Protein AF-A0A816EKP6-F1 (afdb_monomer_lite)

Organism: Adineta ricciae (NCBI:txid249248)

pLDDT: mean 79.02, std 17.46, range [23.94, 97.5]

Radius of gyration: 35.5 Å; chains: 1; bounding box: 102×68×141 Å

Foldseek 3Di:
DDDDDDDDDDDDPPVVVVVVVVVLLVLLLVLLLVQLQLLLLLLLLLLLQLLQFDQALVLQDDPPDFFLCSQVLNVLSLVLSLLSLVVSVLSVLSSVVSLVLCLQLVHFRHNDHADADPPDLWHWDQFEQFAFAPDGPVQSRGDTRHNDYNDLVNLVVLLRQLAAPVCRNPGCPDPVVLVLLVLLLLQVLLLLLLLLCVLPPPPVLSVLSSVLSSCLSQPQFGDPDFDDADDDDDDDDHYDDDDRHDHYPLRSLPVRNLVSSQVCVVVVSGDLLLVLLVVQCPPPVFRQLNPRPSALPPPDPCLPCVPPPDPPDPPPDDDDPDPDPPPPRQVPHSVNSVSSSCSSSCQRNVDNPLVVLSVLLSVVCVVQPHSNSLSVLVVVCVVDPDNVPRPPNNVSNVSSCNHSSSSSSSSSSSSVSVQVSQSRVVHGDDRGGDADDCPPPPVQVVCQACLQQLLLLLVLLLSLLVSVSSNRDPCVVVRLLNSLSVQCNPPPSVQLPNSLSSSLNSRHDHPSSLHPDLDLVSHPPVLVLSSVLSVLSPDPDDDPVSVVSNNVSSLVSLLVSLVVLVVVLVVLVPDDDPVLSSQSSNVSSVSSNLSNQSVLLSVQSSQVQDLADHGDPVVCVVCVCLLVLFFFQPPPDDDDDDHLADLFWKKKWWKWFKKFQAQQQFLADSSAHNSGNRSLLDGSVLPPQDRFRFIWQDDDPPHSDRFDPPNVLDGDRFMFTFKIFTKTAAPPKDWHWDFDDDDQDRDSFGLPHGFTFTDIDRIDTQDMDGQCLLVVDPVKTWGKTWDDDPNHGFGQQSSDPSAHNGGRFTPWTKIWIWIQDPVRDTFTAKIFTADDPPPQILSRRRSSSNHRSLRTFRHKDFPVPPDPSNCPSDPDDSVQQQLDLVPLSVLSVSLSVVLVVLSVDDSVRDRSVSSSSNSRSSSLSSCSSDPDPRSNVQSGMKTKGKGKTQHDMDGGPDHSSQVSCCVAFVFRKDFDPDNPSRDHQRIKIKIKMWGNDDSNRSMTMMITMIITTIDGDDRPDKTKTKDKDKDFPVCQQVCLVQPAQPQHHNPDPQWDDPDRFKIWHWDDDPPDTWIKIKGWPDGDSFKTKIAIDTQPQKAPKIKMWGKDDDDVRMIMIMIMIIIGGPDVVSVSSD

Secondary structure (DSSP, 8-state):
---------SSSSSHHHHHHHHHHHHHHHHHHHHHHHHHHHHHHHHHHHHHTB--SGGGG--TTS--TTHHHHHHHHHHHHHHHHHHHHHHHHHHHHHHHHHHHTTPPP--PPPPBPTTS-SEEETTB--EETTEETTTTS-EEE----S-HHHHHHHHHHT--HHHHHH-TTSHHHHHHHHHHHHHHHHHHHHHHTTT---HHHHHHHHHHHHHHHHH--S-S------------------SS-BSSHHHIIIIIIHHHHHHHHHTT---SHHHHHHHHHH-TTT-STT-S--S---S---HHHHHHTTT--S--S---S--------TTSSHHHHHHHHHHHHHHHT--TTHHHHHHHHHHHHHHHTSHHHHHHHHHHHHT-S-GGGS-HHHHHHHHHHHSHHHHHHHHHHHHHHHHHHHHHTT-----BPPPPP-TT-HHHHHHHHHHHHHHHHHHHHHHHHHHHHH--S-GGGSHHHHHHHHHHHTTHHIIIIIHHHHHHHHTS---GGGTT--SGGGS-TT-HHHHHHHHHHHSS---HHHHHHHHHHHHHHHHHHHHHHHHHHHHHHH--S-HHHHHHHHHHHHHHHGGGGHHHHHHHHHTT-BTTBPPPHHHHHHTGGGGTT---SS---SS----SSSS-EEEEEEEEEEEEE-S--SPPPTTSBTTBTHHHH--GGGTT--S--BEESS--TT-----PSSGGGSPPBEEEEEEEEEEEEEEEEEEEEEEPP-----SS----S--EEEEEEEEEEEEEE-HHHHHS-TT--EEEEEE-BTTB--EE-TT--SS-SSS--EES-EEEEEEE-TTSPEEEEEEEEPP-TT---GGGS-HHHHHHH--SEEEEEEGGG--TTGGGG-SS-HHHHTSSTHHHHHHHHHHHHHHHHHHTS-GGG--HHHHHHHHHHHHHHHHHHS--HHHHHHHTEEEEEEEEE-S-EEE-SS-HHHHHHHHHH--EEEE---S-TTSTT-SEEEEEEEEEEETTTTEEEEEEEEEEEEEEEE--SPEEEEEEEEEEGGGHHHHHHHHS-TTS-SS-TT-EE-SSSEEEEEEEETTEEEEEEEEEEEEETTEEEEEEE-STTEEEEEEEEEEEEEETTEEEEEEEEEEEESSHHHHH--

Sequence (1134 aa):
MDDKSNNDAATENDQSGEKFSEYEKRDLVERLHLASKLEHCLLNAYIYTACTIKSTPEEFVDADQENKRYAIQFERAREWKKSIFMVAHEEMLHLHYVQCLLRALGEKPYFQLPDKKPGTNVWFIPNWDIKNGKLSMNNGDGTIIPIESCTFENAQRFVLYESSDSLQDMGAISEKAKELYGKLFDFEIRLRIEQMLIHIKDKDVHDDLAKKLYNVYTQLPVSDKPQTPFIPMTVIAPLKPESFQFQSIGDFYHHEIQPLYDMAFDKQWTRQTNFDLVAEQKDPNVAAEGFLPLTPNYRYKNFPDMSKGGMKSHCNKKKSAHCEYDIPGWFKNKEDVHKIINEIVDEGEGFDQFYERAEQLLNYVAKIGGAGAYLQQIIQDQDKTNPSKTPEELKDGQLVRESHLYRFAIIMTAFQQEKDFAARAGISYEVKRTPVNIDGNTQLDNLCQELPGYFNACFVPMIMWLSRMYEIKDWSADKPRRQAIEMLAAWPIMSLGIRPFLELASFFKIDQSKLFSLADVDLPSSLTDALELLKLYNNDDRSEEIYTQMDDLALNTLEAVGAWAENSREFVKTLQIPEHTKTMILTRLTGLIVLKEFKLQFEFRMHGGYSNKSPDANYELRYCDSHTYEEDPNLGDDSGQTKIYNDALLLRLRFSGWGQVQLATDPDPPTDESGCSGTHMLHATDGKSVFNRALVWQKHNGSNEIIREPAKDLPTVGVNCIDVSLMASGTNMTVGYVPLSEMQSLGAVQASGTQFDLDISGVHELLRCTPKDILQQPDKQIRIDLLDKDGKKPLLLGENHLVWKDGEPIDPFILSVGCDTADQTTAVEFEREVFNDTNVSMLRMTPLERLFSQRGPVGFDSTANIPTWAKCNFLKDPEKSMVANDYLEDRAKHLCDAMKVKLDKTLDQLTVKDATEIISYAERMNLVSFPRPTTKAWLNATLHYGHTISGTLKLGGNSLILKTIQEKTGLSCSLVDDPNRKTSNSRWLAKYTLGAMDTDALSNFIFGELYMPLKVTKSDKEIQFVKTWVYTNSLFQTIAEFACRFDKPFWNSDYQIVDNQTRTLIVEDGNDKINLTETCTNANGAGYEYTQDGFKGVQNCRQYSRVEDYLKDKMKLSWGITFKIENIDALMQM

Structure (mmCIF, N/CA/C/O backbone):
data_AF-A0A816EKP6-F1
#
_entry.id   AF-A0A816EKP6-F1
#
loop_
_atom_site.group_PDB
_atom_site.id
_atom_site.type_symbol
_atom_site.label_atom_id
_atom_site.label_alt_id
_atom_site.label_comp_id
_atom_site.label_asym_id
_atom_site.label_entity_id
_atom_site.label_seq_id
_atom_site.pdbx_PDB_ins_code
_atom_site.Cartn_x
_atom_site.Cartn_y
_atom_site.Cartn_z
_atom_site.occupancy
_atom_site.B_iso_or_equiv
_atom_site.auth_seq_id
_atom_site.auth_comp_id
_atom_site.auth_asym_id
_atom_site.auth_atom_id
_atom_site.pdbx_PDB_model_num
ATOM 1 N N . MET A 1 1 ? -0.593 -25.565 -94.486 1.00 35.03 1 MET A N 1
ATOM 2 C CA . MET A 1 1 ? 0.797 -26.044 -94.426 1.00 35.03 1 MET A CA 1
ATOM 3 C C . MET A 1 1 ? 1.565 -24.968 -93.704 1.00 35.03 1 MET A C 1
ATOM 5 O O . MET A 1 1 ? 1.624 -23.865 -94.220 1.00 35.03 1 MET A O 1
ATOM 9 N N . ASP A 1 2 ? 1.923 -25.308 -92.471 1.00 42.38 2 ASP A N 1
ATOM 10 C CA . ASP A 1 2 ? 2.876 -24.708 -91.538 1.00 42.38 2 ASP A CA 1
ATOM 11 C C . ASP A 1 2 ? 3.151 -23.205 -91.631 1.00 42.38 2 ASP A C 1
ATOM 13 O O . ASP A 1 2 ? 3.825 -22.749 -92.545 1.00 42.38 2 ASP A O 1
ATOM 17 N N . ASP A 1 3 ? 2.752 -22.473 -90.585 1.00 30.91 3 ASP A N 1
ATOM 18 C CA . ASP A 1 3 ? 3.783 -21.837 -89.765 1.00 30.91 3 ASP A CA 1
ATOM 19 C C . ASP A 1 3 ? 3.316 -21.604 -88.319 1.00 30.91 3 ASP A C 1
ATOM 21 O O . ASP A 1 3 ? 2.211 -21.123 -88.060 1.00 30.91 3 ASP A O 1
ATOM 25 N N . LYS A 1 4 ? 4.172 -22.003 -87.376 1.00 41.75 4 LYS A N 1
ATOM 26 C CA . LYS A 1 4 ? 4.053 -21.777 -85.932 1.00 41.75 4 LYS A CA 1
ATOM 27 C C . LYS A 1 4 ? 4.803 -20.488 -85.601 1.00 41.75 4 LYS A C 1
ATOM 29 O O . LYS A 1 4 ? 6.006 -20.440 -85.821 1.00 41.75 4 LYS A O 1
ATOM 34 N N . SER A 1 5 ? 4.163 -19.509 -84.967 1.00 38.00 5 SER A N 1
ATOM 35 C CA . SER A 1 5 ? 4.824 -18.662 -83.959 1.00 38.00 5 SER A CA 1
ATOM 36 C C . SER A 1 5 ? 3.822 -17.792 -83.196 1.00 38.00 5 SER A C 1
ATOM 38 O O . SER A 1 5 ? 2.852 -17.297 -83.762 1.00 38.00 5 SER A O 1
ATOM 40 N N . ASN A 1 6 ? 4.140 -17.601 -81.914 1.00 35.25 6 ASN A N 1
ATOM 41 C CA . ASN A 1 6 ? 3.606 -16.635 -80.949 1.00 35.25 6 ASN A CA 1
ATOM 42 C C . ASN A 1 6 ? 2.292 -16.972 -80.234 1.00 35.25 6 ASN A C 1
ATOM 44 O O . ASN A 1 6 ? 1.225 -16.482 -80.581 1.00 35.25 6 ASN A O 1
ATOM 48 N N . ASN A 1 7 ? 2.434 -17.717 -79.136 1.00 34.62 7 ASN A N 1
ATOM 49 C CA . ASN A 1 7 ? 1.660 -17.522 -77.911 1.00 34.62 7 ASN A CA 1
ATOM 50 C C . ASN A 1 7 ? 2.505 -18.037 -76.738 1.00 34.62 7 ASN A C 1
ATOM 52 O O . ASN A 1 7 ? 2.411 -19.209 -76.416 1.00 34.62 7 ASN A O 1
ATOM 56 N N . ASP A 1 8 ? 3.362 -17.178 -76.181 1.00 38.91 8 ASP A N 1
ATOM 57 C CA . ASP A 1 8 ? 3.989 -17.332 -74.856 1.00 38.91 8 ASP A CA 1
ATOM 58 C C . ASP A 1 8 ? 4.557 -15.963 -74.439 1.00 38.91 8 ASP A C 1
ATOM 60 O O . ASP A 1 8 ? 5.732 -15.675 -74.647 1.00 38.91 8 ASP A O 1
ATOM 64 N N . ALA A 1 9 ? 3.692 -15.070 -73.946 1.00 38.88 9 ALA A N 1
ATOM 65 C CA . ALA A 1 9 ? 4.081 -13.848 -73.225 1.00 38.88 9 ALA A CA 1
ATOM 66 C C . ALA A 1 9 ? 2.851 -13.181 -72.577 1.00 38.88 9 ALA A C 1
ATOM 68 O O . ALA A 1 9 ? 2.483 -12.072 -72.957 1.00 38.88 9 ALA A O 1
ATOM 69 N N . ALA A 1 10 ? 2.164 -13.854 -71.644 1.00 37.47 10 ALA A N 1
ATOM 70 C CA . ALA A 1 10 ? 1.109 -13.208 -70.848 1.00 37.47 10 ALA A CA 1
ATOM 71 C C . ALA A 1 10 ? 0.738 -13.964 -69.551 1.00 37.47 10 ALA A C 1
ATOM 73 O O . ALA A 1 10 ? -0.444 -14.137 -69.287 1.00 37.47 10 ALA A O 1
ATOM 74 N N . THR A 1 11 ? 1.698 -14.417 -68.733 1.00 40.50 11 THR A N 1
ATOM 75 C CA . THR A 1 11 ? 1.400 -14.974 -67.385 1.00 40.50 11 THR A CA 1
ATOM 76 C C . THR A 1 11 ? 2.516 -14.763 -66.344 1.00 40.50 11 THR A C 1
ATOM 78 O O . THR A 1 11 ? 2.651 -15.566 -65.430 1.00 40.50 11 THR A O 1
ATOM 81 N N . GLU A 1 12 ? 3.319 -13.694 -66.429 1.00 38.72 12 GLU A N 1
ATOM 82 C CA . GLU A 1 12 ? 4.398 -13.440 -65.441 1.00 38.72 12 GLU A CA 1
ATOM 83 C C . GLU A 1 12 ? 4.263 -12.148 -64.612 1.00 38.72 12 GLU A C 1
ATOM 85 O O . GLU A 1 12 ? 5.106 -11.889 -63.762 1.00 38.72 12 GLU A O 1
ATOM 90 N N . ASN A 1 13 ? 3.187 -11.366 -64.764 1.00 39.91 13 ASN A N 1
ATOM 91 C CA . ASN A 1 13 ? 3.060 -10.066 -64.078 1.00 39.91 13 ASN A CA 1
ATOM 92 C C . ASN A 1 13 ? 2.087 -10.008 -62.884 1.00 39.91 13 ASN A C 1
ATOM 94 O O . ASN A 1 13 ? 1.875 -8.918 -62.366 1.00 39.91 13 ASN A O 1
ATOM 98 N N . ASP A 1 14 ? 1.538 -11.137 -62.419 1.00 43.03 14 ASP A N 1
ATOM 99 C CA . ASP A 1 14 ? 0.612 -11.159 -61.263 1.00 43.03 14 ASP A CA 1
ATOM 100 C C . ASP A 1 14 ? 1.206 -11.834 -60.006 1.00 43.03 14 ASP A C 1
ATOM 102 O O . ASP A 1 14 ? 0.784 -11.573 -58.887 1.00 43.03 14 ASP A O 1
ATOM 106 N N . GLN A 1 15 ? 2.276 -12.632 -60.148 1.00 37.97 15 GLN A N 1
ATOM 107 C CA . GLN A 1 15 ? 2.973 -13.244 -59.001 1.00 37.97 15 GLN A CA 1
ATOM 108 C C . GLN A 1 15 ? 3.969 -12.302 -58.306 1.00 37.97 15 GLN A C 1
ATOM 110 O O . GLN A 1 15 ? 4.407 -12.585 -57.192 1.00 37.97 15 GLN A O 1
ATOM 115 N N . SER A 1 16 ? 4.371 -11.205 -58.955 1.00 40.47 16 SER A N 1
ATOM 116 C CA . SER A 1 16 ? 5.253 -10.205 -58.346 1.00 40.47 16 SER A CA 1
ATOM 117 C C . SER A 1 16 ? 4.483 -9.340 -57.344 1.00 40.47 16 SER A C 1
ATOM 119 O O . SER A 1 16 ? 4.975 -9.139 -56.240 1.00 40.47 16 SER A O 1
ATOM 121 N N . GLY A 1 17 ? 3.255 -8.916 -57.668 1.00 41.44 17 GLY A N 1
ATOM 122 C CA . GLY A 1 17 ? 2.408 -8.094 -56.792 1.00 41.44 17 GLY A CA 1
ATOM 123 C C . GLY A 1 17 ? 2.027 -8.765 -55.465 1.00 41.44 17 GLY A C 1
ATOM 124 O O . GLY A 1 17 ? 2.113 -8.120 -54.421 1.00 41.44 17 GLY A O 1
ATOM 125 N N . GLU A 1 18 ? 1.683 -10.060 -55.477 1.00 47.78 18 GLU A N 1
ATOM 126 C CA . GLU A 1 18 ? 1.415 -10.834 -54.249 1.00 47.78 18 GLU A CA 1
ATOM 127 C C . GLU A 1 18 ? 2.687 -11.066 -53.413 1.00 47.78 18 GLU A C 1
ATOM 129 O O . GLU A 1 18 ? 2.661 -10.891 -52.196 1.00 47.78 18 GLU A O 1
ATOM 134 N N . LYS A 1 19 ? 3.830 -11.367 -54.050 1.00 46.56 19 LYS A N 1
ATOM 135 C CA . LYS A 1 19 ? 5.117 -11.555 -53.349 1.00 46.56 19 LYS A CA 1
ATOM 136 C C . LYS A 1 19 ? 5.665 -10.269 -52.722 1.00 46.56 19 LYS A C 1
ATOM 138 O O . LYS A 1 19 ? 6.270 -10.334 -51.655 1.00 46.56 19 LYS A O 1
ATOM 143 N N . PHE A 1 20 ? 5.470 -9.115 -53.366 1.00 48.19 20 PHE A N 1
ATOM 144 C CA . PHE A 1 20 ? 5.847 -7.816 -52.794 1.00 48.19 20 PHE A CA 1
ATOM 145 C C . PHE A 1 20 ? 4.967 -7.466 -51.578 1.00 48.19 20 PHE A C 1
ATOM 147 O O . PHE A 1 20 ? 5.502 -7.036 -50.560 1.00 48.19 20 PHE A O 1
ATOM 154 N N . SER A 1 21 ? 3.660 -7.759 -51.631 1.00 67.06 21 SER A N 1
ATOM 155 C CA . SER A 1 21 ? 2.728 -7.536 -50.512 1.00 67.06 21 SER A CA 1
ATOM 156 C C . SER A 1 21 ? 3.018 -8.409 -49.280 1.00 67.06 21 SER A C 1
ATOM 158 O O . SER A 1 21 ? 2.777 -7.972 -48.157 1.00 67.06 21 SER A O 1
ATOM 160 N N . GLU A 1 22 ? 3.497 -9.644 -49.457 1.00 73.50 22 GLU A N 1
ATOM 161 C CA . GLU A 1 22 ? 3.841 -10.540 -48.340 1.00 73.50 22 GLU A CA 1
ATOM 162 C C . GLU A 1 22 ? 5.150 -10.121 -47.650 1.00 73.50 22 GLU A C 1
ATOM 164 O O . GLU A 1 22 ? 5.264 -10.193 -46.426 1.00 73.50 22 GLU A O 1
ATOM 169 N N . TYR A 1 23 ? 6.118 -9.616 -48.425 1.00 81.88 23 TYR A N 1
ATOM 170 C CA . TYR A 1 23 ? 7.374 -9.076 -47.901 1.00 81.88 23 TYR A CA 1
ATOM 171 C C . TYR A 1 23 ? 7.141 -7.852 -47.008 1.00 81.88 23 TYR A C 1
ATOM 173 O O . TYR A 1 23 ? 7.683 -7.789 -45.910 1.00 81.88 23 TYR A O 1
ATOM 181 N N . GLU A 1 24 ? 6.312 -6.909 -47.455 1.00 82.62 24 GLU A N 1
ATOM 182 C CA . GLU A 1 24 ? 5.985 -5.685 -46.715 1.00 82.62 24 GLU A CA 1
ATOM 183 C C . GLU A 1 24 ? 5.237 -5.972 -45.406 1.00 82.62 24 GLU A C 1
ATOM 185 O O . GLU A 1 24 ? 5.547 -5.381 -44.371 1.00 82.62 24 GLU A O 1
ATOM 190 N N . LYS A 1 25 ? 4.287 -6.922 -45.423 1.00 84.25 25 LYS A N 1
ATOM 191 C CA . LYS A 1 25 ? 3.627 -7.377 -44.193 1.00 84.25 25 LYS A CA 1
ATOM 192 C C . LYS A 1 25 ? 4.645 -7.997 -43.236 1.00 84.25 25 LYS A C 1
ATOM 194 O O . LYS A 1 25 ? 4.633 -7.677 -42.053 1.00 84.25 25 LYS A O 1
ATOM 199 N N . ARG A 1 26 ? 5.528 -8.870 -43.732 1.00 87.00 26 ARG A N 1
ATOM 200 C CA . ARG A 1 26 ? 6.562 -9.505 -42.906 1.00 87.00 26 ARG A CA 1
ATOM 201 C C . ARG A 1 26 ? 7.520 -8.477 -42.302 1.00 87.00 26 ARG A C 1
ATOM 203 O O . ARG A 1 26 ? 7.825 -8.589 -41.123 1.00 87.00 26 ARG A O 1
ATOM 210 N N . ASP A 1 27 ? 7.934 -7.472 -43.071 1.00 86.56 27 ASP A N 1
ATOM 211 C CA . ASP A 1 27 ? 8.789 -6.377 -42.594 1.00 86.56 27 ASP A CA 1
ATOM 212 C C . ASP A 1 27 ? 8.114 -5.588 -41.458 1.00 86.56 27 ASP A C 1
ATOM 214 O O . ASP A 1 27 ? 8.712 -5.370 -40.406 1.00 86.56 27 ASP A O 1
ATOM 218 N N . LEU A 1 28 ? 6.825 -5.251 -41.607 1.00 89.12 28 LEU A N 1
ATOM 219 C CA . LEU A 1 28 ? 6.045 -4.624 -40.534 1.00 89.12 28 LEU A CA 1
ATOM 220 C C . LEU A 1 28 ? 6.001 -5.492 -39.266 1.00 89.12 28 LEU A C 1
ATOM 222 O O . LEU A 1 28 ? 6.169 -4.983 -38.159 1.00 89.12 28 LEU A O 1
ATOM 226 N N . VAL A 1 29 ? 5.788 -6.800 -39.415 1.00 91.69 29 VAL A N 1
ATOM 227 C CA . VAL A 1 29 ? 5.746 -7.741 -38.285 1.00 91.69 29 VAL A CA 1
ATOM 228 C C . VAL A 1 29 ? 7.111 -7.859 -37.606 1.00 91.69 29 VAL A C 1
ATOM 230 O O . VAL A 1 29 ? 7.183 -7.819 -36.381 1.00 91.69 29 VAL A O 1
ATOM 233 N N . GLU A 1 30 ? 8.203 -7.933 -38.368 1.00 91.00 30 GLU A N 1
ATOM 234 C CA . GLU A 1 30 ? 9.570 -7.952 -37.831 1.00 91.00 30 GLU A CA 1
ATOM 235 C C . GLU A 1 30 ? 9.895 -6.668 -37.048 1.00 91.00 30 GLU A C 1
ATOM 237 O O . GLU A 1 30 ? 10.522 -6.728 -35.986 1.00 91.00 30 GLU A O 1
ATOM 242 N N . ARG A 1 31 ? 9.403 -5.511 -37.504 1.00 91.44 31 ARG A N 1
ATOM 243 C CA . ARG A 1 31 ? 9.541 -4.232 -36.790 1.00 91.44 31 ARG A CA 1
ATOM 244 C C . ARG A 1 31 ? 8.689 -4.177 -35.527 1.00 91.44 31 ARG A C 1
ATOM 246 O O . ARG A 1 31 ? 9.181 -3.741 -34.495 1.00 91.44 31 ARG A O 1
ATOM 253 N N . LEU A 1 32 ? 7.461 -4.689 -35.552 1.00 93.12 32 LEU A N 1
ATOM 254 C CA . LEU A 1 32 ? 6.635 -4.806 -34.345 1.00 93.12 32 LEU A CA 1
ATOM 255 C C . LEU A 1 32 ? 7.217 -5.810 -33.333 1.00 93.12 32 LEU A C 1
ATOM 257 O O . LEU A 1 32 ? 7.131 -5.587 -32.129 1.00 93.12 32 LEU A O 1
ATOM 261 N N . HIS A 1 33 ? 7.877 -6.879 -33.787 1.00 94.56 33 HIS A N 1
ATOM 262 C CA . HIS A 1 33 ? 8.647 -7.766 -32.908 1.00 94.56 33 HIS A CA 1
ATOM 263 C C . HIS A 1 33 ? 9.824 -7.039 -32.249 1.00 94.56 33 HIS A C 1
ATOM 265 O O . HIS A 1 33 ? 10.097 -7.253 -31.066 1.00 94.56 33 HIS A O 1
ATOM 271 N N . LEU A 1 34 ? 10.520 -6.177 -32.995 1.00 92.06 34 LEU A N 1
ATOM 272 C CA . LEU A 1 34 ? 11.590 -5.346 -32.450 1.00 92.06 34 LEU A CA 1
ATOM 273 C C . LEU A 1 34 ? 11.054 -4.302 -31.458 1.00 92.06 34 LEU A C 1
ATOM 275 O O . LEU A 1 34 ? 11.630 -4.172 -30.382 1.00 92.06 34 LEU A O 1
ATOM 279 N N . ALA A 1 35 ? 9.933 -3.644 -31.767 1.00 93.06 35 ALA A N 1
ATOM 280 C CA . ALA A 1 35 ? 9.230 -2.747 -30.847 1.00 93.06 35 ALA A CA 1
ATOM 281 C C . ALA A 1 35 ? 8.873 -3.470 -29.549 1.00 93.06 35 ALA A C 1
ATOM 283 O O . ALA A 1 35 ? 9.220 -3.028 -28.462 1.00 93.06 35 ALA A O 1
ATOM 284 N N . SER A 1 36 ? 8.294 -4.666 -29.653 1.00 94.19 36 SER A N 1
ATOM 285 C CA . SER A 1 36 ? 7.937 -5.436 -28.470 1.00 94.19 36 SER A CA 1
ATOM 286 C C . SER A 1 36 ? 9.151 -5.840 -27.632 1.00 94.19 36 SER A C 1
ATOM 288 O O . SER A 1 36 ? 9.057 -5.863 -26.407 1.00 94.19 36 SER A O 1
ATOM 290 N N . LYS A 1 37 ? 10.278 -6.181 -28.269 1.00 94.56 37 LYS A N 1
ATOM 291 C CA . LYS A 1 37 ? 11.543 -6.465 -27.577 1.00 94.56 37 LYS A CA 1
ATOM 292 C C . LYS A 1 37 ? 12.069 -5.230 -26.851 1.00 94.56 37 LYS A C 1
ATOM 294 O O . LYS A 1 37 ? 12.547 -5.371 -25.728 1.00 94.56 37 LYS A O 1
ATOM 299 N N . LEU A 1 38 ? 11.991 -4.065 -27.495 1.00 93.19 38 LEU A N 1
ATOM 300 C CA . LEU A 1 38 ? 12.409 -2.775 -26.954 1.00 93.19 38 LEU A CA 1
ATOM 301 C C . LEU A 1 38 ? 11.596 -2.425 -25.699 1.00 93.19 38 LEU A C 1
ATOM 303 O O . LEU A 1 38 ? 12.189 -2.379 -24.622 1.00 93.19 38 LEU A O 1
ATOM 307 N N . GLU A 1 39 ? 10.265 -2.329 -25.798 1.00 93.19 39 GLU A N 1
ATOM 308 C CA . GLU A 1 39 ? 9.421 -1.953 -24.647 1.00 93.19 39 GLU A CA 1
ATOM 309 C C . GLU A 1 39 ? 9.561 -2.947 -23.495 1.00 93.19 39 GLU A C 1
ATOM 311 O O . GLU A 1 39 ? 9.731 -2.577 -22.334 1.00 93.19 39 GLU A O 1
ATOM 316 N N . HIS A 1 40 ? 9.582 -4.247 -23.805 1.00 94.00 40 HIS A N 1
ATOM 317 C CA . HIS A 1 40 ? 9.700 -5.280 -22.782 1.00 94.00 40 HIS A CA 1
ATOM 318 C C . HIS A 1 40 ? 11.059 -5.244 -22.059 1.00 94.00 40 HIS A C 1
ATOM 320 O O . HIS A 1 40 ? 11.130 -5.459 -20.846 1.00 94.00 40 HIS A O 1
ATOM 326 N N . CYS A 1 41 ? 12.160 -4.980 -22.765 1.00 93.62 41 CYS A N 1
ATOM 327 C CA . CYS A 1 41 ? 13.472 -4.934 -22.123 1.00 93.62 41 CYS A CA 1
ATOM 328 C C . CYS A 1 41 ? 13.707 -3.640 -21.328 1.00 93.62 41 CYS A C 1
ATOM 330 O O . CYS A 1 41 ? 14.324 -3.714 -20.261 1.00 93.62 41 CYS A O 1
ATOM 332 N N . LEU A 1 42 ? 13.172 -2.497 -21.780 1.00 93.88 42 LEU A N 1
ATOM 333 C CA . LEU A 1 42 ? 13.191 -1.237 -21.029 1.00 93.88 42 LEU A CA 1
ATOM 334 C C . LEU A 1 42 ? 12.357 -1.358 -19.750 1.00 93.88 42 LEU A C 1
ATOM 336 O O . LEU A 1 42 ? 12.887 -1.123 -18.663 1.00 93.88 42 LEU A O 1
ATOM 340 N N . LEU A 1 43 ? 11.128 -1.880 -19.854 1.00 92.75 43 LEU A N 1
ATOM 341 C CA . LEU A 1 43 ? 10.276 -2.248 -18.719 1.00 92.75 43 LEU A CA 1
ATOM 342 C C . LEU A 1 43 ? 11.053 -3.032 -17.649 1.00 92.75 43 LEU A C 1
ATOM 344 O O . LEU A 1 43 ? 11.109 -2.636 -16.482 1.00 92.75 43 LEU A O 1
ATOM 348 N N . ASN A 1 44 ? 11.696 -4.134 -18.044 1.00 94.00 44 ASN A N 1
ATOM 349 C CA . ASN A 1 44 ? 12.419 -5.001 -17.112 1.00 94.00 44 ASN A CA 1
ATOM 350 C C . ASN A 1 44 ? 13.646 -4.309 -16.489 1.00 94.00 44 ASN A C 1
ATOM 352 O O . ASN A 1 44 ? 13.914 -4.484 -15.294 1.00 94.00 44 ASN A O 1
ATOM 356 N N . ALA A 1 45 ? 14.375 -3.493 -17.259 1.00 94.25 45 ALA A N 1
ATOM 357 C CA . ALA A 1 45 ? 15.507 -2.715 -16.756 1.00 94.25 45 ALA A CA 1
ATOM 358 C C . ALA A 1 45 ? 15.066 -1.645 -15.741 1.00 94.25 45 ALA A C 1
ATOM 360 O O . ALA A 1 45 ? 15.711 -1.473 -14.697 1.00 94.25 45 ALA A O 1
ATOM 361 N N . TYR A 1 46 ? 13.948 -0.965 -16.004 1.00 94.81 46 TYR A N 1
ATOM 362 C CA . TYR A 1 46 ? 13.384 0.070 -15.138 1.00 94.81 46 TYR A CA 1
ATOM 363 C C . TYR A 1 46 ? 12.859 -0.519 -13.829 1.00 94.81 46 TYR A C 1
ATOM 365 O O . TYR A 1 46 ? 13.230 -0.038 -12.753 1.00 94.81 46 TYR A O 1
ATOM 373 N N . ILE A 1 47 ? 12.094 -1.616 -13.889 1.00 91.31 47 ILE A N 1
ATOM 374 C CA . ILE A 1 47 ? 11.594 -2.306 -12.691 1.00 91.31 47 ILE A CA 1
ATOM 375 C C . ILE A 1 47 ? 12.757 -2.788 -11.822 1.00 91.31 47 ILE A C 1
ATOM 377 O O . ILE A 1 47 ? 12.768 -2.514 -10.620 1.00 91.31 47 ILE A O 1
ATOM 381 N N . TYR A 1 48 ? 13.761 -3.461 -12.400 1.00 93.69 48 TYR A N 1
ATOM 382 C CA . TYR A 1 48 ? 14.907 -3.925 -11.614 1.00 93.69 48 TYR A CA 1
ATOM 383 C C . TYR A 1 48 ? 15.642 -2.758 -10.945 1.00 93.69 48 TYR A C 1
ATOM 385 O O . TYR A 1 48 ? 15.925 -2.804 -9.745 1.00 93.69 48 TYR A O 1
ATOM 393 N N . THR A 1 49 ? 15.880 -1.678 -11.693 1.00 93.62 49 THR A N 1
ATOM 394 C CA . THR A 1 49 ? 16.523 -0.466 -11.175 1.00 93.62 49 THR A CA 1
ATOM 395 C C . THR A 1 49 ? 15.762 0.100 -9.978 1.00 93.62 49 THR A C 1
ATOM 397 O O . THR A 1 49 ? 16.371 0.316 -8.925 1.00 93.62 49 THR A O 1
ATOM 400 N N . ALA A 1 50 ? 14.439 0.261 -10.089 1.00 91.62 50 ALA A N 1
ATOM 401 C CA . ALA A 1 50 ? 13.580 0.741 -9.007 1.00 91.62 50 ALA A CA 1
ATOM 402 C C . ALA A 1 50 ? 13.615 -0.180 -7.775 1.00 91.62 50 ALA A C 1
ATOM 404 O O . ALA A 1 50 ? 13.715 0.293 -6.640 1.00 91.62 50 ALA A O 1
ATOM 405 N N . CYS A 1 51 ? 13.599 -1.500 -7.983 1.00 90.38 51 CYS A N 1
ATOM 406 C CA . CYS A 1 51 ? 13.685 -2.493 -6.913 1.00 90.38 51 CYS A CA 1
ATOM 407 C C . CYS A 1 51 ? 15.009 -2.437 -6.140 1.00 90.38 51 CYS A C 1
ATOM 409 O O . CYS A 1 51 ? 15.032 -2.834 -4.976 1.00 90.38 51 CYS A O 1
ATOM 411 N N . THR A 1 52 ? 16.093 -1.919 -6.730 1.00 92.56 52 THR A N 1
ATOM 412 C CA . THR A 1 52 ? 17.403 -1.807 -6.058 1.00 92.56 52 THR A CA 1
ATOM 413 C C . THR A 1 52 ? 17.559 -0.586 -5.149 1.00 92.56 52 THR A C 1
ATOM 415 O O . THR A 1 52 ? 18.516 -0.529 -4.371 1.00 92.56 52 THR A O 1
ATOM 418 N N . ILE A 1 53 ? 16.646 0.384 -5.240 1.00 91.19 53 ILE A N 1
ATOM 419 C CA . ILE A 1 53 ? 16.674 1.623 -4.456 1.00 91.19 53 ILE A CA 1
ATOM 420 C C . ILE A 1 53 ? 16.336 1.318 -2.992 1.00 91.19 53 ILE A C 1
ATOM 422 O O . ILE A 1 53 ? 15.365 0.612 -2.706 1.00 91.19 53 ILE A O 1
ATOM 426 N N . LYS A 1 54 ? 17.129 1.876 -2.069 1.00 89.00 54 LYS A N 1
ATOM 427 C CA . LYS A 1 54 ? 16.867 1.865 -0.622 1.00 89.00 54 LYS A CA 1
ATOM 428 C C . LYS A 1 54 ? 15.470 2.427 -0.311 1.00 89.00 54 LYS A C 1
ATOM 430 O O . LYS A 1 54 ? 15.068 3.457 -0.842 1.00 89.00 54 LYS A O 1
ATOM 435 N N . SER A 1 55 ? 14.744 1.755 0.566 1.00 81.06 55 SER A N 1
ATOM 436 C CA . SER A 1 55 ? 13.313 1.935 0.853 1.00 81.06 55 SER A CA 1
ATOM 437 C C . SER A 1 55 ? 13.003 2.376 2.285 1.00 81.06 55 SER A C 1
ATOM 439 O O . SER A 1 55 ? 11.848 2.677 2.573 1.00 81.06 55 SER A O 1
ATOM 441 N N . THR A 1 56 ? 13.985 2.404 3.193 1.00 81.81 56 THR A N 1
ATOM 442 C CA . THR A 1 56 ? 13.783 2.819 4.594 1.00 81.81 56 THR A CA 1
ATOM 443 C C . THR A 1 56 ? 14.777 3.903 5.026 1.00 81.81 56 THR A C 1
ATOM 445 O O . THR A 1 56 ? 15.882 3.966 4.477 1.00 81.81 56 THR A O 1
ATOM 448 N N . PRO A 1 57 ? 14.439 4.742 6.027 1.00 82.94 57 PRO A N 1
ATOM 449 C CA . PRO A 1 57 ? 15.357 5.741 6.569 1.00 82.94 57 PRO A CA 1
ATOM 450 C C . PRO A 1 57 ? 16.667 5.132 7.092 1.00 82.94 57 PRO A C 1
ATOM 452 O O . PRO A 1 57 ? 17.735 5.705 6.880 1.00 82.94 57 PRO A O 1
ATOM 455 N N . GLU A 1 58 ? 16.608 3.952 7.720 1.00 82.50 58 GLU A N 1
ATOM 456 C CA . GLU A 1 58 ? 17.761 3.234 8.290 1.00 82.50 58 GLU A CA 1
ATOM 457 C C . GLU A 1 58 ? 18.814 2.902 7.235 1.00 82.50 58 GLU A C 1
ATOM 459 O O . GLU A 1 58 ? 20.001 2.877 7.547 1.00 82.50 58 GLU A O 1
ATOM 464 N N . GLU A 1 59 ? 18.404 2.667 5.986 1.00 84.38 59 GLU A N 1
ATOM 465 C CA . GLU A 1 59 ? 19.325 2.354 4.890 1.00 84.38 59 GLU A CA 1
ATOM 466 C C . GLU A 1 59 ? 20.205 3.560 4.485 1.00 84.38 59 GLU A C 1
ATOM 468 O O . GLU A 1 59 ? 21.193 3.392 3.760 1.00 84.38 59 GLU A O 1
ATOM 473 N N . PHE A 1 60 ? 19.874 4.773 4.949 1.00 85.81 60 PHE A N 1
ATOM 474 C CA . PHE A 1 60 ? 20.632 6.012 4.719 1.00 85.81 60 PHE A CA 1
ATOM 475 C C . PHE A 1 60 ? 21.416 6.498 5.949 1.00 85.81 60 PHE A C 1
ATOM 477 O O . PHE A 1 60 ? 22.148 7.488 5.858 1.00 85.81 60 PHE A O 1
ATOM 484 N N . VAL A 1 61 ? 21.279 5.817 7.092 1.00 80.31 61 VAL A N 1
ATOM 485 C CA . VAL A 1 61 ? 22.031 6.126 8.312 1.00 80.31 61 VAL A CA 1
ATOM 486 C C . VAL A 1 61 ? 23.318 5.301 8.325 1.00 80.31 61 VAL A C 1
ATOM 488 O O . VAL A 1 61 ? 23.296 4.103 8.600 1.00 80.31 61 VAL A O 1
ATOM 491 N N . ASP A 1 62 ? 24.456 5.942 8.059 1.00 66.56 62 ASP A N 1
ATOM 492 C CA . ASP A 1 62 ? 25.762 5.296 8.208 1.00 66.56 62 ASP A CA 1
ATOM 493 C C . ASP A 1 62 ? 26.119 5.162 9.696 1.00 66.56 62 ASP A C 1
ATOM 495 O O . ASP A 1 62 ? 26.155 6.146 10.434 1.00 66.56 62 ASP A O 1
ATOM 499 N N . ALA A 1 63 ? 26.416 3.941 10.153 1.00 57.19 63 ALA A N 1
ATOM 500 C CA . ALA A 1 63 ? 26.695 3.658 11.567 1.00 57.19 63 ALA A CA 1
ATOM 501 C C . ALA A 1 63 ? 27.933 4.398 12.119 1.00 57.19 63 ALA A C 1
ATOM 503 O O . ALA A 1 63 ? 28.027 4.622 13.327 1.00 57.19 63 ALA A O 1
ATOM 504 N N . ASP A 1 64 ? 28.857 4.795 11.239 1.00 56.97 64 ASP A N 1
ATOM 505 C CA . ASP A 1 64 ? 30.170 5.331 11.606 1.00 56.97 64 ASP A CA 1
ATOM 506 C C . ASP A 1 64 ? 30.323 6.845 11.358 1.00 56.97 64 ASP A C 1
ATOM 508 O O . ASP A 1 64 ? 31.346 7.423 11.741 1.00 56.97 64 ASP A O 1
ATOM 512 N N . GLN A 1 65 ? 29.346 7.512 10.719 1.00 68.19 65 GLN A N 1
ATOM 513 C CA . GLN A 1 65 ? 29.444 8.932 10.350 1.00 68.19 65 GLN A CA 1
ATOM 514 C C . GLN A 1 65 ? 28.121 9.698 10.478 1.00 68.19 65 GLN A C 1
ATOM 516 O O . GLN A 1 65 ? 27.042 9.194 10.189 1.00 68.19 65 GLN A O 1
ATOM 521 N N . GLU A 1 66 ? 28.213 10.965 10.887 1.00 77.44 66 GLU A N 1
ATOM 522 C CA . GLU A 1 66 ? 27.062 11.867 10.950 1.00 77.44 66 GLU A CA 1
ATOM 523 C C . GLU A 1 66 ? 26.654 12.308 9.533 1.00 77.44 66 GLU A C 1
ATOM 525 O O . GLU A 1 66 ? 27.442 12.948 8.838 1.00 77.44 66 GLU A O 1
ATOM 530 N N . ASN A 1 67 ? 25.423 11.987 9.118 1.00 86.31 67 ASN A N 1
ATOM 531 C CA . ASN A 1 67 ? 24.831 12.424 7.850 1.00 86.31 67 ASN A CA 1
ATOM 532 C C . ASN A 1 67 ? 23.584 13.283 8.120 1.00 86.31 67 ASN A C 1
ATOM 534 O O . ASN A 1 67 ? 22.494 12.756 8.336 1.00 86.31 67 ASN A O 1
ATOM 538 N N . LYS A 1 68 ? 23.713 14.615 8.079 1.00 89.75 68 LYS A N 1
ATOM 539 C CA . LYS A 1 68 ? 22.575 15.543 8.265 1.00 89.75 68 LYS A CA 1
ATOM 540 C C . LYS A 1 68 ? 21.572 15.500 7.104 1.00 89.75 68 LYS A C 1
ATOM 542 O O . LYS A 1 68 ? 20.433 15.929 7.276 1.00 89.75 68 LYS A O 1
ATOM 547 N N . ARG A 1 69 ? 21.963 14.970 5.937 1.00 91.62 69 ARG A N 1
ATOM 548 C CA . ARG A 1 69 ? 21.139 14.919 4.718 1.00 91.62 69 ARG A CA 1
ATOM 549 C C . ARG A 1 69 ? 20.342 13.624 4.548 1.00 91.62 69 ARG A C 1
ATOM 551 O O . ARG A 1 69 ? 19.560 13.554 3.603 1.00 91.62 69 ARG A O 1
ATOM 558 N N . TYR A 1 70 ? 20.485 12.622 5.421 1.00 90.31 70 TYR A N 1
ATOM 559 C CA . TYR A 1 70 ? 19.869 11.303 5.195 1.00 90.31 70 TYR A CA 1
ATOM 560 C C . TYR A 1 70 ? 18.341 11.372 5.003 1.00 90.31 70 TYR A C 1
ATOM 562 O O . TYR A 1 70 ? 17.806 10.664 4.159 1.00 90.31 70 TYR A O 1
ATOM 570 N N . ALA A 1 71 ? 17.646 12.278 5.704 1.00 91.25 71 ALA A N 1
ATOM 571 C CA . ALA A 1 71 ? 16.209 12.489 5.527 1.00 91.25 71 ALA A CA 1
ATOM 572 C C . ALA A 1 71 ? 15.860 13.006 4.117 1.00 91.25 71 ALA A C 1
ATOM 574 O O . ALA A 1 71 ? 14.928 12.508 3.497 1.00 91.25 71 ALA A O 1
ATOM 575 N N . ILE A 1 72 ? 16.647 13.946 3.570 1.00 92.94 72 ILE A N 1
ATOM 576 C CA . ILE A 1 72 ? 16.494 14.430 2.183 1.00 92.94 72 ILE A CA 1
ATOM 577 C C . ILE A 1 72 ? 16.740 13.279 1.202 1.00 92.94 72 ILE A C 1
ATOM 579 O O . ILE A 1 72 ? 16.018 13.127 0.221 1.00 92.94 72 ILE A O 1
ATOM 583 N N . GLN A 1 73 ? 17.770 12.472 1.462 1.00 92.25 73 GLN A N 1
ATOM 584 C CA . GLN A 1 73 ? 18.158 11.353 0.605 1.00 92.25 73 GLN A CA 1
ATOM 585 C C . GLN A 1 73 ? 17.098 10.250 0.589 1.00 92.25 73 GLN A C 1
ATOM 587 O O . GLN A 1 73 ? 16.786 9.745 -0.486 1.00 92.25 73 GLN A O 1
ATOM 592 N N . PHE A 1 74 ? 16.515 9.928 1.745 1.00 90.50 74 PHE A N 1
ATOM 593 C CA . PHE A 1 74 ? 15.404 8.990 1.875 1.00 90.50 74 PHE A CA 1
ATOM 594 C C . PHE A 1 74 ? 14.176 9.458 1.082 1.00 90.50 74 PHE A C 1
ATOM 596 O O . PHE A 1 74 ? 13.669 8.724 0.235 1.00 90.50 74 PHE A O 1
ATOM 603 N N . GLU A 1 75 ? 13.745 10.703 1.290 1.00 88.25 75 GLU A N 1
ATOM 604 C CA . GLU A 1 75 ? 12.560 11.264 0.631 1.00 88.25 75 GLU A CA 1
ATOM 605 C C . GLU A 1 75 ? 12.753 11.382 -0.892 1.00 88.25 75 GLU A C 1
ATOM 607 O O . GLU A 1 75 ? 11.860 11.041 -1.667 1.00 88.25 75 GLU A O 1
ATOM 612 N N . ARG A 1 76 ? 13.961 11.748 -1.349 1.00 89.81 76 ARG A N 1
ATOM 613 C CA . ARG A 1 76 ? 14.325 11.735 -2.777 1.00 89.81 76 ARG A CA 1
ATOM 614 C C . ARG A 1 76 ? 14.320 10.327 -3.362 1.00 89.81 76 ARG A C 1
ATOM 616 O O . ARG A 1 76 ? 13.721 10.119 -4.411 1.00 89.81 76 ARG A O 1
ATOM 623 N N . ALA A 1 77 ? 14.956 9.364 -2.697 1.00 89.50 77 ALA A N 1
ATOM 624 C CA . ALA A 1 77 ? 15.010 7.982 -3.166 1.00 89.50 77 ALA A CA 1
ATOM 625 C C . ALA A 1 77 ? 13.608 7.376 -3.312 1.00 89.50 77 ALA A C 1
ATOM 627 O O . ALA A 1 77 ? 13.322 6.704 -4.302 1.00 89.50 77 ALA A O 1
ATOM 628 N N . ARG A 1 78 ? 12.712 7.681 -2.369 1.00 85.38 78 ARG A N 1
ATOM 629 C CA . ARG A 1 78 ? 11.303 7.285 -2.410 1.00 85.38 78 ARG A CA 1
ATOM 630 C C . ARG A 1 78 ? 10.573 7.844 -3.635 1.00 85.38 78 ARG A C 1
ATOM 632 O O . ARG A 1 78 ? 9.858 7.108 -4.314 1.00 85.38 78 ARG A O 1
ATOM 639 N N . GLU A 1 79 ? 10.782 9.118 -3.950 1.00 84.56 79 GLU A N 1
ATOM 640 C CA . GLU A 1 79 ? 10.202 9.757 -5.139 1.00 84.56 79 GLU A CA 1
ATOM 641 C C . GLU A 1 79 ? 10.801 9.246 -6.448 1.00 84.56 79 GLU A C 1
ATOM 643 O O . GLU A 1 79 ? 10.078 9.060 -7.428 1.00 84.56 79 GLU A O 1
ATOM 648 N N . TRP A 1 80 ? 12.104 8.962 -6.477 1.00 90.44 80 TRP A N 1
ATOM 649 C CA . TRP A 1 80 ? 12.750 8.356 -7.641 1.00 90.44 80 TRP A CA 1
ATOM 650 C C . TRP A 1 80 ? 12.199 6.959 -7.891 1.00 90.44 80 TRP A C 1
ATOM 652 O O . TRP A 1 80 ? 11.791 6.661 -9.007 1.00 90.44 80 TRP A O 1
ATOM 662 N N . LYS A 1 81 ? 12.107 6.127 -6.846 1.00 87.50 81 LYS A N 1
ATOM 663 C CA . LYS A 1 81 ? 11.527 4.783 -6.929 1.00 87.50 81 LYS A CA 1
ATOM 664 C C . LYS A 1 81 ? 10.101 4.831 -7.482 1.00 87.50 81 LYS A C 1
ATOM 666 O O . LYS A 1 81 ? 9.801 4.117 -8.435 1.00 87.50 81 LYS A O 1
ATOM 671 N N . LYS A 1 82 ? 9.256 5.727 -6.959 1.00 82.25 82 LYS A N 1
ATOM 672 C CA . LYS A 1 82 ? 7.899 5.969 -7.477 1.00 82.25 82 LYS A CA 1
ATOM 673 C C . LYS A 1 82 ? 7.908 6.372 -8.952 1.00 82.25 82 LYS A C 1
ATOM 675 O O . LYS A 1 82 ? 7.161 5.804 -9.739 1.00 82.25 82 LYS A O 1
ATOM 680 N N . SER A 1 83 ? 8.752 7.334 -9.319 1.00 86.94 83 SER A N 1
ATOM 681 C CA . SER A 1 83 ? 8.835 7.858 -10.687 1.00 86.94 83 SER A CA 1
ATOM 682 C C . SER A 1 83 ? 9.264 6.782 -11.683 1.00 86.94 83 SER A C 1
ATOM 684 O O . SER A 1 83 ? 8.658 6.673 -12.742 1.00 86.94 83 SER A O 1
ATOM 686 N N . ILE A 1 84 ? 10.250 5.953 -11.328 1.00 89.75 84 ILE A N 1
ATOM 687 C CA . ILE A 1 84 ? 10.735 4.859 -12.181 1.00 89.75 84 ILE A CA 1
ATOM 688 C C . ILE A 1 84 ? 9.674 3.760 -12.307 1.00 89.75 84 ILE A C 1
ATOM 690 O O . ILE A 1 84 ? 9.477 3.244 -13.400 1.00 89.75 84 ILE A O 1
ATOM 694 N N . PHE A 1 85 ? 8.940 3.423 -11.238 1.00 84.00 85 PHE A N 1
ATOM 695 C CA . PHE A 1 85 ? 7.822 2.482 -11.372 1.00 84.00 85 PHE A CA 1
ATOM 696 C C . PHE A 1 85 ? 6.669 3.030 -12.205 1.00 84.00 85 PHE A C 1
ATOM 698 O O . PHE A 1 85 ? 6.020 2.255 -12.897 1.00 84.00 85 PHE A O 1
ATOM 705 N N . MET A 1 86 ? 6.394 4.336 -12.143 1.00 79.81 86 MET A N 1
ATOM 706 C CA . MET A 1 86 ? 5.401 4.940 -13.030 1.00 79.81 86 MET A CA 1
ATOM 707 C C . MET A 1 86 ? 5.819 4.794 -14.492 1.00 79.81 86 MET A C 1
ATOM 709 O O . MET A 1 86 ? 4.990 4.382 -15.290 1.00 79.81 86 MET A O 1
ATOM 713 N N . VAL A 1 87 ? 7.093 5.057 -14.807 1.00 86.75 87 VAL A N 1
ATOM 714 C CA . VAL A 1 87 ? 7.638 4.846 -16.157 1.00 86.75 87 VAL A CA 1
ATOM 715 C C . VAL A 1 87 ? 7.538 3.374 -16.555 1.00 86.75 87 VAL A C 1
ATOM 717 O O . VAL A 1 87 ? 7.004 3.059 -17.603 1.00 86.75 87 VAL A O 1
ATOM 720 N N . ALA A 1 88 ? 7.946 2.441 -15.691 1.00 86.69 88 ALA A N 1
ATOM 721 C CA . ALA A 1 88 ? 7.774 1.013 -15.958 1.00 86.69 88 ALA A CA 1
ATOM 722 C C . ALA A 1 88 ? 6.303 0.628 -16.209 1.00 86.69 88 ALA A C 1
ATOM 724 O O . ALA A 1 88 ? 6.005 -0.189 -17.069 1.00 86.69 88 ALA A O 1
ATOM 725 N N . HIS A 1 89 ? 5.359 1.208 -15.473 1.00 80.38 89 HIS A N 1
ATOM 726 C CA . HIS A 1 89 ? 3.941 0.974 -15.723 1.00 80.38 89 HIS A CA 1
ATOM 727 C C . HIS A 1 89 ? 3.496 1.525 -17.090 1.00 80.38 89 HIS A C 1
ATOM 729 O O . HIS A 1 89 ? 2.725 0.861 -17.776 1.00 80.38 89 HIS A O 1
ATOM 735 N N . GLU A 1 90 ? 4.004 2.691 -17.497 1.00 80.88 90 GLU A N 1
ATOM 736 C CA . GLU A 1 90 ? 3.805 3.278 -18.833 1.00 80.88 90 GLU A CA 1
ATOM 737 C C . GLU A 1 90 ? 4.412 2.354 -19.926 1.00 80.88 90 GLU A C 1
ATOM 739 O O . GLU A 1 90 ? 3.703 1.974 -20.856 1.00 80.88 90 GLU A O 1
ATOM 744 N N . GLU A 1 91 ? 5.614 1.790 -19.736 1.00 86.69 91 GLU A N 1
ATOM 745 C CA . GLU A 1 91 ? 6.203 0.806 -20.675 1.00 86.69 91 GLU A CA 1
ATOM 746 C C . GLU A 1 91 ? 5.405 -0.500 -20.802 1.00 86.69 91 GLU A C 1
ATOM 748 O O . GLU A 1 91 ? 5.359 -1.134 -21.859 1.00 86.69 91 GLU A O 1
ATOM 753 N N . MET A 1 92 ? 4.734 -0.930 -19.731 1.00 82.69 92 MET A N 1
ATOM 754 C CA . MET A 1 92 ? 3.822 -2.074 -19.796 1.00 82.69 92 MET A CA 1
ATOM 755 C C . MET A 1 92 ? 2.606 -1.770 -20.689 1.00 82.69 92 MET A C 1
ATOM 757 O O . MET A 1 92 ? 2.126 -2.665 -21.393 1.00 82.69 92 MET A O 1
ATOM 761 N N . LEU A 1 93 ? 2.126 -0.520 -20.694 1.00 79.38 93 LEU A N 1
ATOM 762 C CA . LEU A 1 93 ? 1.073 -0.063 -21.606 1.00 79.38 93 LEU A CA 1
ATOM 763 C C . LEU A 1 93 ? 1.580 0.027 -23.047 1.00 79.38 93 LEU A C 1
ATOM 765 O O . LEU A 1 93 ? 0.886 -0.429 -23.956 1.00 79.38 93 LEU A O 1
ATOM 769 N N . HIS A 1 94 ? 2.804 0.513 -23.262 1.00 85.81 94 HIS A N 1
ATOM 770 C CA . HIS A 1 94 ? 3.433 0.514 -24.586 1.00 85.81 94 HIS A CA 1
ATOM 771 C C . HIS A 1 94 ? 3.537 -0.909 -25.147 1.00 85.81 94 HIS A C 1
ATOM 773 O O . HIS A 1 94 ? 3.088 -1.187 -26.262 1.00 85.81 94 HIS A O 1
ATOM 779 N N . LEU A 1 95 ? 4.014 -1.856 -24.334 1.00 88.62 95 LEU A N 1
ATOM 780 C CA . LEU A 1 95 ? 4.072 -3.268 -24.700 1.00 88.62 95 LEU A CA 1
ATOM 781 C C . LEU A 1 95 ? 2.682 -3.830 -25.041 1.00 88.62 95 LEU A C 1
ATOM 783 O O . LEU A 1 95 ? 2.539 -4.530 -26.046 1.00 88.62 95 LEU A O 1
ATOM 787 N N . HIS A 1 96 ? 1.652 -3.505 -24.252 1.00 84.38 96 HIS A N 1
ATOM 788 C CA . HIS A 1 96 ? 0.260 -3.866 -24.547 1.00 84.38 96 HIS A CA 1
ATOM 789 C C . HIS A 1 96 ? -0.189 -3.341 -25.920 1.00 84.38 96 HIS A C 1
ATOM 791 O O . HIS A 1 96 ? -0.756 -4.097 -26.716 1.00 84.38 96 HIS A O 1
ATOM 797 N N . TYR A 1 97 ? 0.099 -2.076 -26.235 1.00 85.00 97 TYR A N 1
ATOM 798 C CA . TYR A 1 97 ? -0.238 -1.484 -27.526 1.00 85.00 97 TYR A CA 1
ATOM 799 C C . TYR A 1 97 ? 0.448 -2.198 -28.693 1.00 85.00 97 TYR A C 1
ATOM 801 O O . TYR A 1 97 ? -0.209 -2.486 -29.698 1.00 85.00 97 TYR A O 1
ATOM 809 N N . VAL A 1 98 ? 1.720 -2.579 -28.550 1.00 90.00 98 VAL A N 1
ATOM 810 C CA . VAL A 1 98 ? 2.427 -3.370 -29.569 1.00 90.00 98 VAL A CA 1
ATOM 811 C C . VAL A 1 98 ? 1.771 -4.741 -29.776 1.00 90.00 98 VAL A C 1
ATOM 813 O O . VAL A 1 98 ? 1.572 -5.154 -30.923 1.00 90.00 98 VAL A O 1
ATOM 816 N N . GLN A 1 99 ? 1.345 -5.429 -28.708 1.00 88.94 99 GLN A N 1
ATOM 817 C CA . GLN A 1 99 ? 0.612 -6.698 -28.848 1.00 88.94 99 GLN A CA 1
ATOM 818 C C . GLN A 1 99 ? -0.734 -6.513 -29.560 1.00 88.94 99 GLN A C 1
ATOM 820 O O . GLN A 1 99 ? -1.109 -7.331 -30.402 1.00 88.94 99 GLN A O 1
ATOM 825 N N . CYS A 1 100 ? -1.450 -5.419 -29.285 1.00 83.06 100 CYS A N 1
ATOM 826 C CA . CYS A 1 100 ? -2.683 -5.073 -29.991 1.00 83.06 100 CYS A CA 1
ATOM 827 C C . CYS A 1 100 ? -2.439 -4.803 -31.487 1.00 83.06 100 CYS A C 1
ATOM 829 O O . CYS A 1 100 ? -3.244 -5.227 -32.323 1.00 83.06 100 CYS A O 1
ATOM 831 N N . LEU A 1 101 ? -1.329 -4.146 -31.842 1.00 86.31 101 LEU A N 1
ATOM 832 C CA . LEU A 1 101 ? -0.932 -3.905 -33.234 1.00 86.31 101 LEU A CA 1
ATOM 833 C C . LEU A 1 101 ? -0.611 -5.215 -33.972 1.00 86.31 101 LEU A C 1
ATOM 835 O O . LEU A 1 101 ? -1.079 -5.391 -35.100 1.00 86.31 101 LEU A O 1
ATOM 839 N N . LEU A 1 102 ? 0.114 -6.145 -33.336 1.00 89.19 102 LEU A N 1
ATOM 840 C CA . LEU A 1 102 ? 0.391 -7.493 -33.862 1.00 89.19 102 LEU A CA 1
ATOM 841 C C . LEU A 1 102 ? -0.897 -8.307 -34.043 1.00 89.19 102 LEU A C 1
ATOM 843 O O . LEU A 1 102 ? -1.151 -8.870 -35.113 1.00 89.19 102 LEU A O 1
ATOM 847 N N . ARG A 1 103 ? -1.767 -8.305 -33.028 1.00 84.31 103 ARG A N 1
ATOM 848 C CA . ARG A 1 103 ? -3.055 -9.010 -33.051 1.00 84.31 103 ARG A CA 1
ATOM 849 C C . ARG A 1 103 ? -3.958 -8.523 -34.181 1.00 84.31 103 ARG A C 1
ATOM 851 O O . ARG A 1 103 ? -4.596 -9.344 -34.848 1.00 84.31 103 ARG A O 1
ATOM 858 N N . ALA A 1 104 ? -3.999 -7.214 -34.432 1.00 82.25 104 ALA A N 1
ATOM 859 C CA . ALA A 1 104 ? -4.752 -6.636 -35.544 1.00 82.25 104 ALA A CA 1
ATOM 860 C C . ALA A 1 104 ? -4.230 -7.100 -36.914 1.00 82.25 104 ALA A C 1
ATOM 862 O O . ALA A 1 104 ? -5.016 -7.207 -37.850 1.00 82.25 104 ALA A O 1
ATOM 863 N N . LEU A 1 105 ? -2.951 -7.463 -37.046 1.00 85.88 105 LEU A N 1
ATOM 864 C CA . LEU A 1 105 ? -2.391 -8.054 -38.272 1.00 85.88 105 LEU A CA 1
ATOM 865 C C . LEU A 1 105 ? -2.641 -9.570 -38.394 1.00 85.88 105 LEU A C 1
ATOM 867 O O . LEU A 1 105 ? -2.278 -10.190 -39.402 1.00 85.88 105 LEU A O 1
ATOM 871 N N . GLY A 1 106 ? -3.292 -10.172 -37.395 1.00 81.88 106 GLY A N 1
ATOM 872 C CA . GLY A 1 106 ? -3.506 -11.613 -37.319 1.00 81.88 106 GLY A CA 1
ATOM 873 C C . GLY A 1 106 ? -2.280 -12.393 -36.840 1.00 81.88 106 GLY A C 1
ATOM 874 O O . GLY A 1 106 ? -2.250 -13.607 -37.038 1.00 81.88 106 GLY A O 1
ATOM 875 N N . GLU A 1 107 ? -1.288 -11.719 -36.258 1.00 87.69 107 GLU A N 1
ATOM 876 C CA . GLU A 1 107 ? -0.046 -12.334 -35.788 1.00 87.69 107 GLU A CA 1
ATOM 877 C C . GLU A 1 107 ? -0.149 -12.814 -34.337 1.00 87.69 107 GLU A C 1
ATOM 879 O O . GLU A 1 107 ? -0.992 -12.355 -33.561 1.00 87.69 107 GLU A O 1
ATOM 884 N N . LYS A 1 108 ? 0.717 -13.765 -33.970 1.00 86.12 108 LYS A N 1
ATOM 885 C CA . LYS A 1 108 ? 0.829 -14.241 -32.587 1.00 86.12 108 LYS A CA 1
ATOM 886 C C . LYS A 1 108 ? 1.425 -13.141 -31.692 1.00 86.12 108 LYS A C 1
ATOM 888 O O . LYS A 1 108 ? 2.244 -12.355 -32.170 1.00 86.12 108 LYS A O 1
ATOM 893 N N . PRO A 1 109 ? 1.073 -13.110 -30.397 1.00 88.81 109 PRO A N 1
ATOM 894 C CA . PRO A 1 109 ? 1.767 -12.258 -29.443 1.00 88.81 109 PRO A CA 1
ATOM 895 C C . PRO A 1 109 ? 3.252 -12.601 -29.359 1.00 88.81 109 PRO A C 1
ATOM 897 O O . PRO A 1 109 ? 3.654 -13.757 -29.513 1.00 88.81 109 PRO A O 1
ATOM 900 N N . TYR A 1 110 ? 4.064 -11.589 -29.080 1.00 91.81 110 TYR A N 1
ATOM 901 C CA . TYR A 1 110 ? 5.513 -11.696 -29.107 1.00 91.81 110 TYR A CA 1
ATOM 902 C C . TYR A 1 110 ? 6.118 -11.082 -27.848 1.00 91.81 110 TYR A C 1
ATOM 904 O O . TYR A 1 110 ? 6.317 -9.883 -27.782 1.00 91.81 110 TYR A O 1
ATOM 912 N N . PHE A 1 111 ? 6.436 -11.901 -26.844 1.00 91.00 111 PHE A N 1
ATOM 913 C CA . PHE A 1 111 ? 7.011 -11.454 -25.561 1.00 91.00 111 PHE A CA 1
ATOM 914 C C . PHE A 1 111 ? 8.503 -11.796 -25.406 1.00 91.00 111 PHE A C 1
ATOM 916 O O . PHE A 1 111 ? 9.023 -11.878 -24.293 1.00 91.00 111 PHE A O 1
ATOM 923 N N . GLN A 1 112 ? 9.212 -12.036 -26.512 1.00 90.69 112 GLN A N 1
ATOM 924 C CA . GLN A 1 112 ? 10.646 -12.330 -26.455 1.00 90.69 112 GLN A CA 1
ATOM 925 C C . GLN A 1 112 ? 11.455 -11.089 -26.053 1.00 90.69 112 GLN A C 1
ATOM 927 O O . GLN A 1 112 ? 11.044 -9.955 -26.288 1.00 90.69 112 GLN A O 1
ATOM 932 N N . LEU A 1 113 ? 12.630 -11.320 -25.468 1.00 91.19 113 LEU A N 1
ATOM 933 C CA . LEU A 1 113 ? 13.607 -10.282 -25.140 1.00 91.19 113 LEU A CA 1
ATOM 934 C C . LEU A 1 113 ? 14.694 -10.191 -26.225 1.00 91.19 113 LEU A C 1
ATOM 936 O O . LEU A 1 113 ? 14.835 -11.124 -27.022 1.00 91.19 113 LEU A O 1
ATOM 940 N N . PRO A 1 114 ? 15.457 -9.084 -26.296 1.00 90.25 114 PRO A N 1
ATOM 941 C CA . PRO A 1 114 ? 16.583 -8.978 -27.216 1.00 90.25 114 PRO A CA 1
ATOM 942 C C . PRO A 1 114 ? 17.651 -10.044 -26.954 1.00 90.25 114 PRO A C 1
ATOM 944 O O . PRO A 1 114 ? 17.857 -10.479 -25.816 1.00 90.25 114 PRO A O 1
ATOM 947 N N . ASP A 1 115 ? 18.387 -10.405 -28.003 1.00 88.31 115 ASP A N 1
ATOM 948 C CA . ASP A 1 115 ? 19.545 -11.284 -27.870 1.00 88.31 115 ASP A CA 1
ATOM 949 C C . ASP A 1 115 ? 20.630 -10.623 -27.006 1.00 88.31 115 ASP A C 1
ATOM 951 O O . ASP A 1 115 ? 20.746 -9.396 -26.913 1.00 88.31 115 ASP A O 1
ATOM 955 N N . LYS A 1 116 ? 21.451 -11.445 -26.349 1.00 84.56 116 LYS A N 1
ATOM 956 C CA . LYS A 1 116 ? 22.609 -10.959 -25.589 1.00 84.56 116 LYS A CA 1
ATOM 957 C C . LYS A 1 116 ? 23.772 -10.666 -26.543 1.00 84.56 116 LYS A C 1
ATOM 959 O O . LYS A 1 116 ? 24.023 -11.437 -27.472 1.00 84.56 116 LYS A O 1
ATOM 964 N N . LYS A 1 117 ? 24.526 -9.584 -26.310 1.00 82.69 117 LYS A N 1
ATOM 965 C CA . LYS A 1 117 ? 25.722 -9.278 -27.121 1.00 82.69 117 LYS A CA 1
ATOM 966 C C . LYS A 1 117 ? 26.770 -10.393 -26.953 1.00 82.69 117 LYS A C 1
ATOM 968 O O . LYS A 1 117 ? 27.094 -10.737 -25.820 1.00 82.69 117 LYS A O 1
ATOM 973 N N . PRO A 1 118 ? 27.357 -10.938 -28.037 1.00 74.69 118 PRO A N 1
ATOM 974 C CA . PRO A 1 118 ? 28.343 -12.013 -27.938 1.00 74.69 118 PRO A CA 1
ATOM 975 C C . PRO A 1 118 ? 29.514 -11.677 -27.006 1.00 74.69 118 PRO A C 1
ATOM 977 O O . PRO A 1 118 ? 30.114 -10.606 -27.103 1.00 74.69 118 PRO A O 1
ATOM 980 N N . GLY A 1 119 ? 29.852 -12.604 -26.106 1.00 69.31 119 GLY A N 1
ATOM 981 C CA . GLY A 1 119 ? 30.916 -12.415 -25.111 1.00 69.31 119 GLY A CA 1
ATOM 982 C C . GLY A 1 119 ? 30.548 -11.475 -23.959 1.00 69.31 119 GLY A C 1
ATOM 983 O O . GLY A 1 119 ? 31.358 -11.278 -23.054 1.00 69.31 119 GLY A O 1
ATOM 984 N N . THR A 1 120 ? 29.336 -10.920 -23.969 1.00 74.19 120 THR A N 1
ATOM 985 C CA . THR A 1 120 ? 28.730 -10.244 -22.828 1.00 74.19 120 THR A CA 1
ATOM 986 C C . THR A 1 120 ? 27.413 -10.929 -22.478 1.00 74.19 120 THR A C 1
ATOM 988 O O . THR A 1 120 ? 26.953 -11.857 -23.135 1.00 74.19 120 THR A O 1
ATOM 991 N N . ASN A 1 121 ? 26.826 -10.468 -21.388 1.00 71.69 121 ASN A N 1
ATOM 992 C CA . ASN A 1 121 ? 25.642 -11.044 -20.778 1.00 71.69 121 ASN A CA 1
ATOM 993 C C . ASN A 1 121 ? 24.518 -9.981 -20.692 1.00 71.69 121 ASN A C 1
ATOM 995 O O . ASN A 1 121 ? 23.598 -10.038 -19.876 1.00 71.69 121 ASN A O 1
ATOM 999 N N . VAL A 1 122 ? 24.601 -8.985 -21.581 1.00 85.12 122 VAL A N 1
ATOM 1000 C CA . VAL A 1 122 ? 23.765 -7.779 -21.633 1.00 85.12 122 VAL A CA 1
ATOM 1001 C C . VAL A 1 122 ? 22.905 -7.805 -22.895 1.00 85.12 122 VAL A C 1
ATOM 1003 O O . VAL A 1 122 ? 23.396 -8.214 -23.949 1.00 85.12 122 VAL A O 1
ATOM 1006 N N . TRP A 1 123 ? 21.637 -7.391 -22.794 1.00 90.94 123 TRP A N 1
ATOM 1007 C CA . TRP A 1 123 ? 20.746 -7.313 -23.955 1.00 90.94 123 TRP A CA 1
ATOM 1008 C C . TRP A 1 123 ? 21.254 -6.308 -24.974 1.00 90.94 123 TRP A C 1
ATOM 1010 O O . TRP A 1 123 ? 21.879 -5.307 -24.618 1.00 90.94 123 TRP A O 1
ATOM 1020 N N . PHE A 1 124 ? 20.994 -6.598 -26.241 1.00 89.94 124 PHE A N 1
ATOM 1021 C CA . PHE A 1 124 ? 21.591 -5.876 -27.341 1.00 89.94 124 PHE A CA 1
ATOM 1022 C C . PHE A 1 124 ? 20.617 -5.690 -28.496 1.00 89.94 124 PHE A C 1
ATOM 1024 O O . PHE A 1 124 ? 20.014 -6.644 -28.985 1.00 89.94 124 PHE A O 1
ATOM 1031 N N . ILE A 1 125 ? 20.499 -4.439 -28.934 1.00 89.12 125 ILE A N 1
ATOM 1032 C CA . ILE A 1 125 ? 19.678 -4.028 -30.064 1.00 89.12 125 ILE A CA 1
ATOM 1033 C C . ILE A 1 125 ? 20.621 -3.514 -31.162 1.00 89.12 125 ILE A C 1
ATOM 1035 O O . ILE A 1 125 ? 21.077 -2.371 -31.082 1.00 89.12 125 ILE A O 1
ATOM 1039 N N . PRO A 1 126 ? 20.947 -4.338 -32.178 1.00 80.75 126 PRO A N 1
ATOM 1040 C CA . PRO A 1 126 ? 21.975 -4.012 -33.174 1.00 80.75 126 PRO A CA 1
ATOM 1041 C C . PRO A 1 126 ? 21.654 -2.773 -34.016 1.00 80.75 126 PRO A C 1
ATOM 1043 O O . PRO A 1 126 ? 22.565 -2.074 -34.442 1.00 80.75 126 PRO A O 1
ATOM 1046 N N . ASN A 1 127 ? 20.370 -2.488 -34.230 1.00 81.62 127 ASN A N 1
ATOM 1047 C CA . ASN A 1 127 ? 19.918 -1.434 -35.138 1.00 81.62 127 ASN A CA 1
ATOM 1048 C C . ASN A 1 127 ? 19.601 -0.116 -34.414 1.00 81.62 127 ASN A C 1
ATOM 1050 O O . ASN A 1 127 ? 19.081 0.796 -35.039 1.00 81.62 127 ASN A O 1
ATOM 1054 N N . TRP A 1 128 ? 19.874 -0.008 -33.111 1.00 89.12 128 TRP A N 1
ATOM 1055 C CA . TRP A 1 128 ? 19.638 1.222 -32.356 1.00 89.12 128 TRP A CA 1
ATOM 1056 C C . TRP A 1 128 ? 20.956 1.958 -32.109 1.00 89.12 128 TRP A C 1
ATOM 1058 O O . TRP A 1 128 ? 21.760 1.512 -31.286 1.00 89.12 128 TRP A O 1
ATOM 1068 N N . ASP A 1 129 ? 21.190 3.068 -32.810 1.00 86.94 129 ASP A N 1
ATOM 1069 C CA . ASP A 1 129 ? 22.404 3.884 -32.701 1.00 86.94 129 ASP A CA 1
ATOM 1070 C C . ASP A 1 129 ? 22.165 5.173 -31.902 1.00 86.94 129 ASP A C 1
ATOM 1072 O O . ASP A 1 129 ? 21.973 6.253 -32.459 1.00 86.94 129 ASP A O 1
ATOM 1076 N N . ILE A 1 130 ? 22.217 5.060 -30.573 1.00 84.12 130 ILE A N 1
ATOM 1077 C CA . ILE A 1 130 ? 22.107 6.219 -29.682 1.00 84.12 130 ILE A CA 1
ATOM 1078 C C . ILE A 1 130 ? 23.313 7.141 -29.844 1.00 84.12 130 ILE A C 1
ATOM 1080 O O . ILE A 1 130 ? 24.478 6.730 -29.717 1.00 84.12 130 ILE A O 1
ATOM 1084 N N . LYS A 1 131 ? 23.024 8.432 -29.996 1.00 84.62 131 LYS A N 1
ATOM 1085 C CA . LYS A 1 131 ? 24.008 9.503 -30.109 1.00 84.62 131 LYS A CA 1
ATOM 1086 C C . LYS A 1 131 ? 24.012 10.417 -28.891 1.00 84.62 131 LYS A C 1
ATOM 1088 O O . LYS A 1 131 ? 23.027 10.634 -28.194 1.00 84.62 131 LYS A O 1
ATOM 1093 N N . ASN A 1 132 ? 25.177 11.001 -28.655 1.00 83.25 132 ASN A N 1
ATOM 1094 C CA . ASN A 1 132 ? 25.362 12.116 -27.746 1.00 83.25 132 ASN A CA 1
ATOM 1095 C C . ASN A 1 132 ? 26.251 13.159 -28.432 1.00 83.25 132 ASN A C 1
ATOM 1097 O O . ASN A 1 132 ? 27.486 13.115 -28.395 1.00 83.25 132 ASN A O 1
ATOM 1101 N N . GLY A 1 133 ? 25.601 14.090 -29.117 1.00 85.25 133 GLY A N 1
ATOM 1102 C CA . GLY A 1 133 ? 26.217 15.027 -30.032 1.00 85.25 133 GLY A CA 1
ATOM 1103 C C . GLY A 1 133 ? 26.664 14.300 -31.294 1.00 85.25 133 GLY A C 1
ATOM 1104 O O . GLY A 1 133 ? 25.949 13.500 -31.882 1.00 85.25 133 GLY A O 1
ATOM 1105 N N . LYS A 1 134 ? 27.917 14.525 -31.688 1.00 81.00 134 LYS A N 1
ATOM 1106 C CA . LYS A 1 134 ? 28.526 13.847 -32.845 1.00 81.00 134 LYS A CA 1
ATOM 1107 C C . LYS A 1 134 ? 29.033 12.432 -32.538 1.00 81.00 134 LYS A C 1
ATOM 1109 O O . LYS A 1 134 ? 29.646 11.819 -33.408 1.00 81.00 134 LYS A O 1
ATOM 1114 N N . LEU A 1 135 ? 28.890 11.964 -31.298 1.00 78.69 135 LEU A N 1
ATOM 1115 C CA . LEU A 1 135 ? 29.430 10.686 -30.845 1.00 78.69 135 LEU A CA 1
ATOM 1116 C C . LEU A 1 135 ? 28.311 9.651 -30.793 1.00 78.69 135 LEU A C 1
ATOM 1118 O O . LEU A 1 135 ? 27.361 9.831 -30.037 1.00 78.69 135 LEU A O 1
ATOM 1122 N N . SER A 1 136 ? 28.462 8.557 -31.536 1.00 77.75 136 SER A N 1
ATOM 1123 C CA . SER A 1 136 ? 27.694 7.342 -31.262 1.00 77.75 136 SER A CA 1
ATOM 1124 C C . SER A 1 136 ? 28.223 6.703 -29.977 1.00 77.75 136 SER A C 1
ATOM 1126 O O . SER A 1 136 ? 29.436 6.521 -29.818 1.00 77.75 136 SER A O 1
ATOM 1128 N N . MET A 1 137 ? 27.321 6.366 -29.057 1.00 72.88 137 MET A N 1
ATOM 1129 C CA . MET A 1 137 ? 27.674 5.831 -27.738 1.00 72.88 137 MET A CA 1
ATOM 1130 C C . MET A 1 137 ? 28.329 4.449 -27.821 1.00 72.88 137 MET A C 1
ATOM 1132 O O . MET A 1 137 ? 29.217 4.139 -27.029 1.00 72.88 137 MET A O 1
ATOM 1136 N N . ASN A 1 138 ? 27.932 3.655 -28.817 1.00 70.31 138 ASN A N 1
ATOM 1137 C CA . ASN A 1 138 ? 28.484 2.335 -29.105 1.00 70.31 138 ASN A CA 1
ATOM 1138 C C . ASN A 1 138 ? 29.039 2.260 -30.518 1.00 70.31 138 ASN A C 1
ATOM 1140 O O . ASN A 1 138 ? 29.056 1.189 -31.118 1.00 70.31 138 ASN A O 1
ATOM 1144 N N . ASN A 1 139 ? 29.564 3.376 -31.031 1.00 66.12 139 ASN A N 1
ATOM 1145 C CA . ASN A 1 139 ? 30.341 3.358 -32.258 1.00 66.12 139 ASN A CA 1
ATOM 1146 C C . ASN A 1 139 ? 29.556 2.880 -33.513 1.00 66.12 139 ASN A C 1
ATOM 1148 O O . ASN A 1 139 ? 30.164 2.482 -34.504 1.00 66.12 139 ASN A O 1
ATOM 1152 N N . GLY A 1 140 ? 28.224 2.931 -33.474 1.00 69.12 140 GLY A N 1
ATOM 1153 C CA . GLY A 1 140 ? 27.321 2.405 -34.499 1.00 69.12 140 GLY A CA 1
ATOM 1154 C C . GLY A 1 140 ? 27.057 0.901 -34.385 1.00 69.12 140 GLY A C 1
ATOM 1155 O O . GLY A 1 140 ? 26.292 0.359 -35.173 1.00 69.12 140 GLY A O 1
ATOM 1156 N N . ASP A 1 141 ? 27.650 0.209 -33.408 1.00 73.75 141 ASP A N 1
ATOM 1157 C CA . ASP A 1 141 ? 27.496 -1.239 -33.245 1.00 73.75 141 ASP A CA 1
ATOM 1158 C C . ASP A 1 141 ? 26.126 -1.632 -32.671 1.00 73.75 141 ASP A C 1
ATOM 1160 O O . ASP A 1 141 ? 25.902 -2.816 -32.474 1.00 73.75 141 ASP A O 1
ATOM 1164 N N . GLY A 1 142 ? 25.239 -0.689 -32.344 1.00 82.94 142 GLY A N 1
ATOM 1165 C CA . GLY A 1 142 ? 23.957 -0.944 -31.678 1.00 82.94 142 GLY A CA 1
ATOM 1166 C C . GLY A 1 142 ? 23.976 -0.687 -30.167 1.00 82.94 142 GLY A C 1
ATOM 1167 O O . GLY A 1 142 ? 25.026 -0.506 -29.545 1.00 82.94 142 GLY A O 1
ATOM 1168 N N . THR A 1 143 ? 22.804 -0.682 -29.539 1.00 88.25 143 THR A N 1
ATOM 1169 C CA . THR A 1 143 ? 22.622 -0.270 -28.139 1.00 88.25 143 THR A CA 1
ATOM 1170 C C . THR A 1 143 ? 22.592 -1.458 -27.185 1.00 88.25 143 THR A C 1
ATOM 1172 O O . THR A 1 143 ? 22.014 -2.502 -27.479 1.00 88.25 143 THR A O 1
ATOM 1175 N N . ILE A 1 144 ? 23.229 -1.298 -26.021 1.00 89.19 144 ILE A N 1
ATOM 1176 C CA . ILE A 1 144 ? 23.177 -2.272 -24.926 1.00 89.19 144 ILE A CA 1
ATOM 1177 C C . ILE A 1 144 ? 22.192 -1.811 -23.856 1.00 89.19 144 ILE A C 1
ATOM 1179 O O . ILE A 1 144 ? 22.153 -0.623 -23.535 1.00 89.19 144 ILE A O 1
ATOM 1183 N N . ILE A 1 145 ? 21.452 -2.755 -23.277 1.00 90.31 145 ILE A N 1
ATOM 1184 C CA . ILE A 1 145 ? 20.475 -2.504 -22.211 1.00 90.31 145 ILE A CA 1
ATOM 1185 C C . ILE A 1 145 ? 20.769 -3.473 -21.058 1.00 90.31 145 ILE A C 1
ATOM 1187 O O . ILE A 1 145 ? 20.443 -4.663 -21.141 1.00 90.31 145 ILE A O 1
ATOM 1191 N N . PRO A 1 146 ? 21.480 -3.022 -20.011 1.00 89.69 146 PRO A N 1
ATOM 1192 C CA . PRO A 1 146 ? 21.832 -3.874 -18.887 1.00 89.69 146 PRO A CA 1
ATOM 1193 C C . PRO A 1 146 ? 20.736 -3.920 -17.819 1.00 89.69 146 PRO A C 1
ATOM 1195 O O . PRO A 1 146 ? 20.067 -2.930 -17.538 1.00 89.69 146 PRO A O 1
ATOM 1198 N N . ILE A 1 147 ? 20.618 -5.077 -17.165 1.00 91.38 147 ILE A N 1
ATOM 1199 C CA . ILE A 1 147 ? 19.904 -5.217 -15.893 1.00 91.38 147 ILE A CA 1
ATOM 1200 C C . ILE A 1 147 ? 20.877 -4.817 -14.787 1.00 91.38 147 ILE A C 1
ATOM 1202 O O . ILE A 1 147 ? 21.718 -5.611 -14.377 1.00 91.38 147 ILE A O 1
ATOM 1206 N N . GLU A 1 148 ? 20.802 -3.560 -14.354 1.00 90.12 148 GLU A N 1
ATOM 1207 C CA . GLU A 1 148 ? 21.734 -2.960 -13.397 1.00 90.12 148 GLU A CA 1
ATOM 1208 C C . GLU A 1 148 ? 21.002 -2.197 -12.286 1.00 90.12 148 GLU A C 1
ATOM 1210 O O . GLU A 1 148 ? 19.840 -1.816 -12.406 1.00 90.12 148 GLU A O 1
ATOM 1215 N N . SER A 1 149 ? 21.691 -1.990 -11.164 1.00 91.81 149 SER A N 1
ATOM 1216 C CA . SER A 1 149 ? 21.158 -1.219 -10.038 1.00 91.81 149 SER A CA 1
ATOM 1217 C C . SER A 1 149 ? 21.053 0.278 -10.353 1.00 91.81 149 SER A C 1
ATOM 1219 O O . SER A 1 149 ? 21.670 0.783 -11.290 1.00 91.81 149 SER A O 1
ATOM 1221 N N . CYS A 1 150 ? 20.333 1.019 -9.508 1.00 91.94 150 CYS A N 1
ATOM 1222 C CA . CYS A 1 150 ? 20.208 2.472 -9.608 1.00 91.94 150 CYS A CA 1
ATOM 1223 C C . CYS A 1 150 ? 21.539 3.176 -9.291 1.00 91.94 150 CYS A C 1
ATOM 1225 O O . CYS A 1 150 ? 21.806 3.547 -8.147 1.00 91.94 150 CYS A O 1
ATOM 1227 N N . THR A 1 151 ? 22.381 3.354 -10.309 1.00 90.50 151 THR A N 1
ATOM 1228 C CA . THR A 1 151 ? 23.601 4.170 -10.258 1.00 90.50 151 THR A CA 1
ATOM 1229 C C . THR A 1 151 ? 23.454 5.422 -11.115 1.00 90.50 151 THR A C 1
ATOM 1231 O O . THR A 1 151 ? 22.548 5.530 -11.944 1.00 90.50 151 THR A O 1
ATOM 1234 N N . PHE A 1 152 ? 24.371 6.372 -10.938 1.00 88.56 152 PHE A N 1
ATOM 1235 C CA . PHE A 1 152 ? 24.413 7.576 -11.764 1.00 88.56 152 PHE A CA 1
ATOM 1236 C C . PHE A 1 152 ? 24.592 7.242 -13.252 1.00 88.56 152 PHE A C 1
ATOM 1238 O O . PHE A 1 152 ? 23.909 7.804 -14.101 1.00 88.56 152 PHE A O 1
ATOM 1245 N N . GLU A 1 153 ? 25.470 6.291 -13.563 1.00 88.81 153 GLU A N 1
ATOM 1246 C CA . GLU A 1 153 ? 25.752 5.851 -14.928 1.00 88.81 153 GLU A CA 1
ATOM 1247 C C . GLU A 1 153 ? 24.515 5.206 -15.562 1.00 88.81 153 GLU A C 1
ATOM 1249 O O . GLU A 1 153 ? 24.224 5.456 -16.729 1.00 88.81 153 GLU A O 1
ATOM 1254 N N . ASN A 1 154 ? 23.745 4.426 -14.794 1.00 90.31 154 ASN A N 1
ATOM 1255 C CA . ASN A 1 154 ? 22.515 3.831 -15.308 1.00 90.31 154 ASN A CA 1
ATOM 1256 C C . ASN A 1 154 ? 21.413 4.883 -15.526 1.00 90.31 154 ASN A C 1
ATOM 1258 O O . ASN A 1 154 ? 20.737 4.854 -16.548 1.00 90.31 154 ASN A O 1
ATOM 1262 N N . ALA A 1 155 ? 21.299 5.882 -14.642 1.00 90.19 155 ALA A N 1
ATOM 1263 C CA . ALA A 1 155 ? 20.400 7.019 -14.856 1.00 90.19 155 ALA A CA 1
ATOM 1264 C C . ALA A 1 155 ? 20.768 7.827 -16.118 1.00 90.19 155 ALA A C 1
ATOM 1266 O O . ALA A 1 155 ? 19.880 8.264 -16.845 1.00 90.19 155 ALA A O 1
ATOM 1267 N N . GLN A 1 156 ? 22.064 7.980 -16.429 1.00 89.94 156 GLN A N 1
ATOM 1268 C CA . GLN A 1 156 ? 22.506 8.592 -17.690 1.00 89.94 156 GLN A CA 1
ATOM 1269 C C . GLN A 1 156 ? 22.071 7.781 -18.912 1.00 89.94 156 GLN A C 1
ATOM 1271 O O . GLN A 1 156 ? 21.700 8.370 -19.925 1.00 89.94 156 GLN A O 1
ATOM 1276 N N . ARG A 1 157 ? 22.108 6.444 -18.830 1.00 90.44 157 ARG A N 1
ATOM 1277 C CA . ARG A 1 157 ? 21.605 5.585 -19.909 1.00 90.44 157 ARG A CA 1
ATOM 1278 C C . ARG A 1 157 ? 20.112 5.788 -20.122 1.00 90.44 157 ARG A C 1
ATOM 1280 O O . ARG A 1 157 ? 19.714 5.934 -21.263 1.00 90.44 157 ARG A O 1
ATOM 1287 N N . PHE A 1 158 ? 19.320 5.882 -19.057 1.00 93.62 158 PHE A N 1
ATOM 1288 C CA . PHE A 1 158 ? 17.874 6.104 -19.174 1.00 93.62 158 PHE A CA 1
ATOM 1289 C C . PHE A 1 158 ? 17.546 7.453 -19.816 1.00 93.62 158 PHE A C 1
ATOM 1291 O O . PHE A 1 158 ? 16.706 7.516 -20.702 1.00 93.62 158 PHE A O 1
ATOM 1298 N N . VAL A 1 159 ? 18.280 8.517 -19.465 1.00 91.94 159 VAL A N 1
ATOM 1299 C CA . VAL A 1 159 ? 18.164 9.805 -20.173 1.00 91.94 159 VAL A CA 1
ATOM 1300 C C . VAL A 1 159 ? 18.453 9.637 -21.663 1.00 91.94 159 VAL A C 1
ATOM 1302 O O . VAL A 1 159 ? 17.742 10.205 -22.480 1.00 91.94 159 VAL A O 1
ATOM 1305 N N . LEU A 1 160 ? 19.479 8.866 -22.029 1.00 88.06 160 LEU A N 1
ATOM 1306 C CA . LEU A 1 160 ? 19.825 8.623 -23.430 1.00 88.06 160 LEU A CA 1
ATOM 1307 C C . LEU A 1 160 ? 18.789 7.756 -24.163 1.00 88.06 160 LEU A C 1
ATOM 1309 O O . LEU A 1 160 ? 18.504 8.050 -25.317 1.00 88.06 160 LEU A O 1
ATOM 1313 N N . TYR A 1 161 ? 18.238 6.727 -23.510 1.00 91.62 161 TYR A N 1
ATOM 1314 C CA . TYR A 1 161 ? 17.199 5.854 -24.070 1.00 91.62 161 TYR A CA 1
ATOM 1315 C C . TYR A 1 161 ? 15.939 6.641 -24.431 1.00 91.62 161 TYR A C 1
ATOM 1317 O O . TYR A 1 161 ? 15.418 6.473 -25.525 1.00 91.62 161 TYR A O 1
ATOM 1325 N N . GLU A 1 162 ? 15.525 7.555 -23.554 1.00 92.44 162 GLU A N 1
ATOM 1326 C CA . GLU A 1 162 ? 14.321 8.378 -23.723 1.00 92.44 162 GLU A CA 1
ATOM 1327 C C . GLU A 1 162 ? 14.594 9.718 -24.431 1.00 92.44 162 GLU A C 1
ATOM 1329 O O . GLU A 1 162 ? 13.755 10.611 -24.431 1.00 92.44 162 GLU A O 1
ATOM 1334 N N . SER A 1 163 ? 15.792 9.948 -24.977 1.00 88.56 163 SER A N 1
ATOM 1335 C CA . SER A 1 163 ? 16.092 11.215 -25.659 1.00 88.56 163 SER A CA 1
ATOM 1336 C C . SER A 1 163 ? 15.645 11.179 -27.114 1.00 88.56 163 SER A C 1
ATOM 1338 O O . SER A 1 163 ? 16.073 10.299 -27.859 1.00 88.56 163 SER A O 1
ATOM 1340 N N . SER A 1 164 ? 14.919 12.208 -27.550 1.00 88.56 164 SER A N 1
ATOM 1341 C CA . SER A 1 164 ? 14.615 12.410 -28.970 1.00 88.56 164 SER A CA 1
ATOM 1342 C C . SER A 1 164 ? 15.863 12.677 -29.808 1.00 88.56 164 SER A C 1
ATOM 1344 O O . SER A 1 164 ? 16.889 13.149 -29.300 1.00 88.56 164 SER A O 1
ATOM 1346 N N . ASP A 1 165 ? 15.767 12.431 -31.116 1.00 86.12 165 ASP A N 1
ATOM 1347 C CA . ASP A 1 165 ? 16.856 12.653 -32.073 1.00 86.12 165 ASP A CA 1
ATOM 1348 C C . ASP A 1 165 ? 17.477 14.044 -31.953 1.00 86.12 165 ASP A C 1
ATOM 1350 O O . ASP A 1 165 ? 18.698 14.188 -31.884 1.00 86.12 165 ASP A O 1
ATOM 1354 N N . SER A 1 166 ? 16.637 15.078 -31.861 1.00 87.31 166 SER A N 1
ATOM 1355 C CA . SER A 1 166 ? 17.077 16.473 -31.788 1.00 87.31 166 SER A CA 1
ATOM 1356 C C . SER A 1 166 ? 17.913 16.756 -30.534 1.00 87.31 166 SER A C 1
ATOM 1358 O O . SER A 1 166 ? 18.901 17.500 -30.581 1.00 87.31 166 SER A O 1
ATOM 1360 N N . LEU A 1 167 ? 17.559 16.132 -29.408 1.00 87.25 167 LEU A N 1
ATOM 1361 C CA . LEU A 1 167 ? 18.287 16.258 -28.153 1.00 87.25 167 LEU A CA 1
ATOM 1362 C C . LEU A 1 167 ? 19.566 15.416 -28.160 1.00 87.25 167 LEU A C 1
ATOM 1364 O O . LEU A 1 167 ? 20.615 15.887 -27.705 1.00 87.25 167 LEU A O 1
ATOM 1368 N N . GLN A 1 168 ? 19.511 14.206 -28.717 1.00 88.12 168 GLN A N 1
ATOM 1369 C CA . GLN A 1 168 ? 20.685 13.366 -28.931 1.00 88.12 168 GLN A CA 1
ATOM 1370 C C . GLN A 1 168 ? 21.714 14.070 -29.827 1.00 88.12 168 GLN A C 1
ATOM 1372 O O . GLN A 1 168 ? 22.880 14.148 -29.444 1.00 88.12 168 GLN A O 1
ATOM 1377 N N . ASP A 1 169 ? 21.295 14.692 -30.932 1.00 87.44 169 ASP A N 1
ATOM 1378 C CA . ASP A 1 169 ? 22.142 15.464 -31.855 1.00 87.44 169 ASP A CA 1
ATOM 1379 C C . ASP A 1 169 ? 22.785 16.692 -31.197 1.00 87.44 169 ASP A C 1
ATOM 1381 O O . ASP A 1 169 ? 23.926 17.063 -31.503 1.00 87.44 169 ASP A O 1
ATOM 1385 N N . MET A 1 170 ? 22.075 17.330 -30.261 1.00 86.25 170 MET A N 1
ATOM 1386 C CA . MET A 1 170 ? 22.619 18.411 -29.434 1.00 86.25 170 MET A CA 1
ATOM 1387 C C . MET A 1 170 ? 23.633 17.897 -28.399 1.00 86.25 170 MET A C 1
ATOM 1389 O O . MET A 1 170 ? 24.538 18.628 -27.985 1.00 86.25 170 MET A O 1
ATOM 1393 N N . GLY A 1 171 ? 23.488 16.639 -27.990 1.00 85.56 171 GLY A N 1
ATOM 1394 C CA . GLY A 1 171 ? 24.172 16.019 -26.869 1.00 85.56 171 GLY A CA 1
ATOM 1395 C C . GLY A 1 171 ? 23.303 16.038 -25.620 1.00 85.56 171 GLY A C 1
ATOM 1396 O O . GLY A 1 171 ? 23.395 16.969 -24.814 1.00 85.56 171 GLY A O 1
ATOM 1397 N N . ALA A 1 172 ? 22.513 14.979 -25.436 1.00 86.31 172 ALA A N 1
ATOM 1398 C CA . ALA A 1 172 ? 21.558 14.810 -24.341 1.00 86.31 172 ALA A CA 1
ATOM 1399 C C . ALA A 1 172 ? 22.188 14.841 -22.938 1.00 86.31 172 ALA A C 1
ATOM 1401 O O . ALA A 1 172 ? 21.508 15.142 -21.961 1.00 86.31 172 ALA A O 1
ATOM 1402 N N . ILE A 1 173 ? 23.497 14.585 -22.828 1.00 88.19 173 ILE A N 1
ATOM 1403 C CA . ILE A 1 173 ? 24.272 14.710 -21.579 1.00 88.19 173 ILE A CA 1
ATOM 1404 C C . ILE A 1 173 ? 25.433 15.713 -21.707 1.00 88.19 173 ILE A C 1
ATOM 1406 O O . ILE A 1 173 ? 26.413 15.652 -20.959 1.00 88.19 173 ILE A O 1
ATOM 1410 N N . SER A 1 174 ? 25.350 16.637 -22.667 1.00 87.50 174 SER A N 1
ATOM 1411 C CA . SER A 1 174 ? 26.279 17.765 -22.794 1.00 87.50 174 SER A CA 1
ATOM 1412 C C . SER A 1 174 ? 26.134 18.749 -21.627 1.00 87.50 174 SER A C 1
ATOM 1414 O O . SER A 1 174 ? 25.122 18.761 -20.929 1.00 87.50 174 SER A O 1
ATOM 1416 N N . GLU A 1 175 ? 27.116 19.632 -21.431 1.00 88.19 175 GLU A N 1
ATOM 1417 C CA . GLU A 1 175 ? 27.015 20.692 -20.413 1.00 88.19 175 GLU A CA 1
ATOM 1418 C C . GLU A 1 175 ? 25.811 21.614 -20.648 1.00 88.19 175 GLU A C 1
ATOM 1420 O O . GLU A 1 175 ? 25.168 22.035 -19.692 1.00 88.19 175 GLU A O 1
ATOM 1425 N N . LYS A 1 176 ? 25.444 21.857 -21.914 1.00 90.06 176 LYS A N 1
ATOM 1426 C CA . LYS A 1 176 ? 24.252 22.638 -22.267 1.00 90.06 176 LYS A CA 1
ATOM 1427 C C . LYS A 1 176 ? 22.963 21.936 -21.817 1.00 90.06 176 LYS A C 1
ATOM 1429 O O . LYS A 1 176 ? 22.107 22.571 -21.208 1.00 90.06 176 LYS A O 1
ATOM 1434 N N . ALA A 1 177 ? 22.835 20.633 -22.076 1.00 89.12 177 ALA A N 1
ATOM 1435 C CA . ALA A 1 177 ? 21.683 19.849 -21.627 1.00 89.12 177 ALA A CA 1
ATOM 1436 C C . ALA A 1 177 ? 21.626 19.752 -20.093 1.00 89.12 177 ALA A C 1
ATOM 1438 O O . ALA A 1 177 ? 20.583 19.993 -19.491 1.00 89.12 177 ALA A O 1
ATOM 1439 N N . LYS A 1 178 ? 22.769 19.513 -19.436 1.00 91.25 178 LYS A N 1
ATOM 1440 C CA . LYS A 1 178 ? 22.870 19.507 -17.968 1.00 91.25 178 LYS A CA 1
ATOM 1441 C C . LYS A 1 178 ? 22.496 20.850 -17.342 1.00 91.25 178 LYS A C 1
ATOM 1443 O O . LYS A 1 178 ? 21.904 20.857 -16.266 1.00 91.25 178 LYS A O 1
ATOM 1448 N N . GLU A 1 179 ? 22.808 21.976 -17.988 1.00 94.31 179 GLU A N 1
ATOM 1449 C CA . GLU A 1 179 ? 22.374 23.300 -17.528 1.00 94.31 179 GLU A CA 1
ATOM 1450 C C . GLU A 1 179 ? 20.843 23.427 -17.557 1.00 94.31 179 GLU A C 1
ATOM 1452 O O . GLU A 1 179 ? 20.250 23.909 -16.589 1.00 94.31 179 GLU A O 1
ATOM 1457 N N . LEU A 1 180 ? 20.194 22.959 -18.631 1.00 95.25 180 LEU A N 1
ATOM 1458 C CA . LEU A 1 180 ? 18.733 22.907 -18.715 1.00 95.25 180 LEU A CA 1
ATOM 1459 C C . LEU A 1 180 ? 18.152 22.014 -17.612 1.00 95.25 180 LEU A C 1
ATOM 1461 O O . LEU A 1 180 ? 17.289 22.470 -16.864 1.00 95.25 180 LEU A O 1
ATOM 1465 N N . TYR A 1 181 ? 18.655 20.788 -17.449 1.00 96.50 181 TYR A N 1
ATOM 1466 C CA . TYR A 1 181 ? 18.186 19.877 -16.399 1.00 96.50 181 TYR A CA 1
ATOM 1467 C C . TYR A 1 181 ? 18.397 20.456 -14.997 1.00 96.50 181 TYR A C 1
ATOM 1469 O O . TYR A 1 181 ? 17.531 20.318 -14.141 1.00 96.50 181 TYR A O 1
ATOM 1477 N N . GLY A 1 182 ? 19.492 21.189 -14.775 1.00 96.31 182 GLY A N 1
ATOM 1478 C CA . GLY A 1 182 ? 19.730 21.941 -13.543 1.00 96.31 182 GLY A CA 1
ATOM 1479 C C . GLY A 1 182 ? 18.650 22.988 -13.258 1.00 96.31 182 GLY A C 1
ATOM 1480 O O . GLY A 1 182 ? 18.193 23.097 -12.121 1.00 96.31 182 GLY A O 1
ATOM 1481 N N . LYS A 1 183 ? 18.196 23.724 -14.282 1.00 97.50 183 LYS A N 1
ATOM 1482 C CA . LYS A 1 183 ? 17.091 24.694 -14.159 1.00 97.50 183 LYS A CA 1
ATOM 1483 C C . LYS A 1 183 ? 15.749 24.005 -13.907 1.00 97.50 183 LYS A C 1
ATOM 1485 O O . LYS A 1 183 ? 14.977 24.478 -13.078 1.00 97.50 183 LYS A O 1
ATOM 1490 N N . LEU A 1 184 ? 15.480 22.889 -14.588 1.00 97.00 184 LEU A N 1
ATOM 1491 C CA . LEU A 1 184 ? 14.271 22.086 -14.369 1.00 97.00 184 LEU A CA 1
ATOM 1492 C C . LEU A 1 184 ? 14.247 21.480 -12.959 1.00 97.00 184 LEU A C 1
ATOM 1494 O O . LEU A 1 184 ? 13.218 21.505 -12.294 1.00 97.00 184 LEU A O 1
ATOM 1498 N N . PHE A 1 185 ? 15.392 21.010 -12.467 1.00 96.62 185 PHE A N 1
ATOM 1499 C CA . PHE A 1 185 ? 15.532 20.483 -11.114 1.00 96.62 185 PHE A CA 1
ATOM 1500 C C . PHE A 1 185 ? 15.357 21.558 -10.035 1.00 96.62 185 PHE A C 1
ATOM 1502 O O . PHE A 1 185 ? 14.658 21.316 -9.052 1.00 96.62 185 PHE A O 1
ATOM 1509 N N . ASP A 1 186 ? 15.924 22.757 -10.216 1.00 96.75 186 ASP A N 1
ATOM 1510 C CA . ASP A 1 186 ? 15.641 23.906 -9.340 1.00 96.75 186 ASP A CA 1
ATOM 1511 C C . ASP A 1 186 ? 14.143 24.244 -9.335 1.00 96.75 186 ASP A C 1
ATOM 1513 O O . ASP A 1 186 ? 13.560 24.455 -8.268 1.00 96.75 186 ASP A O 1
ATOM 1517 N N . PHE A 1 187 ? 13.503 24.228 -10.508 1.00 97.31 187 PHE A N 1
ATOM 1518 C CA . PHE A 1 187 ? 12.061 24.411 -10.628 1.00 97.31 187 PHE A CA 1
ATOM 1519 C C . PHE A 1 187 ? 11.271 23.349 -9.846 1.00 97.31 187 PHE A C 1
ATOM 1521 O O . PHE A 1 187 ? 10.395 23.738 -9.079 1.00 97.31 187 PHE A O 1
ATOM 1528 N N . GLU A 1 188 ? 11.590 22.056 -9.958 1.00 96.12 188 GLU A N 1
ATOM 1529 C CA . GLU A 1 188 ? 10.886 20.993 -9.218 1.00 96.12 188 GLU A CA 1
ATOM 1530 C C . GLU A 1 188 ? 11.096 21.092 -7.701 1.00 96.12 188 GLU A C 1
ATOM 1532 O O . GLU A 1 188 ? 10.146 20.914 -6.939 1.00 96.12 188 GLU A O 1
ATOM 1537 N N . ILE A 1 189 ? 12.298 21.458 -7.232 1.00 96.00 189 ILE A N 1
ATOM 1538 C CA . ILE A 1 189 ? 12.525 21.724 -5.799 1.00 96.00 189 ILE A CA 1
ATOM 1539 C C . ILE A 1 189 ? 11.627 22.868 -5.325 1.00 96.00 189 ILE A C 1
ATOM 1541 O O . ILE A 1 189 ? 10.979 22.756 -4.284 1.00 96.00 189 ILE A O 1
ATOM 1545 N N . ARG A 1 190 ? 11.581 23.976 -6.074 1.00 97.31 190 ARG A N 1
ATOM 1546 C CA . ARG A 1 190 ? 10.734 25.124 -5.728 1.00 97.31 190 ARG A CA 1
ATOM 1547 C C . ARG A 1 190 ? 9.265 24.745 -5.758 1.00 97.31 190 ARG A C 1
ATOM 1549 O O . ARG A 1 190 ? 8.565 25.035 -4.803 1.00 97.31 190 ARG A O 1
ATOM 1556 N N . LEU A 1 191 ? 8.813 24.071 -6.810 1.00 95.94 191 LEU A N 1
ATOM 1557 C CA . LEU A 1 191 ? 7.430 23.640 -6.951 1.00 95.94 191 LEU A CA 1
ATOM 1558 C C . LEU A 1 191 ? 7.009 22.737 -5.788 1.00 95.94 191 LEU A C 1
ATOM 1560 O O . LEU A 1 191 ? 5.945 22.954 -5.217 1.00 95.94 191 LEU A O 1
ATOM 1564 N N . ARG A 1 192 ? 7.866 21.794 -5.381 1.00 94.19 192 ARG A N 1
ATOM 1565 C CA . ARG A 1 192 ? 7.623 20.929 -4.221 1.00 94.19 192 ARG A CA 1
ATOM 1566 C C . ARG A 1 192 ? 7.534 21.725 -2.915 1.00 94.19 192 ARG A C 1
ATOM 1568 O O . ARG A 1 192 ? 6.655 21.464 -2.106 1.00 94.19 192 ARG A O 1
ATOM 1575 N N . ILE A 1 193 ? 8.390 22.727 -2.713 1.00 96.38 193 ILE A N 1
ATOM 1576 C CA . ILE A 1 193 ? 8.318 23.611 -1.534 1.00 96.38 193 ILE A CA 1
ATOM 1577 C C . ILE A 1 193 ? 7.023 24.437 -1.531 1.00 96.38 193 ILE A C 1
ATOM 1579 O O . ILE A 1 193 ? 6.384 24.570 -0.492 1.00 96.38 193 ILE A O 1
ATOM 1583 N N . GLU A 1 194 ? 6.603 24.954 -2.684 1.00 96.06 194 GLU A N 1
ATOM 1584 C CA . GLU A 1 194 ? 5.330 25.673 -2.825 1.00 96.06 194 GLU A CA 1
ATOM 1585 C C . GLU A 1 194 ? 4.134 24.748 -2.546 1.00 96.06 194 GLU A C 1
ATOM 1587 O O . GLU A 1 194 ? 3.162 25.166 -1.922 1.00 96.06 194 GLU A O 1
ATOM 1592 N N . GLN A 1 195 ? 4.221 23.468 -2.930 1.00 92.94 195 GLN A N 1
ATOM 1593 C CA . GLN A 1 195 ? 3.228 22.458 -2.556 1.00 92.94 195 GLN A CA 1
ATOM 1594 C C . GLN A 1 195 ? 3.189 22.242 -1.037 1.00 92.94 195 GLN A C 1
ATOM 1596 O O . GLN A 1 195 ? 2.114 22.255 -0.444 1.00 92.94 195 GLN A O 1
ATOM 1601 N N . MET A 1 196 ? 4.348 22.117 -0.384 1.00 93.62 196 MET A N 1
ATOM 1602 C CA . MET A 1 196 ? 4.425 21.981 1.077 1.00 93.62 196 MET A CA 1
ATOM 1603 C C . MET A 1 196 ? 3.769 23.169 1.794 1.00 93.62 196 MET A C 1
ATOM 1605 O O . MET A 1 196 ? 3.109 22.987 2.812 1.00 93.62 196 MET A O 1
ATOM 1609 N N . LEU A 1 197 ? 3.937 24.387 1.271 1.00 93.50 197 LEU A N 1
ATOM 1610 C CA . LEU A 1 197 ? 3.514 25.632 1.919 1.00 93.50 197 LEU A CA 1
ATOM 1611 C C . LEU A 1 197 ? 2.162 26.180 1.428 1.00 93.50 197 LEU A C 1
ATOM 1613 O O . LEU A 1 197 ? 1.757 27.257 1.867 1.00 93.50 197 LEU A O 1
ATOM 1617 N N . ILE A 1 198 ? 1.427 25.447 0.585 1.00 90.56 198 ILE A N 1
ATOM 1618 C CA . ILE A 1 198 ? 0.218 25.933 -0.108 1.00 90.56 198 ILE A CA 1
ATOM 1619 C C . ILE A 1 198 ? -0.867 26.502 0.827 1.00 90.56 198 ILE A C 1
ATOM 1621 O O . ILE A 1 198 ? -1.599 27.421 0.455 1.00 90.56 198 ILE A O 1
ATOM 1625 N N . HIS A 1 199 ? -0.961 25.998 2.061 1.00 87.75 199 HIS A N 1
ATOM 1626 C CA . HIS A 1 199 ? -1.951 26.437 3.053 1.00 87.75 199 HIS A CA 1
ATOM 1627 C C . HIS A 1 199 ? -1.480 27.610 3.941 1.00 87.75 199 HIS A C 1
ATOM 1629 O O . HIS A 1 199 ? -2.234 28.080 4.803 1.00 87.75 199 HIS A O 1
ATOM 1635 N N . ILE A 1 200 ? -0.260 28.124 3.738 1.00 89.75 200 ILE A N 1
ATOM 1636 C CA . ILE A 1 200 ? 0.303 29.260 4.482 1.00 89.75 200 ILE A CA 1
ATOM 1637 C C . ILE A 1 200 ? -0.104 30.573 3.805 1.00 89.75 200 ILE A C 1
ATOM 1639 O O . ILE A 1 200 ? 0.483 31.012 2.823 1.00 89.75 200 ILE A O 1
ATOM 1643 N N . LYS A 1 201 ? -1.146 31.215 4.351 1.00 87.12 201 LYS A N 1
ATOM 1644 C CA . LYS A 1 201 ? -1.778 32.408 3.750 1.00 87.12 201 LYS A CA 1
ATOM 1645 C C . LYS A 1 201 ? -0.998 33.710 3.954 1.00 87.12 201 LYS A C 1
ATOM 1647 O O . LYS A 1 201 ? -1.179 34.650 3.183 1.00 87.12 201 LYS A O 1
ATOM 1652 N N . ASP A 1 202 ? -0.200 33.800 5.016 1.00 91.44 202 ASP A N 1
ATOM 1653 C CA . ASP A 1 202 ? 0.635 34.974 5.271 1.00 91.44 202 ASP A CA 1
ATOM 1654 C C . ASP A 1 202 ? 1.834 34.944 4.322 1.00 91.44 202 ASP A C 1
ATOM 1656 O O . ASP A 1 202 ? 2.685 34.061 4.420 1.00 91.44 202 ASP A O 1
ATOM 1660 N N . LYS A 1 203 ? 1.878 35.906 3.398 1.00 91.62 203 LYS A N 1
ATOM 1661 C CA . LYS A 1 203 ? 2.889 35.961 2.344 1.00 91.62 203 LYS A CA 1
ATOM 1662 C C . LYS A 1 203 ? 4.306 36.144 2.886 1.00 91.62 203 LYS A C 1
ATOM 1664 O O . LYS A 1 203 ? 5.222 35.510 2.377 1.00 91.62 203 LYS A O 1
ATOM 1669 N N . ASP A 1 204 ? 4.497 36.975 3.907 1.00 93.94 204 ASP A N 1
ATOM 1670 C CA . ASP A 1 204 ? 5.837 37.238 4.438 1.00 93.94 204 ASP A CA 1
ATOM 1671 C C . ASP A 1 204 ? 6.373 35.997 5.164 1.00 93.94 204 ASP A C 1
ATOM 1673 O O . ASP A 1 204 ? 7.548 35.647 5.037 1.00 93.94 204 ASP A O 1
ATOM 1677 N N . VAL A 1 205 ? 5.495 35.290 5.886 1.00 91.62 205 VAL A N 1
ATOM 1678 C CA . VAL A 1 205 ? 5.829 34.006 6.517 1.00 91.62 205 VAL A CA 1
ATOM 1679 C C . VAL A 1 205 ? 6.093 32.931 5.464 1.00 91.62 205 VAL A C 1
ATOM 1681 O O . VAL A 1 205 ? 7.071 32.196 5.585 1.00 91.62 205 VAL A O 1
ATOM 1684 N N . HIS A 1 206 ? 5.249 32.846 4.436 1.00 94.00 206 HIS A N 1
ATOM 1685 C CA . HIS A 1 206 ? 5.410 31.912 3.326 1.00 94.00 206 HIS A CA 1
ATOM 1686 C C . HIS A 1 206 ? 6.762 32.107 2.626 1.00 94.00 206 HIS A C 1
ATOM 1688 O O . HIS A 1 206 ? 7.540 31.161 2.529 1.00 94.00 206 HIS A O 1
ATOM 1694 N N . ASP A 1 207 ? 7.079 33.333 2.205 1.00 94.81 207 ASP A N 1
ATOM 1695 C CA . ASP A 1 207 ? 8.296 33.646 1.450 1.00 94.81 207 ASP A CA 1
ATOM 1696 C C . ASP A 1 207 ? 9.571 33.402 2.289 1.00 94.81 207 ASP A C 1
ATOM 1698 O O . ASP A 1 207 ? 10.578 32.906 1.768 1.00 94.81 207 ASP A O 1
ATOM 1702 N N . ASP A 1 208 ? 9.538 33.687 3.599 1.00 95.19 208 ASP A N 1
ATOM 1703 C CA . ASP A 1 208 ? 10.636 33.364 4.525 1.00 95.19 208 ASP A CA 1
ATOM 1704 C C . ASP A 1 208 ? 10.847 31.847 4.655 1.00 95.19 208 ASP A C 1
ATOM 1706 O O . ASP A 1 208 ? 11.973 31.358 4.514 1.00 95.19 208 ASP A O 1
ATOM 1710 N N . LEU A 1 209 ? 9.769 31.089 4.878 1.00 95.06 209 LEU A N 1
ATOM 1711 C CA . LEU A 1 209 ? 9.826 29.632 5.002 1.00 95.06 209 LEU A CA 1
ATOM 1712 C C . LEU A 1 209 ? 10.271 28.971 3.698 1.00 95.06 209 LEU A C 1
ATOM 1714 O O . LEU A 1 209 ? 11.151 28.112 3.736 1.00 95.06 209 LEU A O 1
ATOM 1718 N N . ALA A 1 210 ? 9.736 29.403 2.554 1.00 96.06 210 ALA A N 1
ATOM 1719 C CA . ALA A 1 210 ? 10.102 28.891 1.239 1.00 96.06 210 ALA A CA 1
ATOM 1720 C C . ALA A 1 210 ? 11.603 29.071 0.984 1.00 96.06 210 ALA A C 1
ATOM 1722 O O . ALA A 1 210 ? 12.299 28.134 0.587 1.00 96.06 210 ALA A O 1
ATOM 1723 N N . LYS A 1 211 ? 12.141 30.255 1.304 1.00 96.19 211 LYS A N 1
ATOM 1724 C CA . LYS A 1 211 ? 13.575 30.543 1.199 1.00 96.19 211 LYS A CA 1
ATOM 1725 C C . LYS A 1 211 ? 14.415 29.672 2.136 1.00 96.19 211 LYS A C 1
ATOM 1727 O O . LYS A 1 211 ? 15.453 29.153 1.721 1.00 96.19 211 LYS A O 1
ATOM 1732 N N . LYS A 1 212 ? 14.003 29.520 3.398 1.00 96.25 212 LYS A N 1
ATOM 1733 C CA . LYS A 1 212 ? 14.723 28.707 4.391 1.00 96.25 212 LYS A CA 1
ATOM 1734 C C . LYS A 1 212 ? 14.719 27.226 4.012 1.00 96.25 212 LYS A C 1
ATOM 1736 O O . LYS A 1 212 ? 15.784 26.614 4.004 1.00 96.25 212 LYS A O 1
ATOM 1741 N N . LEU A 1 213 ? 13.570 26.674 3.622 1.00 96.38 213 LEU A N 1
ATOM 1742 C CA . LEU A 1 213 ? 13.451 25.299 3.131 1.00 96.38 213 LEU A CA 1
ATOM 1743 C C . LEU A 1 213 ? 14.295 25.076 1.883 1.00 96.38 213 LEU A C 1
ATOM 1745 O O . LEU A 1 213 ? 15.060 24.116 1.831 1.00 96.38 213 LEU A O 1
ATOM 1749 N N . TYR A 1 214 ? 14.236 25.992 0.917 1.00 96.94 214 TYR A N 1
ATOM 1750 C CA . TYR A 1 214 ? 15.052 25.905 -0.288 1.00 96.94 214 TYR A CA 1
ATOM 1751 C C . TYR A 1 214 ? 16.544 25.799 0.055 1.00 96.94 214 TYR A C 1
ATOM 1753 O O . TYR A 1 214 ? 17.244 24.939 -0.482 1.00 96.94 214 TYR A O 1
ATOM 1761 N N . ASN A 1 215 ? 17.026 26.599 1.011 1.00 95.31 215 ASN A N 1
ATOM 1762 C CA . ASN A 1 215 ? 18.404 26.505 1.493 1.00 95.31 215 ASN A CA 1
ATOM 1763 C C . ASN A 1 215 ? 18.693 25.164 2.191 1.00 95.31 215 ASN A C 1
ATOM 1765 O O . ASN A 1 215 ? 19.761 24.599 1.979 1.00 95.31 215 ASN A O 1
ATOM 1769 N N . VAL A 1 216 ? 17.764 24.608 2.977 1.00 95.06 216 VAL A N 1
ATOM 1770 C CA . VAL A 1 216 ? 17.940 23.273 3.581 1.00 95.06 216 VAL A CA 1
ATOM 1771 C C . VAL A 1 216 ? 18.093 22.204 2.489 1.00 95.06 216 VAL A C 1
ATOM 1773 O O . VAL A 1 216 ? 19.091 21.484 2.467 1.00 95.06 216 VAL A O 1
ATOM 1776 N N . TYR A 1 217 ? 17.176 22.142 1.521 1.00 93.81 217 TYR A N 1
ATOM 1777 C CA . TYR A 1 217 ? 17.221 21.135 0.452 1.00 93.81 217 TYR A CA 1
ATOM 1778 C C . TYR A 1 217 ? 18.471 21.257 -0.434 1.00 93.81 217 TYR A C 1
ATOM 1780 O O . TYR A 1 217 ? 19.060 20.242 -0.822 1.00 93.81 217 TYR A O 1
ATOM 1788 N N . THR A 1 218 ? 18.907 22.486 -0.726 1.00 92.81 218 THR A N 1
ATOM 1789 C CA . THR A 1 218 ? 19.969 22.759 -1.711 1.00 92.81 218 THR A CA 1
ATOM 1790 C C . THR A 1 218 ? 21.340 23.075 -1.123 1.00 92.81 218 THR A C 1
ATOM 1792 O O . THR A 1 218 ? 22.293 23.178 -1.888 1.00 92.81 218 THR A O 1
ATOM 1795 N N . GLN A 1 219 ? 21.476 23.269 0.193 1.00 92.00 219 GLN A N 1
ATOM 1796 C CA . GLN A 1 219 ? 22.741 23.723 0.794 1.00 92.00 219 GLN A CA 1
ATOM 1797 C C . GLN A 1 219 ? 23.092 23.061 2.131 1.00 92.00 219 GLN A C 1
ATOM 1799 O O . GLN A 1 219 ? 24.215 23.257 2.590 1.00 92.00 219 GLN A O 1
ATOM 1804 N N . LEU A 1 220 ? 22.199 22.280 2.760 1.00 90.31 220 LEU A N 1
ATOM 1805 C CA . LEU A 1 220 ? 22.513 21.596 4.024 1.00 90.31 220 LEU A CA 1
ATOM 1806 C C . LEU A 1 220 ? 23.775 20.719 3.861 1.00 90.31 220 LEU A C 1
ATOM 1808 O O . LEU A 1 220 ? 23.757 19.816 3.018 1.00 90.31 220 LEU A O 1
ATOM 1812 N N . PRO A 1 221 ? 24.857 20.953 4.628 1.00 84.88 221 PRO A N 1
ATOM 1813 C CA . PRO A 1 221 ? 26.064 20.138 4.539 1.00 84.88 221 PRO A CA 1
ATOM 1814 C C . PRO A 1 221 ? 25.801 18.714 5.041 1.00 84.88 221 PRO A C 1
ATOM 1816 O O . PRO A 1 221 ? 24.946 18.491 5.893 1.00 84.88 221 PRO A O 1
ATOM 1819 N N . VAL A 1 222 ? 26.552 17.740 4.524 1.00 82.81 222 VAL A N 1
ATOM 1820 C CA . VAL A 1 222 ? 26.468 16.338 4.974 1.00 82.81 222 VAL A CA 1
ATOM 1821 C C . VAL A 1 222 ? 26.997 16.188 6.403 1.00 82.81 222 VAL A C 1
ATOM 1823 O O . VAL A 1 222 ? 26.322 15.584 7.233 1.00 82.81 222 VAL A O 1
ATOM 1826 N N . SER A 1 223 ? 28.178 16.751 6.690 1.00 79.69 223 SER A N 1
ATOM 1827 C CA . SER A 1 223 ? 28.837 16.718 8.003 1.00 79.69 223 SER A CA 1
ATOM 1828 C C . SER A 1 223 ? 29.684 17.979 8.243 1.00 79.69 223 SER A C 1
ATOM 1830 O O . SER A 1 223 ? 29.991 18.715 7.304 1.00 79.69 223 SER A O 1
ATOM 1832 N N . ASP A 1 224 ? 30.092 18.211 9.497 1.00 69.75 224 ASP A N 1
ATOM 1833 C CA . ASP A 1 224 ? 30.846 19.406 9.920 1.00 69.75 224 ASP A CA 1
ATOM 1834 C C . ASP A 1 224 ? 32.377 19.292 9.712 1.00 69.75 224 ASP A C 1
ATOM 1836 O O . ASP A 1 224 ? 33.139 20.172 10.121 1.00 69.75 224 ASP A O 1
ATOM 1840 N N . LYS A 1 225 ? 32.872 18.204 9.100 1.00 56.25 225 LYS A N 1
ATOM 1841 C CA . LYS A 1 225 ? 34.313 17.973 8.893 1.00 56.25 225 LYS A CA 1
ATOM 1842 C C . LYS A 1 225 ? 34.755 18.432 7.494 1.00 56.25 225 LYS A C 1
ATOM 1844 O O . LYS A 1 225 ? 34.212 17.942 6.508 1.00 56.25 225 LYS A O 1
ATOM 1849 N N . PRO A 1 226 ? 35.775 19.303 7.368 1.00 44.41 226 PRO A N 1
ATOM 1850 C CA . PRO A 1 226 ? 36.298 19.691 6.061 1.00 44.41 226 PRO A CA 1
ATOM 1851 C C . PRO A 1 226 ? 37.185 18.586 5.463 1.00 44.41 226 PRO A C 1
ATOM 1853 O O . PRO A 1 226 ? 38.001 17.997 6.177 1.00 44.41 226 PRO A O 1
ATOM 1856 N N . GLN A 1 227 ? 37.073 18.342 4.151 1.00 44.09 227 GLN A N 1
ATOM 1857 C CA . GLN A 1 227 ? 37.952 17.427 3.411 1.00 44.09 227 GLN A CA 1
ATOM 1858 C C . GLN A 1 227 ? 38.390 17.916 2.016 1.00 44.09 227 GLN A C 1
ATOM 1860 O O . GLN A 1 227 ? 37.825 18.830 1.418 1.00 44.09 227 GLN A O 1
ATOM 1865 N N . THR A 1 228 ? 39.477 17.276 1.572 1.00 40.75 228 THR A N 1
ATOM 1866 C CA . THR A 1 228 ? 40.365 17.484 0.414 1.00 40.75 228 THR A CA 1
ATOM 1867 C C . THR A 1 228 ? 39.769 16.959 -0.913 1.00 40.75 228 THR A C 1
ATOM 1869 O O . THR A 1 228 ? 39.013 15.992 -0.875 1.00 40.75 228 THR A O 1
ATOM 1872 N N . PRO A 1 229 ? 40.121 17.513 -2.097 1.00 34.41 229 PRO A N 1
ATOM 1873 C CA . PRO A 1 229 ? 39.422 17.239 -3.360 1.00 34.41 229 PRO A CA 1
ATOM 1874 C C . PRO A 1 229 ? 40.001 16.068 -4.183 1.00 34.41 229 PRO A C 1
ATOM 1876 O O . PRO A 1 229 ? 41.209 15.828 -4.171 1.00 34.41 229 PRO A O 1
ATOM 1879 N N . PHE A 1 230 ? 39.141 15.408 -4.974 1.00 32.28 230 PHE A N 1
ATOM 1880 C CA . PHE A 1 230 ? 39.458 14.330 -5.931 1.00 32.28 230 PHE A CA 1
ATOM 1881 C C . PHE A 1 230 ? 39.057 14.718 -7.375 1.00 32.28 230 PHE A C 1
ATOM 1883 O O . PHE A 1 230 ? 38.124 15.498 -7.558 1.00 32.28 230 PHE A O 1
ATOM 1890 N N . ILE A 1 231 ? 39.754 14.192 -8.397 1.00 33.28 231 ILE A N 1
ATOM 1891 C CA . ILE A 1 231 ? 39.595 14.547 -9.829 1.00 33.28 231 ILE A CA 1
ATOM 1892 C C . ILE A 1 231 ? 39.245 13.293 -10.667 1.00 33.28 231 ILE A C 1
ATOM 1894 O O . ILE A 1 231 ? 39.946 12.289 -10.527 1.00 33.28 231 ILE A O 1
ATOM 1898 N N . PRO A 1 232 ? 38.242 13.335 -11.573 1.00 31.42 232 PRO A N 1
ATOM 1899 C CA . PRO A 1 232 ? 37.891 12.223 -12.467 1.00 31.42 232 PRO A CA 1
ATOM 1900 C C . PRO A 1 232 ? 38.518 12.338 -13.878 1.00 31.42 232 PRO A C 1
ATOM 1902 O O . PRO A 1 232 ? 38.868 13.428 -14.328 1.00 31.42 232 PRO A O 1
ATOM 1905 N N . MET A 1 233 ? 38.625 11.211 -14.601 1.00 29.23 233 MET A N 1
ATOM 1906 C CA . MET A 1 233 ? 39.182 11.102 -15.966 1.00 29.23 233 MET A CA 1
ATOM 1907 C C . MET A 1 233 ? 38.248 10.315 -16.909 1.00 29.23 233 MET A C 1
ATOM 1909 O O . MET A 1 233 ? 37.619 9.349 -16.488 1.00 29.23 233 MET A O 1
ATOM 1913 N N . THR A 1 234 ? 38.205 10.696 -18.192 1.00 35.47 234 THR A N 1
ATOM 1914 C CA . THR A 1 234 ? 37.394 10.087 -19.275 1.00 35.47 234 THR A CA 1
ATOM 1915 C C . THR A 1 234 ? 38.193 10.041 -20.583 1.00 35.47 234 THR A C 1
ATOM 1917 O O . THR A 1 234 ? 38.901 11.006 -20.862 1.00 35.47 234 THR A O 1
ATOM 1920 N N . VAL A 1 235 ? 38.048 8.990 -21.414 1.00 30.28 235 VAL A N 1
ATOM 1921 C CA . VAL A 1 235 ? 38.455 8.961 -22.848 1.00 30.28 235 VAL A CA 1
ATOM 1922 C C . VAL A 1 235 ? 37.633 7.918 -23.646 1.00 30.28 235 VAL A C 1
ATOM 1924 O O . VAL A 1 235 ? 37.439 6.817 -23.140 1.00 30.28 235 VAL A O 1
ATOM 1927 N N . ILE A 1 236 ? 37.229 8.220 -24.900 1.00 33.59 236 ILE A N 1
ATOM 1928 C CA . ILE A 1 236 ? 36.719 7.274 -25.937 1.00 33.59 236 ILE A CA 1
ATOM 1929 C C . ILE A 1 236 ? 37.245 7.680 -27.344 1.00 33.59 236 ILE A C 1
ATOM 1931 O O . ILE A 1 236 ? 37.558 8.853 -27.558 1.00 33.59 236 ILE A O 1
ATOM 1935 N N . ALA A 1 237 ? 37.341 6.728 -28.294 1.00 31.19 237 ALA A N 1
ATOM 1936 C CA . ALA A 1 237 ? 37.653 6.912 -29.729 1.00 31.19 237 ALA A CA 1
ATOM 1937 C C . ALA A 1 237 ? 36.935 5.839 -30.630 1.00 31.19 237 ALA A C 1
ATOM 1939 O O . ALA A 1 237 ? 36.435 4.862 -30.071 1.00 31.19 237 ALA A O 1
ATOM 1940 N N . PRO A 1 238 ? 36.882 5.978 -31.984 1.00 42.69 238 PRO A N 1
ATOM 1941 C CA . PRO A 1 238 ? 35.668 5.742 -32.800 1.00 42.69 238 PRO A CA 1
ATOM 1942 C C . PRO A 1 238 ? 35.694 4.546 -33.801 1.00 42.69 238 PRO A C 1
ATOM 1944 O O . PRO A 1 238 ? 36.713 3.866 -33.930 1.00 42.69 238 PRO A O 1
ATOM 1947 N N . LEU A 1 239 ? 34.600 4.353 -34.570 1.00 32.75 239 LEU A N 1
ATOM 1948 C CA . LEU A 1 239 ? 34.347 3.274 -35.568 1.00 32.75 239 LEU A CA 1
ATOM 1949 C C . LEU A 1 239 ? 33.820 3.773 -36.947 1.00 32.75 239 LEU A C 1
ATOM 1951 O O . LEU A 1 239 ? 33.805 4.972 -37.222 1.00 32.75 239 LEU A O 1
ATOM 1955 N N . LYS A 1 240 ? 33.487 2.822 -37.842 1.00 31.20 240 LYS A N 1
ATOM 1956 C CA . LYS A 1 240 ? 33.213 2.910 -39.303 1.00 31.20 240 LYS A CA 1
ATOM 1957 C C . LYS A 1 240 ? 32.064 1.924 -39.710 1.00 31.20 240 LYS A C 1
ATOM 1959 O O . LYS A 1 240 ? 31.765 1.067 -38.893 1.00 31.20 240 LYS A O 1
ATOM 1964 N N . PRO A 1 241 ? 31.490 1.978 -40.945 1.00 41.47 241 PRO A N 1
ATOM 1965 C CA . PRO A 1 241 ? 30.039 2.123 -41.222 1.00 41.47 241 PRO A CA 1
ATOM 1966 C C . PRO A 1 241 ? 29.254 0.843 -41.638 1.00 41.47 241 PRO A C 1
ATOM 1968 O O . PRO A 1 241 ? 29.795 -0.259 -41.611 1.00 41.47 241 PRO A O 1
ATOM 1971 N N . GLU A 1 242 ? 28.037 1.053 -42.174 1.00 36.97 242 GLU A N 1
ATOM 1972 C CA . GLU A 1 242 ? 26.692 0.731 -41.641 1.00 36.97 242 GLU A CA 1
ATOM 1973 C C . GLU A 1 242 ? 25.949 -0.500 -42.217 1.00 36.97 242 GLU A C 1
ATOM 1975 O O . GLU A 1 242 ? 26.170 -0.935 -43.351 1.00 36.97 242 GLU A O 1
ATOM 1980 N N . SER A 1 243 ? 24.948 -0.931 -41.437 1.00 42.50 243 SER A N 1
ATOM 1981 C CA . SER A 1 243 ? 23.676 -1.577 -41.817 1.00 42.50 243 SER A CA 1
ATOM 1982 C C . SER A 1 243 ? 22.506 -0.785 -41.181 1.00 42.50 243 SER A C 1
ATOM 1984 O O . SER A 1 243 ? 22.773 0.156 -40.447 1.00 42.50 243 SER A O 1
ATOM 1986 N N . PHE A 1 244 ? 21.238 -1.128 -41.462 1.00 53.97 244 PHE A N 1
ATOM 1987 C CA . PHE A 1 244 ? 20.012 -0.451 -40.970 1.00 53.97 244 PHE A CA 1
ATOM 1988 C C . PHE A 1 244 ? 20.076 0.003 -39.491 1.00 53.97 244 PHE A C 1
ATOM 1990 O O . PHE A 1 244 ? 20.367 -0.814 -38.618 1.00 53.97 244 PHE A O 1
ATOM 1997 N N . GLN A 1 245 ? 19.802 1.291 -39.233 1.00 70.06 245 GLN A N 1
ATOM 1998 C CA . GLN A 1 245 ? 19.949 1.956 -37.930 1.00 70.06 245 GLN A CA 1
ATOM 1999 C C . GLN A 1 245 ? 18.854 3.020 -37.713 1.00 70.06 245 GLN A C 1
ATOM 2001 O O . GLN A 1 245 ? 18.586 3.788 -38.633 1.00 70.06 245 GLN A O 1
ATOM 2006 N N . PHE A 1 246 ? 18.282 3.088 -36.506 1.00 83.81 246 PHE A N 1
ATOM 2007 C CA . PHE A 1 246 ? 17.447 4.192 -36.003 1.00 83.81 246 PHE A CA 1
ATOM 2008 C C . PHE A 1 246 ? 18.119 4.854 -34.791 1.00 83.81 246 PHE A C 1
ATOM 2010 O O . PHE A 1 246 ? 18.917 4.208 -34.100 1.00 83.81 246 PHE A O 1
ATOM 2017 N N . GLN A 1 247 ? 17.824 6.130 -34.536 1.00 85.06 247 GLN A N 1
ATOM 2018 C CA . GLN A 1 247 ? 18.507 6.922 -33.500 1.00 85.06 247 GLN A CA 1
ATOM 2019 C C . GLN A 1 247 ? 17.697 7.043 -32.196 1.00 85.06 247 GLN A C 1
ATOM 2021 O O . GLN A 1 247 ? 18.236 6.771 -31.114 1.00 85.06 247 GLN A O 1
ATOM 2026 N N . SER A 1 248 ? 16.407 7.371 -32.275 1.00 88.44 248 SER A N 1
ATOM 2027 C CA . SER A 1 248 ? 15.494 7.429 -31.125 1.00 88.44 248 SER A CA 1
ATOM 2028 C C . SER A 1 248 ? 14.294 6.481 -31.264 1.00 88.44 248 SER A C 1
ATOM 2030 O O . SER A 1 248 ? 14.060 5.880 -32.314 1.00 88.44 248 SER A O 1
ATOM 2032 N N . ILE A 1 249 ? 13.545 6.290 -30.177 1.00 87.81 249 ILE A N 1
ATOM 2033 C CA . ILE A 1 249 ? 12.350 5.434 -30.156 1.00 87.81 249 ILE A CA 1
ATOM 2034 C C . ILE A 1 249 ? 11.252 6.060 -31.034 1.00 87.81 249 ILE A C 1
ATOM 2036 O O . ILE A 1 249 ? 10.610 5.367 -31.822 1.00 87.81 249 ILE A O 1
ATOM 2040 N N . GLY A 1 250 ? 11.104 7.382 -30.972 1.00 85.56 250 GLY A N 1
ATOM 2041 C CA . GLY A 1 250 ? 10.247 8.192 -31.832 1.00 85.56 250 GLY A CA 1
ATOM 2042 C C . GLY A 1 250 ? 10.568 8.033 -33.311 1.00 85.56 250 GLY A C 1
ATOM 2043 O O . GLY A 1 250 ? 9.658 7.774 -34.101 1.00 85.56 250 GLY A O 1
ATOM 2044 N N . ASP A 1 251 ? 11.852 8.093 -33.680 1.00 86.88 251 ASP A N 1
ATOM 2045 C CA . ASP A 1 251 ? 12.319 7.828 -35.047 1.00 86.88 251 ASP A CA 1
ATOM 2046 C C . ASP A 1 251 ? 11.859 6.447 -35.534 1.00 86.88 251 ASP A C 1
ATOM 2048 O O . ASP A 1 251 ? 11.239 6.310 -36.593 1.00 86.88 251 ASP A O 1
ATOM 2052 N N . PHE A 1 252 ? 12.058 5.423 -34.701 1.00 89.06 252 PHE A N 1
ATOM 2053 C CA . PHE A 1 252 ? 11.640 4.063 -35.009 1.00 89.06 252 PHE A CA 1
ATOM 2054 C C . PHE A 1 252 ? 10.119 3.937 -35.206 1.00 89.06 252 PHE A C 1
ATOM 2056 O O . PHE A 1 252 ? 9.660 3.371 -36.200 1.00 89.06 252 PHE A O 1
ATOM 2063 N N . TYR A 1 253 ? 9.296 4.490 -34.318 1.00 89.88 253 TYR A N 1
ATOM 2064 C CA . TYR A 1 253 ? 7.846 4.376 -34.479 1.00 89.88 253 TYR A CA 1
ATOM 2065 C C . TYR A 1 253 ? 7.302 5.201 -35.657 1.00 89.88 253 TYR A C 1
ATOM 2067 O O . TYR A 1 253 ? 6.506 4.679 -36.447 1.00 89.88 253 TYR A O 1
ATOM 2075 N N . HIS A 1 254 ? 7.727 6.457 -35.814 1.00 88.12 254 HIS A N 1
ATOM 2076 C CA . HIS A 1 254 ? 7.188 7.357 -36.837 1.00 88.12 254 HIS A CA 1
ATOM 2077 C C . HIS A 1 254 ? 7.694 7.063 -38.247 1.00 88.12 254 HIS A C 1
ATOM 2079 O O . HIS A 1 254 ? 6.911 7.152 -39.197 1.00 88.12 254 HIS A O 1
ATOM 2085 N N . HIS A 1 255 ? 8.970 6.715 -38.411 1.00 85.75 255 HIS A N 1
ATOM 2086 C CA . HIS A 1 255 ? 9.556 6.529 -39.739 1.00 85.75 255 HIS A CA 1
ATOM 2087 C C . HIS A 1 255 ? 9.564 5.069 -40.184 1.00 85.75 255 HIS A C 1
ATOM 2089 O O . HIS A 1 255 ? 9.441 4.804 -41.381 1.00 85.75 255 HIS A O 1
ATOM 2095 N N . GLU A 1 256 ? 9.631 4.120 -39.248 1.00 86.62 256 GLU A N 1
ATOM 2096 C CA . GLU A 1 256 ? 9.778 2.706 -39.593 1.00 86.62 256 GLU A CA 1
ATOM 2097 C C . GLU A 1 256 ? 8.488 1.887 -39.419 1.00 86.62 256 GLU A C 1
ATOM 2099 O O . GLU A 1 256 ? 8.237 0.984 -40.217 1.00 86.62 256 GLU A O 1
ATOM 2104 N N . ILE A 1 257 ? 7.640 2.185 -38.426 1.00 89.19 257 ILE A N 1
ATOM 2105 C CA . ILE A 1 257 ? 6.403 1.416 -38.168 1.00 89.19 257 ILE A CA 1
ATOM 2106 C C . ILE A 1 257 ? 5.176 2.079 -38.799 1.00 89.19 257 ILE A C 1
ATOM 2108 O O . ILE A 1 257 ? 4.440 1.429 -39.549 1.00 89.19 257 ILE A O 1
ATOM 2112 N N . GLN A 1 258 ? 4.940 3.362 -38.514 1.00 90.31 258 GLN A N 1
ATOM 2113 C CA . GLN A 1 258 ? 3.721 4.070 -38.917 1.00 90.31 258 GLN A CA 1
ATOM 2114 C C . GLN A 1 258 ? 3.429 3.995 -40.431 1.00 90.31 258 GLN A C 1
ATOM 2116 O O . GLN A 1 258 ? 2.295 3.658 -40.784 1.00 90.31 258 GLN A O 1
ATOM 2121 N N . PRO A 1 259 ? 4.397 4.212 -41.349 1.00 89.44 259 PRO A N 1
ATOM 2122 C CA . PRO A 1 259 ? 4.121 4.187 -42.788 1.00 89.44 259 PRO A CA 1
ATOM 2123 C C . PRO A 1 259 ? 3.732 2.791 -43.292 1.00 89.44 259 PRO A C 1
ATOM 2125 O O . PRO A 1 259 ? 2.843 2.647 -44.136 1.00 89.44 259 PRO A O 1
ATOM 2128 N N . LEU A 1 260 ? 4.367 1.747 -42.751 1.00 86.00 260 LEU A N 1
ATOM 2129 C CA . LEU A 1 260 ? 4.050 0.359 -43.085 1.00 86.00 260 LEU A CA 1
ATOM 2130 C C . LEU A 1 260 ? 2.683 -0.054 -42.527 1.00 86.00 260 LEU A C 1
ATOM 2132 O O . LEU A 1 260 ? 1.947 -0.795 -43.180 1.00 86.00 260 LEU A O 1
ATOM 2136 N N . TYR A 1 261 ? 2.301 0.459 -41.357 1.00 87.94 261 TYR A N 1
ATOM 2137 C CA . TYR A 1 261 ? 0.980 0.208 -40.785 1.00 87.94 261 TYR A CA 1
ATOM 2138 C C . TYR A 1 261 ? -0.134 0.949 -41.545 1.00 87.94 261 TYR A C 1
ATOM 2140 O O . TYR A 1 261 ? -1.203 0.388 -41.794 1.00 87.94 261 TYR A O 1
ATOM 2148 N N . ASP A 1 262 ? 0.118 2.178 -42.001 1.00 87.19 262 ASP A N 1
ATOM 2149 C CA . ASP A 1 262 ? -0.794 2.901 -42.894 1.00 87.19 262 ASP A CA 1
ATOM 2150 C C . ASP A 1 262 ? -1.034 2.123 -44.192 1.00 87.19 262 ASP A C 1
ATOM 2152 O O . ASP A 1 262 ? -2.171 2.031 -44.667 1.00 87.19 262 ASP A O 1
ATOM 2156 N N . MET A 1 263 ? 0.018 1.510 -44.736 1.00 85.88 263 MET A N 1
ATOM 2157 C CA . MET A 1 263 ? -0.096 0.608 -45.876 1.00 85.88 263 MET A CA 1
ATOM 2158 C C . MET A 1 263 ? -0.890 -0.659 -45.532 1.00 85.88 263 MET A C 1
ATOM 2160 O O . MET A 1 263 ? -1.698 -1.099 -46.348 1.00 85.88 263 MET A O 1
ATOM 2164 N N . ALA A 1 264 ? -0.736 -1.218 -44.328 1.00 85.06 264 ALA A N 1
ATOM 2165 C CA . ALA A 1 264 ? -1.511 -2.376 -43.884 1.00 85.06 264 ALA A CA 1
ATOM 2166 C C . ALA A 1 264 ? -3.028 -2.118 -43.907 1.00 85.06 264 ALA A C 1
ATOM 2168 O O . ALA A 1 264 ? -3.793 -3.007 -44.290 1.00 85.06 264 ALA A O 1
ATOM 2169 N N . PHE A 1 265 ? -3.472 -0.898 -43.578 1.00 83.19 265 PHE A N 1
ATOM 2170 C CA . PHE A 1 265 ? -4.871 -0.489 -43.753 1.00 83.19 265 PHE A CA 1
ATOM 2171 C C . PHE A 1 265 ? -5.274 -0.385 -45.225 1.00 83.19 265 PHE A C 1
ATOM 2173 O O . PHE A 1 265 ? -6.324 -0.903 -45.607 1.00 83.19 265 PHE A O 1
ATOM 2180 N N . ASP A 1 266 ? -4.443 0.244 -46.060 1.00 84.25 266 ASP A N 1
ATOM 2181 C CA . ASP A 1 266 ? -4.730 0.397 -47.494 1.00 84.25 266 ASP A CA 1
ATOM 2182 C C . ASP A 1 266 ? -4.826 -0.957 -48.210 1.00 84.25 266 ASP A C 1
ATOM 2184 O O . ASP A 1 266 ? -5.595 -1.120 -49.160 1.00 84.25 266 ASP A O 1
ATOM 2188 N N . LYS A 1 267 ? -4.061 -1.942 -47.731 1.00 83.50 267 LYS A N 1
ATOM 2189 C CA . LYS A 1 267 ? -3.998 -3.311 -48.250 1.00 83.50 267 LYS A CA 1
ATOM 2190 C C . LYS A 1 267 ? -4.943 -4.287 -47.542 1.00 83.50 267 LYS A C 1
ATOM 2192 O O . LYS A 1 267 ? -4.967 -5.459 -47.908 1.00 83.50 267 LYS A O 1
ATOM 2197 N N . GLN A 1 268 ? -5.722 -3.823 -46.561 1.00 82.44 268 GLN A N 1
ATOM 2198 C CA . GLN A 1 268 ? -6.661 -4.636 -45.774 1.00 82.44 268 GLN A CA 1
ATOM 2199 C C . GLN A 1 268 ? -6.009 -5.844 -45.074 1.00 82.44 268 GLN A C 1
ATOM 2201 O O . GLN A 1 268 ? -6.618 -6.905 -44.940 1.00 82.44 268 GLN A O 1
ATOM 2206 N N . TRP A 1 269 ? -4.763 -5.702 -44.615 1.00 83.81 269 TRP A N 1
ATOM 2207 C CA . TRP A 1 269 ? -4.105 -6.723 -43.790 1.00 83.81 269 TRP A CA 1
ATOM 2208 C C . TRP A 1 269 ? -4.640 -6.737 -42.356 1.00 83.81 269 TRP A C 1
ATOM 2210 O O . TRP A 1 269 ? -4.530 -7.755 -41.670 1.00 83.81 269 TRP A O 1
ATOM 2220 N N . THR A 1 270 ? -5.212 -5.618 -41.907 1.00 80.00 270 THR A N 1
ATOM 2221 C CA . THR A 1 270 ? -5.776 -5.475 -40.568 1.00 80.00 270 THR A CA 1
ATOM 2222 C C . THR A 1 270 ? -7.118 -6.199 -40.436 1.00 80.00 270 THR A C 1
ATOM 2224 O O . THR A 1 270 ? -7.961 -6.207 -41.334 1.00 80.00 270 THR A O 1
ATOM 2227 N N . ARG A 1 271 ? -7.325 -6.825 -39.279 1.00 74.12 271 ARG A N 1
ATOM 2228 C CA . ARG A 1 271 ? -8.534 -7.546 -38.874 1.00 74.12 271 ARG A CA 1
ATOM 2229 C C . ARG A 1 271 ? -9.136 -6.866 -37.649 1.00 74.12 271 ARG A C 1
ATOM 2231 O O . ARG A 1 271 ? -8.426 -6.260 -36.855 1.00 74.12 271 ARG A O 1
ATOM 2238 N N . GLN A 1 272 ? -10.440 -7.032 -37.433 1.00 68.56 272 GLN A N 1
ATOM 2239 C CA . GLN A 1 272 ? -11.112 -6.517 -36.228 1.00 68.56 272 GLN A CA 1
ATOM 2240 C C . GLN A 1 272 ? -10.994 -7.473 -35.029 1.00 68.56 272 GLN A C 1
ATOM 2242 O O . GLN A 1 272 ? -11.894 -7.562 -34.211 1.00 68.56 272 GLN A O 1
ATOM 2247 N N . THR A 1 273 ? -9.875 -8.182 -34.893 1.00 67.06 273 THR A N 1
ATOM 2248 C CA . THR A 1 273 ? -9.616 -9.146 -33.802 1.00 67.06 273 THR A CA 1
ATOM 2249 C C . THR A 1 273 ? -9.473 -8.481 -32.428 1.00 67.06 273 THR A C 1
ATOM 2251 O O . THR A 1 273 ? -9.609 -9.143 -31.395 1.00 67.06 273 THR A O 1
ATOM 2254 N N . ASN A 1 274 ? -9.207 -7.171 -32.400 1.00 66.81 274 ASN A N 1
ATOM 2255 C CA . ASN A 1 274 ? -9.220 -6.357 -31.182 1.00 66.81 274 ASN A CA 1
ATOM 2256 C C . ASN A 1 274 ? -10.643 -5.969 -30.756 1.00 66.81 274 ASN A C 1
ATOM 2258 O O . ASN A 1 274 ? -10.855 -5.685 -29.583 1.00 66.81 274 ASN A O 1
ATOM 2262 N N . PHE A 1 275 ? -11.626 -5.980 -31.668 1.00 60.19 275 PHE A N 1
ATOM 2263 C CA . PHE A 1 275 ? -13.025 -5.729 -31.310 1.00 60.19 275 PHE A CA 1
ATOM 2264 C C . PHE A 1 275 ? -13.535 -6.799 -30.347 1.00 60.19 275 PHE A C 1
ATOM 2266 O O . PHE A 1 275 ? -14.146 -6.448 -29.345 1.00 60.19 275 PHE A O 1
ATOM 2273 N N . ASP A 1 276 ? -13.214 -8.067 -30.610 1.00 59.78 276 ASP A N 1
ATOM 2274 C CA . ASP A 1 276 ? -13.599 -9.190 -29.751 1.00 59.78 276 ASP A CA 1
ATOM 2275 C C . ASP A 1 276 ? -12.940 -9.074 -28.368 1.00 59.78 276 ASP A C 1
ATOM 2277 O O . ASP A 1 276 ? -13.635 -9.121 -27.359 1.00 59.78 276 ASP A O 1
ATOM 2281 N N . LEU A 1 277 ? -11.635 -8.768 -28.317 1.00 61.38 277 LEU A N 1
ATOM 2282 C CA . LEU A 1 277 ? -10.900 -8.525 -27.065 1.00 61.38 277 LEU A CA 1
ATOM 2283 C C . LEU A 1 277 ? -11.537 -7.389 -26.240 1.00 61.38 277 LEU A C 1
ATOM 2285 O O . LEU A 1 277 ? -11.743 -7.520 -25.035 1.00 61.38 277 LEU A O 1
ATOM 2289 N N . VAL A 1 278 ? -11.890 -6.283 -26.901 1.00 57.47 278 VAL A N 1
ATOM 2290 C CA . VAL A 1 278 ? -12.529 -5.113 -26.280 1.00 57.47 278 VAL A CA 1
ATOM 2291 C C . VAL A 1 278 ? -13.972 -5.404 -25.859 1.00 57.47 278 VAL A C 1
ATOM 2293 O O . VAL A 1 278 ? -14.413 -4.897 -24.831 1.00 57.47 278 VAL A O 1
ATOM 2296 N N . ALA A 1 279 ? -14.728 -6.174 -26.641 1.00 56.72 279 ALA A N 1
ATOM 2297 C CA . ALA A 1 279 ? -16.105 -6.547 -26.330 1.00 56.72 279 ALA A CA 1
ATOM 2298 C C . ALA A 1 279 ? -16.162 -7.500 -25.128 1.00 56.72 279 ALA A C 1
ATOM 2300 O O . ALA A 1 279 ? -16.956 -7.286 -24.214 1.00 56.72 279 ALA A O 1
ATOM 2301 N N . GLU A 1 280 ? -15.272 -8.492 -25.088 1.00 55.94 280 GLU A N 1
ATOM 2302 C CA . GLU A 1 280 ? -15.140 -9.446 -23.984 1.00 55.94 280 GLU A CA 1
ATOM 2303 C C . GLU A 1 280 ? -14.736 -8.758 -22.679 1.00 55.94 280 GLU A C 1
ATOM 2305 O O . GLU A 1 280 ? -15.315 -9.058 -21.640 1.00 55.94 280 GLU A O 1
ATOM 2310 N N . GLN A 1 281 ? -13.805 -7.798 -22.730 1.00 53.66 281 GLN A N 1
ATOM 2311 C CA . GLN A 1 281 ? -13.369 -7.034 -21.556 1.00 53.66 281 GLN A CA 1
ATOM 2312 C C . GLN A 1 281 ? -14.364 -5.940 -21.109 1.00 53.66 281 GLN A C 1
ATOM 2314 O O . GLN A 1 281 ? -14.247 -5.421 -19.999 1.00 53.66 281 GLN A O 1
ATOM 2319 N N . LYS A 1 282 ? -15.355 -5.583 -21.940 1.00 52.19 282 LYS A N 1
ATOM 2320 C CA . LYS A 1 282 ? -16.399 -4.592 -21.608 1.00 52.19 282 LYS A CA 1
ATOM 2321 C C . LYS A 1 282 ? -17.712 -5.196 -21.131 1.00 52.19 282 LYS A C 1
ATOM 2323 O O . LYS A 1 282 ? -18.504 -4.470 -20.532 1.00 52.19 282 LYS A O 1
ATOM 2328 N N . ASP A 1 283 ? -17.980 -6.469 -21.407 1.00 51.16 283 ASP A N 1
ATOM 2329 C CA . ASP A 1 283 ? -19.178 -7.129 -20.895 1.00 51.16 283 ASP A CA 1
ATOM 2330 C C . ASP A 1 283 ? -18.959 -7.500 -19.414 1.00 51.16 283 ASP A C 1
ATOM 2332 O O . ASP A 1 283 ? -18.147 -8.376 -19.124 1.00 51.16 283 ASP A O 1
ATOM 2336 N N . PRO A 1 284 ? -19.680 -6.895 -18.452 1.00 48.75 284 PRO A N 1
ATOM 2337 C CA . PRO A 1 284 ? -19.534 -7.197 -17.021 1.00 48.75 284 PRO A CA 1
ATOM 2338 C C . PRO A 1 284 ? -19.944 -8.637 -16.648 1.00 48.75 284 PRO A C 1
ATOM 2340 O O . PRO A 1 284 ? -19.700 -9.097 -15.529 1.00 48.75 284 PRO A O 1
ATOM 2343 N N . ASN A 1 285 ? -20.571 -9.372 -17.572 1.00 47.09 285 ASN A N 1
ATOM 2344 C CA . ASN A 1 285 ? -20.846 -10.799 -17.436 1.00 47.09 285 ASN A CA 1
ATOM 2345 C C . ASN A 1 285 ? -19.710 -11.675 -17.991 1.00 47.09 285 ASN A C 1
ATOM 2347 O O . ASN A 1 285 ? -19.751 -12.894 -17.795 1.00 47.09 285 ASN A O 1
ATOM 2351 N N . VAL A 1 286 ? -18.736 -11.104 -18.715 1.00 47.31 286 VAL A N 1
ATOM 2352 C CA . VAL A 1 286 ? -17.658 -11.823 -19.420 1.00 47.31 286 VAL A CA 1
ATOM 2353 C C . VAL A 1 286 ? -16.253 -11.400 -19.006 1.00 47.31 286 VAL A C 1
ATOM 2355 O O . VAL A 1 286 ? -15.395 -12.267 -18.884 1.00 47.31 286 VAL A O 1
ATOM 2358 N N . ALA A 1 287 ? -16.017 -10.127 -18.734 1.00 46.09 287 ALA A N 1
ATOM 2359 C CA . ALA A 1 287 ? -14.728 -9.620 -18.298 1.00 46.09 287 ALA A CA 1
ATOM 2360 C C . ALA A 1 287 ? -14.472 -9.957 -16.831 1.00 46.09 287 ALA A C 1
ATOM 2362 O O . ALA A 1 287 ? -15.357 -9.792 -15.986 1.00 46.09 287 ALA A O 1
ATOM 2363 N N . ALA A 1 288 ? -13.248 -10.365 -16.515 1.00 45.19 288 ALA A N 1
ATOM 2364 C CA . ALA A 1 288 ? -12.742 -10.223 -15.165 1.00 45.19 288 ALA A CA 1
ATOM 2365 C C . ALA A 1 288 ? -12.180 -8.801 -15.008 1.00 45.19 288 ALA A C 1
ATOM 2367 O O . ALA A 1 288 ? -11.185 -8.477 -15.643 1.00 45.19 288 ALA A O 1
ATOM 2368 N N . GLU A 1 289 ? -12.874 -7.951 -14.237 1.00 48.78 289 GLU A N 1
ATOM 2369 C CA . GLU A 1 289 ? -12.431 -6.617 -13.773 1.00 48.78 289 GLU A CA 1
ATOM 2370 C C . GLU A 1 289 ? -11.474 -5.877 -14.743 1.00 48.78 289 GLU A C 1
ATOM 2372 O O . GLU A 1 289 ? -10.344 -5.606 -14.378 1.00 48.78 289 GLU A O 1
ATOM 2377 N N . GLY A 1 290 ? -11.902 -5.578 -15.983 1.00 42.88 290 GLY A N 1
ATOM 2378 C CA . GLY A 1 290 ? -11.105 -4.985 -17.083 1.00 42.88 290 GLY A CA 1
ATOM 2379 C C . GLY A 1 290 ? -9.781 -4.290 -16.705 1.00 42.88 290 GLY A C 1
ATOM 2380 O O . GLY A 1 290 ? -9.734 -3.067 -16.574 1.00 42.88 290 GLY A O 1
ATOM 2381 N N . PHE A 1 291 ? -8.713 -5.085 -16.553 1.00 47.59 291 PHE A N 1
ATOM 2382 C CA . PHE A 1 291 ? -7.434 -4.663 -15.958 1.00 47.59 291 PHE A CA 1
ATOM 2383 C C . PHE A 1 291 ? -6.513 -3.901 -16.915 1.00 47.59 291 PHE A C 1
ATOM 2385 O O . PHE A 1 291 ? -5.610 -3.195 -16.471 1.00 47.59 291 PHE A O 1
ATOM 2392 N N . LEU A 1 292 ? -6.719 -4.047 -18.224 1.00 47.03 292 LEU A N 1
ATOM 2393 C CA . LEU A 1 292 ? -5.937 -3.361 -19.247 1.00 47.03 292 LEU A CA 1
ATOM 2394 C C . LEU A 1 292 ? -6.743 -2.164 -19.770 1.00 47.03 292 LEU A C 1
ATOM 2396 O O . LEU A 1 292 ? -7.899 -2.346 -20.162 1.00 47.03 292 LEU A O 1
ATOM 2400 N N . PRO A 1 293 ? -6.193 -0.936 -19.784 1.00 44.50 293 PRO A N 1
ATOM 2401 C CA . PRO A 1 293 ? -6.876 0.191 -20.400 1.00 44.50 293 PRO A CA 1
ATOM 2402 C C . PRO A 1 293 ? -7.009 -0.062 -21.908 1.00 44.50 293 PRO A C 1
ATOM 2404 O O . PRO A 1 293 ? -6.034 -0.271 -22.617 1.00 44.50 293 PRO A O 1
ATOM 2407 N N . LEU A 1 294 ? -8.251 -0.062 -22.390 1.00 45.50 294 LEU A N 1
ATOM 2408 C CA . LEU A 1 294 ? -8.608 -0.457 -23.760 1.00 45.50 294 LEU A CA 1
ATOM 2409 C C . LEU A 1 294 ? -8.641 0.700 -24.766 1.00 45.50 294 LEU A C 1
ATOM 2411 O O . LEU A 1 294 ? -9.072 0.515 -25.907 1.00 45.50 294 LEU A O 1
ATOM 2415 N N . THR A 1 295 ? -8.278 1.907 -24.343 1.00 38.91 295 THR A N 1
ATOM 2416 C CA . THR A 1 295 ? -8.302 3.113 -25.175 1.00 38.91 295 THR A CA 1
ATOM 2417 C C . THR A 1 295 ? -6.984 3.860 -25.035 1.00 38.91 295 THR A C 1
ATOM 2419 O O . THR A 1 295 ? -6.515 3.947 -23.901 1.00 38.91 295 THR A O 1
ATOM 2422 N N . PRO A 1 296 ? -6.455 4.459 -26.124 1.00 35.44 296 PRO A N 1
ATOM 2423 C CA . PRO A 1 296 ? -5.368 5.426 -26.028 1.00 35.44 296 PRO A CA 1
ATOM 2424 C C . PRO A 1 296 ? -5.753 6.490 -24.998 1.00 35.44 296 PRO A C 1
ATOM 2426 O O . PRO A 1 296 ? -6.775 7.177 -25.154 1.00 35.44 296 PRO A O 1
ATOM 2429 N N . ASN A 1 297 ? -5.002 6.574 -23.908 1.00 41.12 297 ASN A N 1
ATOM 2430 C CA . ASN A 1 297 ? -5.200 7.591 -22.899 1.00 41.12 297 ASN A CA 1
ATOM 2431 C C . ASN A 1 297 ? -4.457 8.820 -23.392 1.00 41.12 297 ASN A C 1
ATOM 2433 O O . ASN A 1 297 ? -3.318 9.044 -23.008 1.00 41.12 297 ASN A O 1
ATOM 2437 N N . TYR A 1 298 ? -5.090 9.658 -24.217 1.00 34.59 298 TYR A N 1
ATOM 2438 C CA . TYR A 1 298 ? -4.466 10.925 -24.600 1.00 34.59 298 TYR A CA 1
ATOM 2439 C C . TYR A 1 298 ? -4.345 11.836 -23.365 1.00 34.59 298 TYR A C 1
ATOM 2441 O O . TYR A 1 298 ? -5.239 12.633 -23.092 1.00 34.59 298 TYR A O 1
ATOM 2449 N N . ARG A 1 299 ? -3.283 11.639 -22.572 1.00 41.72 299 ARG A N 1
ATOM 2450 C CA . ARG A 1 299 ? -2.903 12.321 -21.326 1.00 41.72 299 ARG A CA 1
ATOM 2451 C C . ARG A 1 299 ? -4.081 12.720 -20.414 1.00 41.72 299 ARG A C 1
ATOM 2453 O O . ARG A 1 299 ? -4.081 13.780 -19.792 1.00 41.72 299 ARG A O 1
ATOM 2460 N N . TYR A 1 300 ? -5.085 11.843 -20.302 1.00 35.78 300 TYR A N 1
ATOM 2461 C CA . TYR A 1 300 ? -6.169 11.933 -19.318 1.00 35.78 300 TYR A CA 1
ATOM 2462 C C . TYR A 1 300 ? -6.055 10.784 -18.328 1.00 35.78 300 TYR A C 1
ATOM 2464 O O . TYR A 1 300 ? -6.685 9.742 -18.477 1.00 35.78 300 TYR A O 1
ATOM 2472 N N . LYS A 1 301 ? -5.288 10.995 -17.256 1.00 37.31 301 LYS A N 1
ATOM 2473 C CA . LYS A 1 301 ? -5.167 10.056 -16.127 1.00 37.31 301 LYS A CA 1
ATOM 2474 C C . LYS A 1 301 ? -6.403 10.084 -15.204 1.00 37.31 301 LYS A C 1
ATOM 2476 O O . LYS A 1 301 ? -6.278 10.035 -13.985 1.00 37.31 301 LYS A O 1
ATOM 2481 N N . ASN A 1 302 ? -7.609 10.141 -15.780 1.00 32.25 302 ASN A N 1
ATOM 2482 C CA . ASN A 1 302 ? -8.887 10.045 -15.069 1.00 32.25 302 ASN A CA 1
ATOM 2483 C C . ASN A 1 302 ? -9.515 8.653 -15.273 1.00 32.25 302 ASN A C 1
ATOM 2485 O O . ASN A 1 302 ? -10.533 8.493 -15.946 1.00 32.25 302 ASN A O 1
ATOM 2489 N N . PHE A 1 303 ? -8.961 7.641 -14.600 1.00 31.16 303 PHE A N 1
ATOM 2490 C CA . PHE A 1 303 ? -9.621 6.338 -14.413 1.00 31.16 303 PHE A CA 1
ATOM 2491 C C . PHE A 1 303 ? -11.104 6.432 -13.943 1.00 31.16 303 PHE A C 1
ATOM 2493 O O . PHE A 1 303 ? -11.908 5.578 -14.328 1.00 31.16 303 PHE A O 1
ATOM 2500 N N . PRO A 1 304 ? -11.537 7.463 -13.179 1.00 33.75 304 PRO A N 1
ATOM 2501 C CA . PRO A 1 304 ? -12.946 7.631 -12.803 1.00 33.75 304 PRO A CA 1
ATOM 2502 C C . PRO A 1 304 ? -13.897 8.052 -13.944 1.00 33.75 304 PRO A C 1
ATOM 2504 O O . PRO A 1 304 ? -15.072 7.678 -13.920 1.00 33.75 304 PRO A O 1
ATOM 2507 N N . ASP A 1 305 ? -13.436 8.789 -14.965 1.00 31.05 305 ASP A N 1
ATOM 2508 C CA . ASP A 1 305 ? -14.305 9.212 -16.086 1.00 31.05 305 ASP A CA 1
ATOM 2509 C C . ASP A 1 305 ? -14.730 8.024 -16.963 1.00 31.05 305 ASP A C 1
ATOM 2511 O O . ASP A 1 305 ? -15.844 8.002 -17.506 1.00 31.05 305 ASP A O 1
ATOM 2515 N N . MET A 1 306 ? -13.886 6.987 -17.023 1.00 34.97 306 MET A N 1
ATOM 2516 C CA . MET A 1 306 ? -14.207 5.719 -17.683 1.00 34.97 306 MET A CA 1
ATOM 2517 C C . MET A 1 306 ? -15.299 4.928 -16.957 1.00 34.97 306 MET A C 1
ATOM 2519 O O . MET A 1 306 ? -16.013 4.156 -17.592 1.00 34.97 306 MET A O 1
ATOM 2523 N N . SER A 1 307 ? -15.467 5.139 -15.649 1.00 34.84 307 SER A N 1
ATOM 2524 C CA . SER A 1 307 ? -16.366 4.336 -14.820 1.00 34.84 307 SER A CA 1
ATOM 2525 C C . SER A 1 307 ? -17.660 5.053 -14.393 1.00 34.84 307 SER A C 1
ATOM 2527 O O . SER A 1 307 ? -18.636 4.359 -14.111 1.00 34.84 307 SER A O 1
ATOM 2529 N N . LYS A 1 308 ? -17.755 6.403 -14.417 1.00 32.78 308 LYS A N 1
ATOM 2530 C CA . LYS A 1 308 ? -19.024 7.135 -14.125 1.00 32.78 308 LYS A CA 1
ATOM 2531 C C . LYS A 1 308 ? -19.702 7.913 -15.260 1.00 32.78 308 LYS A C 1
ATOM 2533 O O . LYS A 1 308 ? -20.844 8.320 -15.036 1.00 32.78 308 LYS A O 1
ATOM 2538 N N . GLY A 1 309 ? -19.146 8.137 -16.462 1.00 29.72 309 GLY A N 1
ATOM 2539 C CA . GLY A 1 309 ? -19.913 9.009 -17.379 1.00 29.72 309 GLY A CA 1
ATOM 2540 C C . GLY A 1 309 ? -19.424 9.395 -18.773 1.00 29.72 309 GLY A C 1
ATOM 2541 O O . GLY A 1 309 ? -20.089 10.231 -19.383 1.00 29.72 309 GLY A O 1
ATOM 2542 N N . GLY A 1 310 ? -18.358 8.818 -19.327 1.00 27.16 310 GLY A N 1
ATOM 2543 C CA . GLY A 1 310 ? -17.797 9.262 -20.615 1.00 27.16 310 GLY A CA 1
ATOM 2544 C C . GLY A 1 310 ? -18.453 8.769 -21.919 1.00 27.16 310 GLY A C 1
ATOM 2545 O O . GLY A 1 310 ? -17.937 9.071 -22.988 1.00 27.16 310 GLY A O 1
ATOM 2546 N N . MET A 1 311 ? -19.566 8.024 -21.892 1.00 32.28 311 MET A N 1
ATOM 2547 C CA . MET A 1 311 ? -20.227 7.490 -23.107 1.00 32.28 311 MET A CA 1
ATOM 2548 C C . MET A 1 311 ? -21.651 8.022 -23.339 1.00 32.28 311 MET A C 1
ATOM 2550 O O . MET A 1 311 ? -22.491 7.371 -23.962 1.00 32.28 311 MET A O 1
ATOM 2554 N N . LYS A 1 312 ? -21.960 9.241 -22.878 1.00 27.39 312 LYS A N 1
ATOM 2555 C CA . LYS A 1 312 ? -23.189 9.933 -23.300 1.00 27.39 312 LYS A CA 1
ATOM 2556 C C . LYS A 1 312 ? -22.930 10.847 -24.501 1.00 27.39 312 LYS A C 1
ATOM 2558 O O . LYS A 1 312 ? -22.510 11.988 -24.375 1.00 27.39 312 LYS A O 1
ATOM 2563 N N . SER A 1 313 ? -23.363 10.346 -25.656 1.00 27.69 313 SER A N 1
ATOM 2564 C CA . SER A 1 313 ? -23.826 11.093 -26.831 1.00 27.69 313 SER A CA 1
ATOM 2565 C C . SER A 1 313 ? -22.784 11.776 -27.731 1.00 27.69 313 SER A C 1
ATOM 2567 O O . SER A 1 313 ? -22.359 12.903 -27.511 1.00 27.69 313 SER A O 1
ATOM 2569 N N . HIS A 1 314 ? -22.542 11.157 -28.887 1.00 23.94 314 HIS A N 1
ATOM 2570 C CA . HIS A 1 314 ? -22.689 11.869 -30.166 1.00 23.94 314 HIS A CA 1
ATOM 2571 C C . HIS A 1 314 ? -23.925 11.413 -30.970 1.00 23.94 314 HIS A C 1
ATOM 2573 O O . HIS A 1 314 ? -24.246 12.005 -31.999 1.00 23.94 314 HIS A O 1
ATOM 2579 N N . CYS A 1 315 ? -24.722 10.458 -30.470 1.00 27.08 315 CYS A N 1
ATOM 2580 C CA . CYS A 1 315 ? -26.034 10.152 -31.047 1.00 27.08 315 CYS A CA 1
ATOM 2581 C C . CYS A 1 315 ? -27.105 11.126 -30.528 1.00 27.08 315 CYS A C 1
ATOM 2583 O O . CYS A 1 315 ? -27.977 10.794 -29.728 1.00 27.08 315 CYS A O 1
ATOM 2585 N N . ASN A 1 316 ? -27.056 12.365 -31.010 1.00 28.53 316 ASN A N 1
ATOM 2586 C CA . ASN A 1 316 ? -28.216 13.247 -30.996 1.00 28.53 316 ASN A CA 1
ATOM 2587 C C . ASN A 1 316 ? -29.043 12.961 -32.261 1.00 28.53 316 ASN A C 1
ATOM 2589 O O . ASN A 1 316 ? -29.006 13.744 -33.205 1.00 28.53 316 ASN A O 1
ATOM 2593 N N . LYS A 1 317 ? -29.753 11.820 -32.321 1.00 28.14 317 LYS A N 1
ATOM 2594 C CA . LYS A 1 317 ? -30.873 11.593 -33.264 1.00 28.14 317 LYS A CA 1
ATOM 2595 C C . LYS A 1 317 ? -31.701 10.344 -32.905 1.00 28.14 317 LYS A C 1
ATOM 2597 O O . LYS A 1 317 ? -31.344 9.225 -33.220 1.00 28.14 317 LYS A O 1
ATOM 2602 N N . LYS A 1 318 ? -32.863 10.613 -32.296 1.00 29.64 318 LYS A N 1
ATOM 2603 C CA . LYS A 1 318 ? -34.141 9.865 -32.330 1.00 29.64 318 LYS A CA 1
ATOM 2604 C C . LYS A 1 318 ? -34.112 8.326 -32.192 1.00 29.64 318 LYS A C 1
ATOM 2606 O O . LYS A 1 318 ? -33.927 7.611 -33.162 1.00 29.64 318 LYS A O 1
ATOM 2611 N N . LYS A 1 319 ? -34.548 7.881 -31.004 1.00 32.75 319 LYS A N 1
ATOM 2612 C CA . LYS A 1 319 ? -35.379 6.692 -30.704 1.00 32.75 319 LYS A CA 1
ATOM 2613 C C . LYS A 1 319 ? -35.584 5.686 -31.858 1.00 32.75 319 LYS A C 1
ATOM 2615 O O . LYS A 1 319 ? -36.552 5.803 -32.608 1.00 32.75 319 LYS A O 1
ATOM 2620 N N . SER A 1 320 ? -34.799 4.615 -31.853 1.00 26.28 320 SER A N 1
ATOM 2621 C CA . SER A 1 320 ? -35.230 3.284 -32.297 1.00 26.28 320 SER A CA 1
ATOM 2622 C C . SER A 1 320 ? -34.743 2.244 -31.291 1.00 26.28 320 SER A C 1
ATOM 2624 O O . SER A 1 320 ? -33.611 2.315 -30.827 1.00 26.28 320 SER A O 1
ATOM 2626 N N . ALA A 1 321 ? -35.602 1.286 -30.942 1.00 30.25 321 ALA A N 1
ATOM 2627 C CA . ALA A 1 321 ? -35.374 0.245 -29.932 1.00 30.25 321 ALA A CA 1
ATOM 2628 C C . ALA A 1 321 ? -34.382 -0.864 -30.370 1.00 30.25 321 ALA A C 1
ATOM 2630 O O . ALA A 1 321 ? -34.473 -1.995 -29.906 1.00 30.25 321 ALA A O 1
ATOM 2631 N N . HIS A 1 322 ? -33.438 -0.534 -31.254 1.00 27.03 322 HIS A N 1
ATOM 2632 C CA . HIS A 1 322 ? -32.405 -1.418 -31.806 1.00 27.03 322 HIS A CA 1
ATOM 2633 C C . HIS A 1 322 ? -31.058 -0.685 -31.914 1.00 27.03 322 HIS A C 1
ATOM 2635 O O . HIS A 1 322 ? -30.397 -0.741 -32.944 1.00 27.03 322 HIS A O 1
ATOM 2641 N N . CYS A 1 323 ? -30.665 0.062 -30.879 1.00 27.00 323 CYS A N 1
ATOM 2642 C CA . CYS A 1 323 ? -29.273 0.494 -30.773 1.00 27.00 323 CYS A CA 1
ATOM 2643 C C . CYS A 1 323 ? -28.482 -0.689 -30.209 1.00 27.00 323 CYS A C 1
ATOM 2645 O O . CYS A 1 323 ? -28.440 -0.881 -28.995 1.00 27.00 323 CYS A O 1
ATOM 2647 N N . GLU A 1 324 ? -27.911 -1.503 -31.100 1.00 28.08 324 GLU A N 1
ATOM 2648 C CA . GLU A 1 324 ? -26.688 -2.239 -30.784 1.00 28.08 324 GLU A CA 1
ATOM 2649 C C . GLU A 1 324 ? -25.702 -1.255 -30.145 1.00 28.08 324 GLU A C 1
ATOM 2651 O O . GLU A 1 324 ? -25.632 -0.087 -30.538 1.00 28.08 324 GLU A O 1
ATOM 2656 N N . TYR A 1 325 ? -25.006 -1.699 -29.103 1.00 33.50 325 TYR A N 1
ATOM 2657 C CA . TYR A 1 325 ? -23.959 -0.921 -28.464 1.00 33.50 325 TYR A CA 1
ATOM 2658 C C . TYR A 1 325 ? -22.958 -0.489 -29.545 1.00 33.50 325 TYR A C 1
ATOM 2660 O O . TYR A 1 325 ? -22.219 -1.321 -30.064 1.00 33.50 325 TYR A O 1
ATOM 2668 N N . ASP A 1 326 ? -22.938 0.801 -29.893 1.00 34.09 326 ASP A N 1
ATOM 2669 C CA . ASP A 1 326 ? -21.867 1.407 -30.687 1.00 34.09 326 ASP A CA 1
ATOM 2670 C C . ASP A 1 326 ? -20.596 1.376 -29.827 1.00 34.09 326 ASP A C 1
ATOM 2672 O O . ASP A 1 326 ? -20.217 2.348 -29.172 1.00 34.09 326 ASP A O 1
ATOM 2676 N N . ILE A 1 327 ? -19.954 0.210 -29.771 1.00 41.03 327 ILE A N 1
ATOM 2677 C CA . ILE A 1 327 ? -18.585 0.066 -29.299 1.00 41.03 327 ILE A CA 1
ATOM 2678 C C . ILE A 1 327 ? -17.752 0.876 -30.307 1.00 41.03 327 ILE A C 1
ATOM 2680 O O . ILE A 1 327 ? -17.762 0.534 -31.498 1.00 41.03 327 ILE A O 1
ATOM 2684 N N . PRO A 1 328 ? -17.064 1.965 -29.899 1.00 43.91 328 PRO A N 1
ATOM 2685 C CA . PRO A 1 328 ? -16.185 2.688 -30.801 1.00 43.91 328 PRO A CA 1
ATOM 2686 C C . PRO A 1 328 ? -15.196 1.659 -31.319 1.00 43.91 328 PRO A C 1
ATOM 2688 O O . PRO A 1 328 ? -14.587 0.927 -30.539 1.00 43.91 328 PRO A O 1
ATOM 2691 N N . GLY A 1 329 ? -15.141 1.498 -32.634 1.00 44.91 329 GLY A N 1
ATOM 2692 C CA . GLY A 1 329 ? -14.230 0.519 -33.182 1.00 44.91 329 GLY A CA 1
ATOM 2693 C C . GLY A 1 329 ? -12.859 1.133 -33.250 1.00 44.91 329 GLY A C 1
ATOM 2694 O O . GLY A 1 329 ? -12.596 1.939 -34.133 1.00 44.91 329 GLY A O 1
ATOM 2695 N N . TRP A 1 330 ? -12.045 0.758 -32.284 1.00 55.56 330 TRP A N 1
ATOM 2696 C CA . TRP A 1 330 ? -10.643 1.111 -32.197 1.00 55.56 330 TRP A CA 1
ATOM 2697 C C . TRP A 1 330 ? -9.843 0.227 -33.152 1.00 55.56 330 TRP A C 1
ATOM 2699 O O . TRP A 1 330 ? -10.207 -0.932 -33.368 1.00 55.56 330 TRP A O 1
ATOM 2709 N N . PHE A 1 331 ? -8.794 0.789 -33.756 1.00 57.50 331 PHE A N 1
ATOM 2710 C CA . PHE A 1 331 ? -8.078 0.199 -34.894 1.00 57.50 331 PHE A CA 1
ATOM 2711 C C . PHE A 1 331 ? -8.965 0.005 -36.139 1.00 57.50 331 PHE A C 1
ATOM 2713 O O . PHE A 1 331 ? -8.637 -0.792 -37.019 1.00 57.50 331 PHE A O 1
ATOM 2720 N N . LYS A 1 332 ? -10.091 0.735 -36.253 1.00 58.94 332 LYS A N 1
ATOM 2721 C CA . LYS A 1 332 ? -10.909 0.725 -37.484 1.00 58.94 332 LYS A CA 1
ATOM 2722 C C . LYS A 1 332 ? -10.264 1.527 -38.606 1.00 58.94 332 LYS A C 1
ATOM 2724 O O . LYS A 1 332 ? -10.603 1.316 -39.769 1.00 58.94 332 LYS A O 1
ATOM 2729 N N . ASN A 1 333 ? -9.410 2.485 -38.262 1.00 66.62 333 ASN A N 1
ATOM 2730 C CA . ASN A 1 333 ? -8.824 3.430 -39.200 1.00 66.62 333 ASN A CA 1
ATOM 2731 C C . ASN A 1 333 ? -7.394 3.821 -38.784 1.00 66.62 333 ASN A C 1
ATOM 2733 O O . ASN A 1 333 ? -6.959 3.549 -37.666 1.00 66.62 333 ASN A O 1
ATOM 2737 N N . LYS A 1 334 ? -6.687 4.488 -39.703 1.00 78.00 334 LYS A N 1
ATOM 2738 C CA . LYS A 1 334 ? -5.300 4.946 -39.524 1.00 78.00 334 LYS A CA 1
ATOM 2739 C C . LYS A 1 334 ? -5.120 5.923 -38.354 1.00 78.00 334 LYS A C 1
ATOM 2741 O O . LYS A 1 334 ? -4.100 5.884 -37.680 1.00 78.00 334 LYS A O 1
ATOM 2746 N N . GLU A 1 335 ? -6.122 6.762 -38.080 1.00 74.94 335 GLU A N 1
ATOM 2747 C CA . GLU A 1 335 ? -6.059 7.793 -37.033 1.00 74.94 335 GLU A CA 1
ATOM 2748 C C . GLU A 1 335 ? -5.930 7.182 -35.629 1.00 74.94 335 GLU A C 1
ATOM 2750 O O . GLU A 1 335 ? -5.257 7.747 -34.770 1.00 74.94 335 GLU A O 1
ATOM 2755 N N . ASP A 1 336 ? -6.534 6.014 -35.396 1.00 69.44 336 ASP A N 1
ATOM 2756 C CA . ASP A 1 336 ? -6.415 5.300 -34.120 1.00 69.44 336 ASP A CA 1
ATOM 2757 C C . ASP A 1 336 ? -4.981 4.798 -33.880 1.00 69.44 336 ASP A C 1
ATOM 2759 O O . ASP A 1 336 ? -4.473 4.894 -32.765 1.00 69.44 336 ASP A O 1
ATOM 2763 N N . VAL A 1 337 ? -4.304 4.313 -34.927 1.00 74.88 337 VAL A N 1
ATOM 2764 C CA . VAL A 1 337 ? -2.902 3.865 -34.842 1.00 74.88 337 VAL A CA 1
ATOM 2765 C C . VAL A 1 337 ? -1.959 5.045 -34.661 1.00 74.88 337 VAL A C 1
ATOM 2767 O O . VAL A 1 337 ? -1.042 4.965 -33.849 1.00 74.88 337 VAL A O 1
ATOM 2770 N N . HIS A 1 338 ? -2.211 6.164 -35.346 1.00 80.00 338 HIS A N 1
ATOM 2771 C CA . HIS A 1 338 ? -1.434 7.390 -35.143 1.00 80.00 338 HIS A CA 1
ATOM 2772 C C . HIS A 1 338 ? -1.542 7.886 -33.699 1.00 80.00 338 HIS A C 1
ATOM 2774 O O . HIS A 1 338 ? -0.542 8.303 -33.135 1.00 80.00 338 HIS A O 1
ATOM 2780 N N . LYS A 1 339 ? -2.722 7.798 -33.069 1.00 76.44 339 LYS A N 1
ATOM 2781 C CA . LYS A 1 339 ? -2.893 8.166 -31.652 1.00 76.44 339 LYS A CA 1
ATOM 2782 C C . LYS A 1 339 ? -2.063 7.293 -30.714 1.00 76.44 339 LYS A C 1
ATOM 2784 O O . LYS A 1 339 ? -1.447 7.842 -29.816 1.00 76.44 339 LYS A O 1
ATOM 2789 N N . ILE A 1 340 ? -2.028 5.980 -30.943 1.00 77.38 340 ILE A N 1
ATOM 2790 C CA . ILE A 1 340 ? -1.231 5.037 -30.140 1.00 77.38 340 ILE A CA 1
ATOM 2791 C C . ILE A 1 340 ? 0.261 5.303 -30.302 1.00 77.38 340 ILE A C 1
ATOM 2793 O O . ILE A 1 340 ? 0.979 5.373 -29.314 1.00 77.38 340 ILE A O 1
ATOM 2797 N N . ILE A 1 341 ? 0.718 5.468 -31.544 1.00 83.12 341 ILE A N 1
ATOM 2798 C CA . ILE A 1 341 ? 2.122 5.768 -31.825 1.00 83.12 341 ILE A CA 1
ATOM 2799 C C . ILE A 1 341 ? 2.516 7.098 -31.178 1.00 83.12 341 ILE A C 1
ATOM 2801 O O . ILE A 1 341 ? 3.519 7.152 -30.478 1.00 83.12 341 ILE A O 1
ATOM 2805 N N . ASN A 1 342 ? 1.694 8.139 -31.332 1.00 82.19 342 ASN A N 1
ATOM 2806 C CA . ASN A 1 342 ? 1.935 9.417 -30.668 1.00 82.19 342 ASN A CA 1
ATOM 2807 C C . ASN A 1 342 ? 1.957 9.272 -29.140 1.00 82.19 342 ASN A C 1
ATOM 2809 O O . ASN A 1 342 ? 2.747 9.946 -28.506 1.00 82.19 342 ASN A O 1
ATOM 2813 N N . GLU A 1 343 ? 1.113 8.424 -28.544 1.00 79.69 343 GLU A N 1
ATOM 2814 C CA . GLU A 1 343 ? 1.104 8.184 -27.093 1.00 79.69 343 GLU A CA 1
ATOM 2815 C C . GLU A 1 343 ? 2.413 7.546 -26.621 1.00 79.69 343 GLU A C 1
ATOM 2817 O O . GLU A 1 343 ? 3.042 8.098 -25.727 1.00 79.69 343 GLU A O 1
ATOM 2822 N N . ILE A 1 344 ? 2.876 6.479 -27.284 1.00 82.25 344 ILE A N 1
ATOM 2823 C CA . ILE A 1 344 ? 4.157 5.820 -26.966 1.00 82.25 344 ILE A CA 1
ATOM 2824 C C . ILE A 1 344 ? 5.320 6.823 -27.043 1.00 82.25 344 ILE A C 1
ATOM 2826 O O . ILE A 1 344 ? 6.133 6.928 -26.125 1.00 82.25 344 ILE A O 1
ATOM 2830 N N . VAL A 1 345 ? 5.385 7.600 -28.129 1.00 84.19 345 VAL A N 1
ATOM 2831 C CA . VAL A 1 345 ? 6.487 8.543 -28.372 1.00 84.19 345 VAL A CA 1
ATOM 2832 C C . VAL A 1 345 ? 6.426 9.754 -27.435 1.00 84.19 345 VAL A C 1
ATOM 2834 O O . VAL A 1 345 ? 7.446 10.144 -26.863 1.00 84.19 345 VAL A O 1
ATOM 2837 N N . ASP A 1 346 ? 5.243 10.340 -27.234 1.00 80.56 346 ASP A N 1
ATOM 2838 C CA . ASP A 1 346 ? 5.056 11.510 -26.374 1.00 80.56 346 ASP A CA 1
ATOM 2839 C C . ASP A 1 346 ? 5.229 11.171 -24.877 1.00 80.56 346 ASP A C 1
ATOM 2841 O O . ASP A 1 346 ? 5.619 12.041 -24.091 1.00 80.56 346 ASP A O 1
ATOM 2845 N N . GLU A 1 347 ? 4.903 9.952 -24.433 1.00 79.75 347 GLU A N 1
ATOM 2846 C CA . GLU A 1 347 ? 5.143 9.514 -23.048 1.00 79.75 347 GLU A CA 1
ATOM 2847 C C . GLU A 1 347 ? 6.632 9.229 -22.798 1.00 79.75 347 GLU A C 1
ATOM 2849 O O . GLU A 1 347 ? 7.169 9.720 -21.800 1.00 79.75 347 GLU A O 1
ATOM 2854 N N . GLY A 1 348 ? 7.319 8.568 -23.737 1.00 78.88 348 GLY A N 1
ATOM 2855 C CA . GLY A 1 348 ? 8.765 8.323 -23.678 1.00 78.88 348 GLY A CA 1
ATOM 2856 C C . GLY A 1 348 ? 9.606 9.594 -23.814 1.00 78.88 348 GLY A C 1
ATOM 2857 O O . GLY A 1 348 ? 10.101 10.172 -22.835 1.00 78.88 348 GLY A O 1
ATOM 2858 N N . GLU A 1 349 ? 9.726 10.088 -25.048 1.00 78.25 349 GLU A N 1
ATOM 2859 C CA . GLU A 1 349 ? 10.641 11.180 -25.411 1.00 78.25 349 GLU A CA 1
ATOM 2860 C C . GLU A 1 349 ? 10.126 12.569 -25.026 1.00 78.25 349 GLU A C 1
ATOM 2862 O O . GLU A 1 349 ? 10.835 13.581 -25.107 1.00 78.25 349 GLU A O 1
ATOM 2867 N N . GLY A 1 350 ? 8.859 12.645 -24.622 1.00 68.12 350 GLY A N 1
ATOM 2868 C CA . GLY A 1 350 ? 8.155 13.892 -24.402 1.00 68.12 350 GLY A CA 1
ATOM 2869 C C . GLY A 1 350 ? 7.663 14.487 -25.711 1.00 68.12 350 GLY A C 1
ATOM 2870 O O . GLY A 1 350 ? 6.450 14.576 -25.889 1.00 68.12 350 GLY A O 1
ATOM 2871 N N . PHE A 1 351 ? 8.600 14.950 -26.557 1.00 69.88 351 PHE A N 1
ATOM 2872 C CA . PHE A 1 351 ? 8.360 15.606 -27.853 1.00 69.88 351 PHE A CA 1
ATOM 2873 C C . PHE A 1 351 ? 9.630 15.676 -28.731 1.00 69.88 351 PHE A C 1
ATOM 2875 O O . PHE A 1 351 ? 10.734 15.874 -28.214 1.00 69.88 351 PHE A O 1
ATOM 2882 N N . ASP A 1 352 ? 9.453 15.767 -30.057 1.00 67.06 352 ASP A N 1
ATOM 2883 C CA . ASP A 1 352 ? 10.517 16.038 -31.052 1.00 67.06 352 ASP A CA 1
ATOM 2884 C C . ASP A 1 352 ? 11.387 17.280 -30.750 1.00 67.06 352 ASP A C 1
ATOM 2886 O O . ASP A 1 352 ? 12.498 17.416 -31.261 1.00 67.06 352 ASP A O 1
ATOM 2890 N N . GLN A 1 353 ? 10.894 18.211 -29.924 1.00 80.19 353 GLN A N 1
ATOM 2891 C CA . GLN A 1 353 ? 11.556 19.465 -29.525 1.00 80.19 353 GLN A CA 1
ATOM 2892 C C . GLN A 1 353 ? 11.564 19.643 -28.001 1.00 80.19 353 GLN A C 1
ATOM 2894 O O . GLN A 1 353 ? 11.179 20.690 -27.469 1.00 80.19 353 GLN A O 1
ATOM 2899 N N . PHE A 1 354 ? 11.941 18.590 -27.270 1.00 88.06 354 PHE A N 1
ATOM 2900 C CA . PHE A 1 354 ? 11.954 18.606 -25.806 1.00 88.06 354 PHE A CA 1
ATOM 2901 C C . PHE A 1 354 ? 12.730 19.801 -25.233 1.00 88.06 354 PHE A C 1
ATOM 2903 O O . PHE A 1 354 ? 12.231 20.477 -24.333 1.00 88.06 354 PHE A O 1
ATOM 2910 N N . TYR A 1 355 ? 13.922 20.100 -25.766 1.00 89.94 355 TYR A N 1
ATOM 2911 C CA . TYR A 1 355 ? 14.769 21.189 -25.270 1.00 89.94 355 TYR A CA 1
ATOM 2912 C C . TYR A 1 355 ? 14.045 22.545 -25.345 1.00 89.94 355 TYR A C 1
ATOM 2914 O O . TYR A 1 355 ? 13.950 23.261 -24.347 1.00 89.94 355 TYR A O 1
ATOM 2922 N N . GLU A 1 356 ? 13.482 22.881 -26.506 1.00 91.00 356 GLU A N 1
ATOM 2923 C CA . GLU A 1 356 ? 12.758 24.131 -26.733 1.00 91.00 356 GLU A CA 1
ATOM 2924 C C . GLU A 1 356 ? 11.494 24.216 -25.873 1.00 91.00 356 GLU A C 1
ATOM 2926 O O . GLU A 1 356 ? 11.212 25.266 -25.294 1.00 91.00 356 GLU A O 1
ATOM 2931 N N . ARG A 1 357 ? 10.739 23.118 -25.748 1.00 89.69 357 ARG A N 1
ATOM 2932 C CA . ARG A 1 357 ? 9.520 23.073 -24.926 1.00 89.69 357 ARG A CA 1
ATOM 2933 C C . ARG A 1 357 ? 9.821 23.181 -23.432 1.00 89.69 357 ARG A C 1
ATOM 2935 O O . ARG A 1 357 ? 9.105 23.872 -22.710 1.00 89.69 357 ARG A O 1
ATOM 2942 N N . ALA A 1 358 ? 10.907 22.576 -22.963 1.00 92.75 358 ALA A N 1
ATOM 2943 C CA . ALA A 1 358 ? 11.376 22.729 -21.591 1.00 92.75 358 ALA A CA 1
ATOM 2944 C C . ALA A 1 358 ? 11.821 24.175 -21.297 1.00 92.75 358 ALA A C 1
ATOM 2946 O O . ALA A 1 358 ? 11.505 24.719 -20.236 1.00 92.75 358 ALA A O 1
ATOM 2947 N N . GLU A 1 359 ? 12.490 24.844 -22.244 1.00 94.38 359 GLU A N 1
ATOM 2948 C CA . GLU A 1 359 ? 12.788 26.278 -22.128 1.00 94.38 359 GLU A CA 1
ATOM 2949 C C . GLU A 1 359 ? 11.513 27.132 -22.139 1.00 94.38 359 GLU A C 1
ATOM 2951 O O . GLU A 1 359 ? 11.407 28.086 -21.367 1.00 94.38 359 GLU A O 1
ATOM 2956 N N . GLN A 1 360 ? 10.521 26.794 -22.966 1.00 93.69 360 GLN A N 1
ATOM 2957 C CA . GLN A 1 360 ? 9.220 27.468 -22.976 1.00 93.69 360 GLN A CA 1
ATOM 2958 C C . GLN A 1 360 ? 8.488 27.314 -21.642 1.00 93.69 360 GLN A C 1
ATOM 2960 O O . GLN A 1 360 ? 7.984 28.314 -21.132 1.00 93.69 360 GLN A O 1
ATOM 2965 N N . LEU A 1 361 ? 8.498 26.121 -21.036 1.00 94.12 361 LEU A N 1
ATOM 2966 C CA . LEU A 1 361 ? 7.977 25.892 -19.687 1.00 94.12 361 LEU A CA 1
ATOM 2967 C C . LEU A 1 361 ? 8.670 26.813 -18.674 1.00 94.12 361 LEU A C 1
ATOM 2969 O O . LEU A 1 361 ? 7.995 27.542 -17.951 1.00 94.12 361 LEU A O 1
ATOM 2973 N N . LEU A 1 362 ? 10.005 26.843 -18.641 1.00 96.69 362 LEU A N 1
ATOM 2974 C CA . LEU A 1 362 ? 10.752 27.698 -17.710 1.00 96.69 362 LEU A CA 1
ATOM 2975 C C . LEU A 1 362 ? 10.467 29.192 -17.933 1.00 96.69 362 LEU A C 1
ATOM 2977 O O . LEU A 1 362 ? 10.263 29.940 -16.975 1.00 96.69 362 LEU A O 1
ATOM 2981 N N . ASN A 1 363 ? 10.400 29.627 -19.193 1.00 96.31 363 ASN A N 1
ATOM 2982 C CA . ASN A 1 363 ? 10.057 31.001 -19.560 1.00 96.31 363 ASN A CA 1
ATOM 2983 C C . ASN A 1 363 ? 8.623 31.354 -19.156 1.00 96.31 363 ASN A C 1
ATOM 2985 O O . ASN A 1 363 ? 8.367 32.461 -18.680 1.00 96.31 363 ASN A O 1
ATOM 2989 N N . TYR A 1 364 ? 7.690 30.418 -19.318 1.00 94.81 364 TYR A N 1
ATOM 2990 C CA . TYR A 1 364 ? 6.305 30.567 -18.903 1.00 94.81 364 TYR A CA 1
ATOM 2991 C C . TYR A 1 364 ? 6.194 30.676 -17.381 1.00 94.81 364 TYR A C 1
ATOM 2993 O O . TYR A 1 364 ? 5.610 31.642 -16.892 1.00 94.81 364 TYR A O 1
ATOM 3001 N N . VAL A 1 365 ? 6.833 29.768 -16.636 1.00 95.44 365 VAL A N 1
ATOM 3002 C CA . VAL A 1 365 ? 6.913 29.803 -15.168 1.00 95.44 365 VAL A CA 1
ATOM 3003 C C . VAL A 1 365 ? 7.480 31.145 -14.699 1.00 95.44 365 VAL A C 1
ATOM 3005 O O . VAL A 1 365 ? 6.898 31.788 -13.827 1.00 95.44 365 VAL A O 1
ATOM 3008 N N . ALA A 1 366 ? 8.561 31.631 -15.311 1.00 95.00 366 ALA A N 1
ATOM 3009 C CA . ALA A 1 366 ? 9.127 32.940 -14.990 1.00 95.00 366 ALA A CA 1
ATOM 3010 C C . ALA A 1 366 ? 8.155 34.095 -15.302 1.00 95.00 366 ALA A C 1
ATOM 3012 O O . ALA A 1 366 ? 7.978 34.993 -14.477 1.00 95.00 366 ALA A O 1
ATOM 3013 N N . LYS A 1 367 ? 7.484 34.057 -16.462 1.00 95.62 367 LYS A N 1
ATOM 3014 C CA . LYS A 1 367 ? 6.511 35.069 -16.912 1.00 95.62 367 LYS A CA 1
ATOM 3015 C C . LYS A 1 367 ? 5.329 35.213 -15.953 1.00 95.62 367 LYS A C 1
ATOM 3017 O O . LYS A 1 367 ? 4.859 36.330 -15.750 1.00 95.62 367 LYS A O 1
ATOM 3022 N N . ILE A 1 368 ? 4.842 34.112 -15.382 1.00 94.00 368 ILE A N 1
ATOM 3023 C CA . ILE A 1 368 ? 3.671 34.120 -14.491 1.00 94.00 368 ILE A CA 1
ATOM 3024 C C . ILE A 1 368 ? 4.019 34.393 -13.021 1.00 94.00 368 ILE A C 1
ATOM 3026 O O . ILE A 1 368 ? 3.109 34.551 -12.214 1.00 94.00 368 ILE A O 1
ATOM 3030 N N . GLY A 1 369 ? 5.307 34.498 -12.674 1.00 92.81 369 GLY A N 1
ATOM 3031 C CA . GLY A 1 369 ? 5.759 34.855 -11.324 1.00 92.81 369 GLY A CA 1
ATOM 3032 C C . GLY A 1 369 ? 6.404 33.722 -10.519 1.00 92.81 369 GLY A C 1
ATOM 3033 O O . GLY A 1 369 ? 6.546 33.860 -9.308 1.00 92.81 369 GLY A O 1
ATOM 3034 N N . GLY A 1 370 ? 6.819 32.628 -11.162 1.00 94.69 370 GLY A N 1
ATOM 3035 C CA . GLY A 1 370 ? 7.566 31.528 -10.547 1.00 94.69 370 GLY A CA 1
ATOM 3036 C C . GLY A 1 370 ? 6.730 30.280 -10.251 1.00 94.69 370 GLY A C 1
ATOM 3037 O O . GLY A 1 370 ? 5.575 30.162 -10.663 1.00 94.69 370 GLY A O 1
ATOM 3038 N N . ALA A 1 371 ? 7.337 29.329 -9.533 1.00 95.50 371 ALA A N 1
ATOM 3039 C CA . ALA A 1 371 ? 6.752 28.013 -9.264 1.00 95.50 371 ALA A CA 1
ATOM 3040 C C . ALA A 1 371 ? 5.423 28.085 -8.487 1.00 95.50 371 ALA A C 1
ATOM 3042 O O . ALA A 1 371 ? 4.496 27.354 -8.821 1.00 95.50 371 ALA A O 1
ATOM 3043 N N . GLY A 1 372 ? 5.283 29.010 -7.530 1.00 93.50 372 GLY A N 1
ATOM 3044 C CA . GLY A 1 372 ? 4.032 29.196 -6.784 1.00 93.50 372 GLY A CA 1
ATOM 3045 C C . GLY A 1 372 ? 2.871 29.634 -7.681 1.00 93.50 372 GLY A C 1
ATOM 3046 O O . GLY A 1 372 ? 1.776 29.081 -7.610 1.00 93.50 372 GLY A O 1
ATOM 3047 N N . ALA A 1 373 ? 3.111 30.568 -8.609 1.00 93.62 373 ALA A N 1
ATOM 3048 C CA . ALA A 1 373 ? 2.101 30.982 -9.584 1.00 93.62 373 ALA A CA 1
ATOM 3049 C C . ALA A 1 373 ? 1.750 29.860 -10.574 1.00 93.62 373 ALA A C 1
ATOM 3051 O O . ALA A 1 373 ? 0.591 29.731 -10.965 1.00 93.62 373 ALA A O 1
ATOM 3052 N N . TYR A 1 374 ? 2.730 29.032 -10.949 1.00 94.38 374 TYR A N 1
ATOM 3053 C CA . TYR A 1 374 ? 2.497 27.838 -11.763 1.00 94.38 374 TYR A CA 1
ATOM 3054 C C . TYR A 1 374 ? 1.609 26.823 -11.034 1.00 94.38 374 TYR A C 1
ATOM 3056 O O . TYR A 1 374 ? 0.599 26.390 -11.584 1.00 94.38 374 TYR A O 1
ATOM 3064 N N . LEU A 1 375 ? 1.916 26.521 -9.768 1.00 92.31 375 LEU A N 1
ATOM 3065 C CA . LEU A 1 375 ? 1.117 25.633 -8.923 1.00 92.31 375 LEU A CA 1
ATOM 3066 C C . LEU A 1 375 ? -0.336 26.107 -8.794 1.00 92.31 375 LEU A C 1
ATOM 3068 O O . LEU A 1 375 ? -1.257 25.308 -8.938 1.00 92.31 375 LEU A O 1
ATOM 3072 N N . GLN A 1 376 ? -0.554 27.407 -8.581 1.00 89.81 376 GLN A N 1
ATOM 3073 C CA . GLN A 1 376 ? -1.904 27.977 -8.509 1.00 89.81 376 GLN A CA 1
ATOM 3074 C C . GLN A 1 376 ? -2.700 27.754 -9.799 1.00 89.81 376 GLN A C 1
ATOM 3076 O O . GLN A 1 376 ? -3.897 27.482 -9.735 1.00 89.81 376 GLN A O 1
ATOM 3081 N N . GLN A 1 377 ? -2.053 27.829 -10.964 1.00 90.06 377 GLN A N 1
ATOM 3082 C CA . GLN A 1 377 ? -2.718 27.531 -12.231 1.00 90.06 377 GLN A CA 1
ATOM 3083 C C . GLN A 1 377 ? -3.038 26.041 -12.390 1.00 90.06 377 GLN A C 1
ATOM 3085 O O . GLN A 1 377 ? -4.135 25.731 -12.845 1.00 90.06 377 GLN A O 1
ATOM 3090 N N . ILE A 1 378 ? -2.153 25.131 -11.955 1.00 86.81 378 ILE A N 1
ATOM 3091 C CA . ILE A 1 378 ? -2.437 23.680 -11.932 1.00 86.81 378 ILE A CA 1
ATOM 3092 C C . ILE A 1 378 ? -3.685 23.395 -11.088 1.00 86.81 378 ILE A C 1
ATOM 3094 O O . ILE A 1 378 ? -4.603 22.719 -11.546 1.00 86.81 378 ILE A O 1
ATOM 3098 N N . ILE A 1 379 ? -3.743 23.934 -9.867 1.00 82.56 379 ILE A N 1
ATOM 3099 C CA . ILE A 1 379 ? -4.862 23.706 -8.941 1.00 82.56 379 ILE A CA 1
ATOM 3100 C C . ILE A 1 379 ? -6.176 24.247 -9.529 1.00 82.56 379 ILE A C 1
ATOM 3102 O O . ILE A 1 379 ? -7.197 23.566 -9.496 1.00 82.56 379 ILE A O 1
ATOM 3106 N N . GLN A 1 380 ? -6.152 25.447 -10.121 1.00 81.75 380 GLN A N 1
ATOM 3107 C CA . GLN A 1 380 ? -7.330 26.054 -10.758 1.00 81.75 380 GLN A CA 1
ATOM 3108 C C . GLN A 1 380 ? -7.824 25.294 -11.998 1.00 81.75 380 GLN A C 1
ATOM 3110 O O . GLN A 1 380 ? -8.991 25.447 -12.381 1.00 81.75 380 GLN A O 1
ATOM 3115 N N . ASP A 1 381 ? -6.945 24.533 -12.650 1.00 74.94 381 ASP A N 1
ATOM 3116 C CA . ASP A 1 381 ? -7.287 23.697 -13.798 1.00 74.94 381 ASP A CA 1
ATOM 3117 C C . ASP A 1 381 ? -7.929 22.371 -13.367 1.00 74.94 381 ASP A C 1
ATOM 3119 O O . ASP A 1 381 ? -8.961 21.982 -13.913 1.00 74.94 381 ASP A O 1
ATOM 3123 N N . GLN A 1 382 ? -7.394 21.741 -12.313 1.00 62.00 382 GLN A N 1
ATOM 3124 C CA . GLN A 1 382 ? -7.917 20.493 -11.739 1.00 62.00 382 GLN A CA 1
ATOM 3125 C C . GLN A 1 382 ? -9.368 20.606 -11.232 1.00 62.00 382 GLN A C 1
ATOM 3127 O O . GLN A 1 382 ? -10.098 19.618 -11.239 1.00 62.00 382 GLN A O 1
ATOM 3132 N N . ASP A 1 383 ? -9.820 21.806 -10.857 1.00 52.62 383 ASP A N 1
ATOM 3133 C CA . ASP A 1 383 ? -11.197 22.077 -10.412 1.00 52.62 383 ASP A CA 1
ATOM 3134 C C . ASP A 1 383 ? -12.245 22.086 -11.554 1.00 52.62 383 ASP A C 1
ATOM 3136 O O . ASP A 1 383 ? -13.443 22.265 -11.307 1.00 52.62 383 ASP A O 1
ATOM 3140 N N . LYS A 1 384 ? -11.845 21.904 -12.824 1.00 47.94 384 LYS A N 1
ATOM 3141 C CA . LYS A 1 384 ? -12.762 21.924 -13.978 1.00 47.94 384 LYS A CA 1
ATOM 3142 C C . LYS A 1 384 ? -12.801 20.573 -14.681 1.00 47.94 384 LYS A C 1
ATOM 3144 O O . LYS A 1 384 ? -11.874 20.176 -15.369 1.00 47.94 384 LYS A O 1
ATOM 3149 N N . THR A 1 385 ? -13.973 19.945 -14.655 1.00 47.47 385 THR A N 1
ATOM 3150 C CA . THR A 1 385 ? -14.346 18.715 -15.385 1.00 47.47 385 THR A CA 1
ATOM 3151 C C . THR A 1 385 ? -14.293 18.820 -16.921 1.00 47.47 385 THR A C 1
ATOM 3153 O O . THR A 1 385 ? -14.872 17.990 -17.617 1.00 47.47 385 THR A O 1
ATOM 3156 N N . ASN A 1 386 ? -13.665 19.858 -17.487 1.00 51.81 386 ASN A N 1
ATOM 3157 C CA . ASN A 1 386 ? -13.570 20.040 -18.928 1.00 51.81 386 ASN A CA 1
ATOM 3158 C C . ASN A 1 386 ? -12.166 20.505 -19.349 1.00 51.81 386 ASN A C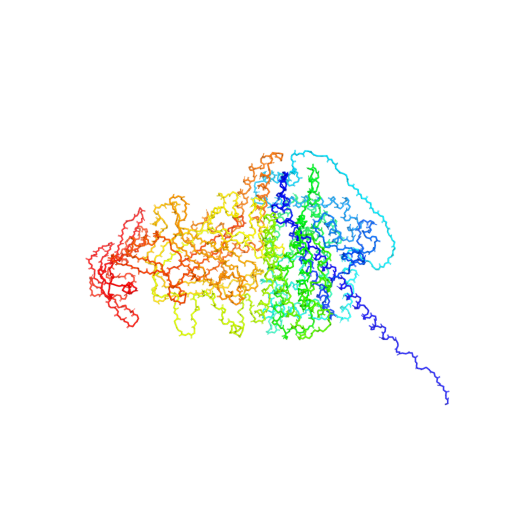 1
ATOM 3160 O O . ASN A 1 386 ? -11.873 21.704 -19.311 1.00 51.81 386 ASN A O 1
ATOM 3164 N N . PRO A 1 387 ? -11.338 19.578 -19.832 1.00 50.78 387 PRO A N 1
ATOM 3165 C CA . PRO A 1 387 ? -9.955 19.854 -20.173 1.00 50.78 387 PRO A CA 1
ATOM 3166 C C . PRO A 1 387 ? -9.769 20.528 -21.542 1.00 50.78 387 PRO A C 1
ATOM 3168 O O . PRO A 1 387 ? -8.661 20.905 -21.911 1.00 50.78 387 PRO A O 1
ATOM 3171 N N . SER A 1 388 ? -10.856 20.806 -22.274 1.00 56.03 388 SER A N 1
ATOM 3172 C CA . SER A 1 388 ? -10.830 21.709 -23.434 1.00 56.03 388 SER A CA 1
ATOM 3173 C C . SER A 1 388 ? -10.630 23.188 -23.045 1.00 56.03 388 SER A C 1
ATOM 3175 O O . SER A 1 388 ? -10.750 24.065 -23.901 1.00 56.03 388 SER A O 1
ATOM 3177 N N . LYS A 1 389 ? -10.452 23.488 -21.750 1.00 64.00 389 LYS A N 1
ATOM 3178 C CA . LYS A 1 389 ? -10.293 24.841 -21.194 1.00 64.00 389 LYS A CA 1
ATOM 3179 C C . LYS A 1 389 ? -8.940 25.076 -20.513 1.00 64.00 389 LYS A C 1
ATOM 3181 O O . LYS A 1 389 ? -8.712 26.207 -20.079 1.00 64.00 389 LYS A O 1
ATOM 3186 N N . THR A 1 390 ? -8.082 24.060 -20.426 1.00 70.69 390 THR A N 1
ATOM 3187 C CA . THR A 1 390 ? -6.720 24.200 -19.901 1.00 70.69 390 THR A CA 1
ATOM 3188 C C . THR A 1 390 ? -5.921 25.141 -20.809 1.00 70.69 390 THR A C 1
ATOM 3190 O O . THR A 1 390 ? -5.934 24.938 -22.027 1.00 70.69 390 THR A O 1
ATOM 3193 N N . PRO A 1 391 ? -5.252 26.182 -20.273 1.00 81.38 391 PRO A N 1
ATOM 3194 C CA . PRO A 1 391 ? -4.367 27.036 -21.063 1.00 81.38 391 PRO A CA 1
ATOM 3195 C C . PRO A 1 391 ? -3.306 26.206 -21.790 1.00 81.38 391 PRO A C 1
ATOM 3197 O O . PRO A 1 391 ? -2.720 25.307 -21.190 1.00 81.38 391 PRO A O 1
ATOM 3200 N N . GLU A 1 392 ? -3.050 26.512 -23.061 1.00 82.56 392 GLU A N 1
ATOM 3201 C CA . GLU A 1 392 ? -2.146 25.731 -23.917 1.00 82.56 392 GLU A CA 1
ATOM 3202 C C . GLU A 1 392 ? -0.738 25.635 -23.315 1.00 82.56 392 GLU A C 1
ATOM 3204 O O . GLU A 1 392 ? -0.197 24.541 -23.200 1.00 82.56 392 GLU A O 1
ATOM 3209 N N . GLU A 1 393 ? -0.201 26.737 -22.779 1.00 85.44 393 GLU A N 1
ATOM 3210 C CA . GLU A 1 393 ? 1.123 26.737 -22.146 1.00 85.44 393 GLU A CA 1
ATOM 3211 C C . GLU A 1 393 ? 1.174 25.921 -20.842 1.00 85.44 393 GLU A C 1
ATOM 3213 O O . GLU A 1 393 ? 2.206 25.333 -20.509 1.00 85.44 393 GLU A O 1
ATOM 3218 N N . LEU A 1 394 ? 0.068 25.876 -20.086 1.00 85.12 394 LEU A N 1
ATOM 3219 C CA . LEU A 1 394 ? -0.027 25.056 -18.875 1.00 85.12 394 LEU A CA 1
ATOM 3220 C C . LEU A 1 394 ? -0.102 23.577 -19.242 1.00 85.12 394 LEU A C 1
ATOM 3222 O O . LEU A 1 394 ? 0.608 22.774 -18.636 1.00 85.12 394 LEU A O 1
ATOM 3226 N N . LYS A 1 395 ? -0.934 23.249 -20.240 1.00 82.19 395 LYS A N 1
ATOM 3227 C CA . LYS A 1 395 ? -1.061 21.906 -20.798 1.00 82.19 395 LYS A CA 1
ATOM 3228 C C . LYS A 1 395 ? 0.316 21.422 -21.229 1.00 82.19 395 LYS A C 1
ATOM 3230 O O . LYS A 1 395 ? 0.816 20.496 -20.604 1.00 82.19 395 LYS A O 1
ATOM 3235 N N . ASP A 1 396 ? 0.955 22.105 -22.178 1.00 82.69 396 ASP A N 1
ATOM 3236 C CA . ASP A 1 396 ? 2.281 21.759 -22.707 1.00 82.69 396 ASP A CA 1
ATOM 3237 C C . ASP A 1 396 ? 3.329 21.603 -21.601 1.00 82.69 396 ASP A C 1
ATOM 3239 O O . ASP A 1 396 ? 4.118 20.658 -21.613 1.00 82.69 396 ASP A O 1
ATOM 3243 N N . GLY A 1 397 ? 3.297 22.481 -20.595 1.00 86.50 397 GLY A N 1
ATOM 3244 C CA . GLY A 1 397 ? 4.165 22.383 -19.429 1.00 86.50 397 GLY A CA 1
ATOM 3245 C C . GLY A 1 397 ? 3.973 21.104 -18.605 1.00 86.50 397 GLY A C 1
ATOM 3246 O O . GLY A 1 397 ? 4.962 20.513 -18.177 1.00 86.50 397 GLY A O 1
ATOM 3247 N N . GLN A 1 398 ? 2.732 20.656 -18.386 1.00 86.25 398 GLN A N 1
ATOM 3248 C CA . GLN A 1 398 ? 2.473 19.378 -17.710 1.00 86.25 398 GLN A CA 1
ATOM 3249 C C . GLN A 1 398 ? 2.914 18.194 -18.571 1.00 86.25 398 GLN A C 1
ATOM 3251 O O . GLN A 1 398 ? 3.551 17.287 -18.046 1.00 86.25 398 GLN A O 1
ATOM 3256 N N . LEU A 1 399 ? 2.679 18.246 -19.886 1.00 81.62 399 LEU A N 1
ATOM 3257 C CA . LEU A 1 399 ? 3.106 17.188 -20.804 1.00 81.62 399 LEU A CA 1
ATOM 3258 C C . LEU A 1 399 ? 4.627 16.973 -20.764 1.00 81.62 399 LEU A C 1
ATOM 3260 O O . LEU A 1 399 ? 5.095 15.840 -20.702 1.00 81.62 399 LEU A O 1
ATOM 3264 N N . VAL A 1 400 ? 5.405 18.063 -20.736 1.00 88.38 400 VAL A N 1
ATOM 3265 C CA . VAL A 1 400 ? 6.867 17.996 -20.575 1.00 88.38 400 VAL A CA 1
ATOM 3266 C C . VAL A 1 400 ? 7.236 17.308 -19.259 1.00 88.38 400 VAL A C 1
ATOM 3268 O O . VAL A 1 400 ? 8.070 16.406 -19.264 1.00 88.38 400 VAL A O 1
ATOM 3271 N N . ARG A 1 401 ? 6.609 17.699 -18.142 1.00 90.81 401 ARG A N 1
ATOM 3272 C CA . ARG A 1 401 ? 6.888 17.135 -16.807 1.00 90.81 401 ARG A CA 1
ATOM 3273 C C . ARG A 1 401 ? 6.512 15.656 -16.685 1.00 90.81 401 ARG A C 1
ATOM 3275 O O . ARG A 1 401 ? 7.108 14.940 -15.883 1.00 90.81 401 ARG A O 1
ATOM 3282 N N . GLU A 1 402 ? 5.516 15.209 -17.444 1.00 84.94 402 GLU A N 1
ATOM 3283 C CA . GLU A 1 402 ? 5.024 13.833 -17.410 1.00 84.94 402 GLU A CA 1
ATOM 3284 C C . GLU A 1 402 ? 5.890 12.849 -18.204 1.00 84.94 402 GLU A C 1
ATOM 3286 O O . GLU A 1 402 ? 5.834 11.665 -17.876 1.00 84.94 402 GLU A O 1
ATOM 3291 N N . SER A 1 403 ? 6.710 13.321 -19.151 1.00 89.88 403 SER A N 1
ATOM 3292 C CA . SER A 1 403 ? 7.573 12.473 -19.992 1.00 89.88 403 SER A CA 1
ATOM 3293 C C . SER A 1 403 ? 8.624 11.669 -19.215 1.00 89.88 403 SER A C 1
ATOM 3295 O O . SER A 1 403 ? 9.145 12.126 -18.186 1.00 89.88 403 SER A O 1
ATOM 3297 N N . HIS A 1 404 ? 8.988 10.489 -19.727 1.00 92.94 404 HIS A N 1
ATOM 3298 C CA . HIS A 1 404 ? 10.018 9.627 -19.138 1.00 92.94 404 HIS A CA 1
ATOM 3299 C C . HIS A 1 404 ? 11.364 10.357 -19.080 1.00 92.94 404 HIS A C 1
ATOM 3301 O O . HIS A 1 404 ? 11.999 10.417 -18.019 1.00 92.94 404 HIS A O 1
ATOM 3307 N N . LEU A 1 405 ? 11.743 11.015 -20.183 1.00 93.38 405 LEU A N 1
ATOM 3308 C CA . LEU A 1 405 ? 12.954 11.830 -20.289 1.00 93.38 405 LEU A CA 1
ATOM 3309 C C . LEU A 1 405 ? 13.068 12.873 -19.173 1.00 93.38 405 LEU A C 1
ATOM 3311 O O . LEU A 1 405 ? 14.112 12.976 -18.522 1.00 93.38 405 LEU A O 1
ATOM 3315 N N . TYR A 1 406 ? 11.998 13.636 -18.920 1.00 94.69 406 TYR A N 1
ATOM 3316 C CA . TYR A 1 406 ? 11.987 14.636 -17.854 1.00 94.69 406 TYR A CA 1
ATOM 3317 C C . TYR A 1 406 ? 12.264 13.991 -16.498 1.00 94.69 406 TYR A C 1
ATOM 3319 O O . TYR A 1 406 ? 13.161 14.429 -15.774 1.00 94.69 406 TYR A O 1
ATOM 3327 N N . ARG A 1 407 ? 11.546 12.912 -16.163 1.00 94.25 407 ARG A N 1
ATOM 3328 C CA . ARG A 1 407 ? 11.698 12.215 -14.878 1.00 94.25 407 ARG A CA 1
ATOM 3329 C C . ARG A 1 407 ? 13.122 11.693 -14.687 1.00 94.25 407 ARG A C 1
ATOM 3331 O O . ARG A 1 407 ? 13.720 11.941 -13.637 1.00 94.25 407 ARG A O 1
ATOM 3338 N N . PHE A 1 408 ? 13.699 11.032 -15.691 1.00 95.81 408 PHE A N 1
ATOM 3339 C CA . PHE A 1 408 ? 15.071 10.526 -15.605 1.00 95.81 408 PHE A CA 1
ATOM 3340 C C . PHE A 1 408 ? 16.114 11.646 -15.545 1.00 95.81 408 PHE A C 1
ATOM 3342 O O . PHE A 1 408 ? 17.077 11.528 -14.785 1.00 95.81 408 PHE A O 1
ATOM 3349 N N . ALA A 1 409 ? 15.910 12.760 -16.255 1.00 94.75 409 ALA A N 1
ATOM 3350 C CA . ALA A 1 409 ? 16.793 13.922 -16.178 1.00 94.75 409 ALA A CA 1
ATOM 3351 C C . ALA A 1 409 ? 16.803 14.538 -14.768 1.00 94.75 409 ALA A C 1
ATOM 3353 O O . ALA A 1 409 ? 17.876 14.799 -14.219 1.00 94.75 409 ALA A O 1
ATOM 3354 N N . ILE A 1 410 ? 15.629 14.691 -14.142 1.00 96.06 410 ILE A N 1
ATOM 3355 C CA . ILE A 1 410 ? 15.500 15.163 -12.756 1.00 96.06 410 ILE A CA 1
ATOM 3356 C C . ILE A 1 410 ? 16.203 14.213 -11.777 1.00 96.06 410 ILE A C 1
ATOM 3358 O O . ILE A 1 410 ? 16.971 14.672 -10.926 1.00 96.06 410 ILE A O 1
ATOM 3362 N N . ILE A 1 411 ? 15.996 12.897 -11.914 1.00 94.81 411 ILE A N 1
ATOM 3363 C CA . ILE A 1 411 ? 16.668 11.881 -11.087 1.00 94.81 411 ILE A CA 1
ATOM 3364 C C . ILE A 1 411 ? 18.189 11.982 -11.250 1.00 94.81 411 ILE A C 1
ATOM 3366 O O . ILE A 1 411 ? 18.907 12.080 -10.255 1.00 94.81 411 ILE A O 1
ATOM 3370 N N . MET A 1 412 ? 18.691 12.021 -12.487 1.00 94.50 412 MET A N 1
ATOM 3371 C CA . MET A 1 412 ? 20.120 12.114 -12.794 1.00 94.50 412 MET A CA 1
ATOM 3372 C C . MET A 1 412 ? 20.756 13.372 -12.181 1.00 94.50 412 MET A C 1
ATOM 3374 O O . MET A 1 412 ? 21.810 13.286 -11.544 1.00 94.50 412 MET A O 1
ATOM 3378 N N . THR A 1 413 ? 20.125 14.541 -12.337 1.00 94.88 413 THR A N 1
ATOM 3379 C CA . THR A 1 413 ? 20.622 15.805 -11.772 1.00 94.88 413 THR A CA 1
ATOM 3380 C C . THR A 1 413 ? 20.637 15.774 -10.245 1.00 94.88 413 THR A C 1
ATOM 3382 O O . THR A 1 413 ? 21.623 16.186 -9.627 1.00 94.88 413 THR A O 1
ATOM 3385 N N . ALA A 1 414 ? 19.585 15.240 -9.625 1.00 92.81 414 ALA A N 1
ATOM 3386 C CA . ALA A 1 414 ? 19.503 15.105 -8.177 1.00 92.81 414 ALA A CA 1
ATOM 3387 C C . ALA A 1 414 ? 20.563 14.130 -7.626 1.00 92.81 414 ALA A C 1
ATOM 3389 O O . ALA A 1 414 ? 21.187 14.406 -6.599 1.00 92.81 414 ALA A O 1
ATOM 3390 N N . PHE A 1 415 ? 20.826 13.031 -8.341 1.00 91.00 415 PHE A N 1
ATOM 3391 C CA . PHE A 1 415 ? 21.871 12.061 -8.011 1.00 91.00 415 PHE A CA 1
ATOM 3392 C C . PHE A 1 415 ? 23.261 12.707 -8.056 1.00 91.00 415 PHE A C 1
ATOM 3394 O O . PHE A 1 415 ? 24.032 12.573 -7.104 1.00 91.00 415 PHE A O 1
ATOM 3401 N N . GLN A 1 416 ? 23.577 13.458 -9.119 1.00 90.81 416 GLN A N 1
ATOM 3402 C CA . GLN A 1 416 ? 24.843 14.193 -9.216 1.00 90.81 416 GLN A CA 1
ATOM 3403 C C . GLN A 1 416 ? 25.007 15.173 -8.050 1.00 90.81 416 GLN A C 1
ATOM 3405 O O . GLN A 1 416 ? 26.072 15.222 -7.438 1.00 90.81 416 GLN A O 1
ATOM 3410 N N . GLN A 1 417 ? 23.946 15.906 -7.700 1.00 91.25 417 GLN A N 1
ATOM 3411 C CA . GLN A 1 417 ? 23.976 16.851 -6.588 1.00 91.25 417 GLN A CA 1
ATOM 3412 C C . GLN A 1 417 ? 24.306 16.160 -5.250 1.00 91.25 417 GLN A C 1
ATOM 3414 O O . GLN A 1 417 ? 25.144 16.656 -4.497 1.00 91.25 417 GLN A O 1
ATOM 3419 N N . GLU A 1 418 ? 23.690 15.012 -4.945 1.00 91.06 418 GLU A N 1
ATOM 3420 C CA . GLU A 1 418 ? 24.009 14.260 -3.722 1.00 91.06 418 GLU A CA 1
ATOM 3421 C C . GLU A 1 418 ? 25.424 13.667 -3.750 1.00 91.06 418 GLU A C 1
ATOM 3423 O O . GLU A 1 418 ? 26.114 13.713 -2.730 1.00 91.06 418 GLU A O 1
ATOM 3428 N N . LYS A 1 419 ? 25.906 13.191 -4.909 1.00 87.88 419 LYS A N 1
ATOM 3429 C CA . LYS A 1 419 ? 27.309 12.764 -5.068 1.00 87.88 419 LYS A CA 1
ATOM 3430 C C . LYS A 1 419 ? 28.277 13.914 -4.795 1.00 87.88 419 LYS A C 1
ATOM 3432 O O . LYS A 1 419 ? 29.277 13.704 -4.114 1.00 87.88 419 LYS A O 1
ATOM 3437 N N . ASP A 1 420 ? 27.972 15.124 -5.257 1.00 87.75 420 ASP A N 1
ATOM 3438 C CA . ASP A 1 420 ? 28.803 16.304 -5.012 1.00 87.75 420 ASP A CA 1
ATOM 3439 C C . ASP A 1 420 ? 28.814 16.697 -3.528 1.00 87.75 420 ASP A C 1
ATOM 3441 O O . ASP A 1 420 ? 29.871 17.030 -2.985 1.00 87.75 420 ASP A O 1
ATOM 3445 N N . PHE A 1 421 ? 27.664 16.641 -2.844 1.00 87.50 421 PHE A N 1
ATOM 3446 C CA . PHE A 1 421 ? 27.595 16.888 -1.399 1.00 87.50 421 PHE A CA 1
ATOM 3447 C C . PHE A 1 421 ? 28.378 15.851 -0.597 1.00 87.50 421 PHE A C 1
ATOM 3449 O O . PHE A 1 421 ? 29.147 16.217 0.294 1.00 87.50 421 PHE A O 1
ATOM 3456 N N . ALA A 1 422 ? 28.214 14.577 -0.940 1.00 84.00 422 ALA A N 1
ATOM 3457 C CA . ALA A 1 422 ? 28.931 13.465 -0.338 1.00 84.00 422 ALA A CA 1
ATOM 3458 C C . ALA A 1 422 ? 30.448 13.604 -0.534 1.00 84.00 422 ALA A C 1
ATOM 3460 O O . ALA A 1 422 ? 31.206 13.570 0.438 1.00 84.00 422 ALA A O 1
ATOM 3461 N N . ALA A 1 423 ? 30.885 13.890 -1.765 1.00 82.50 423 ALA A N 1
ATOM 3462 C CA . ALA A 1 423 ? 32.292 14.077 -2.103 1.00 82.50 423 ALA A CA 1
ATOM 3463 C C . ALA A 1 423 ? 32.935 15.235 -1.321 1.00 82.50 423 ALA A C 1
ATOM 3465 O O . ALA A 1 423 ? 34.054 15.091 -0.830 1.00 82.50 423 ALA A O 1
ATOM 3466 N N . ARG A 1 424 ? 32.228 16.361 -1.134 1.00 82.00 424 ARG A N 1
ATOM 3467 C CA . ARG A 1 424 ? 32.709 17.495 -0.312 1.00 82.00 424 ARG A CA 1
ATOM 3468 C C . ARG A 1 424 ? 32.902 17.132 1.162 1.00 82.00 424 ARG A C 1
ATOM 3470 O O . ARG A 1 424 ? 33.730 17.747 1.828 1.00 82.00 424 ARG A O 1
ATOM 3477 N N . ALA A 1 425 ? 32.151 16.153 1.659 1.00 76.31 425 ALA A N 1
ATOM 3478 C CA . ALA A 1 425 ? 32.250 15.650 3.025 1.00 76.31 425 ALA A CA 1
ATOM 3479 C C . ALA A 1 425 ? 33.179 14.433 3.168 1.00 76.31 425 ALA A C 1
ATOM 3481 O O . ALA A 1 425 ? 33.339 13.918 4.274 1.00 76.31 425 ALA A O 1
ATOM 3482 N N . GLY A 1 426 ? 33.808 13.978 2.077 1.00 73.62 426 GLY A N 1
ATOM 3483 C CA . GLY A 1 426 ? 34.702 12.822 2.104 1.00 73.62 426 GLY A CA 1
ATOM 3484 C C . GLY A 1 426 ? 33.995 11.473 2.212 1.00 73.62 426 GLY A C 1
ATOM 3485 O O . GLY A 1 426 ? 34.613 10.505 2.656 1.00 73.62 426 GLY A O 1
ATOM 3486 N N . ILE A 1 427 ? 32.716 11.403 1.835 1.00 77.56 427 ILE A N 1
ATOM 3487 C CA . ILE A 1 427 ? 31.927 10.168 1.832 1.00 77.56 427 ILE A CA 1
ATOM 3488 C C . ILE A 1 427 ? 31.468 9.812 0.417 1.00 77.56 427 ILE A C 1
ATOM 3490 O O . ILE A 1 427 ? 31.346 10.674 -0.453 1.00 77.56 427 ILE A O 1
ATOM 3494 N N . SER A 1 428 ? 31.200 8.531 0.174 1.00 78.44 428 SER A N 1
ATOM 3495 C CA . SER A 1 428 ? 30.543 8.068 -1.051 1.00 78.44 428 SER A CA 1
ATOM 3496 C C . SER A 1 428 ? 29.035 7.993 -0.838 1.00 78.44 428 SER A C 1
ATOM 3498 O O . SER A 1 428 ? 28.595 7.418 0.154 1.00 78.44 428 SER A O 1
ATOM 3500 N N . TYR A 1 429 ? 28.249 8.509 -1.781 1.00 83.75 429 TYR A N 1
ATOM 3501 C CA . TYR A 1 429 ? 26.796 8.350 -1.779 1.00 83.75 429 TYR A CA 1
ATOM 3502 C C . TYR A 1 429 ? 26.359 7.343 -2.838 1.00 83.75 429 TYR A C 1
ATOM 3504 O O . TYR A 1 429 ? 26.673 7.494 -4.019 1.00 83.75 429 TYR A O 1
ATOM 3512 N N . GLU A 1 430 ? 25.598 6.347 -2.396 1.00 85.31 430 GLU A N 1
ATOM 3513 C CA . GLU A 1 430 ? 24.953 5.345 -3.236 1.00 85.31 430 GLU A CA 1
ATOM 3514 C C . GLU A 1 430 ? 23.501 5.178 -2.768 1.00 85.31 430 GLU A C 1
ATOM 3516 O O . GLU A 1 430 ? 23.230 4.977 -1.577 1.00 85.31 430 GLU A O 1
ATOM 3521 N N . VAL A 1 431 ? 22.564 5.260 -3.715 1.00 90.38 431 VAL A N 1
ATOM 3522 C CA . VAL A 1 431 ? 21.127 5.077 -3.453 1.00 90.38 431 VAL A CA 1
ATOM 3523 C C . VAL A 1 431 ? 20.708 3.604 -3.514 1.00 90.38 431 VAL A C 1
ATOM 3525 O O . VAL A 1 431 ? 19.674 3.224 -2.966 1.00 90.38 431 VAL A O 1
ATOM 3528 N N . LYS A 1 432 ? 21.512 2.764 -4.175 1.00 91.19 432 LYS A N 1
ATOM 3529 C CA . LYS A 1 432 ? 21.301 1.316 -4.230 1.00 91.19 432 LYS A CA 1
ATOM 3530 C C . LYS A 1 432 ? 21.615 0.661 -2.886 1.00 91.19 432 LYS A C 1
ATOM 3532 O O . LYS A 1 432 ? 22.446 1.156 -2.121 1.00 91.19 432 LYS A O 1
ATOM 3537 N N . ARG A 1 433 ? 20.992 -0.485 -2.619 1.00 88.44 433 ARG A N 1
ATOM 3538 C CA . ARG A 1 433 ? 21.310 -1.300 -1.439 1.00 88.44 433 ARG A CA 1
ATOM 3539 C C . ARG A 1 433 ? 22.733 -1.852 -1.494 1.00 88.44 433 ARG A C 1
ATOM 3541 O O . ARG A 1 433 ? 23.257 -2.176 -2.560 1.00 88.44 433 ARG A O 1
ATOM 3548 N N . THR A 1 434 ? 23.338 -1.986 -0.318 1.00 86.88 434 THR A N 1
ATOM 3549 C CA . THR A 1 434 ? 24.605 -2.701 -0.148 1.00 86.88 434 THR A CA 1
ATOM 3550 C C . THR A 1 434 ? 24.303 -4.192 -0.004 1.00 86.88 434 THR A C 1
ATOM 3552 O O . THR A 1 434 ? 23.579 -4.555 0.927 1.00 86.88 434 THR A O 1
ATOM 3555 N N . PRO A 1 435 ? 24.841 -5.065 -0.876 1.00 89.75 435 PRO A N 1
ATOM 3556 C CA . PRO A 1 435 ? 24.632 -6.501 -0.750 1.00 89.75 435 PRO A CA 1
ATOM 3557 C C . PRO A 1 435 ? 25.157 -7.047 0.580 1.00 89.75 435 PRO A C 1
ATOM 3559 O O . PRO A 1 435 ? 26.199 -6.618 1.081 1.00 89.75 435 PRO A O 1
ATOM 3562 N N . VAL A 1 436 ? 24.454 -8.034 1.129 1.00 89.50 436 VAL A N 1
ATOM 3563 C CA . VAL A 1 436 ? 24.875 -8.790 2.309 1.00 89.50 436 VAL A CA 1
ATOM 3564 C C . VAL A 1 436 ? 26.197 -9.499 2.013 1.00 89.50 436 VAL A C 1
ATOM 3566 O O . VAL A 1 436 ? 26.376 -10.083 0.943 1.00 89.50 436 VAL A O 1
ATOM 3569 N N . ASN A 1 437 ? 27.125 -9.465 2.973 1.00 84.69 437 ASN A N 1
ATOM 3570 C CA . ASN A 1 437 ? 28.387 -10.183 2.842 1.00 84.69 437 ASN A CA 1
ATOM 3571 C C . ASN A 1 437 ? 28.144 -11.704 2.864 1.00 84.69 437 ASN A C 1
ATOM 3573 O O . ASN A 1 437 ? 27.565 -12.231 3.815 1.00 84.69 437 ASN A O 1
ATOM 3577 N N . ILE A 1 438 ? 28.608 -12.386 1.819 1.00 80.50 438 ILE A N 1
ATOM 3578 C CA . ILE A 1 438 ? 28.460 -13.832 1.617 1.00 80.50 438 ILE A CA 1
ATOM 3579 C C . ILE A 1 438 ? 29.690 -14.638 2.068 1.00 80.50 438 ILE A C 1
ATOM 3581 O O . ILE A 1 438 ? 29.636 -15.868 2.115 1.00 80.50 438 ILE A O 1
ATOM 3585 N N . ASP A 1 439 ? 30.797 -13.970 2.409 1.00 80.31 439 ASP A N 1
ATOM 3586 C CA . ASP A 1 439 ? 32.084 -14.614 2.671 1.00 80.31 439 ASP A CA 1
ATOM 3587 C C . ASP A 1 439 ? 31.998 -15.628 3.826 1.00 80.31 439 ASP A C 1
ATOM 3589 O O . ASP A 1 439 ? 31.659 -15.299 4.963 1.00 80.31 439 ASP A O 1
ATOM 3593 N N . GLY A 1 440 ? 32.340 -16.886 3.531 1.00 78.12 440 GLY A N 1
ATOM 3594 C CA . GLY A 1 440 ? 32.372 -17.974 4.513 1.00 78.12 440 GLY A CA 1
ATOM 3595 C C . GLY A 1 440 ? 31.024 -18.650 4.799 1.00 78.12 440 GLY A C 1
ATOM 3596 O O . GLY A 1 440 ? 30.985 -19.533 5.655 1.00 78.12 440 GLY A O 1
ATOM 3597 N N . ASN A 1 441 ? 29.941 -18.297 4.090 1.00 86.19 441 ASN A N 1
ATOM 3598 C CA . ASN A 1 441 ? 28.624 -18.923 4.251 1.00 86.19 441 ASN A CA 1
ATOM 3599 C C . ASN A 1 441 ? 28.156 -19.636 2.968 1.00 86.19 441 ASN A C 1
ATOM 3601 O O . ASN A 1 441 ? 27.508 -19.045 2.109 1.00 86.19 441 ASN A O 1
ATOM 3605 N N . THR A 1 442 ? 28.436 -20.939 2.867 1.00 87.38 442 THR A N 1
ATOM 3606 C CA . THR A 1 442 ? 28.070 -21.772 1.705 1.00 87.38 442 THR A CA 1
ATOM 3607 C C . THR A 1 442 ? 26.562 -21.836 1.449 1.00 87.38 442 THR A C 1
ATOM 3609 O O . THR A 1 442 ? 26.140 -21.903 0.302 1.00 87.38 442 THR A O 1
ATOM 3612 N N . GLN A 1 443 ? 25.726 -21.805 2.491 1.00 86.25 443 GLN A N 1
ATOM 3613 C CA . GLN A 1 443 ? 24.269 -21.839 2.309 1.00 86.25 443 GLN A CA 1
ATOM 3614 C C . GLN A 1 443 ? 23.744 -20.526 1.716 1.00 86.25 443 GLN A C 1
ATOM 3616 O O . GLN A 1 443 ? 22.846 -20.544 0.879 1.00 86.25 443 GLN A O 1
ATOM 3621 N N . LEU A 1 444 ? 24.331 -19.394 2.114 1.00 88.62 444 LEU A N 1
ATOM 3622 C CA . LEU A 1 444 ? 24.001 -18.089 1.549 1.00 88.62 444 LEU A CA 1
ATOM 3623 C C . LEU A 1 444 ? 24.522 -17.945 0.112 1.00 88.62 444 LEU A C 1
ATOM 3625 O O . LEU A 1 444 ? 23.821 -17.390 -0.728 1.00 88.62 444 LEU A O 1
ATOM 3629 N N . ASP A 1 445 ? 25.708 -18.481 -0.181 1.00 90.31 445 ASP A N 1
ATOM 3630 C CA . ASP A 1 445 ? 26.243 -18.555 -1.547 1.00 90.31 445 ASP A CA 1
ATOM 3631 C C . ASP A 1 445 ? 25.323 -19.379 -2.466 1.00 90.31 445 ASP A C 1
ATOM 3633 O O . ASP A 1 445 ? 24.940 -18.907 -3.535 1.00 90.31 445 ASP A O 1
ATOM 3637 N N . ASN A 1 446 ? 24.856 -20.547 -2.005 1.00 90.69 446 ASN A N 1
ATOM 3638 C CA . ASN A 1 446 ? 23.868 -21.349 -2.736 1.00 90.69 446 ASN A CA 1
ATOM 3639 C C . ASN A 1 446 ? 22.570 -20.567 -2.986 1.00 90.69 446 ASN A C 1
ATOM 3641 O O . ASN A 1 446 ? 22.087 -20.544 -4.115 1.00 90.69 446 ASN A O 1
ATOM 3645 N N . LEU A 1 447 ? 22.039 -19.870 -1.971 1.00 91.56 447 LEU A N 1
ATOM 3646 C CA . LEU A 1 447 ? 20.852 -19.024 -2.133 1.00 91.56 447 LEU A CA 1
ATOM 3647 C C . LEU A 1 447 ? 21.064 -17.960 -3.225 1.00 91.56 447 LEU A C 1
ATOM 3649 O O . LEU A 1 447 ? 20.187 -17.759 -4.061 1.00 91.56 447 LEU A O 1
ATOM 3653 N N . CYS A 1 448 ? 22.231 -17.307 -3.254 1.00 92.75 448 CYS A N 1
ATOM 3654 C CA . CYS A 1 448 ? 22.566 -16.296 -4.263 1.00 92.75 448 CYS A CA 1
ATOM 3655 C C . CYS A 1 448 ? 22.682 -16.887 -5.679 1.00 92.75 448 CYS A C 1
ATOM 3657 O O . CYS A 1 448 ? 22.318 -16.224 -6.650 1.00 92.75 448 CYS A O 1
ATOM 3659 N N . GLN A 1 449 ? 23.187 -18.117 -5.806 1.00 92.56 449 GLN A N 1
ATOM 3660 C CA . GLN A 1 449 ? 23.323 -18.813 -7.089 1.00 92.56 449 GLN A CA 1
ATOM 3661 C C . GLN A 1 449 ? 21.980 -19.326 -7.625 1.00 92.56 449 GLN A C 1
ATOM 3663 O O . GLN A 1 449 ? 21.754 -19.293 -8.834 1.00 92.56 449 GLN A O 1
ATOM 3668 N N . GLU A 1 450 ? 21.089 -19.779 -6.741 1.00 93.81 450 GLU A N 1
ATOM 3669 C CA . GLU A 1 450 ? 19.769 -20.308 -7.096 1.00 93.81 450 GLU A CA 1
ATOM 3670 C C . GLU A 1 450 ? 18.746 -19.211 -7.418 1.00 93.81 450 GLU A C 1
ATOM 3672 O O . GLU A 1 450 ? 17.896 -19.407 -8.288 1.00 93.81 450 GLU A O 1
ATOM 3677 N N . LEU A 1 451 ? 18.823 -18.058 -6.740 1.00 95.56 451 LEU A N 1
ATOM 3678 C CA . LEU A 1 451 ? 17.808 -17.000 -6.802 1.00 95.56 451 LEU A CA 1
ATOM 3679 C C . LEU A 1 451 ? 17.437 -16.580 -8.237 1.00 95.56 451 LEU A C 1
ATOM 3681 O O . LEU A 1 451 ? 16.238 -16.556 -8.520 1.00 95.56 451 LEU A O 1
ATOM 3685 N N . PRO A 1 452 ? 18.378 -16.297 -9.167 1.00 95.81 452 PRO A N 1
ATOM 3686 C CA . PRO A 1 452 ? 18.011 -15.938 -10.539 1.00 95.81 452 PRO A CA 1
ATOM 3687 C C . PRO A 1 452 ? 17.206 -17.027 -11.257 1.00 95.81 452 PRO A C 1
ATOM 3689 O O . PRO A 1 452 ? 16.280 -16.714 -12.000 1.00 95.81 452 PRO A O 1
ATOM 3692 N N . GLY A 1 453 ? 17.509 -18.302 -10.995 1.00 96.31 453 GLY A N 1
ATOM 3693 C CA . GLY A 1 453 ? 16.768 -19.417 -11.575 1.00 96.31 453 GLY A CA 1
ATOM 3694 C C . GLY A 1 453 ? 15.332 -19.478 -11.063 1.00 96.31 453 GLY A C 1
ATOM 3695 O O . GLY A 1 453 ? 14.398 -19.573 -11.856 1.00 96.31 453 GLY A O 1
ATOM 3696 N N . TYR A 1 454 ? 15.126 -19.363 -9.749 1.00 97.19 454 TYR A N 1
ATOM 3697 C CA . TYR A 1 454 ? 13.771 -19.342 -9.180 1.00 97.19 454 TYR A CA 1
ATOM 3698 C C . TYR A 1 454 ? 12.979 -18.095 -9.587 1.00 97.19 454 TYR A C 1
ATOM 3700 O O . TYR A 1 454 ? 11.770 -18.187 -9.795 1.00 97.19 454 TYR A O 1
ATOM 3708 N N . PHE A 1 455 ? 13.652 -16.958 -9.785 1.00 97.12 455 PHE A N 1
ATOM 3709 C CA . PHE A 1 455 ? 13.037 -15.789 -10.403 1.00 97.12 455 PHE A CA 1
ATOM 3710 C C . PHE A 1 455 ? 12.527 -16.104 -11.816 1.00 97.12 455 PHE A C 1
ATOM 3712 O O . PHE A 1 455 ? 11.356 -15.867 -12.108 1.00 97.12 455 PHE A O 1
ATOM 3719 N N . ASN A 1 456 ? 13.364 -16.692 -12.677 1.00 96.50 456 ASN A N 1
ATOM 3720 C CA . ASN A 1 456 ? 12.960 -17.068 -14.035 1.00 96.50 456 ASN A CA 1
ATOM 3721 C C . ASN A 1 456 ? 11.822 -18.100 -14.030 1.00 96.50 456 ASN A C 1
ATOM 3723 O O . ASN A 1 456 ? 10.896 -17.998 -14.829 1.00 96.50 456 ASN A O 1
ATOM 3727 N N . ALA A 1 457 ? 11.838 -19.048 -13.089 1.00 96.81 457 ALA A N 1
ATOM 3728 C CA . ALA A 1 457 ? 10.754 -20.011 -12.911 1.00 96.81 457 ALA A CA 1
ATOM 3729 C C . ALA A 1 457 ? 9.425 -19.340 -12.520 1.00 96.81 457 ALA A C 1
ATOM 3731 O O . ALA A 1 457 ? 8.373 -19.827 -12.913 1.00 96.81 457 ALA A O 1
ATOM 3732 N N . CYS A 1 458 ? 9.448 -18.209 -11.807 1.00 95.25 458 CYS A N 1
ATOM 3733 C CA . CYS A 1 458 ? 8.258 -17.382 -11.566 1.00 95.25 458 CYS A CA 1
ATOM 3734 C C . CYS A 1 458 ? 7.867 -16.537 -12.793 1.00 95.25 458 CYS A C 1
ATOM 3736 O O . CYS A 1 458 ? 6.684 -16.308 -13.046 1.00 95.25 458 CYS A O 1
ATOM 3738 N N . PHE A 1 459 ? 8.854 -16.069 -13.558 1.00 94.38 459 PHE A N 1
ATOM 3739 C CA . PHE A 1 459 ? 8.668 -15.210 -14.729 1.00 94.38 459 PHE A CA 1
ATOM 3740 C C . PHE A 1 459 ? 8.040 -15.950 -15.922 1.00 94.38 459 PHE A C 1
ATOM 3742 O O . PHE A 1 459 ? 7.191 -15.389 -16.612 1.00 94.38 459 PHE A O 1
ATOM 3749 N N . VAL A 1 460 ? 8.391 -17.223 -16.143 1.00 94.50 460 VAL A N 1
ATOM 3750 C CA . VAL A 1 460 ? 7.855 -18.043 -17.247 1.00 94.50 460 VAL A CA 1
ATOM 3751 C C . VAL A 1 460 ? 6.321 -18.190 -17.193 1.00 94.50 460 VAL A C 1
ATOM 3753 O O . VAL A 1 460 ? 5.685 -17.859 -18.197 1.00 94.50 460 VAL A O 1
ATOM 3756 N N . PRO A 1 461 ? 5.692 -18.613 -16.071 1.00 93.75 461 PRO A N 1
ATOM 3757 C CA . PRO A 1 461 ? 4.236 -18.625 -15.915 1.00 93.75 461 PRO A CA 1
ATOM 3758 C C . PRO A 1 461 ? 3.567 -17.301 -16.285 1.00 93.75 461 PRO A C 1
ATOM 3760 O O . PRO A 1 461 ? 2.573 -17.298 -17.004 1.00 93.75 461 PRO A O 1
ATOM 3763 N N . MET A 1 462 ? 4.142 -16.176 -15.847 1.00 90.69 462 MET A N 1
ATOM 3764 C CA . MET A 1 462 ? 3.605 -14.847 -16.129 1.00 90.69 462 MET A CA 1
ATOM 3765 C C . MET A 1 462 ? 3.619 -14.527 -17.623 1.00 90.69 462 MET A C 1
ATOM 3767 O O . MET A 1 462 ? 2.588 -14.163 -18.178 1.00 90.69 462 MET A O 1
ATOM 3771 N N . ILE A 1 463 ? 4.769 -14.687 -18.285 1.00 90.81 463 ILE A N 1
ATOM 3772 C CA . ILE A 1 463 ? 4.906 -14.415 -19.723 1.00 90.81 463 ILE A CA 1
ATOM 3773 C C . ILE A 1 463 ? 3.995 -15.328 -20.542 1.00 90.81 463 ILE A C 1
ATOM 3775 O O . ILE A 1 463 ? 3.356 -14.877 -21.491 1.00 90.81 463 ILE A O 1
ATOM 3779 N N . MET A 1 464 ? 3.898 -16.598 -20.156 1.00 91.12 464 MET A N 1
ATOM 3780 C CA . MET A 1 464 ? 3.017 -17.562 -20.802 1.00 91.12 464 MET A CA 1
ATOM 3781 C C . MET A 1 464 ? 1.547 -17.139 -20.693 1.00 91.12 464 MET A C 1
ATOM 3783 O O . MET A 1 464 ? 0.854 -17.064 -21.708 1.00 91.12 464 MET A O 1
ATOM 3787 N N . TRP A 1 465 ? 1.082 -16.797 -19.493 1.00 88.12 465 TRP A N 1
ATOM 3788 C CA . TRP A 1 465 ? -0.288 -16.345 -19.267 1.00 88.12 465 TRP A CA 1
ATOM 3789 C C . TRP A 1 465 ? -0.607 -15.005 -19.938 1.00 88.12 465 TRP A C 1
ATOM 3791 O O . TRP A 1 465 ? -1.667 -14.880 -20.551 1.00 88.12 465 TRP A O 1
ATOM 3801 N N . LEU A 1 466 ? 0.319 -14.040 -19.909 1.00 85.12 466 LEU A N 1
ATOM 3802 C CA . LEU A 1 466 ? 0.189 -12.783 -20.653 1.00 85.12 466 LEU A CA 1
ATOM 3803 C C . LEU A 1 466 ? 0.081 -13.042 -22.157 1.00 85.12 466 LEU A C 1
ATOM 3805 O O . LEU A 1 466 ? -0.789 -12.476 -22.808 1.00 85.12 466 LEU A O 1
ATOM 3809 N N . SER A 1 467 ? 0.908 -13.933 -22.708 1.00 86.50 467 SER A N 1
ATOM 3810 C CA . SER A 1 467 ? 0.847 -14.329 -24.118 1.00 86.50 467 SER A CA 1
ATOM 3811 C C . SER A 1 467 ? -0.526 -14.893 -24.482 1.00 86.50 467 SER A C 1
ATOM 3813 O O . SER A 1 467 ? -1.151 -14.419 -25.431 1.00 86.50 467 SER A O 1
ATOM 3815 N N . ARG A 1 468 ? -1.071 -15.804 -23.665 1.00 81.62 468 ARG A N 1
ATOM 3816 C CA . ARG A 1 468 ? -2.408 -16.378 -23.885 1.00 81.62 468 ARG A CA 1
ATOM 3817 C C . ARG A 1 468 ? -3.505 -15.313 -24.006 1.00 81.62 468 ARG A C 1
ATOM 3819 O O . ARG A 1 468 ? -4.368 -15.452 -24.870 1.00 81.62 468 ARG A O 1
ATOM 3826 N N . MET A 1 469 ? -3.446 -14.217 -23.244 1.00 77.75 469 MET A N 1
ATOM 3827 C CA . MET A 1 469 ? -4.448 -13.136 -23.319 1.00 77.75 469 MET A CA 1
ATOM 3828 C C . MET A 1 469 ? -4.586 -12.511 -24.721 1.00 77.75 469 MET A C 1
ATOM 3830 O O . MET A 1 469 ? -5.659 -12.024 -25.073 1.00 77.75 469 MET A O 1
ATOM 3834 N N . TYR A 1 470 ? -3.532 -12.542 -25.544 1.00 78.12 470 TYR A N 1
ATOM 3835 C CA . TYR A 1 470 ? -3.515 -11.920 -26.873 1.00 78.12 470 TYR A CA 1
ATOM 3836 C C . TYR A 1 470 ? -3.682 -12.918 -28.031 1.00 78.12 470 TYR A C 1
ATOM 3838 O O . TYR A 1 470 ? -3.770 -12.494 -29.187 1.00 78.12 470 TYR A O 1
ATOM 3846 N N . GLU A 1 471 ? -3.787 -14.224 -27.771 1.00 77.75 471 GLU A N 1
ATOM 3847 C CA . GLU A 1 471 ? -3.941 -15.245 -28.817 1.00 77.75 471 GLU A CA 1
ATOM 3848 C C . GLU A 1 471 ? -5.319 -15.180 -29.517 1.00 77.75 471 GLU A C 1
ATOM 3850 O O . GLU A 1 471 ? -6.352 -14.895 -28.906 1.00 77.75 471 GLU A O 1
ATOM 3855 N N . ILE A 1 472 ? -5.345 -15.426 -30.835 1.00 58.06 472 ILE A N 1
ATOM 3856 C CA . ILE A 1 472 ? -6.476 -15.124 -31.745 1.00 58.06 472 ILE A CA 1
ATOM 3857 C C . ILE A 1 472 ? -7.487 -16.291 -31.849 1.00 58.06 472 ILE A C 1
ATOM 3859 O O . ILE A 1 472 ? -7.969 -16.617 -32.930 1.00 58.06 472 ILE A O 1
ATOM 3863 N N . LYS A 1 473 ? -7.821 -16.966 -30.744 1.00 62.47 473 LYS A N 1
ATOM 3864 C CA . LYS A 1 473 ? -8.924 -17.950 -30.725 1.00 62.47 473 LYS A CA 1
ATOM 3865 C C . LYS A 1 473 ? -10.154 -17.379 -30.029 1.00 62.47 473 LYS A C 1
ATOM 3867 O O . LYS A 1 473 ? -10.036 -16.511 -29.173 1.00 62.47 473 LYS A O 1
ATOM 3872 N N . ASP A 1 474 ? -11.326 -17.863 -30.432 1.00 56.84 474 ASP A N 1
ATOM 3873 C CA . ASP A 1 474 ? -12.619 -17.505 -29.848 1.00 56.84 474 ASP A CA 1
ATOM 3874 C C . ASP A 1 474 ? -12.701 -18.085 -28.424 1.00 56.84 474 ASP A C 1
ATOM 3876 O O . ASP A 1 474 ? -13.093 -19.232 -28.201 1.00 56.84 474 ASP A O 1
ATOM 3880 N N . TRP A 1 475 ? -12.223 -17.302 -27.456 1.00 60.75 475 TRP A N 1
ATOM 3881 C CA . TRP A 1 475 ? -12.155 -17.645 -26.034 1.00 60.75 475 TRP A CA 1
ATOM 3882 C C . TRP A 1 475 ? -13.530 -17.835 -25.391 1.00 60.75 475 TRP A C 1
ATOM 3884 O O . TRP A 1 475 ? -13.602 -18.254 -24.236 1.00 60.75 475 TRP A O 1
ATOM 3894 N N . SER A 1 476 ? -14.623 -17.601 -26.122 1.00 59.34 476 SER A N 1
ATOM 3895 C CA . SER A 1 476 ? -15.972 -17.942 -25.670 1.00 59.34 476 SER A CA 1
ATOM 3896 C C . SER A 1 476 ? -16.096 -19.403 -25.209 1.00 59.34 476 SER A C 1
ATOM 3898 O O . SER A 1 476 ? -16.888 -19.684 -24.308 1.00 59.34 476 SER A O 1
ATOM 3900 N N . ALA A 1 477 ? -15.276 -20.313 -25.753 1.00 62.91 477 ALA A N 1
ATOM 3901 C CA . ALA A 1 477 ? -15.232 -21.724 -25.365 1.00 62.91 477 ALA A CA 1
ATOM 3902 C C . ALA A 1 477 ? -14.447 -22.025 -24.064 1.00 62.91 477 ALA A C 1
ATOM 3904 O O . ALA A 1 477 ? -14.730 -23.039 -23.434 1.00 62.91 477 ALA A O 1
ATOM 3905 N N . ASP A 1 478 ? -13.510 -21.164 -23.637 1.00 72.00 478 ASP A N 1
ATOM 3906 C CA . ASP A 1 478 ? -12.635 -21.364 -22.456 1.00 72.00 478 ASP A CA 1
ATOM 3907 C C . ASP A 1 478 ? -12.640 -20.145 -21.511 1.00 72.00 478 ASP A C 1
ATOM 3909 O O . ASP A 1 478 ? -11.642 -19.709 -20.928 1.00 72.00 478 ASP A O 1
ATOM 3913 N N . LYS A 1 479 ? -13.817 -19.537 -21.402 1.00 73.00 479 LYS A N 1
ATOM 3914 C CA . LYS A 1 479 ? -14.035 -18.283 -20.688 1.00 73.00 479 LYS A CA 1
ATOM 3915 C C . LYS A 1 479 ? -13.618 -18.319 -19.202 1.00 73.00 479 LYS A C 1
ATOM 3917 O O . LYS A 1 479 ? -12.961 -17.368 -18.776 1.00 73.00 479 LYS A O 1
ATOM 3922 N N . PRO A 1 480 ? -13.931 -19.361 -18.402 1.00 75.50 480 PRO A N 1
ATOM 3923 C CA . PRO A 1 480 ? -13.600 -19.345 -16.976 1.00 75.50 480 PRO A CA 1
ATOM 3924 C C . PRO A 1 480 ? -12.092 -19.380 -16.686 1.00 75.50 480 PRO A C 1
ATOM 3926 O O . PRO A 1 480 ? -11.629 -18.675 -15.789 1.00 75.50 480 PRO A O 1
ATOM 3929 N N . ARG A 1 481 ? -11.306 -20.142 -17.467 1.00 79.81 481 ARG A N 1
ATOM 3930 C CA . ARG A 1 481 ? -9.837 -20.171 -17.338 1.00 79.81 481 ARG A CA 1
ATOM 3931 C C . ARG A 1 481 ? -9.234 -18.823 -17.670 1.00 79.81 481 ARG A C 1
ATOM 3933 O O . ARG A 1 481 ? -8.410 -18.321 -16.915 1.00 79.81 481 ARG A O 1
ATOM 3940 N N . ARG A 1 482 ? -9.685 -18.196 -18.757 1.00 75.19 482 ARG A N 1
ATOM 3941 C CA . ARG A 1 482 ? -9.225 -16.856 -19.123 1.00 75.19 482 ARG A CA 1
ATOM 3942 C C . ARG A 1 482 ? -9.472 -15.840 -18.018 1.00 75.19 482 ARG A C 1
ATOM 3944 O O . ARG A 1 482 ? -8.548 -15.124 -17.663 1.00 75.19 482 ARG A O 1
ATOM 3951 N N . GLN A 1 483 ? -10.679 -15.797 -17.457 1.00 72.81 483 GLN A N 1
ATOM 3952 C CA . GLN A 1 483 ? -10.994 -14.883 -16.357 1.00 72.81 483 GLN A CA 1
ATOM 3953 C C . GLN A 1 483 ? -10.071 -15.115 -15.151 1.00 72.81 483 GLN A C 1
ATOM 3955 O O . GLN A 1 483 ? -9.584 -14.159 -14.552 1.00 72.81 483 GLN A O 1
ATOM 3960 N N . ALA A 1 484 ? -9.771 -16.376 -14.819 1.00 76.94 484 ALA A N 1
ATOM 3961 C CA . ALA A 1 484 ? -8.802 -16.698 -13.775 1.00 76.94 484 ALA A CA 1
ATOM 3962 C C . ALA A 1 484 ? -7.383 -16.202 -14.122 1.00 76.94 484 ALA A C 1
ATOM 3964 O O . ALA A 1 484 ? -6.734 -15.591 -13.273 1.00 76.94 484 ALA A O 1
ATOM 3965 N N . ILE A 1 485 ? -6.928 -16.409 -15.364 1.00 78.38 485 ILE A N 1
ATOM 3966 C CA . ILE A 1 485 ? -5.621 -15.956 -15.866 1.00 78.38 485 ILE A CA 1
ATOM 3967 C C . ILE A 1 485 ? -5.507 -14.434 -15.820 1.00 78.38 485 ILE A C 1
ATOM 3969 O O . ILE A 1 485 ? -4.547 -13.926 -15.255 1.00 78.38 485 ILE A O 1
ATOM 3973 N N . GLU A 1 486 ? -6.475 -13.703 -16.374 1.00 72.50 486 GLU A N 1
ATOM 3974 C CA . GLU A 1 486 ? -6.468 -12.234 -16.408 1.00 72.50 486 GLU A CA 1
ATOM 3975 C C . GLU A 1 486 ? -6.324 -11.658 -14.995 1.00 72.50 486 GLU A C 1
ATOM 3977 O O . GLU A 1 486 ? -5.523 -10.751 -14.766 1.00 72.50 486 GLU A O 1
ATOM 3982 N N . MET A 1 487 ? -7.027 -12.247 -14.024 1.00 70.06 487 MET A N 1
ATOM 3983 C CA . MET A 1 487 ? -6.976 -11.794 -12.639 1.00 70.06 487 MET A CA 1
ATOM 3984 C C . MET A 1 487 ? -5.697 -12.174 -11.910 1.00 70.06 487 MET A C 1
ATOM 3986 O O . MET A 1 487 ? -5.353 -11.467 -10.976 1.00 70.06 487 MET A O 1
ATOM 3990 N N . LEU A 1 488 ? -5.028 -13.274 -12.273 1.00 73.62 488 LEU A N 1
ATOM 3991 C CA . LEU A 1 488 ? -3.832 -13.774 -11.581 1.00 73.62 488 LEU A CA 1
ATOM 3992 C C . LEU A 1 488 ? -2.524 -13.299 -12.224 1.00 73.62 488 LEU A C 1
ATOM 3994 O O . LEU A 1 488 ? -1.566 -13.001 -11.511 1.00 73.62 488 LEU A O 1
ATOM 3998 N N . ALA A 1 489 ? -2.478 -13.211 -13.551 1.00 69.25 489 ALA A N 1
ATOM 3999 C CA . ALA A 1 489 ? -1.274 -12.923 -14.323 1.00 69.25 489 ALA A CA 1
ATOM 4000 C C . ALA A 1 489 ? -0.954 -11.429 -14.429 1.00 69.25 489 ALA A C 1
ATOM 4002 O O . ALA A 1 489 ? 0.223 -11.080 -14.465 1.00 69.25 489 ALA A O 1
ATOM 4003 N N . ALA A 1 490 ? -1.971 -10.560 -14.472 1.00 65.19 490 ALA A N 1
ATOM 4004 C CA . ALA A 1 490 ? -1.771 -9.126 -14.674 1.00 65.19 490 ALA A CA 1
ATOM 4005 C C . ALA A 1 490 ? -1.150 -8.459 -13.436 1.00 65.19 490 ALA A C 1
ATOM 4007 O O . ALA A 1 490 ? 0.030 -8.118 -13.421 1.00 65.19 490 ALA A O 1
ATOM 4008 N N . TRP A 1 491 ? -1.936 -8.293 -12.373 1.00 62.41 491 TRP A N 1
ATOM 4009 C CA . TRP A 1 491 ? -1.482 -7.611 -11.163 1.00 62.41 491 TRP A CA 1
ATOM 4010 C C . TRP A 1 491 ? -0.845 -8.520 -10.107 1.00 62.41 491 TRP A C 1
ATOM 4012 O O . TRP A 1 491 ? 0.213 -8.165 -9.571 1.00 62.41 491 TRP A O 1
ATOM 4022 N N . PRO A 1 492 ? -1.436 -9.680 -9.764 1.00 70.94 492 PRO A N 1
ATOM 4023 C CA . PRO A 1 492 ? -0.968 -10.422 -8.602 1.00 70.94 492 PRO A CA 1
ATOM 4024 C C . PRO A 1 492 ? 0.404 -11.052 -8.781 1.00 70.94 492 PRO A C 1
ATOM 4026 O O . PRO A 1 492 ? 1.194 -10.989 -7.852 1.00 70.94 492 PRO A O 1
ATOM 4029 N N . ILE A 1 493 ? 0.747 -11.626 -9.940 1.00 77.12 493 ILE A N 1
ATOM 4030 C CA . ILE A 1 493 ? 2.115 -12.150 -10.133 1.00 77.12 493 ILE A CA 1
ATOM 4031 C C . ILE A 1 493 ? 3.145 -11.018 -10.173 1.00 77.12 493 ILE A C 1
ATOM 4033 O O . ILE A 1 493 ? 4.228 -11.162 -9.603 1.00 77.12 493 ILE A O 1
ATOM 4037 N N . MET A 1 494 ? 2.821 -9.876 -10.785 1.00 74.25 494 MET A N 1
ATOM 4038 C CA . MET A 1 494 ? 3.724 -8.722 -10.817 1.00 74.25 494 MET A CA 1
ATOM 4039 C C . MET A 1 494 ? 4.010 -8.187 -9.410 1.00 74.25 494 MET A C 1
ATOM 4041 O O . MET A 1 494 ? 5.171 -7.971 -9.047 1.00 74.25 494 MET A O 1
ATOM 4045 N N . SER A 1 495 ? 2.960 -8.025 -8.602 1.00 70.88 495 SER A N 1
ATOM 4046 C CA . SER A 1 495 ? 3.059 -7.511 -7.236 1.00 70.88 495 SER A CA 1
ATOM 4047 C C . SER A 1 495 ? 3.552 -8.560 -6.237 1.00 70.88 495 SER A C 1
ATOM 4049 O O . SER A 1 495 ? 4.430 -8.249 -5.453 1.00 70.88 495 SER A O 1
ATOM 4051 N N . LEU A 1 496 ? 3.075 -9.803 -6.253 1.00 74.62 496 LEU A N 1
ATOM 4052 C CA . LEU A 1 496 ? 3.391 -10.822 -5.236 1.00 74.62 496 LEU A CA 1
ATOM 4053 C C . LEU A 1 496 ? 4.556 -11.749 -5.618 1.00 74.62 496 LEU A C 1
ATOM 4055 O O . LEU A 1 496 ? 5.105 -12.425 -4.751 1.00 74.62 496 LEU A O 1
ATOM 4059 N N . GLY A 1 497 ? 4.945 -11.785 -6.895 1.00 83.12 497 GLY A N 1
ATOM 4060 C CA . GLY A 1 497 ? 6.036 -12.612 -7.416 1.00 83.12 497 GLY A CA 1
ATOM 4061 C C . GLY A 1 497 ? 7.222 -11.779 -7.895 1.00 83.12 497 GLY A C 1
ATOM 4062 O O . GLY A 1 497 ? 8.254 -11.710 -7.226 1.00 83.12 497 GLY A O 1
ATOM 4063 N N . ILE A 1 498 ? 7.078 -11.128 -9.054 1.00 87.62 498 ILE A N 1
ATOM 4064 C CA . ILE A 1 498 ? 8.183 -10.469 -9.773 1.00 87.62 498 ILE A CA 1
ATOM 4065 C C . ILE A 1 498 ? 8.865 -9.406 -8.917 1.00 87.62 498 ILE A C 1
ATOM 4067 O O . ILE A 1 498 ? 10.077 -9.466 -8.704 1.00 87.62 498 ILE A O 1
ATOM 4071 N N . ARG A 1 499 ? 8.109 -8.445 -8.381 1.00 82.81 499 ARG A N 1
ATOM 4072 C CA . ARG A 1 499 ? 8.692 -7.352 -7.597 1.00 82.81 499 ARG A CA 1
ATOM 4073 C C . ARG A 1 499 ? 9.377 -7.830 -6.304 1.00 82.81 499 ARG A C 1
ATOM 4075 O O . ARG A 1 499 ? 10.536 -7.454 -6.115 1.00 82.81 499 ARG A O 1
ATOM 4082 N N . PRO A 1 500 ? 8.758 -8.658 -5.434 1.00 84.94 500 PRO A N 1
ATOM 4083 C CA . PRO A 1 500 ? 9.417 -9.202 -4.247 1.00 84.94 500 PRO A CA 1
ATOM 4084 C C . PRO A 1 500 ? 10.710 -9.943 -4.571 1.00 84.94 500 PRO A C 1
ATOM 4086 O O . PRO A 1 500 ? 11.687 -9.791 -3.840 1.00 84.94 500 PRO A O 1
ATOM 4089 N N . PHE A 1 501 ? 10.756 -10.684 -5.684 1.00 92.19 501 PHE A N 1
ATOM 4090 C CA . PHE A 1 501 ? 11.983 -11.324 -6.152 1.00 92.19 501 PHE A CA 1
ATOM 4091 C C . PHE A 1 501 ? 13.075 -10.320 -6.520 1.00 92.19 501 PHE A C 1
ATOM 4093 O O . PHE A 1 501 ? 14.220 -10.491 -6.104 1.00 92.19 501 PHE A O 1
ATOM 4100 N N . LEU A 1 502 ? 12.752 -9.282 -7.294 1.00 92.62 502 LEU A N 1
ATOM 4101 C CA . LEU A 1 502 ? 13.734 -8.280 -7.723 1.00 92.62 502 LEU A CA 1
ATOM 4102 C C . LEU A 1 502 ? 14.231 -7.435 -6.539 1.00 92.62 502 LEU A C 1
ATOM 4104 O O . LEU A 1 502 ? 15.410 -7.080 -6.476 1.00 92.62 502 LEU A O 1
ATOM 4108 N N . GLU A 1 503 ? 13.372 -7.158 -5.555 1.00 88.94 503 GLU A N 1
ATOM 4109 C CA . GLU A 1 503 ? 13.788 -6.531 -4.297 1.00 88.94 503 GLU A CA 1
ATOM 4110 C C . GLU A 1 503 ? 14.674 -7.465 -3.469 1.00 88.94 503 GLU A C 1
ATOM 4112 O O . GLU A 1 503 ? 15.730 -7.040 -2.998 1.00 88.94 503 GLU A O 1
ATOM 4117 N N . LEU A 1 504 ? 14.300 -8.741 -3.341 1.00 91.81 504 LEU A N 1
ATOM 4118 C CA . LEU A 1 504 ? 15.108 -9.761 -2.673 1.00 91.81 504 LEU A CA 1
ATOM 4119 C C . LEU A 1 504 ? 16.494 -9.883 -3.323 1.00 91.81 504 LEU A C 1
ATOM 4121 O O . LEU A 1 504 ? 17.505 -9.877 -2.625 1.00 91.81 504 LEU A O 1
ATOM 4125 N N . ALA A 1 505 ? 16.547 -9.913 -4.656 1.00 93.31 505 ALA A N 1
ATOM 4126 C CA . ALA A 1 505 ? 17.775 -9.948 -5.443 1.00 93.31 505 ALA A CA 1
ATOM 4127 C C . ALA A 1 505 ? 18.716 -8.781 -5.112 1.00 93.31 505 ALA A C 1
ATOM 4129 O O . ALA A 1 505 ? 19.933 -8.955 -5.113 1.00 93.31 505 ALA A O 1
ATOM 4130 N N . SER A 1 506 ? 18.172 -7.602 -4.793 1.00 92.44 506 SER A N 1
ATOM 4131 C CA . SER A 1 506 ? 18.975 -6.416 -4.472 1.00 92.44 506 SER A CA 1
ATOM 4132 C C . SER A 1 506 ? 19.752 -6.517 -3.151 1.00 92.44 506 SER A C 1
ATOM 4134 O O . SER A 1 506 ? 20.712 -5.772 -2.955 1.00 92.44 506 SER A O 1
ATOM 4136 N N . PHE A 1 507 ? 19.384 -7.443 -2.257 1.00 92.31 507 PHE A N 1
ATOM 4137 C CA . PHE A 1 507 ? 20.120 -7.700 -1.013 1.00 92.31 507 PHE A CA 1
ATOM 4138 C C . PHE A 1 507 ? 21.342 -8.596 -1.207 1.00 92.31 507 PHE A C 1
ATOM 4140 O O . PHE A 1 507 ? 22.139 -8.739 -0.281 1.00 92.31 507 PHE A O 1
ATOM 4147 N N . PHE A 1 508 ? 21.511 -9.207 -2.378 1.00 92.62 508 PHE A N 1
ATOM 4148 C CA . PHE A 1 508 ? 22.499 -10.256 -2.595 1.00 92.62 508 PHE A CA 1
ATOM 4149 C C . PHE A 1 508 ? 23.397 -9.964 -3.794 1.00 92.62 508 PHE A C 1
ATOM 4151 O O . PHE A 1 508 ? 23.041 -9.249 -4.729 1.00 92.62 508 PHE A O 1
ATOM 4158 N N . LYS A 1 509 ? 24.598 -10.547 -3.776 1.00 90.38 509 LYS A N 1
ATOM 4159 C CA . LYS A 1 509 ? 25.521 -10.494 -4.910 1.00 90.38 509 LYS A CA 1
ATOM 4160 C C . LYS A 1 509 ? 25.183 -11.624 -5.884 1.00 90.38 509 LYS A C 1
ATOM 4162 O O . LYS A 1 509 ? 25.772 -12.697 -5.816 1.00 90.38 509 LYS A O 1
ATOM 4167 N N . ILE A 1 510 ? 24.218 -11.373 -6.763 1.00 91.62 510 ILE A N 1
ATOM 4168 C CA . ILE A 1 510 ? 23.767 -12.330 -7.783 1.00 91.62 510 ILE A CA 1
ATOM 4169 C C . ILE A 1 510 ? 24.374 -12.037 -9.160 1.00 91.62 510 ILE A C 1
ATOM 4171 O O . ILE A 1 510 ? 24.823 -10.922 -9.434 1.00 91.62 510 ILE A O 1
ATOM 4175 N N . ASP A 1 511 ? 24.329 -13.025 -10.054 1.00 89.44 511 ASP A N 1
ATOM 4176 C CA . ASP A 1 511 ? 24.562 -12.804 -11.481 1.00 89.44 511 ASP A CA 1
ATOM 4177 C C . ASP A 1 511 ? 23.300 -12.212 -12.129 1.00 89.44 511 ASP A C 1
ATOM 4179 O O . ASP A 1 511 ? 22.395 -12.930 -12.554 1.00 89.44 511 ASP A O 1
ATOM 4183 N N . GLN A 1 512 ? 23.240 -10.879 -12.181 1.00 88.81 512 GLN A N 1
ATOM 4184 C CA . GLN A 1 512 ? 22.104 -10.115 -12.717 1.00 88.81 512 GLN A CA 1
ATOM 4185 C C . GLN A 1 512 ? 21.784 -10.463 -14.174 1.00 88.81 512 GLN A C 1
ATOM 4187 O O . GLN A 1 512 ? 20.648 -10.307 -14.613 1.00 88.81 512 GLN A O 1
ATOM 4192 N N . SER A 1 513 ? 22.762 -10.968 -14.927 1.00 83.81 513 SER A N 1
ATOM 4193 C CA . SER A 1 513 ? 22.563 -11.297 -16.334 1.00 83.81 513 SER A CA 1
ATOM 4194 C C . SER A 1 513 ? 21.670 -12.499 -16.597 1.00 83.81 513 SER A C 1
ATOM 4196 O O . SER A 1 513 ? 21.144 -12.628 -17.704 1.00 83.81 513 SER A O 1
ATOM 4198 N N . LYS A 1 514 ? 21.495 -13.340 -15.575 1.00 89.12 514 LYS A N 1
ATOM 4199 C CA . LYS A 1 514 ? 20.613 -14.503 -15.603 1.00 89.12 514 LYS A CA 1
ATOM 4200 C C . LYS A 1 514 ? 19.165 -14.157 -15.286 1.00 89.12 514 LYS A C 1
ATOM 4202 O O . LYS A 1 514 ? 18.315 -15.025 -15.427 1.00 89.12 514 LYS A O 1
ATOM 4207 N N . LEU A 1 515 ? 18.868 -12.935 -14.840 1.00 93.12 515 LEU A N 1
ATOM 4208 C CA . LEU A 1 515 ? 17.489 -12.507 -14.620 1.00 93.12 515 LEU A CA 1
ATOM 4209 C C . LEU A 1 515 ? 16.759 -12.331 -15.956 1.00 93.12 515 LEU A C 1
ATOM 4211 O O . LEU A 1 515 ? 17.348 -11.899 -16.949 1.00 93.12 515 LEU A O 1
ATOM 4215 N N . PHE A 1 516 ? 15.457 -12.616 -15.932 1.00 93.31 516 PHE A N 1
ATOM 4216 C CA . PHE A 1 516 ? 14.530 -12.499 -17.060 1.00 93.31 516 PHE A CA 1
ATOM 4217 C C . PHE A 1 516 ? 14.925 -13.404 -18.237 1.00 93.31 516 PHE A C 1
ATOM 4219 O O . PHE A 1 516 ? 14.704 -13.064 -19.398 1.00 93.31 516 PHE A O 1
ATOM 4226 N N . SER A 1 517 ? 15.551 -14.548 -17.956 1.00 88.81 517 SER A N 1
ATOM 4227 C CA . SER A 1 517 ? 15.924 -15.510 -18.992 1.00 88.81 517 SER A CA 1
ATOM 4228 C C . SER A 1 517 ? 14.767 -16.458 -19.298 1.00 88.81 517 SER A C 1
ATOM 4230 O O . SER A 1 517 ? 14.116 -16.981 -18.395 1.00 88.81 517 SER A O 1
ATOM 4232 N N . LEU A 1 518 ? 14.545 -16.700 -20.591 1.00 86.81 518 LEU A N 1
ATOM 4233 C CA . LEU A 1 518 ? 13.620 -17.709 -21.118 1.00 86.81 518 LEU A CA 1
ATOM 4234 C C . LEU A 1 518 ? 14.391 -18.884 -21.747 1.00 86.81 518 LEU A C 1
ATOM 4236 O O . LEU A 1 518 ? 13.935 -19.484 -22.718 1.00 86.81 518 LEU A O 1
ATOM 4240 N N . ALA A 1 519 ? 15.590 -19.176 -21.234 1.00 87.81 519 ALA A N 1
ATOM 4241 C CA . ALA A 1 519 ? 16.417 -20.294 -21.670 1.00 87.81 519 ALA A CA 1
ATOM 4242 C C . ALA A 1 519 ? 16.405 -21.430 -20.637 1.00 87.81 519 ALA A C 1
ATOM 4244 O O . ALA A 1 519 ? 16.576 -21.191 -19.443 1.00 87.81 519 ALA A O 1
ATOM 4245 N N . ASP A 1 520 ? 16.309 -22.677 -21.110 1.00 89.25 520 ASP A N 1
ATOM 4246 C CA . ASP A 1 520 ? 16.292 -23.884 -20.269 1.00 89.25 520 ASP A CA 1
ATOM 4247 C C . ASP A 1 520 ? 17.468 -23.947 -19.275 1.00 89.25 520 ASP A C 1
ATOM 4249 O O . ASP A 1 520 ? 17.320 -24.432 -18.157 1.00 89.25 520 ASP A O 1
ATOM 4253 N N . VAL A 1 521 ? 18.646 -23.448 -19.672 1.00 89.25 521 VAL A N 1
ATOM 4254 C CA . VAL A 1 521 ? 19.877 -23.477 -18.857 1.00 89.25 521 VAL A CA 1
ATOM 4255 C C . VAL A 1 521 ? 19.852 -22.525 -17.660 1.00 89.25 521 VAL A C 1
ATOM 4257 O O . VAL A 1 521 ? 20.634 -22.711 -16.727 1.00 89.25 521 VAL A O 1
ATOM 4260 N N . ASP A 1 522 ? 18.977 -21.521 -17.690 1.00 90.69 522 ASP A N 1
ATOM 4261 C CA . ASP A 1 522 ? 18.838 -20.511 -16.640 1.00 90.69 522 ASP A CA 1
ATOM 4262 C C . ASP A 1 522 ? 17.634 -20.782 -15.726 1.00 90.69 522 ASP A C 1
ATOM 4264 O O . ASP A 1 522 ? 17.359 -19.990 -14.822 1.00 90.69 522 ASP A O 1
ATOM 4268 N N . LEU A 1 523 ? 16.924 -21.896 -15.938 1.00 93.06 523 LEU A N 1
ATOM 4269 C CA . LEU A 1 523 ? 15.914 -22.415 -15.020 1.00 93.06 523 LEU A CA 1
ATOM 4270 C C . LEU A 1 523 ? 16.541 -23.425 -14.040 1.00 93.06 523 LEU A C 1
ATOM 4272 O O . LEU A 1 523 ? 17.497 -24.124 -14.391 1.00 93.06 523 LEU A O 1
ATOM 4276 N N . PRO A 1 524 ? 16.020 -23.558 -12.804 1.00 93.31 524 PRO A N 1
ATOM 4277 C CA . PRO A 1 524 ? 16.519 -24.546 -11.860 1.00 93.31 524 PRO A CA 1
ATOM 4278 C C . PRO A 1 524 ? 16.275 -25.954 -12.403 1.00 93.31 524 PRO A C 1
ATOM 4280 O O . PRO A 1 524 ? 15.139 -26.341 -12.669 1.00 93.31 524 PRO A O 1
ATOM 4283 N N . SER A 1 525 ? 17.333 -26.757 -12.511 1.00 88.81 525 SER A N 1
ATOM 4284 C CA . SER A 1 525 ? 17.240 -28.134 -13.018 1.00 88.81 525 SER A CA 1
ATOM 4285 C C . SER A 1 525 ? 16.377 -29.053 -12.144 1.00 88.81 525 SER A C 1
ATOM 4287 O O . SER A 1 525 ? 15.920 -30.095 -12.610 1.00 88.81 525 SER A O 1
ATOM 4289 N N . SER A 1 526 ? 16.137 -28.666 -10.888 1.00 89.69 526 SER A N 1
ATOM 4290 C CA . SER A 1 526 ? 15.216 -29.326 -9.961 1.00 89.69 526 SER A CA 1
ATOM 4291 C C . SER A 1 526 ? 13.737 -29.084 -10.282 1.00 89.69 526 SER A C 1
ATOM 4293 O O . SER A 1 526 ? 12.899 -29.846 -9.805 1.00 89.69 526 SER A O 1
ATOM 4295 N N . LEU A 1 527 ? 13.398 -28.057 -11.070 1.00 93.88 527 LEU A N 1
ATOM 4296 C CA . LEU A 1 527 ? 12.023 -27.702 -11.424 1.00 93.88 527 LEU A CA 1
ATOM 4297 C C . LEU A 1 527 ? 11.669 -28.241 -12.813 1.00 93.88 527 LEU A C 1
ATOM 4299 O O . LEU A 1 527 ? 11.658 -27.510 -13.804 1.00 93.88 527 LEU A O 1
ATOM 4303 N N . THR A 1 528 ? 11.362 -29.537 -12.888 1.00 95.06 528 THR A N 1
ATOM 4304 C CA . THR A 1 528 ? 10.988 -30.195 -14.150 1.00 95.06 528 THR A CA 1
ATOM 4305 C C . THR A 1 528 ? 9.764 -29.567 -14.802 1.00 95.06 528 THR A C 1
ATOM 4307 O O . THR A 1 528 ? 9.727 -29.461 -16.025 1.00 95.06 528 THR A O 1
ATOM 4310 N N . ASP A 1 529 ? 8.801 -29.109 -14.000 1.00 97.00 529 ASP A N 1
ATOM 4311 C CA . ASP A 1 529 ? 7.561 -28.522 -14.508 1.00 97.00 529 ASP A CA 1
ATOM 4312 C C . ASP A 1 529 ? 7.812 -27.172 -15.191 1.00 97.00 529 ASP A C 1
ATOM 4314 O O . ASP A 1 529 ? 7.234 -26.905 -16.240 1.00 97.00 529 ASP A O 1
ATOM 4318 N N . ALA A 1 530 ? 8.747 -26.365 -14.674 1.00 96.38 530 ALA A N 1
ATOM 4319 C CA . ALA A 1 530 ? 9.133 -25.097 -15.295 1.00 96.38 530 ALA A CA 1
ATOM 4320 C C . ALA A 1 530 ? 9.821 -25.321 -16.651 1.00 96.38 530 ALA A C 1
ATOM 4322 O O . ALA A 1 530 ? 9.553 -24.614 -17.622 1.00 96.38 530 ALA A O 1
ATOM 4323 N N . LEU A 1 531 ? 10.696 -26.331 -16.721 1.00 96.19 531 LEU A N 1
ATOM 4324 C CA . LEU A 1 531 ? 11.386 -26.720 -17.953 1.00 96.19 531 LEU A CA 1
ATOM 4325 C C . LEU A 1 531 ? 10.402 -27.242 -19.003 1.00 96.19 531 LEU A C 1
ATOM 4327 O O . LEU A 1 531 ? 10.515 -26.907 -20.179 1.00 96.19 531 LEU A O 1
ATOM 4331 N N . GLU A 1 532 ? 9.438 -28.066 -18.595 1.00 96.62 532 GLU A N 1
ATOM 4332 C CA . GLU A 1 532 ? 8.422 -28.585 -19.509 1.00 96.62 532 GLU A CA 1
ATOM 4333 C C . GLU A 1 532 ? 7.456 -27.489 -19.969 1.00 96.62 532 GLU A C 1
ATOM 4335 O O . GLU A 1 532 ? 7.140 -27.412 -21.156 1.00 96.62 532 GLU A O 1
ATOM 4340 N N . LEU A 1 533 ? 7.070 -26.579 -19.070 1.00 96.12 533 LEU A N 1
ATOM 4341 C CA . LEU A 1 533 ? 6.269 -25.409 -19.413 1.00 96.12 533 LEU A CA 1
ATOM 4342 C C . LEU A 1 533 ? 6.949 -24.557 -20.486 1.00 96.12 533 LEU A C 1
ATOM 4344 O O . LEU A 1 533 ? 6.310 -24.189 -21.470 1.00 96.12 533 LEU A O 1
ATOM 4348 N N . LEU A 1 534 ? 8.244 -24.267 -20.325 1.00 94.62 534 LEU A N 1
ATOM 4349 C CA . LEU A 1 534 ? 9.002 -23.475 -21.291 1.00 94.62 534 LEU A CA 1
ATOM 4350 C C . LEU A 1 534 ? 9.065 -24.161 -22.667 1.00 94.62 534 LEU A C 1
ATOM 4352 O O . LEU A 1 534 ? 8.884 -23.503 -23.693 1.00 94.62 534 LEU A O 1
ATOM 4356 N N . LYS A 1 535 ? 9.248 -25.487 -22.709 1.00 94.44 535 LYS A N 1
ATOM 4357 C CA . LYS A 1 535 ? 9.215 -26.251 -23.968 1.00 94.44 535 LYS A CA 1
ATOM 4358 C C . LYS A 1 535 ? 7.853 -26.192 -24.651 1.00 94.44 535 LYS A C 1
ATOM 4360 O O . LYS A 1 535 ? 7.805 -26.002 -25.865 1.00 94.44 535 LYS A O 1
ATOM 4365 N N . LEU A 1 536 ? 6.762 -26.352 -23.898 1.00 92.81 536 LEU A N 1
ATOM 4366 C CA . LEU A 1 536 ? 5.404 -26.256 -24.442 1.00 92.81 536 LEU A CA 1
ATOM 4367 C C . LEU A 1 536 ? 5.099 -24.841 -24.934 1.00 92.81 536 LEU A C 1
ATOM 4369 O O . LEU A 1 536 ? 4.569 -24.675 -26.030 1.00 92.81 536 LEU A O 1
ATOM 4373 N N . TYR A 1 537 ? 5.500 -23.824 -24.172 1.00 90.31 537 TYR A N 1
ATOM 4374 C CA . TYR A 1 537 ? 5.340 -22.425 -24.553 1.00 90.31 537 TYR A CA 1
ATOM 4375 C C . TYR A 1 537 ? 6.053 -22.099 -25.875 1.00 90.31 537 TYR A C 1
ATOM 4377 O O . TYR A 1 537 ? 5.474 -21.439 -26.741 1.00 90.31 537 TYR A O 1
ATOM 4385 N N . ASN A 1 538 ? 7.267 -22.625 -26.063 1.00 89.19 538 ASN A N 1
ATOM 4386 C CA . ASN A 1 538 ? 8.057 -22.458 -27.286 1.00 89.19 538 ASN A CA 1
ATOM 4387 C C . ASN A 1 538 ? 7.567 -23.309 -28.476 1.00 89.19 538 ASN A C 1
ATOM 4389 O O . ASN A 1 538 ? 8.028 -23.099 -29.598 1.00 89.19 538 ASN A O 1
ATOM 4393 N N . ASN A 1 539 ? 6.660 -24.266 -28.263 1.00 87.12 539 ASN A N 1
ATOM 4394 C CA . ASN A 1 539 ? 6.020 -25.026 -29.339 1.00 87.12 539 ASN A CA 1
ATOM 4395 C C . ASN A 1 539 ? 4.935 -24.172 -30.028 1.00 87.12 539 ASN A C 1
ATOM 4397 O O . ASN A 1 539 ? 4.435 -23.210 -29.454 1.00 87.12 539 ASN A O 1
ATOM 4401 N N . ASP A 1 540 ? 4.540 -24.530 -31.248 1.00 82.19 540 ASP A N 1
ATOM 4402 C CA . ASP A 1 540 ? 3.471 -23.872 -32.002 1.00 82.19 540 ASP A CA 1
ATOM 4403 C C . ASP A 1 540 ? 2.064 -24.416 -31.705 1.00 82.19 540 ASP A C 1
ATOM 4405 O O . ASP A 1 540 ? 1.087 -23.733 -32.032 1.00 82.19 540 ASP A O 1
ATOM 4409 N N . ASP A 1 541 ? 1.939 -25.613 -31.115 1.00 83.75 541 ASP A N 1
ATOM 4410 C CA . ASP A 1 541 ? 0.637 -26.207 -30.782 1.00 83.75 541 ASP A CA 1
ATOM 4411 C C . ASP A 1 541 ? -0.060 -25.444 -29.643 1.00 83.75 541 ASP A C 1
ATOM 4413 O O . ASP A 1 541 ? 0.545 -25.040 -28.651 1.00 83.75 541 ASP A O 1
ATOM 4417 N N . ARG A 1 542 ? -1.358 -25.221 -29.826 1.00 83.06 542 ARG A N 1
ATOM 4418 C CA . ARG A 1 542 ? -2.241 -24.396 -28.995 1.00 83.06 542 ARG A CA 1
ATOM 4419 C C . ARG A 1 542 ? -3.624 -25.041 -28.886 1.00 83.06 542 ARG A C 1
ATOM 4421 O O . ARG A 1 542 ? -4.656 -24.383 -29.055 1.00 83.06 542 ARG A O 1
ATOM 4428 N N . SER A 1 543 ? -3.666 -26.365 -28.768 1.00 83.69 543 SER A N 1
ATOM 4429 C CA . SER A 1 543 ? -4.891 -27.115 -28.479 1.00 83.69 543 SER A CA 1
ATOM 4430 C C . SER A 1 543 ? -5.342 -26.893 -27.028 1.00 83.69 543 SER A C 1
ATOM 4432 O O . SER A 1 543 ? -4.552 -26.486 -26.180 1.00 83.69 543 SER A O 1
ATOM 4434 N N . GLU A 1 544 ? -6.618 -27.150 -26.728 1.00 81.81 544 GLU A N 1
ATOM 4435 C CA . GLU A 1 544 ? -7.152 -27.025 -25.358 1.00 81.81 544 GLU A CA 1
ATOM 4436 C C . GLU A 1 544 ? -6.423 -27.944 -24.360 1.00 81.81 544 GLU A C 1
ATOM 4438 O O . GLU A 1 544 ? -6.198 -27.568 -23.210 1.00 81.81 544 GLU A O 1
ATOM 4443 N N . GLU A 1 545 ? -5.993 -29.123 -24.816 1.00 86.50 545 GLU A N 1
ATOM 4444 C CA . GLU A 1 545 ? -5.189 -30.062 -24.030 1.00 86.50 545 GLU A CA 1
ATOM 4445 C C . GLU A 1 545 ? -3.824 -29.462 -23.668 1.00 86.50 545 GLU A C 1
ATOM 4447 O O . GLU A 1 545 ? -3.451 -29.456 -22.497 1.00 86.50 545 GLU A O 1
ATOM 4452 N N . ILE A 1 546 ? -3.123 -28.876 -24.647 1.00 88.75 546 ILE A N 1
ATOM 4453 C CA . ILE A 1 546 ? -1.840 -28.197 -24.416 1.00 88.75 546 ILE A CA 1
ATOM 4454 C C . ILE A 1 546 ? -2.015 -27.003 -23.478 1.00 88.75 546 ILE A C 1
ATOM 4456 O O . ILE A 1 546 ? -1.216 -26.827 -22.564 1.00 88.75 546 ILE A O 1
ATOM 4460 N N . TYR A 1 547 ? -3.073 -26.210 -23.648 1.00 86.56 547 TYR A N 1
ATOM 4461 C CA . TYR A 1 547 ? -3.357 -25.097 -22.745 1.00 86.56 547 TYR A CA 1
ATOM 4462 C C . TYR A 1 547 ? -3.605 -25.545 -21.306 1.00 86.56 547 TYR A C 1
ATOM 4464 O O . TYR A 1 547 ? -3.037 -24.962 -20.387 1.00 86.56 547 TYR A O 1
ATOM 4472 N N . THR A 1 548 ? -4.406 -26.596 -21.117 1.00 88.50 548 THR A N 1
ATOM 4473 C CA . THR A 1 548 ? -4.665 -27.170 -19.789 1.00 88.50 548 THR A CA 1
ATOM 4474 C C . THR A 1 548 ? -3.361 -27.653 -19.157 1.00 88.50 548 THR A C 1
ATOM 4476 O O . THR A 1 548 ? -3.070 -27.335 -18.008 1.00 88.50 548 THR A O 1
ATOM 4479 N N . GLN A 1 549 ? -2.524 -28.346 -19.934 1.00 93.25 549 GLN A N 1
ATOM 4480 C CA . GLN A 1 549 ? -1.221 -28.810 -19.470 1.00 93.25 549 GLN A CA 1
ATOM 4481 C C . GLN A 1 549 ? -0.290 -27.645 -19.093 1.00 93.25 549 GLN A C 1
ATOM 4483 O O . GLN A 1 549 ? 0.399 -27.716 -18.078 1.00 93.25 549 GLN A O 1
ATOM 4488 N N . MET A 1 550 ? -0.260 -26.570 -19.885 1.00 92.50 550 MET A N 1
ATOM 4489 C CA . MET A 1 550 ? 0.540 -25.377 -19.588 1.00 92.50 550 MET A CA 1
ATOM 4490 C C . MET A 1 550 ? 0.081 -24.687 -18.299 1.00 92.50 550 MET A C 1
ATOM 4492 O O . MET A 1 550 ? 0.930 -24.275 -17.510 1.00 92.50 550 MET A O 1
ATOM 4496 N N . ASP A 1 551 ? -1.228 -24.594 -18.055 1.00 91.81 551 ASP A N 1
ATOM 4497 C CA . ASP A 1 551 ? -1.767 -24.032 -16.811 1.00 91.81 551 ASP A CA 1
ATOM 4498 C C . ASP A 1 551 ? -1.379 -24.875 -15.595 1.00 91.81 551 ASP A C 1
ATOM 4500 O O . ASP A 1 551 ? -0.864 -24.335 -14.616 1.00 91.81 551 ASP A O 1
ATOM 4504 N N . ASP A 1 552 ? -1.541 -26.197 -15.669 1.00 93.94 552 ASP A N 1
ATOM 4505 C CA . ASP A 1 552 ? -1.163 -27.101 -14.580 1.00 93.94 552 ASP A CA 1
ATOM 4506 C C . ASP A 1 552 ? 0.336 -26.998 -14.253 1.00 93.94 552 ASP A C 1
ATOM 4508 O O . ASP A 1 552 ? 0.724 -26.893 -13.084 1.00 93.94 552 ASP A O 1
ATOM 4512 N N . LEU A 1 553 ? 1.192 -26.971 -15.282 1.00 96.88 553 LEU A N 1
ATOM 4513 C CA . LEU A 1 553 ? 2.639 -26.812 -15.120 1.00 96.88 553 LEU A CA 1
ATOM 4514 C C . LEU A 1 553 ? 3.005 -25.438 -14.546 1.00 96.88 553 LEU A C 1
ATOM 4516 O O . LEU A 1 553 ? 3.905 -25.346 -13.708 1.00 96.88 553 LEU A O 1
ATOM 4520 N N . ALA A 1 554 ? 2.311 -24.375 -14.955 1.00 95.00 554 ALA A N 1
ATOM 4521 C CA . ALA A 1 554 ? 2.496 -23.034 -14.410 1.00 95.00 554 ALA A CA 1
ATOM 4522 C C . ALA A 1 554 ? 2.153 -22.978 -12.921 1.00 95.00 554 ALA A C 1
ATOM 4524 O O . ALA A 1 554 ? 2.960 -22.500 -12.125 1.00 95.00 554 ALA A O 1
ATOM 4525 N N . LEU A 1 555 ? 1.005 -23.530 -12.528 1.00 94.81 555 LEU A N 1
ATOM 4526 C CA . LEU A 1 555 ? 0.570 -23.570 -11.134 1.00 94.81 555 LEU A CA 1
ATOM 4527 C C . LEU A 1 555 ? 1.519 -24.397 -10.260 1.00 94.81 555 LEU A C 1
ATOM 4529 O O . LEU A 1 555 ? 1.917 -23.931 -9.192 1.00 94.81 555 LEU A O 1
ATOM 4533 N N . ASN A 1 556 ? 1.940 -25.579 -10.720 1.00 96.38 556 ASN A N 1
ATOM 4534 C CA . ASN A 1 556 ? 2.909 -26.404 -9.990 1.00 96.38 556 ASN A CA 1
ATOM 4535 C C . ASN A 1 556 ? 4.278 -25.711 -9.881 1.00 96.38 556 ASN A C 1
ATOM 4537 O O . ASN A 1 556 ? 4.944 -25.799 -8.847 1.00 96.38 556 ASN A O 1
ATOM 4541 N N . THR A 1 557 ? 4.687 -24.977 -10.920 1.00 97.12 557 THR A N 1
ATOM 4542 C CA . THR A 1 557 ? 5.917 -24.180 -10.891 1.00 97.12 557 THR A CA 1
ATOM 4543 C C . THR A 1 557 ? 5.836 -23.084 -9.827 1.00 97.12 557 THR A C 1
ATOM 4545 O O . THR A 1 557 ? 6.745 -22.978 -9.003 1.00 97.12 557 THR A O 1
ATOM 4548 N N . LEU A 1 558 ? 4.750 -22.303 -9.784 1.00 95.19 558 LEU A N 1
ATOM 4549 C CA . LEU A 1 558 ? 4.556 -21.262 -8.765 1.00 95.19 558 LEU A CA 1
ATOM 4550 C C . LEU A 1 558 ? 4.505 -21.853 -7.346 1.00 95.19 558 LEU A C 1
ATOM 4552 O O . LEU A 1 558 ? 5.116 -21.304 -6.426 1.00 95.19 558 LEU A O 1
ATOM 4556 N N . GLU A 1 559 ? 3.859 -23.010 -7.172 1.00 95.06 559 GLU A N 1
ATOM 4557 C CA . GLU A 1 559 ? 3.834 -23.741 -5.902 1.00 95.06 559 GLU A CA 1
ATOM 4558 C C . GLU A 1 559 ? 5.244 -24.144 -5.441 1.00 95.06 559 GLU A C 1
ATOM 4560 O O . GLU A 1 559 ? 5.621 -23.908 -4.287 1.00 95.06 559 GLU A O 1
ATOM 4565 N N . ALA A 1 560 ? 6.062 -24.683 -6.348 1.00 96.56 560 ALA A N 1
ATOM 4566 C CA . ALA A 1 560 ? 7.440 -25.066 -6.056 1.00 96.56 560 ALA A CA 1
ATOM 4567 C C . ALA A 1 560 ? 8.335 -23.854 -5.738 1.00 96.56 560 ALA A C 1
ATOM 4569 O O . ALA A 1 560 ? 9.164 -23.915 -4.825 1.00 96.56 560 ALA A O 1
ATOM 4570 N N . VAL A 1 561 ? 8.141 -22.733 -6.438 1.00 96.69 561 VAL A N 1
ATOM 4571 C CA . VAL A 1 561 ? 8.832 -21.467 -6.152 1.00 96.69 561 VAL A CA 1
ATOM 4572 C C . VAL A 1 561 ? 8.474 -20.952 -4.754 1.00 96.69 561 VAL A C 1
ATOM 4574 O O . VAL A 1 561 ? 9.362 -20.594 -3.976 1.00 96.69 561 VAL A O 1
ATOM 4577 N N . GLY A 1 562 ? 7.193 -20.974 -4.381 1.00 94.12 562 GLY A N 1
ATOM 4578 C CA . GLY A 1 562 ? 6.770 -20.583 -3.037 1.00 94.12 562 GLY A CA 1
ATOM 4579 C C . GLY A 1 562 ? 7.296 -21.525 -1.941 1.00 94.12 562 GLY A C 1
ATOM 4580 O O . GLY A 1 562 ? 7.642 -21.074 -0.847 1.00 94.12 562 GLY A O 1
ATOM 4581 N N . ALA A 1 563 ? 7.448 -22.823 -2.228 1.00 95.44 563 ALA A N 1
ATOM 4582 C CA . ALA A 1 563 ? 8.104 -23.771 -1.321 1.00 95.44 563 ALA A CA 1
ATOM 4583 C C . ALA A 1 563 ? 9.607 -23.475 -1.141 1.00 95.44 563 ALA A C 1
ATOM 4585 O O . ALA A 1 563 ? 10.126 -23.548 -0.023 1.00 95.44 563 ALA A O 1
ATOM 4586 N N . TRP A 1 564 ? 10.309 -23.087 -2.210 1.00 96.31 564 TRP A N 1
ATOM 4587 C CA . TRP A 1 564 ? 11.692 -22.609 -2.119 1.00 96.31 564 TRP A CA 1
ATOM 4588 C C . TRP A 1 564 ? 11.804 -21.348 -1.251 1.00 96.31 564 TRP A C 1
ATOM 4590 O O . TRP A 1 564 ? 12.698 -21.267 -0.401 1.00 96.31 564 TRP A O 1
ATOM 4600 N N . ALA A 1 565 ? 10.872 -20.400 -1.392 1.00 94.88 565 ALA A N 1
ATOM 4601 C CA . ALA A 1 565 ? 10.839 -19.190 -0.572 1.00 94.88 565 ALA A CA 1
ATOM 4602 C C . ALA A 1 565 ? 10.625 -19.510 0.919 1.00 94.88 565 ALA A C 1
ATOM 4604 O O . ALA A 1 565 ? 11.300 -18.937 1.777 1.00 94.88 565 ALA A O 1
ATOM 4605 N N . GLU A 1 566 ? 9.752 -20.471 1.240 1.00 93.75 566 GLU A N 1
ATOM 4606 C CA . GLU A 1 566 ? 9.522 -20.934 2.614 1.00 93.75 566 GLU A CA 1
ATOM 4607 C C . GLU A 1 566 ? 10.789 -21.529 3.243 1.00 93.75 566 GLU A C 1
ATOM 4609 O O . GLU A 1 566 ? 11.170 -21.142 4.351 1.00 93.75 566 GLU A O 1
ATOM 4614 N N . ASN A 1 567 ? 11.493 -22.395 2.511 1.00 95.00 567 ASN A N 1
ATOM 4615 C CA . ASN A 1 567 ? 12.760 -22.977 2.961 1.00 95.00 567 ASN A CA 1
ATOM 4616 C C . ASN A 1 567 ? 13.843 -21.904 3.154 1.00 95.00 567 ASN A C 1
ATOM 4618 O O . ASN A 1 567 ? 14.545 -21.886 4.170 1.00 95.00 567 ASN A O 1
ATOM 4622 N N . SER A 1 568 ? 13.936 -20.967 2.209 1.00 94.94 568 SER A N 1
ATOM 4623 C CA . SER A 1 568 ? 14.872 -19.842 2.257 1.00 94.94 568 SER A CA 1
ATOM 4624 C C . SER A 1 568 ? 14.596 -18.931 3.453 1.00 94.94 568 SER A C 1
ATOM 4626 O O . SER A 1 568 ? 15.531 -18.476 4.113 1.00 94.94 568 SER A O 1
ATOM 4628 N N . ARG A 1 569 ? 13.322 -18.709 3.800 1.00 93.44 569 ARG A N 1
ATOM 4629 C CA . ARG A 1 569 ? 12.921 -17.924 4.975 1.00 93.44 569 ARG A CA 1
ATOM 4630 C C . ARG A 1 569 ? 13.425 -18.554 6.268 1.00 93.44 569 ARG A C 1
ATOM 4632 O O . ARG A 1 569 ? 13.978 -17.847 7.109 1.00 93.44 569 ARG A O 1
ATOM 4639 N N . GLU A 1 570 ? 13.249 -19.864 6.439 1.00 94.25 570 GLU A N 1
ATOM 4640 C CA . GLU A 1 570 ? 13.724 -20.558 7.642 1.00 94.25 570 GLU A CA 1
ATOM 4641 C C . GLU A 1 570 ? 15.251 -20.524 7.756 1.00 94.25 570 GLU A C 1
ATOM 4643 O O . GLU A 1 570 ? 15.775 -20.317 8.851 1.00 94.25 570 GLU A O 1
ATOM 4648 N N . PHE A 1 571 ? 15.971 -20.614 6.634 1.00 93.19 571 PHE A N 1
ATOM 4649 C CA . PHE A 1 571 ? 17.416 -20.393 6.616 1.00 93.19 571 PHE A CA 1
ATOM 4650 C C . PHE A 1 571 ? 17.786 -18.959 7.033 1.00 93.19 571 PHE A C 1
ATOM 4652 O O . PHE A 1 571 ? 18.577 -18.779 7.963 1.00 93.19 571 PHE A O 1
ATOM 4659 N N . VAL A 1 572 ? 17.187 -17.931 6.418 1.00 92.31 572 VAL A N 1
ATOM 4660 C CA . VAL A 1 572 ? 17.488 -16.516 6.710 1.00 92.31 572 VAL A CA 1
ATOM 4661 C C . VAL A 1 572 ? 17.258 -16.165 8.183 1.00 92.31 572 VAL A C 1
ATOM 4663 O O . VAL A 1 572 ? 18.044 -15.406 8.750 1.00 92.31 572 VAL A O 1
ATOM 4666 N N . LYS A 1 573 ? 16.264 -16.760 8.860 1.00 92.00 573 LYS A N 1
ATOM 4667 C CA . LYS A 1 573 ? 16.051 -16.581 10.313 1.00 92.00 573 LYS A CA 1
ATOM 4668 C C . LYS A 1 573 ? 17.275 -16.958 11.153 1.00 92.00 573 LYS A C 1
ATOM 4670 O O . LYS A 1 573 ? 17.449 -16.414 12.244 1.00 92.00 573 LYS A O 1
ATOM 4675 N N . THR A 1 574 ? 18.141 -17.839 10.659 1.00 91.19 574 THR A N 1
ATOM 4676 C CA . THR A 1 574 ? 19.361 -18.272 11.361 1.00 91.19 574 THR A CA 1
ATOM 4677 C C . THR A 1 574 ? 20.567 -17.362 11.102 1.00 91.19 574 THR A C 1
ATOM 4679 O O . THR A 1 574 ? 21.522 -17.374 11.884 1.00 91.19 574 THR A O 1
ATOM 4682 N N . LEU A 1 575 ? 20.516 -16.528 10.054 1.00 88.50 575 LEU A N 1
ATOM 4683 C CA . LEU A 1 575 ? 21.619 -15.653 9.662 1.00 88.50 575 LEU A CA 1
ATOM 4684 C C . LEU A 1 575 ? 21.904 -14.568 10.706 1.00 88.50 575 LEU A C 1
ATOM 4686 O O . LEU A 1 575 ? 20.995 -13.989 11.310 1.00 88.50 575 LEU A O 1
ATOM 4690 N N . GLN A 1 576 ? 23.194 -14.275 10.866 1.00 88.31 576 GLN A N 1
ATOM 4691 C CA . GLN A 1 576 ? 23.721 -13.203 11.709 1.00 88.31 576 GLN A CA 1
ATOM 4692 C C . GLN A 1 576 ? 24.053 -11.991 10.828 1.00 88.31 576 GLN A C 1
ATOM 4694 O O . GLN A 1 576 ? 25.203 -11.765 10.463 1.00 88.31 576 GLN A O 1
ATOM 4699 N N . ILE A 1 577 ? 23.017 -11.251 10.439 1.00 88.31 577 ILE A N 1
ATOM 4700 C CA . ILE A 1 577 ? 23.091 -10.015 9.643 1.00 88.31 577 ILE A CA 1
ATOM 4701 C C . ILE A 1 577 ? 22.362 -8.893 10.400 1.00 88.31 577 ILE A C 1
ATOM 4703 O O . ILE A 1 577 ? 21.637 -9.204 11.349 1.00 88.31 577 ILE A O 1
ATOM 4707 N N . PRO A 1 578 ? 22.527 -7.605 10.034 1.00 86.69 578 PRO A N 1
ATOM 4708 C CA . PRO A 1 578 ? 21.803 -6.518 10.692 1.00 86.69 578 PRO A CA 1
ATOM 4709 C C . PRO A 1 578 ? 20.294 -6.800 10.749 1.00 86.69 578 PRO A C 1
ATOM 4711 O O . PRO A 1 578 ? 19.690 -7.133 9.731 1.00 86.69 578 PRO A O 1
ATOM 4714 N N . GLU A 1 579 ? 19.690 -6.668 11.935 1.00 84.06 579 GLU A N 1
ATOM 4715 C CA . GLU A 1 579 ? 18.298 -7.089 12.195 1.00 84.06 579 GLU A CA 1
ATOM 4716 C C . GLU A 1 579 ? 17.286 -6.411 11.259 1.00 84.06 579 GLU A C 1
ATOM 4718 O O . GLU A 1 579 ? 16.323 -7.029 10.807 1.00 84.06 579 GLU A O 1
ATOM 4723 N N . HIS A 1 580 ? 17.553 -5.154 10.900 1.00 80.56 580 HIS A N 1
ATOM 4724 C CA . HIS A 1 580 ? 16.769 -4.409 9.917 1.00 80.56 580 HIS A CA 1
ATOM 4725 C C . HIS A 1 580 ? 16.788 -5.077 8.536 1.00 80.56 580 HIS A C 1
ATOM 4727 O O . HIS A 1 580 ? 15.744 -5.433 7.994 1.00 80.56 580 HIS A O 1
ATOM 4733 N N . THR A 1 581 ? 17.984 -5.342 8.001 1.00 85.50 581 THR A N 1
ATOM 4734 C CA . THR A 1 581 ? 18.176 -6.047 6.724 1.00 85.50 581 THR A CA 1
ATOM 4735 C C . THR A 1 581 ? 17.540 -7.434 6.754 1.00 85.50 581 THR A C 1
ATOM 4737 O O . THR A 1 581 ? 16.871 -7.833 5.804 1.00 85.50 581 THR A O 1
ATOM 4740 N N . LYS A 1 582 ? 17.697 -8.158 7.869 1.00 87.81 582 LYS A N 1
ATOM 4741 C CA . LYS A 1 582 ? 17.074 -9.467 8.080 1.00 87.81 582 LYS A CA 1
ATOM 4742 C C . LYS A 1 582 ? 15.559 -9.396 7.977 1.00 87.81 582 LYS A C 1
ATOM 4744 O O . LYS A 1 582 ? 14.961 -10.199 7.268 1.00 87.81 582 LYS A O 1
ATOM 4749 N N . THR A 1 583 ? 14.956 -8.423 8.651 1.00 82.00 583 THR A N 1
ATOM 4750 C CA . THR A 1 583 ? 13.509 -8.212 8.640 1.00 82.00 583 THR A CA 1
ATOM 4751 C C . THR A 1 583 ? 13.007 -7.945 7.225 1.00 82.00 583 THR A C 1
ATOM 4753 O O . THR A 1 583 ? 12.075 -8.611 6.786 1.00 82.00 583 THR A O 1
ATOM 4756 N N . MET A 1 584 ? 13.671 -7.065 6.467 1.00 82.06 584 MET A N 1
ATOM 4757 C CA . MET A 1 584 ? 13.295 -6.780 5.076 1.00 82.06 584 MET A CA 1
ATOM 4758 C C . MET A 1 584 ? 13.349 -8.026 4.181 1.00 82.06 584 MET A C 1
ATOM 4760 O O . MET A 1 584 ? 12.397 -8.296 3.447 1.00 82.06 584 MET A O 1
ATOM 4764 N N . ILE A 1 585 ? 14.426 -8.817 4.277 1.00 87.88 585 ILE A N 1
ATOM 4765 C CA . ILE A 1 585 ? 14.575 -10.075 3.528 1.00 87.88 585 ILE A CA 1
ATOM 4766 C C . ILE A 1 585 ? 13.458 -11.060 3.906 1.00 87.88 585 ILE A C 1
ATOM 4768 O O . ILE A 1 585 ? 12.825 -11.649 3.028 1.00 87.88 585 ILE A O 1
ATOM 4772 N N . LEU A 1 586 ? 13.178 -11.223 5.205 1.00 86.19 586 LEU A N 1
ATOM 4773 C CA . LEU A 1 586 ? 12.125 -12.115 5.697 1.00 86.19 586 LEU A CA 1
ATOM 4774 C C . LEU A 1 586 ? 10.730 -11.687 5.229 1.00 86.19 586 LEU A C 1
ATOM 4776 O O . LEU A 1 586 ? 9.923 -12.557 4.899 1.00 86.19 586 LEU A O 1
ATOM 4780 N N . THR A 1 587 ? 10.450 -10.384 5.155 1.00 79.25 587 THR A N 1
ATOM 4781 C CA . THR A 1 587 ? 9.192 -9.865 4.602 1.00 79.25 587 THR A CA 1
ATOM 4782 C C . THR A 1 587 ? 9.039 -10.253 3.132 1.00 79.25 587 THR A C 1
ATOM 4784 O O . THR A 1 587 ? 7.989 -10.759 2.753 1.00 79.25 587 THR A O 1
ATOM 4787 N N . ARG A 1 588 ? 10.084 -10.106 2.299 1.00 85.19 588 ARG A N 1
ATOM 4788 C CA . ARG A 1 588 ? 9.978 -10.428 0.859 1.00 85.19 588 ARG A CA 1
ATOM 4789 C C . ARG A 1 588 ? 9.825 -11.921 0.612 1.00 85.19 588 ARG A C 1
ATOM 4791 O O . ARG A 1 588 ? 8.995 -12.329 -0.192 1.00 85.19 588 ARG A O 1
ATOM 4798 N N . LEU A 1 589 ? 10.560 -12.738 1.365 1.00 88.75 589 LEU A N 1
ATOM 4799 C CA . LEU A 1 589 ? 10.383 -14.189 1.340 1.00 88.75 589 LEU A CA 1
ATOM 4800 C C . LEU A 1 589 ? 8.985 -14.598 1.812 1.00 88.75 589 LEU A C 1
ATOM 4802 O O . LEU A 1 589 ? 8.425 -15.536 1.265 1.00 88.75 589 LEU A O 1
ATOM 4806 N N . THR A 1 590 ? 8.407 -13.898 2.792 1.00 81.25 590 THR A N 1
ATOM 4807 C CA . THR A 1 590 ? 7.032 -14.163 3.244 1.00 81.25 590 THR A CA 1
ATOM 4808 C C . THR A 1 590 ? 6.012 -13.850 2.152 1.00 81.25 590 THR A C 1
ATOM 4810 O O . THR A 1 590 ? 5.163 -14.698 1.896 1.00 81.25 590 THR A O 1
ATOM 4813 N N . GLY A 1 591 ? 6.160 -12.729 1.438 1.00 77.19 591 GLY A N 1
ATOM 4814 C CA . GLY A 1 591 ? 5.327 -12.420 0.271 1.00 77.19 591 GLY A CA 1
ATOM 4815 C C . GLY A 1 591 ? 5.421 -13.486 -0.829 1.00 77.19 591 GLY A C 1
ATOM 4816 O O . GLY A 1 591 ? 4.402 -13.946 -1.330 1.00 77.19 591 GLY A O 1
ATOM 4817 N N . LEU A 1 592 ? 6.627 -13.979 -1.132 1.00 86.12 592 LEU A N 1
ATOM 4818 C CA . LEU A 1 592 ? 6.829 -15.025 -2.147 1.00 86.12 592 LEU A CA 1
ATOM 4819 C C . LEU A 1 592 ? 6.206 -16.384 -1.781 1.00 86.12 592 LEU A C 1
ATOM 4821 O O . LEU A 1 592 ? 5.901 -17.178 -2.669 1.00 86.12 592 LEU A O 1
ATOM 4825 N N . ILE A 1 593 ? 5.981 -16.674 -0.496 1.00 86.75 593 ILE A N 1
ATOM 4826 C CA . ILE A 1 593 ? 5.309 -17.915 -0.068 1.00 86.75 593 ILE A CA 1
ATOM 4827 C C . ILE A 1 593 ? 3.850 -17.950 -0.546 1.00 86.75 593 ILE A C 1
ATOM 4829 O O . ILE A 1 593 ? 3.320 -19.040 -0.774 1.00 86.75 593 ILE A O 1
ATOM 4833 N N . VAL A 1 594 ? 3.223 -16.787 -0.773 1.00 79.25 594 VAL A N 1
ATOM 4834 C CA . VAL A 1 594 ? 1.848 -16.668 -1.296 1.00 79.25 594 VAL A CA 1
ATOM 4835 C C . VAL A 1 594 ? 1.709 -17.303 -2.686 1.00 79.25 594 VAL A C 1
ATOM 4837 O O . VAL A 1 594 ? 0.620 -17.743 -3.048 1.00 79.25 594 VAL A O 1
ATOM 4840 N N . LEU A 1 595 ? 2.803 -17.475 -3.443 1.00 86.50 595 LEU A N 1
ATOM 4841 C CA . LEU A 1 595 ? 2.782 -18.173 -4.737 1.00 86.50 595 LEU A CA 1
ATOM 4842 C C . LEU A 1 595 ? 2.236 -19.611 -4.643 1.00 86.50 595 LEU A C 1
ATOM 4844 O O . LEU A 1 595 ? 1.647 -20.102 -5.603 1.00 86.50 595 LEU A O 1
ATOM 4848 N N . LYS A 1 596 ? 2.323 -20.259 -3.470 1.00 87.06 596 LYS A N 1
ATOM 4849 C CA . LYS A 1 596 ? 1.712 -21.579 -3.211 1.00 87.06 596 LYS A CA 1
ATOM 4850 C C . LYS A 1 596 ? 0.188 -21.568 -3.306 1.00 87.06 596 LYS A C 1
ATOM 4852 O O . LYS A 1 596 ? -0.418 -22.605 -3.555 1.00 87.06 596 LYS A O 1
ATOM 4857 N N . GLU A 1 597 ? -0.442 -20.415 -3.104 1.00 81.19 597 GLU A N 1
ATOM 4858 C CA . GLU A 1 597 ? -1.897 -20.296 -3.134 1.00 81.19 597 GLU A CA 1
ATOM 4859 C C . GLU A 1 597 ? -2.454 -20.225 -4.556 1.00 81.19 597 GLU A C 1
ATOM 4861 O O . GLU A 1 597 ? -3.629 -20.532 -4.747 1.00 81.19 597 GLU A O 1
ATOM 4866 N N . PHE A 1 598 ? -1.644 -19.866 -5.560 1.00 85.44 598 PHE A N 1
ATOM 4867 C CA . PHE A 1 598 ? -2.122 -19.601 -6.923 1.00 85.44 598 PHE A CA 1
ATOM 4868 C C . PHE A 1 598 ? -2.914 -20.764 -7.518 1.00 85.44 598 PHE A C 1
ATOM 4870 O O . PHE A 1 598 ? -3.891 -20.532 -8.219 1.00 85.44 598 PHE A O 1
ATOM 4877 N N . LYS A 1 599 ? -2.559 -22.005 -7.178 1.00 88.44 599 LYS A N 1
ATOM 4878 C CA . LYS A 1 599 ? -3.293 -23.203 -7.596 1.00 88.44 599 LYS A CA 1
ATOM 4879 C C . LYS A 1 599 ? -4.728 -23.233 -7.075 1.00 88.44 599 LYS A C 1
ATOM 4881 O O . LYS A 1 599 ? -5.663 -23.395 -7.853 1.00 88.44 599 LYS A O 1
ATOM 4886 N N . LEU A 1 600 ? -4.901 -23.000 -5.775 1.00 84.69 600 LEU A N 1
ATOM 4887 C CA . LEU A 1 600 ? -6.220 -22.934 -5.141 1.00 84.69 600 LEU A CA 1
ATOM 4888 C C . LEU A 1 600 ? -7.020 -21.729 -5.651 1.00 84.69 600 LEU A C 1
ATOM 4890 O O . LEU A 1 600 ? -8.232 -21.816 -5.825 1.00 84.69 600 LEU A O 1
ATOM 4894 N N . GLN A 1 601 ? -6.341 -20.609 -5.911 1.00 81.81 601 GLN A N 1
ATOM 4895 C CA . GLN A 1 601 ? -6.957 -19.395 -6.450 1.00 81.81 601 GLN A CA 1
ATOM 4896 C C . GLN A 1 601 ? -7.450 -19.572 -7.879 1.00 81.81 601 GLN A C 1
ATOM 4898 O O . GLN A 1 601 ? -8.538 -19.116 -8.221 1.00 81.81 601 GLN A O 1
ATOM 4903 N N . PHE A 1 602 ? -6.643 -20.217 -8.716 1.00 85.81 602 PHE A N 1
ATOM 4904 C CA . PHE A 1 602 ? -6.975 -20.472 -10.105 1.00 85.81 602 PHE A CA 1
ATOM 4905 C C . PHE A 1 602 ? -8.218 -21.354 -10.195 1.00 85.81 602 PHE A C 1
ATOM 4907 O O . PHE A 1 602 ? -9.172 -20.992 -10.880 1.00 85.81 602 PHE A O 1
ATOM 4914 N N . GLU A 1 603 ? -8.256 -22.449 -9.428 1.00 87.00 603 GLU A N 1
ATOM 4915 C CA . GLU A 1 603 ? -9.423 -23.331 -9.368 1.00 87.00 603 GLU A CA 1
ATOM 4916 C C . GLU A 1 603 ? -10.670 -22.592 -8.859 1.00 87.00 603 GLU A C 1
ATOM 4918 O O . GLU A 1 603 ? -11.709 -22.609 -9.520 1.00 87.00 603 GLU A O 1
ATOM 4923 N N . PHE A 1 604 ? -10.554 -21.858 -7.748 1.00 83.12 604 PHE A N 1
ATOM 4924 C CA . PHE A 1 604 ? -11.645 -21.049 -7.197 1.00 83.12 604 PHE A CA 1
ATOM 4925 C C . PHE A 1 604 ? -12.230 -20.066 -8.230 1.00 83.12 604 PHE A C 1
ATOM 4927 O O . PHE A 1 604 ? -13.450 -19.984 -8.387 1.00 83.12 604 PHE A O 1
ATOM 4934 N N . ARG A 1 605 ? -11.373 -19.372 -8.990 1.00 81.00 605 ARG A N 1
ATOM 4935 C CA . ARG A 1 605 ? -11.773 -18.379 -10.005 1.00 81.00 605 ARG A CA 1
ATOM 4936 C C . ARG A 1 605 ? -12.380 -19.001 -11.257 1.00 81.00 605 ARG A C 1
ATOM 4938 O O . ARG A 1 605 ? -13.319 -18.433 -11.811 1.00 81.00 605 ARG A O 1
ATOM 4945 N N . MET A 1 606 ? -11.900 -20.169 -11.687 1.00 82.88 606 MET A N 1
ATOM 4946 C CA . MET A 1 606 ? -12.543 -20.928 -12.769 1.00 82.88 606 MET A CA 1
ATOM 4947 C C . MET A 1 606 ? -13.984 -21.308 -12.423 1.00 82.88 606 MET A C 1
ATOM 4949 O O . MET A 1 606 ? -14.831 -21.412 -13.305 1.00 82.88 606 MET A O 1
ATOM 4953 N N . HIS A 1 607 ? -14.267 -21.499 -11.138 1.00 84.25 607 HIS A N 1
ATOM 4954 C CA . HIS A 1 607 ? -15.595 -21.824 -10.638 1.00 84.25 607 HIS A CA 1
ATOM 4955 C C . HIS A 1 607 ? -16.426 -20.588 -10.281 1.00 84.25 607 HIS A C 1
ATOM 4957 O O . HIS A 1 607 ? -17.430 -20.700 -9.591 1.00 84.25 607 HIS A O 1
ATOM 4963 N N . GLY A 1 608 ? -16.049 -19.400 -10.760 1.00 71.81 608 GLY A N 1
ATOM 4964 C CA . GLY A 1 608 ? -16.813 -18.171 -10.544 1.00 71.81 608 GLY A CA 1
ATOM 4965 C C . GLY A 1 608 ? -16.584 -17.508 -9.185 1.00 71.81 608 GLY A C 1
ATOM 4966 O O . GLY A 1 608 ? -17.277 -16.544 -8.864 1.00 71.81 608 GLY A O 1
ATOM 4967 N N . GLY A 1 609 ? -15.623 -18.005 -8.399 1.00 71.00 609 GLY A N 1
ATOM 4968 C CA . GLY A 1 609 ? -15.180 -17.389 -7.157 1.00 71.00 609 GLY A CA 1
ATOM 4969 C C . GLY A 1 609 ? -14.425 -16.093 -7.439 1.00 71.00 609 GLY A C 1
ATOM 4970 O O . GLY A 1 609 ? -13.240 -16.105 -7.780 1.00 71.00 609 GLY A O 1
ATOM 4971 N N . TYR A 1 610 ? -15.119 -14.970 -7.295 1.00 67.25 610 TYR A N 1
ATOM 4972 C CA . TYR A 1 610 ? -14.567 -13.627 -7.460 1.00 67.25 610 TYR A CA 1
ATOM 4973 C C . TYR A 1 610 ? -14.822 -12.806 -6.200 1.00 67.25 610 TYR A C 1
ATOM 4975 O O . TYR A 1 610 ? -15.655 -13.179 -5.376 1.00 67.25 610 TYR A O 1
ATOM 4983 N N . SER A 1 611 ? -14.149 -11.658 -6.084 1.00 53.94 611 SER A N 1
ATOM 4984 C CA . SER A 1 611 ? -14.413 -10.662 -5.038 1.00 53.94 611 SER A CA 1
ATOM 4985 C C . SER A 1 611 ? -15.924 -10.467 -4.867 1.00 53.94 611 SER A C 1
ATOM 4987 O O . SER A 1 611 ? -16.467 -10.699 -3.803 1.00 53.94 611 SER A O 1
ATOM 4989 N N . ASN A 1 612 ? -16.670 -10.216 -5.935 1.00 51.16 612 ASN A N 1
ATOM 4990 C CA . ASN A 1 612 ? -18.099 -9.917 -5.870 1.00 51.16 612 ASN A CA 1
ATOM 4991 C C . ASN A 1 612 ? -19.070 -11.093 -6.114 1.00 51.16 612 ASN A C 1
ATOM 4993 O O . ASN A 1 612 ? -20.285 -10.884 -6.056 1.00 51.16 612 ASN A O 1
ATOM 4997 N N . LYS A 1 613 ? -18.598 -12.314 -6.400 1.00 60.69 613 LYS A N 1
ATOM 4998 C CA . LYS A 1 613 ? -19.463 -13.458 -6.759 1.00 60.69 613 LYS A CA 1
ATOM 4999 C C . LYS A 1 613 ? -19.047 -14.718 -6.008 1.00 60.69 613 LYS A C 1
ATOM 5001 O O . LYS A 1 613 ? -17.870 -15.064 -5.967 1.00 60.69 613 LYS A O 1
ATOM 5006 N N . SER A 1 614 ? -20.032 -15.412 -5.441 1.00 67.88 614 SER A N 1
ATOM 5007 C CA . SER A 1 614 ? -19.813 -16.756 -4.908 1.00 67.88 614 SER A CA 1
ATOM 5008 C C . SER A 1 614 ? -19.473 -17.724 -6.044 1.00 67.88 614 SER A C 1
ATOM 5010 O O . SER A 1 614 ? -20.003 -17.560 -7.151 1.00 67.88 614 SER A O 1
ATOM 5012 N N . PRO A 1 615 ? -18.621 -18.727 -5.781 1.00 75.12 615 PRO A N 1
ATOM 5013 C CA . PRO A 1 615 ? -18.374 -19.783 -6.746 1.00 75.12 615 PRO A CA 1
ATOM 5014 C C . PRO A 1 615 ? -19.637 -20.612 -7.006 1.00 75.12 615 PRO A C 1
ATOM 5016 O O . PRO A 1 615 ? -20.640 -20.520 -6.299 1.00 75.12 615 PRO A O 1
ATOM 5019 N N . ASP A 1 616 ? -19.610 -21.423 -8.060 1.00 82.50 616 ASP A N 1
ATOM 5020 C CA . ASP A 1 616 ? -20.724 -22.293 -8.395 1.00 82.50 616 ASP A CA 1
ATOM 5021 C C . ASP A 1 616 ? -20.982 -23.334 -7.291 1.00 82.50 616 ASP A C 1
ATOM 5023 O O . ASP A 1 616 ? -20.068 -23.829 -6.628 1.00 82.50 616 ASP A O 1
ATOM 5027 N N . ALA A 1 617 ? -22.254 -23.702 -7.119 1.00 84.00 617 ALA A N 1
ATOM 5028 C CA . ALA A 1 617 ? -22.680 -24.587 -6.038 1.00 84.00 617 ALA A CA 1
ATOM 5029 C C . ALA A 1 617 ? -22.009 -25.975 -6.080 1.00 84.00 617 ALA A C 1
ATOM 5031 O O . ALA A 1 617 ? -21.852 -26.613 -5.042 1.00 84.00 617 ALA A O 1
ATOM 5032 N N . ASN A 1 618 ? -21.590 -26.467 -7.255 1.00 85.50 618 ASN A N 1
ATOM 5033 C CA . ASN A 1 618 ? -20.902 -27.759 -7.343 1.00 85.50 618 ASN A CA 1
ATOM 5034 C C . ASN A 1 618 ? -19.462 -27.666 -6.830 1.00 85.50 618 ASN A C 1
ATOM 5036 O O . ASN A 1 618 ? -18.930 -28.656 -6.328 1.00 85.50 618 ASN A O 1
ATOM 5040 N N . TYR A 1 619 ? -18.807 -26.514 -6.986 1.00 85.12 619 TYR A N 1
ATOM 5041 C CA . TYR A 1 619 ? -17.524 -26.248 -6.350 1.00 85.12 619 TYR A CA 1
ATOM 5042 C C . TYR A 1 619 ? -17.686 -26.204 -4.829 1.00 85.12 619 TYR A C 1
ATOM 5044 O O . TYR A 1 619 ? -17.019 -26.975 -4.152 1.00 85.12 619 TYR A O 1
ATOM 5052 N N . GLU A 1 620 ? -18.636 -25.436 -4.290 1.00 83.94 620 GLU A N 1
ATOM 5053 C CA . GLU A 1 620 ? -18.887 -25.372 -2.836 1.00 83.94 620 GLU A CA 1
ATOM 5054 C C . GLU A 1 620 ? -19.168 -26.760 -2.226 1.00 83.94 620 GLU A C 1
ATOM 5056 O O . GLU A 1 620 ? -18.539 -27.152 -1.244 1.00 83.94 620 GLU A O 1
ATOM 5061 N N . LEU A 1 621 ? -20.019 -27.571 -2.870 1.00 84.88 621 LEU A N 1
ATOM 5062 C CA . LEU A 1 621 ? -20.343 -28.933 -2.421 1.00 84.88 621 LEU A CA 1
ATOM 5063 C C . LEU A 1 621 ? -19.136 -29.888 -2.385 1.00 84.88 621 LEU A C 1
ATOM 5065 O O . LEU A 1 621 ? -19.161 -30.866 -1.635 1.00 84.88 621 LEU A O 1
ATOM 5069 N N . ARG A 1 622 ? -18.087 -29.642 -3.185 1.00 86.31 622 ARG A N 1
ATOM 5070 C CA . ARG A 1 622 ? -16.852 -30.450 -3.170 1.00 86.31 622 ARG A CA 1
ATOM 5071 C C . ARG A 1 622 ? -15.970 -30.166 -1.954 1.00 86.31 622 ARG A C 1
ATOM 5073 O O . ARG A 1 622 ? -15.189 -31.039 -1.582 1.00 86.31 622 ARG A O 1
ATOM 5080 N N . TYR A 1 623 ? -16.109 -28.998 -1.328 1.00 82.62 623 TYR A N 1
ATOM 5081 C CA . TYR A 1 623 ? -15.305 -28.566 -0.183 1.00 82.62 623 TYR A CA 1
ATOM 5082 C C . TYR A 1 623 ? -16.186 -28.365 1.053 1.00 82.62 623 TYR A C 1
ATOM 5084 O O . TYR A 1 623 ? -16.184 -27.297 1.647 1.00 82.62 623 TYR A O 1
ATOM 5092 N N . CYS A 1 624 ? -16.924 -29.394 1.477 1.00 70.62 624 CYS A N 1
ATOM 5093 C CA . CYS A 1 624 ? -17.862 -29.299 2.607 1.00 70.62 624 CYS A CA 1
ATOM 5094 C C . CYS A 1 624 ? -17.240 -28.811 3.932 1.00 70.62 624 CYS A C 1
ATOM 5096 O O . CYS A 1 624 ? -17.941 -28.251 4.773 1.00 70.62 624 CYS A O 1
ATOM 5098 N N . ASP A 1 625 ? -15.929 -28.988 4.111 1.00 78.94 625 ASP A N 1
ATOM 5099 C CA . ASP A 1 625 ? -15.192 -28.518 5.288 1.00 78.94 625 ASP A CA 1
ATOM 5100 C C . ASP A 1 625 ? -14.897 -27.004 5.245 1.00 78.94 625 ASP A C 1
ATOM 5102 O O . ASP A 1 625 ? -14.366 -26.452 6.210 1.00 78.94 625 ASP A O 1
ATOM 5106 N N . SER A 1 626 ? -15.273 -26.292 4.174 1.00 78.56 626 SER A N 1
ATOM 5107 C CA . SER A 1 626 ? -15.009 -24.858 4.023 1.00 78.56 626 SER A CA 1
ATOM 5108 C C . SER A 1 626 ? -15.680 -23.986 5.086 1.00 78.56 626 SER A C 1
ATOM 5110 O O . SER A 1 626 ? -15.206 -22.891 5.367 1.00 78.56 626 SER A O 1
ATOM 5112 N N . HIS A 1 627 ? -16.733 -24.474 5.743 1.00 79.44 627 HIS A N 1
ATOM 5113 C CA . HIS A 1 627 ? -17.397 -23.772 6.848 1.00 79.44 627 HIS A CA 1
ATOM 5114 C C . HIS A 1 627 ? -16.745 -24.024 8.220 1.00 79.44 627 HIS A C 1
ATOM 5116 O O . HIS A 1 627 ? -17.294 -23.642 9.256 1.00 79.44 627 HIS A O 1
ATOM 5122 N N . THR A 1 628 ? -15.565 -24.654 8.277 1.00 80.31 628 THR A N 1
ATOM 5123 C CA . THR A 1 628 ? -14.858 -24.929 9.544 1.00 80.31 628 THR A CA 1
ATOM 5124 C C . THR A 1 628 ? -14.663 -23.659 10.377 1.00 80.31 628 THR A C 1
ATOM 5126 O O . THR A 1 628 ? -14.938 -23.661 11.581 1.00 80.31 628 THR A O 1
ATOM 5129 N N . TYR A 1 629 ? -14.266 -22.557 9.733 1.00 79.38 629 TYR A N 1
ATOM 5130 C CA . TYR A 1 629 ? -13.994 -21.263 10.374 1.00 79.38 629 TYR A CA 1
ATOM 5131 C C . TYR A 1 629 ? -15.154 -20.262 10.284 1.00 79.38 629 TYR A C 1
ATOM 5133 O O . TYR A 1 629 ? -14.967 -19.109 10.669 1.00 79.38 629 TYR A O 1
ATOM 5141 N N . GLU A 1 630 ? -16.325 -20.703 9.809 1.00 77.81 630 GLU A N 1
ATOM 5142 C CA . GLU A 1 630 ? -17.532 -19.889 9.615 1.00 77.81 630 GLU A CA 1
ATOM 5143 C C . GLU A 1 630 ? -17.926 -19.149 10.896 1.00 77.81 630 GLU A C 1
ATOM 5145 O O . GLU A 1 630 ? -17.986 -19.753 11.968 1.00 77.81 630 GLU A O 1
ATOM 5150 N N . GLU A 1 631 ? -18.188 -17.852 10.809 1.00 74.94 631 GLU A N 1
ATOM 5151 C CA . GLU A 1 631 ? -18.658 -17.030 11.933 1.00 74.94 631 GLU A CA 1
ATOM 5152 C C . GLU A 1 631 ? -19.893 -16.204 11.519 1.00 74.94 631 GLU A C 1
ATOM 5154 O O . GLU A 1 631 ? -20.227 -15.217 12.172 1.00 74.94 631 GLU A O 1
ATOM 5159 N N . ASP A 1 632 ? -20.613 -16.599 10.459 1.00 75.31 632 ASP A N 1
ATOM 5160 C CA . ASP A 1 632 ? -21.870 -15.948 10.095 1.00 75.31 632 ASP A CA 1
ATOM 5161 C C . ASP A 1 632 ? -22.899 -16.089 11.243 1.00 75.31 632 ASP A C 1
ATOM 5163 O O . ASP A 1 632 ? -23.180 -17.192 11.749 1.00 75.31 632 ASP A O 1
ATOM 5167 N N . PRO A 1 633 ? -23.481 -14.972 11.710 1.00 73.75 633 PRO A N 1
ATOM 5168 C CA . PRO A 1 633 ? -24.601 -14.993 12.642 1.00 73.75 633 PRO A CA 1
ATOM 5169 C C . PRO A 1 633 ? -25.891 -15.597 12.048 1.00 73.75 633 PRO A C 1
ATOM 5171 O O . PRO A 1 633 ? -26.767 -15.971 12.833 1.00 73.75 633 PRO A O 1
ATOM 5174 N N . ASN A 1 634 ? -26.003 -15.717 10.717 1.00 67.88 634 ASN A N 1
ATOM 5175 C CA . ASN A 1 634 ? -27.152 -16.251 9.976 1.00 67.88 634 ASN A CA 1
ATOM 5176 C C . ASN A 1 634 ? -27.061 -17.751 9.628 1.00 67.88 634 ASN A C 1
ATOM 5178 O O . ASN A 1 634 ? -28.114 -18.379 9.491 1.00 67.88 634 ASN A O 1
ATOM 5182 N N . LEU A 1 635 ? -25.861 -18.331 9.470 1.00 56.56 635 LEU A N 1
ATOM 5183 C CA . LEU A 1 635 ? -25.681 -19.737 9.064 1.00 56.56 635 LEU A CA 1
ATOM 5184 C C . LEU A 1 635 ? -25.977 -20.696 10.230 1.00 56.56 635 LEU A C 1
ATOM 5186 O O . LEU A 1 635 ? -25.111 -21.106 11.007 1.00 56.56 635 LEU A O 1
ATOM 5190 N N . GLY A 1 636 ? -27.257 -21.026 10.368 1.00 47.00 636 GLY A N 1
ATOM 5191 C CA . GLY A 1 636 ? -27.747 -22.236 11.017 1.00 47.00 636 GLY A CA 1
ATOM 5192 C C . GLY A 1 636 ? -28.533 -23.046 9.988 1.00 47.00 636 GLY A C 1
ATOM 5193 O O . GLY A 1 636 ? -29.701 -22.751 9.743 1.00 47.00 636 GLY A O 1
ATOM 5194 N N . ASP A 1 637 ? -27.883 -24.027 9.362 1.00 46.53 637 ASP A N 1
ATOM 5195 C CA . ASP A 1 637 ? -28.357 -24.627 8.108 1.00 46.53 637 ASP A CA 1
ATOM 5196 C C . ASP A 1 637 ? -29.484 -25.671 8.267 1.00 46.53 637 ASP A C 1
ATOM 5198 O O . ASP A 1 637 ? -29.503 -26.512 9.174 1.00 46.53 637 ASP A O 1
ATOM 5202 N N . ASP A 1 638 ? -30.411 -25.618 7.305 1.00 40.84 638 ASP A N 1
ATOM 5203 C CA . ASP A 1 638 ? -31.184 -26.693 6.658 1.00 40.84 638 ASP A CA 1
ATOM 5204 C C . ASP A 1 638 ? -32.023 -27.698 7.475 1.00 40.84 638 ASP A C 1
ATOM 5206 O O . ASP A 1 638 ? -32.741 -28.508 6.884 1.00 40.84 638 ASP A O 1
ATOM 5210 N N . SER A 1 639 ? -32.035 -27.650 8.811 1.00 35.75 639 SER A N 1
ATOM 5211 C CA . SER A 1 639 ? -32.728 -28.663 9.641 1.00 35.75 639 SER A CA 1
ATOM 5212 C C . SER A 1 639 ? -33.650 -28.129 10.748 1.00 35.75 639 SER A C 1
ATOM 5214 O O . SER A 1 639 ? -34.354 -28.911 11.390 1.00 35.75 639 SER A O 1
ATOM 5216 N N . GLY A 1 640 ? -33.732 -26.806 10.920 1.00 48.06 640 GLY A N 1
ATOM 5217 C CA . GLY A 1 640 ? -34.473 -26.162 12.008 1.00 48.06 640 GLY A CA 1
ATOM 5218 C C . GLY A 1 640 ? -33.670 -26.109 13.320 1.00 48.06 640 GLY A C 1
ATOM 5219 O O . GLY A 1 640 ? -33.156 -27.130 13.758 1.00 48.06 640 GLY A O 1
ATOM 5220 N N . GLN A 1 641 ? -33.659 -24.928 13.969 1.00 57.25 641 GLN A N 1
ATOM 5221 C CA . GLN A 1 641 ? -32.842 -24.477 15.137 1.00 57.25 641 GLN A CA 1
ATOM 5222 C C . GLN A 1 641 ? -31.520 -23.781 14.725 1.00 57.25 641 GLN A C 1
ATOM 5224 O O . GLN A 1 641 ? -30.990 -24.089 13.674 1.00 57.25 641 GLN A O 1
ATOM 5229 N N . THR A 1 642 ? -30.908 -22.810 15.423 1.00 57.50 642 THR A N 1
ATOM 5230 C CA . THR A 1 642 ? -31.091 -22.162 16.742 1.00 57.50 642 THR A CA 1
ATOM 5231 C C . THR A 1 642 ? -30.540 -20.726 16.610 1.00 57.50 642 THR A C 1
ATOM 5233 O O . THR A 1 642 ? -29.474 -20.546 16.026 1.00 57.50 642 THR A O 1
ATOM 5236 N N . LYS A 1 643 ? -31.220 -19.691 17.121 1.00 73.25 643 LYS A N 1
ATOM 5237 C CA . LYS A 1 643 ? -30.753 -18.288 17.022 1.00 73.25 643 LYS A CA 1
ATOM 5238 C C . LYS A 1 643 ? -29.392 -18.097 17.726 1.00 73.25 643 LYS A C 1
ATOM 5240 O O . LYS A 1 643 ? -29.182 -18.710 18.775 1.00 73.25 643 LYS A O 1
ATOM 5245 N N . ILE A 1 644 ? -28.499 -17.221 17.223 1.00 83.56 644 ILE A N 1
ATOM 5246 C CA . ILE A 1 644 ? -27.213 -16.894 17.896 1.00 83.56 644 ILE A CA 1
ATOM 5247 C C . ILE A 1 644 ? -27.427 -16.500 19.359 1.00 83.56 644 ILE A C 1
ATOM 5249 O O . ILE A 1 644 ? -26.685 -16.932 20.239 1.00 83.56 644 ILE A O 1
ATOM 5253 N N . TYR A 1 645 ? -28.500 -15.752 19.608 1.00 87.50 645 TYR A N 1
ATOM 5254 C CA . TYR A 1 645 ? -29.002 -15.454 20.932 1.00 87.50 645 TYR A CA 1
ATOM 5255 C C . TYR A 1 645 ? -30.428 -15.974 21.069 1.00 87.50 645 TYR A C 1
ATOM 5257 O O . TYR A 1 645 ? -31.260 -15.760 20.187 1.00 87.50 645 TYR A O 1
ATOM 5265 N N . ASN A 1 646 ? -30.717 -16.635 22.182 1.00 83.50 646 ASN A N 1
ATOM 5266 C CA . ASN A 1 646 ? -32.060 -17.079 22.527 1.00 83.50 646 ASN A CA 1
ATOM 5267 C C . ASN A 1 646 ? -32.274 -16.893 24.025 1.00 83.50 646 ASN A C 1
ATOM 5269 O O . ASN A 1 646 ? -31.462 -17.405 24.793 1.00 83.50 646 ASN A O 1
ATOM 5273 N N . ASP A 1 647 ? -33.323 -16.165 24.419 1.00 82.88 647 ASP A N 1
ATOM 5274 C CA . ASP A 1 647 ? -33.630 -15.849 25.822 1.00 82.88 647 ASP A CA 1
ATOM 5275 C C . ASP A 1 647 ? -32.359 -15.447 26.593 1.00 82.88 647 ASP A C 1
ATOM 5277 O O . ASP A 1 647 ? -31.919 -16.096 27.543 1.00 82.88 647 ASP A O 1
ATOM 5281 N N . ALA A 1 648 ? -31.700 -14.400 26.100 1.00 88.25 648 ALA A N 1
ATOM 5282 C CA . ALA A 1 648 ? -30.360 -14.008 26.498 1.00 88.25 648 ALA A CA 1
ATOM 5283 C C . ALA A 1 648 ? -30.361 -12.696 27.286 1.00 88.25 648 ALA A C 1
ATOM 5285 O O . ALA A 1 648 ? -30.947 -11.694 26.866 1.00 88.25 648 ALA A O 1
ATOM 5286 N N . LEU A 1 649 ? -29.598 -12.673 28.379 1.00 92.94 649 LEU A N 1
ATOM 5287 C CA . LEU A 1 649 ? -29.075 -11.430 28.936 1.00 92.94 649 LEU A CA 1
ATOM 5288 C C . LEU A 1 649 ? -27.758 -11.108 28.237 1.00 92.94 649 LEU A C 1
ATOM 5290 O O . LEU A 1 649 ? -26.858 -11.944 28.193 1.00 92.94 649 LEU A O 1
ATOM 5294 N N . LEU A 1 650 ? -27.635 -9.896 27.705 1.00 95.38 650 LEU A N 1
ATOM 5295 C CA . LEU A 1 650 ? -26.449 -9.452 26.980 1.00 95.38 650 LEU A CA 1
ATOM 5296 C C . LEU A 1 650 ?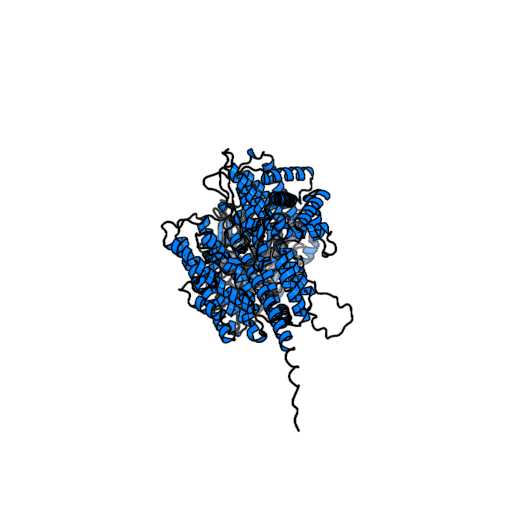 -25.808 -8.265 27.698 1.00 95.38 650 LEU A C 1
ATOM 5298 O O . LEU A 1 650 ? -26.477 -7.314 28.102 1.00 95.38 650 LEU A O 1
ATOM 5302 N N . LEU A 1 651 ? -24.488 -8.294 27.818 1.00 97.25 651 LEU A N 1
ATOM 5303 C CA . LEU A 1 651 ? -23.677 -7.130 28.130 1.00 97.25 651 LEU A CA 1
ATOM 5304 C C . LEU A 1 651 ? -23.318 -6.437 26.816 1.00 97.25 651 LEU A C 1
ATOM 5306 O O . LEU A 1 651 ? -22.588 -7.009 26.009 1.00 97.25 651 LEU A O 1
ATOM 5310 N N . ARG A 1 652 ? -23.817 -5.217 26.606 1.00 97.25 652 ARG A N 1
ATOM 5311 C CA . ARG A 1 652 ? -23.423 -4.363 25.479 1.00 97.25 652 ARG A CA 1
ATOM 5312 C C . ARG A 1 652 ? -22.378 -3.350 25.934 1.00 97.25 652 ARG A C 1
ATOM 5314 O O . ARG A 1 652 ? -22.642 -2.574 26.852 1.00 97.25 652 ARG A O 1
ATOM 5321 N N . LEU A 1 653 ? -21.247 -3.297 25.243 1.00 97.50 653 LEU A N 1
ATOM 5322 C CA . LEU A 1 653 ? -20.277 -2.208 25.339 1.00 97.50 653 LEU A CA 1
ATOM 5323 C C . LEU A 1 653 ? -20.336 -1.386 24.057 1.00 97.50 653 LEU A C 1
ATOM 5325 O O . LEU A 1 653 ? -20.073 -1.913 22.979 1.00 97.50 653 LEU A O 1
ATOM 5329 N N . ARG A 1 654 ? -20.670 -0.100 24.173 1.00 96.81 654 ARG A N 1
ATOM 5330 C CA . ARG A 1 654 ? -20.474 0.867 23.087 1.00 96.81 654 ARG A CA 1
ATOM 5331 C C . ARG A 1 654 ? -19.099 1.465 23.230 1.00 96.81 654 ARG A C 1
ATOM 5333 O O . ARG A 1 654 ? -18.768 1.915 24.324 1.00 96.81 654 ARG A O 1
ATOM 5340 N N . PHE A 1 655 ? -18.323 1.513 22.160 1.00 96.12 655 PHE A N 1
ATOM 5341 C CA . PHE A 1 655 ? -16.974 2.059 22.200 1.00 96.12 655 PHE A CA 1
ATOM 5342 C C . PHE A 1 655 ? -16.694 2.957 21.009 1.00 96.12 655 PHE A C 1
ATOM 5344 O O . PHE A 1 655 ? -17.252 2.775 19.928 1.00 96.12 655 PHE A O 1
ATOM 5351 N N . SER A 1 656 ? -15.828 3.941 21.222 1.00 94.88 656 SER A N 1
ATOM 5352 C CA . SER A 1 656 ? -15.244 4.713 20.139 1.00 94.88 656 SER A CA 1
ATOM 5353 C C . SER A 1 656 ? -13.867 5.247 20.512 1.00 94.88 656 SER A C 1
ATOM 5355 O O . SER A 1 656 ? -13.493 5.283 21.686 1.00 94.88 656 SER A O 1
ATOM 5357 N N . GLY A 1 657 ? -13.102 5.680 19.521 1.00 92.12 657 GLY A N 1
ATOM 5358 C CA . GLY A 1 657 ? -11.801 6.300 19.723 1.00 92.12 657 GLY A CA 1
ATOM 5359 C C . GLY A 1 657 ? -10.951 6.229 18.469 1.00 92.12 657 GLY A C 1
ATOM 5360 O O . GLY A 1 657 ? -11.468 6.001 17.381 1.00 92.12 657 GLY A O 1
ATOM 5361 N N . TRP A 1 658 ? -9.651 6.429 18.627 1.00 88.62 658 TRP A N 1
ATOM 5362 C CA . TRP A 1 658 ? -8.713 6.436 17.510 1.00 88.62 658 TRP A CA 1
ATOM 5363 C C . TRP A 1 658 ? -7.763 5.256 17.624 1.00 88.62 658 TRP A C 1
ATOM 5365 O O . TRP A 1 658 ? -7.079 5.115 18.634 1.00 88.62 658 TRP A O 1
ATOM 5375 N N . GLY A 1 659 ? -7.721 4.408 16.602 1.00 87.00 659 GLY A N 1
ATOM 5376 C CA . GLY A 1 659 ? -6.730 3.339 16.495 1.00 87.00 659 GLY A CA 1
ATOM 5377 C C . GLY A 1 659 ? -5.685 3.698 15.452 1.00 87.00 659 GLY A C 1
ATOM 5378 O O . GLY A 1 659 ? -6.010 4.346 14.458 1.00 87.00 659 GLY A O 1
ATOM 5379 N N . GLN A 1 660 ? -4.436 3.282 15.653 1.00 81.81 660 GLN A N 1
ATOM 5380 C CA . GLN A 1 660 ? -3.452 3.365 14.580 1.00 81.81 660 GLN A CA 1
ATOM 5381 C C . GLN A 1 660 ? -3.687 2.241 13.587 1.00 81.81 660 GLN A C 1
ATOM 5383 O O . GLN A 1 660 ? -3.895 1.082 13.952 1.00 81.81 660 GLN A O 1
ATOM 5388 N N . VAL A 1 661 ? -3.617 2.616 12.326 1.00 73.75 661 VAL A N 1
ATOM 5389 C CA . VAL A 1 661 ? -3.716 1.739 11.177 1.00 73.75 661 VAL A CA 1
ATOM 5390 C C . VAL A 1 661 ? -2.423 1.958 10.427 1.00 73.75 661 VAL A C 1
ATOM 5392 O O . VAL A 1 661 ? -2.376 2.815 9.556 1.00 73.75 661 VAL A O 1
ATOM 5395 N N . GLN A 1 662 ? -1.357 1.275 10.868 1.00 71.56 662 GLN A N 1
ATOM 5396 C CA . GLN A 1 662 ? 0.028 1.654 10.563 1.00 71.56 662 GLN A CA 1
ATOM 5397 C C . GLN A 1 662 ? 0.256 1.887 9.059 1.00 71.56 662 GLN A C 1
ATOM 5399 O O . GLN A 1 662 ? 0.094 2.983 8.539 1.00 71.56 662 GLN A O 1
ATOM 5404 N N . LEU A 1 663 ? 0.658 0.863 8.325 1.00 61.34 663 LEU A N 1
ATOM 5405 C CA . LEU A 1 663 ? 1.088 0.994 6.933 1.00 61.34 663 LEU A CA 1
ATOM 5406 C C . LEU A 1 663 ? 0.048 0.425 5.953 1.00 61.34 663 LEU A C 1
ATOM 5408 O O . LEU A 1 663 ? 0.381 0.002 4.846 1.00 61.34 663 LEU A O 1
ATOM 5412 N N . ALA A 1 664 ? -1.210 0.380 6.392 1.00 53.88 664 ALA A N 1
ATOM 5413 C CA . ALA A 1 664 ? -2.297 -0.419 5.824 1.00 53.88 664 ALA A CA 1
ATOM 5414 C C . ALA A 1 664 ? -3.405 0.428 5.174 1.00 53.88 664 ALA A C 1
ATOM 5416 O O . ALA A 1 664 ? -4.581 0.137 5.323 1.00 53.88 664 ALA A O 1
ATOM 5417 N N . THR A 1 665 ? -3.053 1.558 4.562 1.00 44.97 665 THR A N 1
ATOM 5418 C CA . THR A 1 665 ? -4.035 2.616 4.274 1.00 44.97 665 THR A CA 1
ATOM 5419 C C . THR A 1 665 ? -4.188 2.998 2.800 1.00 44.97 665 THR A C 1
ATOM 5421 O O . THR A 1 665 ? -4.853 3.985 2.494 1.00 44.97 665 THR A O 1
ATOM 5424 N N . ASP A 1 666 ? -3.640 2.214 1.869 1.00 42.50 666 ASP A N 1
ATOM 5425 C CA . ASP A 1 666 ? -3.879 2.380 0.428 1.00 42.50 666 ASP A CA 1
ATOM 5426 C C . ASP A 1 666 ? -4.031 0.978 -0.196 1.00 42.50 666 ASP A C 1
ATOM 5428 O O . ASP A 1 666 ? -3.176 0.126 0.061 1.00 42.50 666 ASP A O 1
ATOM 5432 N N . PRO A 1 667 ? -5.067 0.686 -1.007 1.00 43.25 667 PRO A N 1
ATOM 5433 C CA . PRO A 1 667 ? -4.978 -0.423 -1.948 1.00 43.25 667 PRO A CA 1
ATOM 5434 C C . PRO A 1 667 ? -3.768 -0.157 -2.845 1.00 43.25 667 PRO A C 1
ATOM 5436 O O . PRO A 1 667 ? -3.657 0.941 -3.386 1.00 43.25 667 PRO A O 1
ATOM 5439 N N . ASP A 1 668 ? -2.856 -1.125 -2.953 1.00 41.75 668 ASP A N 1
ATOM 5440 C CA . ASP A 1 668 ? -1.543 -0.935 -3.578 1.00 41.75 668 ASP A CA 1
ATOM 5441 C C . ASP A 1 668 ? -1.680 -0.277 -4.973 1.00 41.75 668 ASP A C 1
ATOM 5443 O O . ASP A 1 668 ? -2.279 -0.873 -5.873 1.00 41.75 668 ASP A O 1
ATOM 5447 N N . PRO A 1 669 ? -1.154 0.942 -5.210 1.00 42.62 669 PRO A N 1
ATOM 5448 C CA . PRO A 1 669 ? -0.970 1.423 -6.573 1.00 42.62 669 PRO A CA 1
ATOM 5449 C C . PRO A 1 669 ? 0.150 0.640 -7.287 1.00 42.62 669 PRO A C 1
ATOM 5451 O O . PRO A 1 669 ? 1.000 0.042 -6.629 1.00 42.62 669 PRO A O 1
ATOM 5454 N N . PRO A 1 670 ? 0.249 0.704 -8.633 1.00 39.94 670 PRO A N 1
ATOM 5455 C CA . PRO A 1 670 ? 1.235 -0.079 -9.413 1.00 39.94 670 PRO A CA 1
ATOM 5456 C C . PRO A 1 670 ? 2.670 0.254 -9.055 1.00 39.94 670 PRO A C 1
ATOM 5458 O O . PRO A 1 670 ? 3.609 -0.512 -9.253 1.00 39.94 670 PRO A O 1
ATOM 5461 N N . THR A 1 671 ? 2.816 1.445 -8.499 1.00 43.97 671 THR A N 1
ATOM 5462 C CA . THR A 1 671 ? 4.058 2.065 -8.101 1.00 43.97 671 THR A CA 1
ATOM 5463 C C . THR A 1 671 ? 4.478 1.689 -6.686 1.00 43.97 671 THR A C 1
ATOM 5465 O O . THR A 1 671 ? 5.560 2.075 -6.252 1.00 43.97 671 THR A O 1
ATOM 5468 N N . ASP A 1 672 ? 3.650 0.943 -5.956 1.00 46.50 672 ASP A N 1
ATOM 5469 C CA . ASP A 1 672 ? 3.790 0.718 -4.521 1.00 46.50 672 ASP A CA 1
ATOM 5470 C C . ASP A 1 672 ? 4.300 -0.674 -4.199 1.00 46.50 672 ASP A C 1
ATOM 5472 O O . ASP A 1 672 ? 4.048 -1.629 -4.932 1.00 46.50 672 ASP A O 1
ATOM 5476 N N . GLU A 1 673 ? 5.097 -0.776 -3.140 1.00 46.81 673 GLU A N 1
ATOM 5477 C CA . GLU A 1 673 ? 5.675 -2.059 -2.745 1.00 46.81 673 GLU A CA 1
ATOM 5478 C C . GLU A 1 673 ? 4.549 -3.075 -2.522 1.00 46.81 673 GLU A C 1
ATOM 5480 O O . GLU A 1 673 ? 3.468 -2.718 -2.073 1.00 46.81 673 GLU A O 1
ATOM 5485 N N . SER A 1 674 ? 4.781 -4.329 -2.900 1.00 39.09 674 SER A N 1
ATOM 5486 C CA . SER A 1 674 ? 3.826 -5.433 -2.792 1.00 39.09 674 SER A CA 1
ATOM 5487 C C . SER A 1 674 ? 3.230 -5.510 -1.384 1.00 39.09 674 SER A C 1
ATOM 5489 O O . SER A 1 674 ? 3.949 -5.853 -0.441 1.00 39.09 674 SER A O 1
ATOM 5491 N N . GLY A 1 675 ? 1.963 -5.138 -1.211 1.00 44.50 675 GLY A N 1
ATOM 5492 C CA . GLY A 1 675 ? 1.364 -5.011 0.111 1.00 44.50 675 GLY A CA 1
ATOM 5493 C C . GLY A 1 675 ? 2.037 -3.957 1.004 1.00 44.50 675 GLY A C 1
ATOM 5494 O O . GLY A 1 675 ? 2.180 -4.173 2.207 1.00 44.50 675 GLY A O 1
ATOM 5495 N N . CYS A 1 676 ? 2.494 -2.832 0.454 1.00 39.31 676 CYS A N 1
ATOM 5496 C CA . CYS A 1 676 ? 3.374 -1.878 1.133 1.00 39.31 676 CYS A CA 1
ATOM 5497 C C . CYS A 1 676 ? 3.149 -0.411 0.726 1.00 39.31 676 CYS A C 1
ATOM 5499 O O . CYS A 1 676 ? 4.101 0.374 0.695 1.00 39.31 676 CYS A O 1
ATOM 5501 N N . SER A 1 677 ? 1.884 0.009 0.665 1.00 42.69 677 SER A N 1
ATOM 5502 C CA . SER A 1 677 ? 1.465 1.410 0.885 1.00 42.69 677 SER A CA 1
ATOM 5503 C C . SER A 1 677 ? 2.127 2.107 2.093 1.00 42.69 677 SER A C 1
ATOM 5505 O O . SER A 1 677 ? 2.076 3.325 2.243 1.00 42.69 677 SER A O 1
ATOM 5507 N N . GLY A 1 678 ? 2.804 1.351 2.961 1.00 45.94 678 GLY A N 1
ATOM 5508 C CA . GLY A 1 678 ? 3.619 1.848 4.054 1.00 45.94 678 GLY A CA 1
ATOM 5509 C C . GLY A 1 678 ? 4.793 2.752 3.701 1.00 45.94 678 GLY A C 1
ATOM 5510 O O . GLY A 1 678 ? 5.019 3.724 4.412 1.00 45.94 678 GLY A O 1
ATOM 5511 N N . THR A 1 679 ? 5.570 2.480 2.650 1.00 47.66 679 THR A N 1
ATOM 5512 C CA . THR A 1 679 ? 6.817 3.254 2.428 1.00 47.66 679 THR A CA 1
ATOM 5513 C C . THR A 1 679 ? 6.551 4.726 2.115 1.00 47.66 679 THR A C 1
ATOM 5515 O O . THR A 1 679 ? 7.291 5.604 2.559 1.00 47.66 679 THR A O 1
ATOM 5518 N N . HIS A 1 680 ? 5.463 5.015 1.398 1.00 59.44 680 HIS A N 1
ATOM 5519 C CA . HIS A 1 680 ? 5.007 6.378 1.118 1.00 59.44 680 HIS A CA 1
ATOM 5520 C C . HIS A 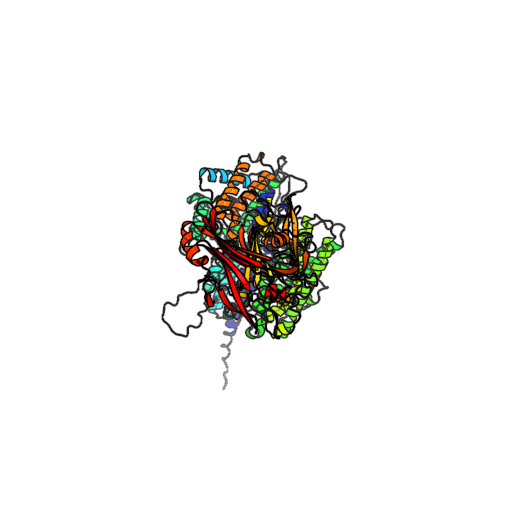1 680 ? 4.390 7.082 2.316 1.00 59.44 680 HIS A C 1
ATOM 5522 O O . HIS A 1 680 ? 4.386 8.311 2.372 1.00 59.44 680 HIS A O 1
ATOM 5528 N N . MET A 1 681 ? 3.897 6.312 3.275 1.00 69.88 681 MET A N 1
ATOM 5529 C CA . MET A 1 681 ? 3.437 6.863 4.530 1.00 69.88 681 MET A CA 1
ATOM 5530 C C . MET A 1 681 ? 4.609 7.066 5.487 1.00 69.88 681 MET A C 1
ATOM 5532 O O . MET A 1 681 ? 4.551 8.007 6.255 1.00 69.88 681 MET A O 1
ATOM 5536 N N . LEU A 1 682 ? 5.682 6.272 5.420 1.00 77.12 682 LEU A N 1
ATOM 5537 C CA . LEU A 1 682 ? 6.858 6.367 6.290 1.00 77.12 682 LEU A CA 1
ATOM 5538 C C . LEU A 1 682 ? 7.672 7.646 6.037 1.00 77.12 682 LEU A C 1
ATOM 5540 O O . LEU A 1 682 ? 8.001 7.965 4.895 1.00 77.12 682 LEU A O 1
ATOM 5544 N N . HIS A 1 683 ? 8.067 8.326 7.110 1.00 84.44 683 HIS A N 1
ATOM 5545 C CA . HIS A 1 683 ? 8.940 9.500 7.081 1.00 84.44 683 HIS A CA 1
ATOM 5546 C C . HIS A 1 683 ? 10.204 9.289 7.911 1.00 84.44 683 HIS A C 1
ATOM 5548 O O . HIS A 1 683 ? 10.256 8.430 8.789 1.00 84.44 683 HIS A O 1
ATOM 5554 N N . ALA A 1 684 ? 11.231 10.107 7.674 1.00 85.00 684 ALA A N 1
ATOM 5555 C CA . ALA A 1 684 ? 12.527 9.940 8.333 1.00 85.00 684 ALA A CA 1
ATOM 5556 C C . ALA A 1 684 ? 12.450 9.967 9.878 1.00 85.00 684 ALA A C 1
ATOM 5558 O O . ALA A 1 684 ? 13.218 9.273 10.540 1.00 85.00 684 ALA A O 1
ATOM 5559 N N . THR A 1 685 ? 11.503 10.710 10.470 1.00 85.81 685 THR A N 1
ATOM 5560 C CA . THR A 1 685 ? 11.264 10.709 11.929 1.00 85.81 685 THR A CA 1
ATOM 5561 C C . THR A 1 685 ? 10.659 9.420 12.488 1.00 85.81 685 THR A C 1
ATOM 5563 O O . THR A 1 685 ? 10.713 9.230 13.701 1.00 85.81 685 THR A O 1
ATOM 5566 N N . ASP A 1 686 ? 10.085 8.550 11.654 1.00 80.50 686 ASP A N 1
ATOM 5567 C CA . ASP A 1 686 ? 9.411 7.324 12.107 1.00 80.50 686 ASP A CA 1
ATOM 5568 C C . ASP A 1 686 ? 10.418 6.232 12.544 1.00 80.50 686 ASP A C 1
ATOM 5570 O O . ASP A 1 686 ? 10.059 5.301 13.273 1.00 80.50 686 ASP A O 1
ATOM 5574 N N . GLY A 1 687 ? 11.699 6.390 12.175 1.00 70.56 687 GLY A N 1
ATOM 5575 C CA . GLY A 1 687 ? 12.820 5.560 12.623 1.00 70.56 687 GLY A CA 1
ATOM 5576 C C . GLY A 1 687 ? 12.624 4.065 12.358 1.00 70.56 687 GLY A C 1
ATOM 5577 O O . GLY A 1 687 ? 11.952 3.684 11.404 1.00 70.56 687 GLY A O 1
ATOM 5578 N N . LYS A 1 688 ? 13.169 3.220 13.254 1.00 62.84 688 LYS A N 1
ATOM 5579 C CA . LYS A 1 688 ? 13.256 1.742 13.135 1.00 62.84 688 LYS A CA 1
ATOM 5580 C C . LYS A 1 688 ? 11.907 1.000 13.141 1.00 62.84 688 LYS A C 1
ATOM 5582 O O . LYS A 1 688 ? 11.867 -0.211 13.367 1.00 62.84 688 LYS A O 1
ATOM 5587 N N . SER A 1 689 ? 10.803 1.717 12.989 1.00 62.34 689 SER A N 1
ATOM 5588 C CA . SER A 1 689 ? 9.458 1.159 13.004 1.00 62.34 689 SER A CA 1
ATOM 5589 C C . SER A 1 689 ? 9.255 0.268 11.772 1.00 62.34 689 SER A C 1
ATOM 5591 O O . SER A 1 689 ? 9.599 0.633 10.652 1.00 62.34 689 SER A O 1
ATOM 5593 N N . VAL A 1 690 ? 8.759 -0.950 11.991 1.00 56.19 690 VAL A N 1
ATOM 5594 C CA . VAL A 1 690 ? 8.717 -2.026 10.983 1.00 56.19 690 VAL A CA 1
ATOM 5595 C C . VAL A 1 690 ? 7.597 -1.829 9.969 1.00 56.19 690 VAL A C 1
ATOM 5597 O O . VAL A 1 690 ? 6.530 -1.338 10.327 1.00 56.19 690 VAL A O 1
ATOM 5600 N N . PHE A 1 691 ? 7.798 -2.366 8.758 1.00 59.16 691 PHE A N 1
ATOM 5601 C CA . PHE A 1 691 ? 6.776 -2.585 7.726 1.00 59.16 691 PHE A CA 1
ATOM 5602 C C . PHE A 1 691 ? 5.688 -3.578 8.161 1.00 59.16 691 PHE A C 1
ATOM 5604 O O . PHE A 1 691 ? 5.542 -4.645 7.572 1.00 59.16 691 PHE A O 1
ATOM 5611 N N . ASN A 1 692 ? 4.956 -3.285 9.234 1.00 62.41 692 ASN A N 1
ATOM 5612 C CA . ASN A 1 692 ? 3.833 -4.104 9.660 1.00 62.41 692 ASN A CA 1
ATOM 5613 C C . ASN A 1 692 ? 2.522 -3.319 9.516 1.00 62.41 692 ASN A C 1
ATOM 5615 O O . ASN A 1 692 ? 2.459 -2.109 9.724 1.00 62.41 692 ASN A O 1
ATOM 5619 N N . ARG A 1 693 ? 1.471 -4.029 9.112 1.00 66.44 693 ARG A N 1
ATOM 5620 C CA . ARG A 1 693 ? 0.114 -3.509 8.903 1.00 66.44 693 ARG A CA 1
ATOM 5621 C C . ARG A 1 693 ? -0.751 -3.694 10.153 1.00 66.44 693 ARG A C 1
ATOM 5623 O O . ARG A 1 693 ? -1.931 -4.020 10.049 1.00 66.44 693 ARG A O 1
ATOM 5630 N N . ALA A 1 694 ? -0.154 -3.569 11.342 1.00 76.31 694 ALA A N 1
ATOM 5631 C CA . ALA A 1 694 ? -0.882 -3.836 12.574 1.00 76.31 694 ALA A CA 1
ATOM 5632 C C . ALA A 1 694 ? -1.946 -2.780 12.849 1.00 76.31 694 ALA A C 1
ATOM 5634 O O . ALA A 1 694 ? -1.721 -1.577 12.682 1.00 76.31 694 ALA A O 1
ATOM 5635 N N . LEU A 1 695 ? -3.083 -3.264 13.332 1.00 80.75 695 LEU A N 1
ATOM 5636 C CA . LEU A 1 695 ? -4.089 -2.455 13.989 1.00 80.75 695 LEU A CA 1
ATOM 5637 C C . LEU A 1 695 ? -3.711 -2.315 15.456 1.00 80.75 695 LEU A C 1
ATOM 5639 O O . LEU A 1 695 ? -3.522 -3.305 16.157 1.00 80.75 695 LEU A O 1
ATOM 5643 N N . VAL A 1 696 ? -3.601 -1.072 15.911 1.00 85.94 696 VAL A N 1
ATOM 5644 C CA . VAL A 1 696 ? -3.195 -0.745 17.279 1.00 85.94 696 VAL A CA 1
ATOM 5645 C C . VAL A 1 696 ? -4.292 0.103 17.902 1.00 85.94 696 VAL A C 1
ATOM 5647 O O . VAL A 1 696 ? -4.405 1.298 17.629 1.00 85.94 696 VAL A O 1
ATOM 5650 N N . TRP A 1 697 ? -5.150 -0.527 18.701 1.00 90.50 697 TRP A N 1
ATOM 5651 C CA . TRP A 1 697 ? -6.278 0.151 19.350 1.00 90.50 697 TRP A CA 1
ATOM 5652 C C . TRP A 1 697 ? -5.873 0.785 20.681 1.00 90.50 697 TRP A C 1
ATOM 5654 O O . TRP A 1 697 ? -6.465 1.787 21.087 1.00 90.50 697 TRP A O 1
ATOM 5664 N N . GLN A 1 698 ? -4.838 0.247 21.328 1.00 89.62 698 GLN A N 1
ATOM 5665 C CA . GLN A 1 698 ? -4.181 0.831 22.492 1.00 89.62 698 GLN A CA 1
ATOM 5666 C C . GLN A 1 698 ? -2.670 0.905 22.277 1.00 89.62 698 GLN A C 1
ATOM 5668 O O . GLN A 1 698 ? -2.075 0.067 21.613 1.00 89.62 698 GLN A O 1
ATOM 5673 N N . LYS A 1 699 ? -2.030 1.910 22.877 1.00 83.81 699 LYS A N 1
ATOM 5674 C CA . LYS A 1 699 ? -0.571 2.041 22.854 1.00 83.81 699 LYS A CA 1
ATOM 5675 C C . LYS A 1 699 ? 0.077 0.979 23.744 1.00 83.81 699 LYS A C 1
ATOM 5677 O O . LYS A 1 699 ? -0.244 0.911 24.934 1.00 83.81 699 LYS A O 1
ATOM 5682 N N . HIS A 1 700 ? 1.061 0.247 23.226 1.00 72.69 700 HIS A N 1
ATOM 5683 C CA . HIS A 1 700 ? 1.836 -0.709 24.021 1.00 72.69 700 HIS A CA 1
ATOM 5684 C C . HIS A 1 700 ? 3.255 -0.196 24.314 1.00 72.69 700 HIS A C 1
ATOM 5686 O O . HIS A 1 700 ? 3.899 0.463 23.501 1.00 72.69 700 HIS A O 1
ATOM 5692 N N . ASN A 1 701 ? 3.780 -0.485 25.508 1.00 59.44 701 ASN A N 1
ATOM 5693 C CA . ASN A 1 701 ? 5.149 -0.100 25.864 1.00 59.44 701 ASN A CA 1
ATOM 5694 C C . ASN A 1 701 ? 6.168 -1.016 25.165 1.00 59.44 701 ASN A C 1
ATOM 5696 O O . ASN A 1 701 ? 6.112 -2.232 25.326 1.00 59.44 701 ASN A O 1
ATOM 5700 N N . GLY A 1 702 ? 7.140 -0.429 24.458 1.00 57.59 702 GLY A N 1
ATOM 5701 C CA . GLY A 1 702 ? 8.242 -1.165 23.818 1.00 57.59 702 GLY A CA 1
ATOM 5702 C C . GLY A 1 702 ? 7.938 -1.724 22.423 1.00 57.59 702 GLY A C 1
ATOM 5703 O O . GLY A 1 702 ? 8.692 -2.561 21.934 1.00 57.59 702 GLY A O 1
ATOM 5704 N N . SER A 1 703 ? 6.853 -1.285 21.786 1.00 57.69 703 SER A N 1
ATOM 5705 C CA . SER A 1 703 ? 6.456 -1.690 20.438 1.00 57.69 703 SER A CA 1
ATOM 5706 C C . SER A 1 703 ? 7.067 -0.797 19.348 1.00 57.69 703 SER A C 1
ATOM 5708 O O . SER A 1 703 ? 7.394 0.367 19.569 1.00 57.69 703 SER A O 1
ATOM 5710 N N . ASN A 1 704 ? 7.178 -1.343 18.134 1.00 65.94 704 ASN A N 1
ATOM 5711 C CA . ASN A 1 704 ? 7.543 -0.614 16.913 1.00 65.94 704 ASN A CA 1
ATOM 5712 C C . ASN A 1 704 ? 6.340 0.191 16.355 1.00 65.94 704 ASN A C 1
ATOM 5714 O O . ASN A 1 704 ? 6.003 0.076 15.179 1.00 65.94 704 ASN A O 1
ATOM 5718 N N . GLU A 1 705 ? 5.617 0.903 17.225 1.00 76.19 705 GLU A N 1
ATOM 5719 C CA . GLU A 1 705 ? 4.470 1.758 16.881 1.00 76.19 705 GLU A CA 1
ATOM 5720 C C . GLU A 1 705 ? 4.927 3.132 16.373 1.00 76.19 705 GLU A C 1
ATOM 5722 O O . GLU A 1 705 ? 5.776 3.779 16.987 1.00 76.19 705 GLU A O 1
ATOM 5727 N N . ILE A 1 706 ? 4.331 3.606 15.274 1.00 78.12 706 ILE A N 1
ATOM 5728 C CA . ILE A 1 706 ? 4.646 4.913 14.682 1.00 78.12 706 ILE A CA 1
ATOM 5729 C C . ILE A 1 706 ? 3.814 5.985 15.386 1.00 78.12 706 ILE A C 1
ATOM 5731 O O . ILE A 1 706 ? 2.636 6.146 15.091 1.00 78.12 706 ILE A O 1
ATOM 5735 N N . ILE A 1 707 ? 4.407 6.737 16.315 1.00 79.00 707 ILE A N 1
ATOM 5736 C CA . ILE A 1 707 ? 3.738 7.863 16.989 1.00 79.00 707 ILE A CA 1
ATOM 5737 C C . ILE A 1 707 ? 4.393 9.164 16.540 1.00 79.00 707 ILE A C 1
ATOM 5739 O O . ILE A 1 707 ? 5.551 9.427 16.866 1.00 79.00 707 ILE A O 1
ATOM 5743 N N . ARG A 1 708 ? 3.646 9.985 15.797 1.00 83.25 708 ARG A N 1
ATOM 5744 C CA . ARG A 1 708 ? 4.188 11.200 15.189 1.00 83.25 708 ARG A CA 1
ATOM 5745 C C . ARG A 1 708 ? 4.069 12.427 16.079 1.00 83.25 708 ARG A C 1
ATOM 5747 O O . ARG A 1 708 ? 3.079 12.635 16.770 1.00 83.25 708 ARG A O 1
ATOM 5754 N N . GLU A 1 709 ? 5.066 13.296 15.977 1.00 83.50 709 GLU A N 1
ATOM 5755 C CA . GLU A 1 709 ? 5.027 14.639 16.555 1.00 83.50 709 GLU A CA 1
ATOM 5756 C C . GLU A 1 709 ? 4.487 15.669 15.539 1.00 83.50 709 GLU A C 1
ATOM 5758 O O . GLU A 1 709 ? 4.583 15.432 14.330 1.00 83.50 709 GLU A O 1
ATOM 5763 N N . PRO A 1 710 ? 3.925 16.814 15.972 1.00 82.88 710 PRO A N 1
ATOM 5764 C CA . PRO A 1 710 ? 3.573 17.155 17.353 1.00 82.88 710 PRO A CA 1
ATOM 5765 C C . PRO A 1 710 ? 2.363 16.344 17.844 1.00 82.88 710 PRO A C 1
ATOM 5767 O O . PRO A 1 710 ? 1.266 16.476 17.298 1.00 82.88 710 PRO A O 1
ATOM 5770 N N . ALA A 1 711 ? 2.555 15.513 18.872 1.00 79.12 711 ALA A N 1
ATOM 5771 C CA . ALA A 1 711 ? 1.567 14.516 19.298 1.00 79.12 711 ALA A CA 1
ATOM 5772 C C . ALA A 1 711 ? 0.329 15.149 19.949 1.00 79.12 711 ALA A C 1
ATOM 5774 O O . ALA A 1 711 ? -0.778 14.639 19.826 1.00 79.12 711 ALA A O 1
ATOM 5775 N N . LYS A 1 712 ? 0.505 16.300 20.608 1.00 79.31 712 LYS A N 1
ATOM 5776 C CA . LYS A 1 712 ? -0.583 17.078 21.227 1.00 79.31 712 LYS A CA 1
ATOM 5777 C C . LYS A 1 712 ? -1.626 17.589 20.218 1.00 79.31 712 LYS A C 1
ATOM 5779 O O . LYS A 1 712 ? -2.732 17.932 20.620 1.00 79.31 712 LYS A O 1
ATOM 5784 N N . ASP A 1 713 ? -1.239 17.673 18.945 1.00 75.25 713 ASP A N 1
ATOM 5785 C CA . ASP A 1 713 ? -2.050 18.198 17.845 1.00 75.25 713 ASP A CA 1
ATOM 5786 C C . ASP A 1 713 ? -2.566 17.057 16.944 1.00 75.25 713 ASP A C 1
ATOM 5788 O O . ASP A 1 713 ? -3.033 17.308 15.834 1.00 75.25 713 ASP A O 1
ATOM 5792 N N . LEU A 1 714 ? -2.427 15.805 17.397 1.00 77.50 714 LEU A N 1
ATOM 5793 C CA . LEU A 1 714 ? -2.949 14.602 16.756 1.00 77.50 714 LEU A CA 1
ATOM 5794 C C . LEU A 1 714 ? -4.052 13.969 17.610 1.00 77.50 714 LEU A C 1
ATOM 5796 O O . LEU A 1 714 ? -4.070 14.153 18.832 1.00 77.50 714 LEU A O 1
ATOM 5800 N N . PRO A 1 715 ? -4.955 13.184 17.001 1.00 76.75 715 PRO A N 1
ATOM 5801 C CA . PRO A 1 715 ? -5.868 12.347 17.759 1.00 76.75 715 PRO A CA 1
ATOM 5802 C C . PRO A 1 715 ? -5.115 11.392 18.689 1.00 76.75 715 PRO A C 1
ATOM 5804 O O . PRO A 1 715 ? -4.203 10.675 18.272 1.00 76.75 715 PRO A O 1
ATOM 5807 N N . THR A 1 716 ? -5.505 11.370 19.963 1.00 83.12 716 THR A N 1
ATOM 5808 C CA . THR A 1 716 ? -4.915 10.458 20.944 1.00 83.12 716 THR A CA 1
ATOM 5809 C C . THR A 1 716 ? -5.333 9.027 20.632 1.00 83.12 716 THR A C 1
ATOM 5811 O O . THR A 1 716 ? -6.520 8.707 20.678 1.00 83.12 716 THR A O 1
ATOM 5814 N N . VAL A 1 717 ? -4.352 8.160 20.377 1.00 87.06 717 VAL A N 1
ATOM 5815 C CA . VAL A 1 717 ? -4.572 6.719 20.201 1.00 87.06 717 VAL A CA 1
ATOM 5816 C C . VAL A 1 717 ? -5.197 6.126 21.466 1.00 87.06 717 VAL A C 1
ATOM 5818 O O . VAL A 1 717 ? -4.683 6.310 22.573 1.00 87.06 717 VAL A O 1
ATOM 5821 N N . GLY A 1 718 ? -6.301 5.410 21.293 1.00 90.94 718 GLY A N 1
ATOM 5822 C CA . GLY A 1 718 ? -7.055 4.749 22.348 1.00 90.94 718 GLY A CA 1
ATOM 5823 C C . GLY A 1 718 ? -8.523 4.578 21.968 1.00 90.94 718 GLY A C 1
ATOM 5824 O O . GLY A 1 718 ? -9.239 5.565 21.785 1.00 90.94 718 GLY A O 1
ATOM 5825 N N . VAL A 1 719 ? -8.991 3.331 21.913 1.00 93.81 719 VAL A N 1
ATOM 5826 C CA . VAL A 1 719 ? -10.412 2.980 21.745 1.00 93.81 719 VAL A CA 1
ATOM 5827 C C . VAL A 1 719 ? -11.048 2.713 23.111 1.00 93.81 719 VAL A C 1
ATOM 5829 O O . VAL A 1 719 ? -10.657 1.794 23.830 1.00 93.81 719 VAL A O 1
ATOM 5832 N N . ASN A 1 720 ? -12.030 3.525 23.501 1.00 94.50 720 ASN A N 1
ATOM 5833 C CA . ASN A 1 720 ? -12.578 3.510 24.857 1.00 94.50 720 ASN A CA 1
ATOM 5834 C C . ASN A 1 720 ? -14.084 3.247 24.861 1.00 94.50 720 ASN A C 1
ATOM 5836 O O . ASN A 1 720 ? -14.818 3.662 23.964 1.00 94.50 720 ASN A O 1
ATOM 5840 N N . CYS A 1 721 ? -14.557 2.581 25.910 1.00 95.38 721 CYS A N 1
ATOM 5841 C CA . CYS A 1 721 ? -15.977 2.378 26.143 1.00 95.38 721 CYS A CA 1
ATOM 5842 C C . CYS A 1 721 ? -16.662 3.721 26.443 1.00 95.38 721 CYS A C 1
ATOM 5844 O O . CYS A 1 721 ? -16.220 4.475 27.305 1.00 95.38 721 CYS A O 1
ATOM 5846 N N . ILE A 1 722 ? -17.779 3.986 25.775 1.00 94.81 722 ILE A N 1
ATOM 5847 C CA . ILE A 1 722 ? -18.655 5.143 25.984 1.00 94.81 722 ILE A CA 1
ATOM 5848 C C . ILE A 1 722 ? -19.736 4.821 27.010 1.00 94.81 722 ILE A C 1
ATOM 5850 O O . ILE A 1 722 ? -20.001 5.610 27.918 1.00 94.81 722 ILE A O 1
ATOM 5854 N N . ASP A 1 723 ? -20.353 3.647 26.884 1.00 94.38 723 ASP A N 1
ATOM 5855 C CA . ASP A 1 723 ? -21.309 3.147 27.861 1.00 94.38 723 ASP A CA 1
ATOM 5856 C C . ASP A 1 723 ? -21.365 1.625 27.900 1.00 94.38 723 ASP A C 1
ATOM 5858 O O . ASP A 1 723 ? -21.060 0.930 26.929 1.00 94.38 723 ASP A O 1
ATOM 5862 N N . VAL A 1 724 ? -21.781 1.142 29.065 1.00 96.56 724 VAL A N 1
ATOM 5863 C CA . VAL A 1 724 ? -21.977 -0.263 29.390 1.00 96.56 724 VAL A CA 1
ATOM 5864 C C . VAL A 1 724 ? -23.450 -0.465 29.675 1.00 96.56 724 VAL A C 1
ATOM 5866 O O . VAL A 1 724 ? -24.010 0.190 30.554 1.00 96.56 724 VAL A O 1
ATOM 5869 N N . SER A 1 725 ? -24.088 -1.371 28.949 1.00 96.06 725 SER A N 1
ATOM 5870 C CA . SER A 1 725 ? -25.516 -1.622 29.086 1.00 96.06 725 SER A CA 1
ATOM 5871 C C . SER A 1 725 ? -25.801 -3.094 29.351 1.00 96.06 725 SER A C 1
ATOM 5873 O O . SER A 1 725 ? -25.236 -3.967 28.697 1.00 96.06 725 SER A O 1
ATOM 5875 N N . LEU A 1 726 ? -26.703 -3.366 30.290 1.00 95.62 726 LEU A N 1
ATOM 5876 C CA . LEU A 1 726 ? -27.324 -4.677 30.448 1.00 95.62 726 LEU A CA 1
ATOM 5877 C C . LEU A 1 726 ? -28.585 -4.709 29.588 1.00 95.62 726 LEU A C 1
ATOM 5879 O O . LEU A 1 726 ? -29.452 -3.845 29.728 1.00 95.62 726 LEU A O 1
ATOM 5883 N N . MET A 1 727 ? -28.679 -5.707 28.724 1.00 94.19 727 MET A N 1
ATOM 5884 C CA . MET A 1 727 ? -29.758 -5.904 27.765 1.00 94.19 727 MET A CA 1
ATOM 5885 C C . MET A 1 727 ? -30.444 -7.246 28.009 1.00 94.19 727 MET A C 1
ATOM 5887 O O . MET A 1 727 ? -29.794 -8.197 28.437 1.00 94.19 727 MET A O 1
ATOM 5891 N N . ALA A 1 728 ? -31.726 -7.331 27.672 1.00 90.06 728 ALA A N 1
ATOM 5892 C CA . ALA A 1 728 ? -32.463 -8.584 27.548 1.00 90.06 728 ALA A CA 1
ATOM 5893 C C . ALA A 1 728 ? -32.978 -8.756 26.116 1.00 90.06 728 ALA A C 1
ATOM 5895 O O . ALA A 1 728 ? -33.392 -7.782 25.478 1.00 90.06 728 ALA A O 1
ATOM 5896 N N . SER A 1 729 ? -32.952 -9.983 25.605 1.00 86.56 729 SER A N 1
ATOM 5897 C CA . SER A 1 729 ? -33.569 -10.319 24.323 1.00 86.56 729 SER A CA 1
ATOM 5898 C C . SER A 1 729 ? -35.092 -10.270 24.413 1.00 86.56 729 SER A C 1
ATOM 5900 O O . SER A 1 729 ? -35.673 -10.865 25.316 1.00 86.56 729 SER A O 1
ATOM 5902 N N . GLY A 1 730 ? -35.741 -9.620 23.452 1.00 77.44 730 GLY A N 1
ATOM 5903 C CA . GLY A 1 730 ? -37.179 -9.733 23.235 1.00 77.44 730 GLY A CA 1
ATOM 5904 C C . GLY A 1 730 ? -37.545 -10.943 22.368 1.00 77.44 730 GLY A C 1
ATOM 5905 O O . GLY A 1 730 ? -36.698 -11.551 21.709 1.00 77.44 730 GLY A O 1
ATOM 5906 N N . THR A 1 731 ? -38.840 -11.253 22.304 1.00 71.19 731 THR A N 1
ATOM 5907 C CA . THR A 1 731 ? -39.398 -12.393 21.546 1.00 71.19 731 THR A CA 1
ATOM 5908 C C . THR A 1 731 ? -39.093 -12.336 20.042 1.00 71.19 731 THR A C 1
ATOM 5910 O O . THR A 1 731 ? -38.834 -13.361 19.406 1.00 71.19 731 THR A O 1
ATOM 5913 N N . ASN A 1 732 ? -39.037 -11.127 19.479 1.00 76.31 732 ASN A N 1
ATOM 5914 C CA . ASN A 1 732 ? -38.765 -10.870 18.061 1.00 76.31 732 ASN A CA 1
ATOM 5915 C C . ASN A 1 732 ? -37.299 -10.517 17.775 1.00 76.31 732 ASN A C 1
ATOM 5917 O O . ASN A 1 732 ? -37.019 -9.898 16.753 1.00 76.31 732 ASN A O 1
ATOM 5921 N N . MET A 1 733 ? -36.362 -10.865 18.664 1.00 84.56 733 MET A N 1
ATOM 5922 C CA . MET A 1 733 ? -34.950 -10.562 18.438 1.00 84.56 733 MET A CA 1
ATOM 5923 C C . MET A 1 733 ? -34.441 -11.208 17.143 1.00 84.56 733 MET A C 1
ATOM 5925 O O . MET A 1 733 ? -34.654 -12.408 16.907 1.00 84.56 733 MET A O 1
ATOM 5929 N N . THR A 1 734 ? -33.745 -10.399 16.345 1.00 84.31 734 THR A N 1
ATOM 5930 C CA . THR A 1 734 ? -33.073 -10.795 15.104 1.00 84.31 734 THR A CA 1
ATOM 5931 C C . THR A 1 734 ? -31.629 -10.320 15.134 1.00 84.31 734 THR A C 1
ATOM 5933 O O . THR A 1 734 ? -31.346 -9.220 15.604 1.00 84.31 734 THR A O 1
ATOM 5936 N N . VAL A 1 735 ? -30.727 -11.136 14.604 1.00 86.44 735 VAL A N 1
ATOM 5937 C CA . VAL A 1 735 ? -29.330 -10.775 14.355 1.00 86.44 735 VAL A CA 1
ATOM 5938 C C . VAL A 1 735 ? -29.024 -11.207 12.934 1.00 86.44 735 VAL A C 1
ATOM 5940 O O . VAL A 1 735 ? -29.387 -12.326 12.579 1.00 86.44 735 VAL A O 1
ATOM 5943 N N . GLY A 1 736 ? -28.407 -10.341 12.137 1.00 83.06 736 GLY A N 1
ATOM 5944 C CA . GLY A 1 736 ? -28.026 -10.697 10.775 1.00 83.06 736 GLY A CA 1
ATOM 5945 C C . GLY A 1 736 ? -27.573 -9.517 9.929 1.00 83.06 736 GLY A C 1
ATOM 5946 O O . GLY A 1 736 ? -27.724 -8.357 10.310 1.00 83.06 736 GLY A O 1
ATOM 5947 N N . TYR A 1 737 ? -27.016 -9.835 8.764 1.00 80.31 737 TYR A N 1
ATOM 5948 C CA . TYR A 1 737 ? -26.603 -8.851 7.768 1.00 80.31 737 TYR A CA 1
ATOM 5949 C C . TYR A 1 737 ? -27.806 -8.214 7.058 1.00 80.31 737 TYR A C 1
ATOM 5951 O O . TYR A 1 737 ? -28.651 -8.907 6.488 1.00 80.31 737 TYR A O 1
ATOM 5959 N N . VAL A 1 738 ? -27.869 -6.882 7.077 1.00 79.25 738 VAL A N 1
ATOM 5960 C CA . VAL A 1 738 ? -28.918 -6.068 6.451 1.00 79.25 738 VAL A CA 1
ATOM 5961 C C . VAL A 1 738 ? -28.316 -5.282 5.282 1.00 79.25 738 VAL A C 1
ATOM 5963 O O . VAL A 1 738 ? -27.260 -4.676 5.461 1.00 79.25 738 VAL A O 1
ATOM 5966 N N . PRO A 1 739 ? -28.951 -5.254 4.094 1.00 71.75 739 PRO A N 1
ATOM 5967 C CA . PRO A 1 739 ? -28.448 -4.494 2.953 1.00 71.75 739 PRO A CA 1
ATOM 5968 C C . PRO A 1 739 ? -28.346 -2.985 3.229 1.00 71.75 739 PRO A C 1
ATOM 5970 O O . PRO A 1 739 ? -29.300 -2.368 3.705 1.00 71.75 739 PRO A O 1
ATOM 5973 N N . LEU A 1 740 ? -27.223 -2.381 2.847 1.00 65.38 740 LEU A N 1
ATOM 5974 C CA . LEU A 1 740 ? -27.016 -0.936 2.755 1.00 65.38 740 LEU A CA 1
ATOM 5975 C C . LEU A 1 740 ? -27.415 -0.429 1.357 1.00 65.38 740 LEU A C 1
ATOM 5977 O O . LEU A 1 740 ? -27.438 -1.184 0.382 1.00 65.38 740 LEU A O 1
ATOM 5981 N N . SER A 1 741 ? -27.741 0.864 1.244 1.00 55.19 741 SER A N 1
ATOM 5982 C CA . SER A 1 741 ? -28.000 1.508 -0.053 1.00 55.19 741 SER A CA 1
ATOM 5983 C C . SER A 1 741 ? -26.805 1.346 -1.001 1.00 55.19 741 SER A C 1
ATOM 5985 O O . SER A 1 741 ? -25.669 1.519 -0.567 1.00 55.19 741 SER A O 1
ATOM 5987 N N . GLU A 1 742 ? -27.051 1.070 -2.287 1.00 49.59 742 GLU A N 1
ATOM 5988 C CA . GLU A 1 742 ? -26.001 0.841 -3.293 1.00 49.59 742 GLU A CA 1
ATOM 5989 C C . GLU A 1 742 ? -25.013 2.022 -3.379 1.00 49.59 742 GLU A C 1
ATOM 5991 O O . GLU A 1 742 ? -25.355 3.106 -3.860 1.00 49.59 742 GLU A O 1
ATOM 5996 N N . MET A 1 743 ? -23.765 1.813 -2.948 1.00 39.72 743 MET A N 1
ATOM 5997 C CA . MET A 1 743 ? -22.653 2.720 -3.233 1.00 39.72 743 MET A CA 1
ATOM 5998 C C . MET A 1 743 ? -21.878 2.186 -4.445 1.00 39.72 743 MET A C 1
ATOM 6000 O O . MET A 1 743 ? -21.350 1.080 -4.415 1.00 39.72 743 MET A O 1
ATOM 6004 N N . GLN A 1 744 ? -21.784 2.972 -5.523 1.00 39.88 744 GLN A N 1
ATOM 6005 C CA . GLN A 1 744 ? -20.884 2.676 -6.644 1.00 39.88 744 GLN A CA 1
ATOM 6006 C C . GLN A 1 744 ? -19.498 3.277 -6.364 1.00 39.88 744 GLN A C 1
ATOM 6008 O O . GLN A 1 744 ? -19.271 4.478 -6.586 1.00 39.88 744 GLN A O 1
ATOM 6013 N N . SER A 1 745 ? -18.577 2.447 -5.870 1.00 36.41 745 SER A N 1
ATOM 6014 C CA . SER A 1 745 ? -17.148 2.779 -5.801 1.00 36.41 745 SER A CA 1
ATOM 6015 C C . SER A 1 745 ? -16.577 2.947 -7.215 1.00 36.41 745 SER A C 1
ATOM 6017 O O . SER A 1 745 ? -16.861 2.145 -8.104 1.00 36.41 745 SER A O 1
ATOM 6019 N N . LEU A 1 746 ? -15.785 4.005 -7.429 1.00 31.89 746 LEU A N 1
ATOM 6020 C CA . LEU A 1 746 ? -14.909 4.122 -8.595 1.00 31.89 746 LEU A CA 1
ATOM 6021 C C . LEU A 1 746 ? -13.459 4.155 -8.145 1.00 31.89 746 LEU A C 1
ATOM 6023 O O . LEU A 1 746 ? -12.961 5.174 -7.673 1.00 31.89 746 LEU A O 1
ATOM 6027 N N . GLY A 1 747 ? -12.778 3.051 -8.347 1.00 31.58 747 GLY A N 1
ATOM 6028 C CA . GLY A 1 747 ? -11.349 2.893 -8.145 1.00 31.58 747 GLY A CA 1
ATOM 6029 C C . GLY A 1 747 ? -11.002 1.447 -8.454 1.00 31.58 747 GLY A C 1
ATOM 6030 O O . GLY A 1 747 ? -11.901 0.674 -8.779 1.00 31.58 747 GLY A O 1
ATOM 6031 N N . ALA A 1 748 ? -9.740 1.056 -8.293 1.00 31.94 748 ALA A N 1
ATOM 6032 C CA . ALA A 1 748 ? -9.255 -0.329 -8.410 1.00 31.94 748 ALA A CA 1
ATOM 6033 C C . ALA A 1 748 ? -9.950 -1.348 -7.461 1.00 31.94 748 ALA A C 1
ATOM 6035 O O . ALA A 1 748 ? -9.519 -2.485 -7.334 1.00 31.94 748 ALA A O 1
ATOM 6036 N N . VAL A 1 749 ? -11.024 -0.921 -6.791 1.00 42.41 749 VAL A N 1
ATOM 6037 C CA . VAL A 1 749 ? -11.885 -1.622 -5.846 1.00 42.41 749 VAL A CA 1
ATOM 6038 C C . VAL A 1 749 ? -13.313 -1.529 -6.399 1.00 42.41 749 VAL A C 1
ATOM 6040 O O . VAL A 1 749 ? -14.085 -0.631 -6.042 1.00 42.41 749 VAL A O 1
ATOM 6043 N N . GLN A 1 750 ? -13.657 -2.402 -7.349 1.00 39.00 750 GLN A N 1
ATOM 6044 C CA . GLN A 1 750 ? -15.023 -2.512 -7.865 1.00 39.00 750 GLN A CA 1
ATOM 6045 C C . GLN A 1 750 ? -15.841 -3.455 -6.980 1.00 39.00 750 GLN A C 1
ATOM 6047 O O . GLN A 1 750 ? -16.136 -4.590 -7.342 1.00 39.00 750 GLN A O 1
ATOM 6052 N N . ALA A 1 751 ? -16.271 -2.939 -5.832 1.00 37.03 751 ALA A N 1
ATOM 6053 C CA . ALA A 1 751 ? -17.306 -3.533 -4.997 1.00 37.03 751 ALA A CA 1
ATOM 6054 C C . ALA A 1 751 ? -18.674 -3.503 -5.711 1.00 37.03 751 ALA A C 1
ATOM 6056 O O . ALA A 1 751 ? -19.566 -2.728 -5.371 1.00 37.03 751 ALA A O 1
ATOM 6057 N N . SER A 1 752 ? -18.852 -4.296 -6.767 1.00 37.16 752 SER A N 1
ATOM 6058 C CA . SER A 1 752 ? -20.167 -4.504 -7.381 1.00 37.16 752 SER A CA 1
ATOM 6059 C C . SER A 1 752 ? -20.880 -5.649 -6.662 1.00 37.16 752 SER A C 1
ATOM 6061 O O . SER A 1 752 ? -20.977 -6.757 -7.171 1.00 37.16 752 SER A O 1
ATOM 6063 N N . GLY A 1 753 ? -21.359 -5.377 -5.448 1.00 47.03 753 GLY A N 1
ATOM 6064 C CA . GLY A 1 753 ? -22.105 -6.322 -4.616 1.00 47.03 753 GLY A CA 1
ATOM 6065 C C . GLY A 1 753 ? -23.053 -5.603 -3.657 1.00 47.03 753 GLY A C 1
ATOM 6066 O O . GLY A 1 753 ? -22.904 -4.406 -3.405 1.00 47.03 753 GLY A O 1
ATOM 6067 N N . THR A 1 754 ? -24.052 -6.321 -3.135 1.00 52.69 754 THR A N 1
ATOM 6068 C CA . THR A 1 754 ? -24.894 -5.812 -2.044 1.00 52.69 754 THR A CA 1
ATOM 6069 C C . THR A 1 754 ? -23.999 -5.543 -0.838 1.00 52.69 754 THR A C 1
ATOM 6071 O O . THR A 1 754 ? -23.316 -6.443 -0.365 1.00 52.69 754 THR A O 1
ATOM 6074 N N . GLN A 1 755 ? -23.963 -4.293 -0.392 1.00 68.69 755 GLN A N 1
ATOM 6075 C CA . GLN A 1 755 ? -23.237 -3.856 0.798 1.00 68.69 755 GLN A CA 1
ATOM 6076 C C . GLN A 1 755 ? -24.069 -4.217 2.032 1.00 68.69 755 GLN A C 1
ATOM 6078 O O . GLN A 1 755 ? -25.296 -4.151 1.951 1.00 68.69 755 GLN A O 1
ATOM 6083 N N . PHE A 1 756 ? -23.453 -4.580 3.157 1.00 74.12 756 PHE A N 1
ATOM 6084 C CA . PHE A 1 756 ? -24.177 -4.998 4.359 1.00 74.12 756 PHE A CA 1
ATOM 6085 C C . PHE A 1 756 ? -23.708 -4.265 5.624 1.00 74.12 756 PHE A C 1
ATOM 6087 O O . PHE A 1 756 ? -22.547 -3.888 5.754 1.00 74.12 756 PHE A O 1
ATOM 6094 N N . ASP A 1 757 ? -24.615 -4.103 6.586 1.00 81.38 757 ASP A N 1
ATOM 6095 C CA . ASP A 1 757 ? -24.287 -3.849 7.995 1.00 81.38 757 ASP A CA 1
ATOM 6096 C C . ASP A 1 757 ? -24.778 -5.034 8.832 1.00 81.38 757 ASP A C 1
ATOM 6098 O O . ASP A 1 757 ? -25.827 -5.617 8.553 1.00 81.38 757 ASP A O 1
ATOM 6102 N N . LEU A 1 758 ? -24.021 -5.404 9.861 1.00 85.44 758 LEU A N 1
ATOM 6103 C CA . LEU A 1 758 ? -24.442 -6.425 10.809 1.00 85.44 758 LEU A CA 1
ATOM 6104 C C . LEU A 1 758 ? -25.352 -5.784 11.853 1.00 85.44 758 LEU A C 1
ATOM 6106 O O . LEU A 1 758 ? -24.879 -5.013 12.686 1.00 85.44 758 LEU A O 1
ATOM 6110 N N . ASP A 1 759 ? -26.644 -6.100 11.839 1.00 86.62 759 ASP A N 1
ATOM 6111 C CA . ASP A 1 759 ? -27.617 -5.498 12.750 1.00 86.62 759 ASP A CA 1
ATOM 6112 C C . ASP A 1 759 ? -28.126 -6.477 13.817 1.00 86.62 759 ASP A C 1
ATOM 6114 O O . ASP A 1 759 ? -28.177 -7.694 13.620 1.00 86.62 759 ASP A O 1
ATOM 6118 N N . ILE A 1 760 ? -28.518 -5.918 14.966 1.00 88.75 760 ILE A N 1
ATOM 6119 C CA . ILE A 1 760 ? -29.195 -6.622 16.056 1.00 88.75 760 ILE A CA 1
ATOM 6120 C C . ILE A 1 760 ? -30.422 -5.823 16.493 1.00 88.75 760 ILE A C 1
ATOM 6122 O O . ILE A 1 760 ? -30.325 -4.715 17.022 1.00 88.75 760 ILE A O 1
ATOM 6126 N N . SER A 1 761 ? -31.595 -6.424 16.320 1.00 87.12 761 SER A N 1
ATOM 6127 C CA . SER A 1 761 ? -32.882 -5.811 16.640 1.00 87.12 761 SER A CA 1
ATOM 6128 C C . SER A 1 761 ? -33.632 -6.618 17.702 1.00 87.12 761 SER A C 1
ATOM 6130 O O . SER A 1 761 ? -33.317 -7.778 17.960 1.00 87.12 761 SER A O 1
ATOM 6132 N N . GLY A 1 762 ? -34.621 -5.999 18.352 1.00 87.44 762 GLY A N 1
ATOM 6133 C CA . GLY A 1 762 ? -35.450 -6.671 19.358 1.00 87.44 762 GLY A CA 1
ATOM 6134 C C . GLY A 1 762 ? -34.744 -6.942 20.692 1.00 87.44 762 GLY A C 1
ATOM 6135 O O . GLY A 1 762 ? -35.104 -7.890 21.379 1.00 87.44 762 GLY A O 1
ATOM 6136 N N . VAL A 1 763 ? -33.757 -6.123 21.073 1.00 90.38 763 VAL A N 1
ATOM 6137 C CA . VAL A 1 763 ? -33.145 -6.124 22.416 1.00 90.38 763 VAL A CA 1
ATOM 6138 C C . VAL A 1 763 ? -33.637 -4.939 23.251 1.00 90.38 763 VAL A C 1
ATOM 6140 O O . VAL A 1 763 ? -33.881 -3.848 22.731 1.00 90.38 763 VAL A O 1
ATOM 6143 N N . HIS A 1 764 ? -33.763 -5.137 24.563 1.00 88.50 764 HIS A N 1
ATOM 6144 C CA . HIS A 1 764 ? -34.276 -4.140 25.499 1.00 88.50 764 HIS A CA 1
ATOM 6145 C C . HIS A 1 764 ? -33.247 -3.796 26.577 1.00 88.50 764 HIS A C 1
ATOM 6147 O O . HIS A 1 764 ? -32.783 -4.659 27.316 1.00 88.50 764 HIS A O 1
ATOM 6153 N N . GLU A 1 765 ? -32.923 -2.508 26.701 1.00 90.69 765 GLU A N 1
ATOM 6154 C CA . GLU A 1 765 ? -31.991 -2.008 27.717 1.00 90.69 765 GLU A CA 1
ATOM 6155 C C . GLU A 1 765 ? -32.635 -2.040 29.105 1.00 90.69 765 GLU A C 1
ATOM 6157 O O . GLU A 1 765 ? -33.684 -1.426 29.312 1.00 90.69 765 GLU A O 1
ATOM 6162 N N . LEU A 1 766 ? -32.007 -2.746 30.046 1.00 89.62 766 LEU A N 1
ATOM 6163 C CA . LEU A 1 766 ? -32.429 -2.874 31.445 1.00 89.62 766 LEU A CA 1
ATOM 6164 C C . LEU A 1 766 ? -31.673 -1.908 32.361 1.00 89.62 766 LEU A C 1
ATOM 6166 O O . LEU A 1 766 ? -32.254 -1.302 33.261 1.00 89.62 766 LEU A O 1
ATOM 6170 N N . LEU A 1 767 ? -30.371 -1.755 32.118 1.00 92.31 767 LEU A N 1
ATOM 6171 C CA . LEU A 1 767 ? -29.484 -0.856 32.847 1.00 92.31 767 LEU A CA 1
ATOM 6172 C C . LEU A 1 767 ? -28.495 -0.234 31.868 1.00 92.31 767 LEU A C 1
ATOM 6174 O O . LEU A 1 767 ? -27.960 -0.931 31.013 1.00 92.31 767 LEU A O 1
ATOM 6178 N N . ARG A 1 768 ? -28.189 1.048 32.066 1.00 92.88 768 ARG A N 1
ATOM 6179 C CA . ARG A 1 768 ? -27.087 1.738 31.399 1.00 92.88 768 ARG A CA 1
ATOM 6180 C C . ARG A 1 768 ? -26.186 2.398 32.432 1.00 92.88 768 ARG A C 1
ATOM 6182 O O . ARG A 1 768 ? -26.663 3.103 33.321 1.00 92.88 768 ARG A O 1
ATOM 6189 N N . CYS A 1 769 ? -24.891 2.168 32.294 1.00 92.62 769 CYS A N 1
ATOM 6190 C CA . CYS A 1 769 ? -23.824 2.724 33.110 1.00 92.62 769 CYS A CA 1
ATOM 6191 C C . CYS A 1 769 ? -22.832 3.451 32.205 1.00 92.62 769 CYS A C 1
ATOM 6193 O O . CYS A 1 769 ? -22.527 3.005 31.101 1.00 92.62 769 CYS A O 1
ATOM 6195 N N . THR A 1 770 ? -22.282 4.550 32.697 1.00 91.56 770 THR A N 1
ATOM 6196 C CA . THR A 1 770 ? -21.114 5.196 32.096 1.00 91.56 770 THR A CA 1
ATOM 6197 C C . THR A 1 770 ? -19.826 4.607 32.685 1.00 91.56 770 THR A C 1
ATOM 6199 O O . THR A 1 770 ? -19.855 4.085 33.805 1.00 91.56 770 THR A O 1
ATOM 6202 N N . PRO A 1 771 ? -18.667 4.734 32.014 1.00 91.75 771 PRO A N 1
ATOM 6203 C CA . PRO A 1 771 ? -17.373 4.381 32.603 1.00 91.75 771 PRO A CA 1
ATOM 6204 C C . PRO A 1 771 ? -17.149 5.023 33.978 1.00 91.75 771 PRO A C 1
ATOM 6206 O O . PRO A 1 771 ? -16.644 4.381 34.896 1.00 91.75 771 PRO A O 1
ATOM 6209 N N . LYS A 1 772 ? -17.623 6.262 34.168 1.00 90.19 772 LYS A N 1
ATOM 6210 C CA . LYS A 1 772 ? -17.566 6.973 35.451 1.00 90.19 772 LYS A CA 1
ATOM 6211 C C . LYS A 1 772 ? -18.365 6.276 36.558 1.00 90.19 772 LYS A C 1
ATOM 6213 O O . LYS A 1 772 ? -17.920 6.282 37.704 1.00 90.19 772 LYS A O 1
ATOM 6218 N N . ASP A 1 773 ? -19.510 5.674 36.235 1.00 90.12 773 ASP A N 1
ATOM 6219 C CA . ASP A 1 773 ? -20.315 4.918 37.205 1.00 90.12 773 ASP A CA 1
ATOM 6220 C C . ASP A 1 773 ? -19.597 3.653 37.695 1.00 90.12 773 ASP A C 1
ATOM 6222 O O . ASP A 1 773 ? -19.814 3.231 38.829 1.00 90.12 773 ASP A O 1
ATOM 6226 N N . ILE A 1 774 ? -18.751 3.062 36.848 1.00 92.19 774 ILE A N 1
ATOM 6227 C CA . ILE A 1 774 ? -18.043 1.802 37.112 1.00 92.19 774 ILE A CA 1
ATOM 6228 C C . ILE A 1 774 ? -16.708 2.069 37.817 1.00 92.19 774 ILE A C 1
ATOM 6230 O O . ILE A 1 774 ? -16.407 1.470 38.846 1.00 92.19 774 ILE A O 1
ATOM 6234 N N . LEU A 1 775 ? -15.915 3.003 37.289 1.00 91.12 775 LEU A N 1
ATOM 6235 C CA . LEU A 1 775 ? -14.549 3.271 37.749 1.00 91.12 775 LEU A CA 1
ATOM 6236 C C . LEU A 1 775 ? -14.488 4.260 38.917 1.00 91.12 775 LEU A C 1
ATOM 6238 O O . LEU A 1 775 ? -13.466 4.343 39.597 1.00 91.12 775 LEU A O 1
ATOM 6242 N N . GLN A 1 776 ? -15.564 5.022 39.148 1.00 87.06 776 GLN A N 1
ATOM 6243 C CA . GLN A 1 776 ? -15.686 6.041 40.202 1.00 87.06 776 GLN A CA 1
ATOM 6244 C C . GLN A 1 776 ? -14.597 7.133 40.159 1.00 87.06 776 GLN A C 1
ATOM 6246 O O . GLN A 1 776 ? -14.409 7.871 41.126 1.00 87.06 776 GLN A O 1
ATOM 6251 N N . GLN A 1 777 ? -13.885 7.262 39.036 1.00 82.12 777 GLN A N 1
ATOM 6252 C CA . GLN A 1 777 ? -12.813 8.231 38.819 1.00 82.12 777 GLN A CA 1
ATOM 6253 C C . GLN A 1 777 ? -12.955 8.832 37.414 1.00 82.12 777 GLN A C 1
ATOM 6255 O O . GLN A 1 777 ? -13.123 8.075 36.461 1.00 82.12 777 GLN A O 1
ATOM 6260 N N . PRO A 1 778 ? -12.924 10.168 37.267 1.00 76.44 778 PRO A N 1
ATOM 6261 C CA . PRO A 1 778 ? -13.214 10.829 35.994 1.00 76.44 778 PRO A CA 1
ATOM 6262 C C . PRO A 1 778 ? -12.125 10.644 34.927 1.00 76.44 778 PRO A C 1
ATOM 6264 O O . PRO A 1 778 ? -12.451 10.685 33.747 1.00 76.44 778 PRO A O 1
ATOM 6267 N N . ASP A 1 779 ? -10.871 10.415 35.329 1.00 82.00 779 ASP A N 1
ATOM 6268 C CA . ASP A 1 779 ? -9.723 10.348 34.410 1.00 82.00 779 ASP A CA 1
ATOM 6269 C C . ASP A 1 779 ? -9.409 8.924 33.919 1.00 82.00 779 ASP A C 1
ATOM 6271 O O . ASP A 1 779 ? -8.471 8.721 33.152 1.00 82.00 779 ASP A O 1
ATOM 6275 N N . LYS A 1 780 ? -10.169 7.923 34.374 1.00 88.00 780 LYS A N 1
ATOM 6276 C CA . LYS A 1 780 ? -9.946 6.512 34.049 1.00 88.00 780 LYS A CA 1
ATOM 6277 C C . LYS A 1 780 ? -10.901 6.025 32.975 1.00 88.00 780 LYS A C 1
ATOM 6279 O O . LYS A 1 780 ? -12.063 6.428 32.952 1.00 88.00 780 LYS A O 1
ATOM 6284 N N . GLN A 1 781 ? -10.419 5.114 32.137 1.00 91.56 781 GLN A N 1
ATOM 6285 C CA . GLN A 1 781 ? -11.183 4.566 31.023 1.00 91.56 781 GLN A CA 1
ATOM 6286 C C . GLN A 1 781 ? -11.389 3.054 31.153 1.00 91.56 781 GLN A C 1
ATOM 6288 O O . GLN A 1 781 ? -10.634 2.343 31.823 1.00 91.56 781 GLN A O 1
ATOM 6293 N N . ILE A 1 782 ? -12.442 2.573 30.492 1.00 95.06 782 ILE A N 1
ATOM 6294 C CA . ILE A 1 782 ? -12.592 1.161 30.134 1.00 95.06 782 ILE A CA 1
ATOM 6295 C C . ILE A 1 782 ? -12.094 1.054 28.692 1.00 95.06 782 ILE A C 1
ATOM 6297 O O . ILE A 1 782 ? -12.664 1.683 27.800 1.00 95.06 782 ILE A O 1
ATOM 6301 N N . ARG A 1 783 ? -11.016 0.308 28.477 1.00 94.44 783 ARG A N 1
ATOM 6302 C CA . ARG A 1 783 ? -10.307 0.182 27.202 1.00 94.44 783 ARG A CA 1
ATOM 6303 C C . ARG A 1 783 ? -10.791 -1.036 26.436 1.00 94.44 783 ARG A C 1
ATOM 6305 O O . ARG A 1 783 ? -10.982 -2.098 27.029 1.00 94.44 783 ARG A O 1
ATOM 6312 N N . ILE A 1 784 ? -10.949 -0.864 25.128 1.00 95.12 784 ILE A N 1
ATOM 6313 C CA . ILE A 1 784 ? -11.146 -1.954 24.174 1.00 95.12 784 ILE A CA 1
ATOM 6314 C C . ILE A 1 784 ? -9.864 -2.083 23.360 1.00 95.12 784 ILE A C 1
ATOM 6316 O O . ILE A 1 784 ? -9.325 -1.073 22.902 1.00 95.12 784 ILE A O 1
ATOM 6320 N N . ASP A 1 785 ? -9.371 -3.305 23.203 1.00 92.88 785 ASP A N 1
ATOM 6321 C CA . ASP A 1 785 ? -8.100 -3.561 22.535 1.00 92.88 785 ASP A CA 1
ATOM 6322 C C . ASP A 1 785 ? -8.138 -4.820 21.666 1.00 92.88 785 ASP A C 1
ATOM 6324 O O . ASP A 1 785 ? -8.943 -5.726 21.903 1.00 92.88 785 ASP A O 1
ATOM 6328 N N . LEU A 1 786 ? -7.242 -4.874 20.683 1.00 89.56 786 LEU A N 1
ATOM 6329 C CA . LEU A 1 786 ? -6.965 -6.063 19.884 1.00 89.56 786 LEU A CA 1
ATOM 6330 C C . LEU A 1 786 ? -5.547 -6.536 20.215 1.00 89.56 786 LEU A C 1
ATOM 6332 O O . LEU A 1 786 ? -4.570 -5.904 19.825 1.00 89.56 786 LEU A O 1
ATOM 6336 N N . LEU A 1 787 ? -5.438 -7.641 20.951 1.00 87.62 787 LEU A N 1
ATOM 6337 C CA . LEU A 1 787 ? -4.154 -8.156 21.427 1.00 87.62 787 LEU A CA 1
ATOM 6338 C C . LEU A 1 787 ? -3.534 -9.165 20.458 1.00 87.62 787 LEU A C 1
ATOM 6340 O O . LEU A 1 787 ? -4.232 -9.861 19.711 1.00 87.62 787 LEU A O 1
ATOM 6344 N N . ASP A 1 788 ? -2.209 -9.282 20.554 1.00 79.94 788 ASP A N 1
ATOM 6345 C CA . ASP A 1 788 ? -1.407 -10.272 19.844 1.00 79.94 788 ASP A CA 1
ATOM 6346 C C . ASP A 1 788 ? -1.809 -11.705 20.219 1.00 79.94 788 ASP A C 1
ATOM 6348 O O . ASP A 1 788 ? -1.990 -12.038 21.394 1.00 79.94 788 ASP A O 1
ATOM 6352 N N . LYS A 1 789 ? -1.826 -12.592 19.223 1.00 78.06 789 LYS A N 1
ATOM 6353 C CA . LYS A 1 789 ? -1.932 -14.042 19.420 1.00 78.06 789 LYS A CA 1
ATOM 6354 C C . LYS A 1 789 ? -0.592 -14.695 19.097 1.00 78.06 789 LYS A C 1
ATOM 6356 O O . LYS A 1 789 ? -0.101 -14.577 17.978 1.00 78.06 789 LYS A O 1
ATOM 6361 N N . ASP A 1 790 ? 0.013 -15.371 20.072 1.00 74.69 790 ASP A N 1
ATOM 6362 C CA . ASP A 1 790 ? 1.319 -16.039 19.925 1.00 74.69 790 ASP A CA 1
ATOM 6363 C C . ASP A 1 790 ? 2.423 -15.118 19.355 1.00 74.69 790 ASP A C 1
ATOM 6365 O O . ASP A 1 790 ? 3.255 -15.531 18.545 1.00 74.69 790 ASP A O 1
ATOM 6369 N N . GLY A 1 791 ? 2.410 -13.838 19.749 1.00 69.12 791 GLY A N 1
ATOM 6370 C CA . GLY A 1 791 ? 3.351 -12.817 19.269 1.00 69.12 791 GLY A CA 1
ATOM 6371 C C . GLY A 1 791 ? 3.067 -12.286 17.857 1.00 69.12 791 GLY A C 1
ATOM 6372 O O . GLY A 1 791 ? 3.898 -11.566 17.304 1.00 69.12 791 GLY A O 1
ATOM 6373 N N . LYS A 1 792 ? 1.920 -12.634 17.259 1.00 70.69 792 LYS A N 1
ATOM 6374 C CA . LYS A 1 792 ? 1.432 -12.060 15.999 1.00 70.69 792 LYS A CA 1
ATOM 6375 C C . LYS A 1 792 ? 0.380 -11.000 16.291 1.00 70.69 792 LYS A C 1
ATOM 6377 O O . LYS A 1 792 ? -0.648 -11.311 16.891 1.00 70.69 792 LYS A O 1
ATOM 6382 N N . LYS A 1 793 ? 0.638 -9.776 15.836 1.00 74.94 793 LYS A N 1
ATOM 6383 C CA . LYS A 1 793 ? -0.308 -8.664 15.945 1.00 74.94 793 LYS A CA 1
ATOM 6384 C C . LYS A 1 793 ? -1.555 -8.904 15.084 1.00 74.94 793 LYS A C 1
ATOM 6386 O O . LYS A 1 793 ? -1.431 -9.561 14.049 1.00 74.94 793 LYS A O 1
ATOM 6391 N N . PRO A 1 794 ? -2.706 -8.315 15.440 1.00 76.50 794 PRO A N 1
ATOM 6392 C CA . PRO A 1 794 ? -3.819 -8.123 14.518 1.00 76.50 794 PRO A CA 1
ATOM 6393 C C . PRO A 1 794 ? -3.346 -7.302 13.322 1.00 76.50 794 PRO A C 1
ATOM 6395 O O . PRO A 1 794 ? -2.989 -6.134 13.472 1.00 76.50 794 PRO A O 1
ATOM 6398 N N . LEU A 1 795 ? -3.293 -7.913 12.143 1.00 70.69 795 LEU A N 1
ATOM 6399 C CA . LEU A 1 795 ? -2.864 -7.255 10.913 1.00 70.69 795 LEU A CA 1
ATOM 6400 C C . LEU A 1 795 ? -4.067 -7.057 10.004 1.00 70.69 795 LEU A C 1
ATOM 6402 O O . LEU A 1 795 ? -4.896 -7.955 9.870 1.00 70.69 795 LEU A O 1
ATOM 6406 N N . LEU A 1 796 ? -4.105 -5.918 9.321 1.00 65.75 796 LEU A N 1
ATOM 6407 C CA . LEU A 1 796 ? -4.847 -5.816 8.076 1.00 65.75 796 LEU A CA 1
ATOM 6408 C C . LEU A 1 796 ? -4.083 -6.623 7.022 1.00 65.75 796 LEU A C 1
ATOM 6410 O O . LEU A 1 796 ? -2.982 -6.250 6.603 1.00 65.75 796 LEU A O 1
ATOM 6414 N N . LEU A 1 797 ? -4.619 -7.789 6.657 1.00 54.44 797 LEU A N 1
ATOM 6415 C CA . LEU A 1 797 ? -3.973 -8.712 5.725 1.00 54.44 797 LEU A CA 1
ATOM 6416 C C . LEU A 1 797 ? -4.121 -8.229 4.276 1.00 54.44 797 LEU A C 1
ATOM 6418 O O . LEU A 1 797 ? -4.817 -8.840 3.472 1.00 54.44 797 LEU A O 1
ATOM 6422 N N . GLY A 1 798 ? -3.420 -7.158 3.915 1.00 50.41 798 GLY A N 1
ATOM 6423 C CA . GLY A 1 798 ? -3.325 -6.711 2.523 1.00 50.41 798 GLY A CA 1
ATOM 6424 C C . GLY A 1 798 ? -2.299 -7.494 1.681 1.00 50.41 798 GLY A C 1
ATOM 6425 O O . GLY A 1 798 ? -1.893 -7.023 0.626 1.00 50.41 798 GLY A O 1
ATOM 6426 N N . GLU A 1 799 ? -1.843 -8.670 2.130 1.00 46.72 799 GLU A N 1
ATOM 6427 C CA . GLU A 1 799 ? -1.071 -9.609 1.289 1.00 46.72 799 GLU A CA 1
ATOM 6428 C C . GLU A 1 799 ? -1.985 -10.449 0.378 1.00 46.72 799 GLU A C 1
ATOM 6430 O O . GLU A 1 799 ? -1.503 -11.175 -0.487 1.00 46.72 799 GLU A O 1
ATOM 6435 N N . ASN A 1 800 ? -3.310 -10.359 0.556 1.00 47.31 800 ASN A N 1
ATOM 6436 C CA . ASN A 1 800 ? -4.266 -11.221 -0.125 1.00 47.31 800 ASN A CA 1
ATOM 6437 C C . ASN A 1 800 ? -5.434 -10.407 -0.708 1.00 47.31 800 ASN A C 1
ATOM 6439 O O . ASN A 1 800 ? -6.525 -10.372 -0.155 1.00 47.31 800 ASN A O 1
ATOM 6443 N N . HIS A 1 801 ? -5.228 -9.780 -1.868 1.00 51.31 801 HIS A N 1
ATOM 6444 C CA . HIS A 1 801 ? -6.327 -9.286 -2.716 1.00 51.31 801 HIS A CA 1
ATOM 6445 C C . HIS A 1 801 ? -6.971 -10.421 -3.539 1.00 51.31 801 HIS A C 1
ATOM 6447 O O . HIS A 1 801 ? -7.919 -10.203 -4.288 1.00 51.31 801 HIS A O 1
ATOM 6453 N N . LEU A 1 802 ? -6.461 -11.654 -3.420 1.00 53.19 802 LEU A N 1
ATOM 6454 C CA . LEU A 1 802 ? -6.814 -12.738 -4.329 1.00 53.19 802 LEU A CA 1
ATOM 6455 C C . LEU A 1 802 ? -8.164 -13.420 -4.033 1.00 53.19 802 LEU A C 1
ATOM 6457 O O . LEU A 1 802 ? -8.611 -14.171 -4.891 1.00 53.19 802 LEU A O 1
ATOM 6461 N N . VAL A 1 803 ? -8.836 -13.175 -2.898 1.00 48.38 803 VAL A N 1
ATOM 6462 C CA . VAL A 1 803 ? -10.078 -13.911 -2.524 1.00 48.38 803 VAL A CA 1
ATOM 6463 C C . VAL A 1 803 ? -11.254 -13.040 -2.093 1.00 48.38 803 VAL A C 1
ATOM 6465 O O . VAL A 1 803 ? -12.376 -13.531 -2.038 1.00 48.38 803 VAL A O 1
ATOM 6468 N N . TRP A 1 804 ? -11.055 -11.775 -1.738 1.00 55.09 804 TRP A N 1
ATOM 6469 C CA . TRP A 1 804 ? -11.984 -11.137 -0.800 1.00 55.09 804 TRP A CA 1
ATOM 6470 C C . TRP A 1 804 ? -12.948 -10.135 -1.408 1.00 55.09 804 TRP A C 1
ATOM 6472 O O . TRP A 1 804 ? -12.641 -9.485 -2.404 1.00 55.09 804 TRP A O 1
ATOM 6482 N N . LYS A 1 805 ? -14.110 -10.018 -0.745 1.00 49.28 805 LYS A N 1
ATOM 6483 C CA . LYS A 1 805 ? -15.252 -9.221 -1.195 1.00 49.28 805 LYS A CA 1
ATOM 6484 C C . LYS A 1 805 ? -14.965 -7.745 -1.393 1.00 49.28 805 LYS A C 1
ATOM 6486 O O . LYS A 1 805 ? -15.586 -7.188 -2.285 1.00 49.28 805 LYS A O 1
ATOM 6491 N N . ASP A 1 806 ? -13.988 -7.188 -0.678 1.00 45.59 806 ASP A N 1
ATOM 6492 C CA . ASP A 1 806 ? -13.436 -5.827 -0.840 1.00 45.59 806 ASP A CA 1
ATOM 6493 C C . ASP A 1 806 ? -12.772 -5.310 0.453 1.00 45.59 806 ASP A C 1
ATOM 6495 O O . ASP A 1 806 ? -12.636 -4.101 0.643 1.00 45.59 806 ASP A O 1
ATOM 6499 N N . GLY A 1 807 ? -12.244 -6.177 1.331 1.00 50.75 807 GLY A N 1
ATOM 6500 C CA . GLY A 1 807 ? -11.292 -5.638 2.294 1.00 50.75 807 GLY A CA 1
ATOM 6501 C C . GLY A 1 807 ? -10.439 -6.586 3.094 1.00 50.75 807 GLY A C 1
ATOM 6502 O O . GLY A 1 807 ? -10.516 -7.807 2.990 1.00 50.75 807 GLY A O 1
ATOM 6503 N N . GLU A 1 808 ? -9.563 -5.922 3.840 1.00 58.41 808 GLU A N 1
ATOM 6504 C CA . GLU A 1 808 ? -8.447 -6.476 4.580 1.00 58.41 808 GLU A CA 1
ATOM 6505 C C . GLU A 1 808 ? -8.986 -7.137 5.845 1.00 58.41 808 GLU A C 1
ATOM 6507 O O . GLU A 1 808 ? -9.419 -6.447 6.781 1.00 58.41 808 GLU A O 1
ATOM 6512 N N . PRO A 1 809 ? -9.029 -8.475 5.879 1.00 63.78 809 PRO A N 1
ATOM 6513 C CA . PRO A 1 809 ? -9.529 -9.143 7.049 1.00 63.78 809 PRO A CA 1
ATOM 6514 C C . PRO A 1 809 ? -8.511 -9.019 8.178 1.00 63.78 809 PRO A C 1
ATOM 6516 O O . PRO A 1 809 ? -7.301 -8.908 7.950 1.00 63.78 809 PRO A O 1
ATOM 6519 N N . ILE A 1 810 ? -9.021 -9.049 9.403 1.00 71.31 810 ILE A N 1
ATOM 6520 C CA . ILE A 1 810 ? -8.214 -8.854 10.604 1.00 71.31 810 ILE A CA 1
ATOM 6521 C C . ILE A 1 810 ? -7.981 -10.222 11.233 1.00 71.31 810 ILE A C 1
ATOM 6523 O O . ILE A 1 810 ? -8.925 -10.865 11.688 1.00 71.31 810 ILE A O 1
ATOM 6527 N N . ASP A 1 811 ? -6.731 -10.689 11.233 1.00 69.69 811 ASP A N 1
ATOM 6528 C CA . ASP A 1 811 ? -6.359 -11.983 11.815 1.00 69.69 811 ASP A CA 1
ATOM 6529 C C . ASP A 1 811 ? -4.852 -12.059 12.134 1.00 69.69 811 ASP A C 1
ATOM 6531 O O . ASP A 1 811 ? -4.039 -11.489 11.401 1.00 69.69 811 ASP A O 1
ATOM 6535 N N . PRO A 1 812 ? -4.449 -12.803 13.178 1.00 72.69 812 PRO A N 1
ATOM 6536 C CA . PRO A 1 812 ? -5.271 -13.231 14.311 1.00 72.69 812 PRO A CA 1
ATOM 6537 C C . PRO A 1 812 ? -5.538 -12.067 15.278 1.00 72.69 812 PRO A C 1
ATOM 6539 O O . PRO A 1 812 ? -4.718 -11.160 15.389 1.00 72.69 812 PRO A O 1
ATOM 6542 N N . PHE A 1 813 ? -6.647 -12.103 16.022 1.00 81.31 813 PHE A N 1
ATOM 6543 C CA . PHE A 1 813 ? -6.876 -11.136 17.101 1.00 81.31 813 PHE A CA 1
ATOM 6544 C C . PHE A 1 813 ? -7.560 -11.745 18.326 1.00 81.31 813 PHE A C 1
ATOM 6546 O O . PHE A 1 813 ? -8.387 -12.656 18.231 1.00 81.31 813 PHE A O 1
ATOM 6553 N N . ILE A 1 814 ? -7.210 -11.198 19.489 1.00 89.44 814 ILE A N 1
ATOM 6554 C CA . ILE A 1 814 ? -7.918 -11.400 20.753 1.00 89.44 814 ILE A CA 1
ATOM 6555 C C . ILE A 1 814 ? -8.590 -10.077 21.098 1.00 89.44 814 ILE A C 1
ATOM 6557 O O . ILE A 1 814 ? -7.907 -9.070 21.285 1.00 89.44 814 ILE A O 1
ATOM 6561 N N . LEU A 1 815 ? -9.918 -10.071 21.196 1.00 93.06 815 LEU A N 1
ATOM 6562 C CA . LEU A 1 815 ? -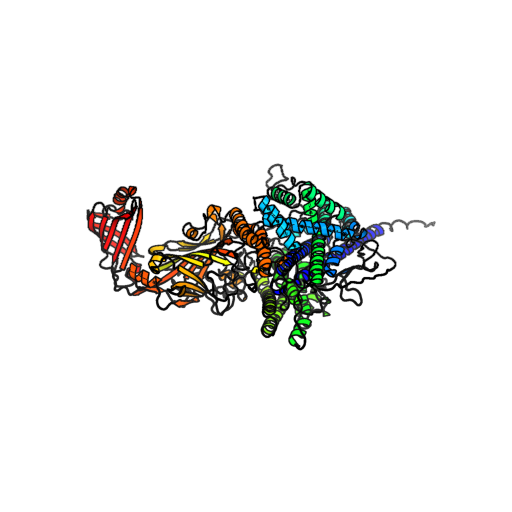10.651 -8.889 21.633 1.00 93.06 815 LEU A CA 1
ATOM 6563 C C . LEU A 1 815 ? -10.591 -8.807 23.160 1.00 93.06 815 LEU A C 1
ATOM 6565 O O . LEU A 1 815 ? -11.071 -9.710 23.851 1.00 93.06 815 LEU A O 1
ATOM 6569 N N . SER A 1 816 ? -10.002 -7.732 23.680 1.00 94.94 816 SER A N 1
ATOM 6570 C CA . SER A 1 816 ? -9.809 -7.512 25.113 1.00 94.94 816 SER A CA 1
ATOM 6571 C C . SER A 1 816 ? -10.598 -6.307 25.610 1.00 94.94 816 SER A C 1
ATOM 6573 O O . SER A 1 816 ? -10.676 -5.266 24.956 1.00 94.94 816 SER A O 1
ATOM 6575 N N . VAL A 1 817 ? -11.174 -6.459 26.797 1.00 96.44 817 VAL A N 1
ATOM 6576 C CA . VAL A 1 817 ? -11.804 -5.404 27.584 1.00 96.44 817 VAL A CA 1
ATOM 6577 C C . VAL A 1 817 ? -11.018 -5.280 28.879 1.00 96.44 817 VAL A C 1
ATOM 6579 O O . VAL A 1 817 ? -10.870 -6.259 29.616 1.00 96.44 817 VAL A O 1
ATOM 6582 N N . GLY A 1 818 ? -10.539 -4.078 29.188 1.00 94.81 818 GLY A N 1
ATOM 6583 C CA . GLY A 1 818 ? -9.784 -3.817 30.409 1.00 94.81 818 GLY A CA 1
ATOM 6584 C C . GLY A 1 818 ? -10.144 -2.498 31.080 1.00 94.81 818 GLY A C 1
ATOM 6585 O O . GLY A 1 818 ? -10.645 -1.575 30.447 1.00 94.81 818 GLY A O 1
ATOM 6586 N N . CYS A 1 819 ? -9.873 -2.396 32.377 1.00 93.50 819 CYS A N 1
ATOM 6587 C CA . CYS A 1 819 ? -10.100 -1.194 33.177 1.00 93.50 819 CYS A CA 1
ATOM 6588 C C . CYS A 1 819 ? -8.770 -0.579 33.620 1.00 93.50 819 CYS A C 1
ATOM 6590 O O . CYS A 1 819 ? -7.872 -1.293 34.073 1.00 93.50 819 CYS A O 1
ATOM 6592 N N . ASP A 1 820 ? -8.665 0.750 33.576 1.00 89.94 820 ASP A N 1
ATOM 6593 C CA . ASP A 1 820 ? -7.508 1.451 34.137 1.00 89.94 820 ASP A CA 1
ATOM 6594 C C . ASP A 1 820 ? -7.412 1.266 35.664 1.00 89.94 820 ASP A C 1
ATOM 6596 O O . ASP A 1 820 ? -8.346 1.528 36.434 1.00 89.94 820 ASP A O 1
ATOM 6600 N N . THR A 1 821 ? -6.240 0.847 36.136 1.00 82.38 821 THR A N 1
ATOM 6601 C CA . THR A 1 821 ? -5.921 0.685 37.556 1.00 82.38 821 THR A CA 1
ATOM 6602 C C . THR A 1 821 ? -5.433 2.000 38.172 1.00 82.38 821 THR A C 1
ATOM 6604 O O . THR A 1 821 ? -5.292 3.023 37.506 1.00 82.38 821 THR A O 1
ATOM 6607 N N . ALA A 1 822 ? -5.225 2.021 39.494 1.00 74.56 822 ALA A N 1
ATOM 6608 C CA . ALA A 1 822 ? -4.662 3.186 40.188 1.00 74.56 822 ALA A CA 1
ATOM 6609 C C . ALA A 1 822 ? -3.262 3.574 39.681 1.00 74.56 822 ALA A C 1
ATOM 6611 O O . ALA A 1 822 ? -2.938 4.758 39.685 1.00 74.56 822 ALA A O 1
ATOM 6612 N N . ASP A 1 823 ? -2.498 2.605 39.175 1.00 75.88 823 ASP A N 1
ATOM 6613 C CA . ASP A 1 823 ? -1.122 2.796 38.713 1.00 75.88 823 ASP A CA 1
ATOM 6614 C C . ASP A 1 823 ? -1.044 3.086 37.201 1.00 75.88 823 ASP A C 1
ATOM 6616 O O . ASP A 1 823 ? 0.017 2.946 36.600 1.00 75.88 823 ASP A O 1
ATOM 6620 N N . GLN A 1 824 ? -2.170 3.463 36.572 1.00 68.06 824 GLN A N 1
ATOM 6621 C CA . GLN A 1 824 ? -2.297 3.693 35.120 1.00 68.06 824 GLN A CA 1
ATOM 6622 C C . GLN A 1 824 ? -1.925 2.474 34.255 1.00 68.06 824 GLN A C 1
ATOM 6624 O O . GLN A 1 824 ? -1.594 2.608 33.080 1.00 68.06 824 GLN A O 1
ATOM 6629 N N . THR A 1 825 ? -1.993 1.272 34.829 1.00 80.50 825 THR A N 1
ATOM 6630 C CA . THR A 1 825 ? -1.935 0.013 34.078 1.00 80.50 825 THR A CA 1
ATOM 6631 C C . THR A 1 825 ? -3.346 -0.442 33.723 1.00 80.50 825 THR A C 1
ATOM 6633 O O . THR A 1 825 ? -4.311 -0.003 34.344 1.00 80.50 825 THR A O 1
ATOM 6636 N N . THR A 1 826 ? -3.494 -1.341 32.754 1.00 84.50 826 THR A N 1
ATOM 6637 C CA . THR A 1 826 ? -4.803 -1.894 32.382 1.00 84.50 826 THR A CA 1
ATOM 6638 C C . THR A 1 826 ? -4.972 -3.280 32.997 1.00 84.50 826 THR A C 1
ATOM 6640 O O . THR A 1 826 ? -4.168 -4.178 32.752 1.00 84.50 826 THR A O 1
ATOM 6643 N N . ALA A 1 827 ? -6.007 -3.458 33.818 1.00 90.00 827 ALA A N 1
ATOM 6644 C CA . ALA A 1 827 ? -6.408 -4.763 34.329 1.00 90.00 827 ALA A CA 1
ATOM 6645 C C . ALA A 1 827 ? -7.421 -5.399 33.375 1.00 90.00 827 ALA A C 1
ATOM 6647 O O . ALA A 1 827 ? -8.421 -4.772 33.032 1.00 90.00 827 ALA A O 1
ATOM 6648 N N . VAL A 1 828 ? -7.170 -6.643 32.970 1.00 92.62 828 VAL A N 1
ATOM 6649 C CA . VAL A 1 828 ? -8.069 -7.405 32.095 1.00 92.62 828 VAL A CA 1
ATOM 6650 C C . VAL A 1 828 ? -9.379 -7.696 32.823 1.00 92.62 828 VAL A C 1
ATOM 6652 O O . VAL A 1 828 ? -9.372 -8.255 33.921 1.00 92.62 828 VAL A O 1
ATOM 6655 N N . GLU A 1 829 ? -10.496 -7.350 32.192 1.00 94.25 829 GLU A N 1
ATOM 6656 C CA . GLU A 1 829 ? -11.841 -7.750 32.603 1.00 94.25 829 GLU A CA 1
ATOM 6657 C C . GLU A 1 829 ? -12.239 -9.020 31.851 1.00 94.25 829 GLU A C 1
ATOM 6659 O O . GLU A 1 829 ? -12.518 -10.046 32.474 1.00 94.25 829 GLU A O 1
ATOM 6664 N N . PHE A 1 830 ? -12.205 -8.967 30.516 1.00 94.75 830 PHE A N 1
ATOM 6665 C CA . PHE A 1 830 ? -12.624 -10.054 29.633 1.00 94.75 830 PHE A CA 1
ATOM 6666 C C . PHE A 1 830 ? -11.736 -10.091 28.391 1.00 94.75 830 PHE A C 1
ATOM 6668 O O . PHE A 1 830 ? -11.422 -9.050 27.825 1.00 94.75 830 PHE A O 1
ATOM 6675 N N . GLU A 1 831 ? -11.384 -11.283 27.934 1.00 94.81 831 GLU A N 1
ATOM 6676 C CA . GLU A 1 831 ? -10.676 -11.514 26.678 1.00 94.81 831 GLU A CA 1
ATOM 6677 C C . GLU A 1 831 ? -11.356 -12.653 25.938 1.00 94.81 831 GLU A C 1
ATOM 6679 O O . GLU A 1 831 ? -11.630 -13.696 26.538 1.00 94.81 831 GLU A O 1
ATOM 6684 N N . ARG A 1 832 ? -11.593 -12.481 24.639 1.00 93.00 832 ARG A N 1
ATOM 6685 C CA . ARG A 1 832 ? -12.041 -13.583 23.800 1.00 93.00 832 ARG A CA 1
ATOM 6686 C C . ARG A 1 832 ? -11.310 -13.623 22.476 1.00 93.00 832 ARG A C 1
ATOM 6688 O O . ARG A 1 832 ? -11.185 -12.622 21.774 1.00 93.00 832 ARG A O 1
ATOM 6695 N N . GLU A 1 833 ? -10.835 -14.811 22.155 1.00 89.00 833 GLU A N 1
ATOM 6696 C CA . GLU A 1 833 ? -10.130 -15.108 20.921 1.00 89.00 833 GLU A CA 1
ATOM 6697 C C . GLU A 1 833 ? -11.112 -15.361 19.766 1.00 89.00 833 GLU A C 1
ATOM 6699 O O . GLU A 1 833 ? -12.148 -16.005 19.957 1.00 89.00 833 GLU A O 1
ATOM 6704 N N . VAL A 1 834 ? -10.785 -14.906 18.553 1.00 84.75 834 VAL A N 1
ATOM 6705 C CA . VAL A 1 834 ? -11.465 -15.391 17.340 1.00 84.75 834 VAL A CA 1
ATOM 6706 C C . VAL A 1 834 ? -11.217 -16.896 17.173 1.00 84.75 834 VAL A C 1
ATOM 6708 O O . VAL A 1 834 ? -10.125 -17.386 17.457 1.00 84.75 834 VAL A O 1
ATOM 6711 N N . PHE A 1 835 ? -12.219 -17.665 16.742 1.00 84.19 835 PHE A N 1
ATOM 6712 C CA . PHE A 1 835 ? -12.076 -19.120 16.656 1.00 84.19 835 PHE A CA 1
ATOM 6713 C C . PHE A 1 835 ? -10.990 -19.529 15.658 1.00 84.19 835 PHE A C 1
ATOM 6715 O O . PHE A 1 835 ? -11.003 -19.113 14.500 1.00 84.19 835 PHE A O 1
ATOM 6722 N N . ASN A 1 836 ? -10.049 -20.369 16.082 1.00 78.00 836 ASN A N 1
ATOM 6723 C CA . ASN A 1 836 ? -9.007 -20.892 15.206 1.00 78.00 836 ASN A CA 1
ATOM 6724 C C . ASN A 1 836 ? -8.423 -22.192 15.782 1.00 78.00 836 ASN A C 1
ATOM 6726 O O . ASN A 1 836 ? -7.408 -22.166 16.474 1.00 78.00 836 ASN A O 1
ATOM 6730 N N . ASP A 1 837 ? -9.083 -23.316 15.494 1.00 69.00 837 ASP A N 1
ATOM 6731 C CA . ASP A 1 837 ? -8.786 -24.653 16.044 1.00 69.00 837 ASP A CA 1
ATOM 6732 C C . ASP A 1 837 ? -7.344 -25.141 15.780 1.00 69.00 837 ASP A C 1
ATOM 6734 O O . ASP A 1 837 ? -6.778 -25.937 16.523 1.00 69.00 837 ASP A O 1
ATOM 6738 N N . THR A 1 838 ? -6.696 -24.631 14.732 1.00 62.06 838 THR A N 1
ATOM 6739 C CA . THR A 1 838 ? -5.414 -25.150 14.230 1.00 62.06 838 THR A CA 1
ATOM 6740 C C . THR A 1 838 ? -4.268 -24.136 14.291 1.00 62.06 838 THR A C 1
ATOM 6742 O O . THR A 1 838 ? -3.170 -24.419 13.806 1.00 62.06 838 THR A O 1
ATOM 6745 N N . ASN A 1 839 ? -4.485 -22.947 14.874 1.00 65.00 839 ASN A N 1
ATOM 6746 C CA . ASN A 1 839 ? -3.541 -21.815 14.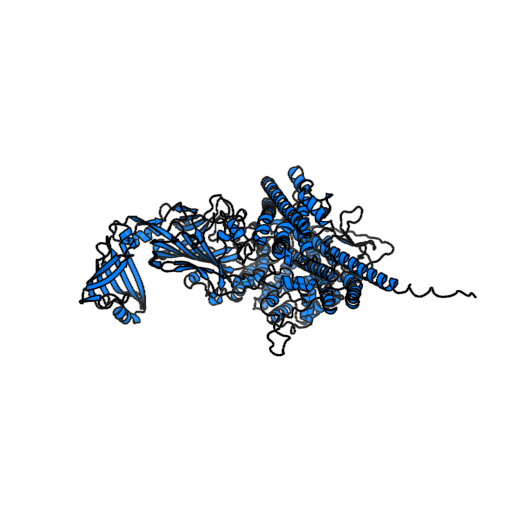816 1.00 65.00 839 ASN A CA 1
ATOM 6747 C C . ASN A 1 839 ? -3.067 -21.486 13.382 1.00 65.00 839 ASN A C 1
ATOM 6749 O O . ASN A 1 839 ? -1.976 -20.945 13.160 1.00 65.00 839 ASN A O 1
ATOM 6753 N N . VAL A 1 840 ? -3.895 -21.814 12.392 1.00 65.00 840 VAL A N 1
ATOM 6754 C CA . VAL A 1 840 ? -3.667 -21.555 10.972 1.00 65.00 840 VAL A CA 1
ATOM 6755 C C . VAL A 1 840 ? -3.970 -20.078 10.742 1.00 65.00 840 VAL A C 1
ATOM 6757 O O . VAL A 1 840 ? -5.068 -19.622 11.041 1.00 65.00 840 VAL A O 1
ATOM 6760 N N . SER A 1 841 ? -2.995 -19.288 10.278 1.00 67.81 841 SER A N 1
ATOM 6761 C CA . SER A 1 841 ? -3.303 -17.901 9.897 1.00 67.81 841 SER A CA 1
ATOM 6762 C C . SER A 1 841 ? -4.237 -17.903 8.694 1.00 67.81 841 SER A C 1
ATOM 6764 O O . SER A 1 841 ? -4.186 -18.827 7.890 1.00 67.81 841 SER A O 1
ATOM 6766 N N . MET A 1 842 ? -5.024 -16.850 8.509 1.00 69.75 842 MET A N 1
ATOM 6767 C CA . MET A 1 842 ? -5.890 -16.697 7.332 1.00 69.75 842 MET A CA 1
ATOM 6768 C C . MET A 1 842 ? -5.197 -16.907 5.975 1.00 69.75 842 MET A C 1
ATOM 6770 O O . MET A 1 842 ? -5.801 -17.434 5.044 1.00 69.75 842 MET A O 1
ATOM 6774 N N . LEU A 1 843 ? -3.906 -16.578 5.855 1.00 62.47 843 LEU A N 1
ATOM 6775 C CA . LEU A 1 843 ? -3.108 -16.891 4.655 1.00 62.47 843 LEU A CA 1
ATOM 6776 C C . LEU A 1 843 ? -3.015 -18.402 4.364 1.00 62.47 843 LEU A C 1
ATOM 6778 O O . LEU A 1 843 ? -2.799 -18.822 3.244 1.00 62.47 843 LEU A O 1
ATOM 6782 N N . ARG A 1 844 ? -3.197 -19.256 5.366 1.00 71.19 844 ARG A N 1
ATOM 6783 C CA . ARG A 1 844 ? -3.158 -20.714 5.218 1.00 71.19 844 ARG A CA 1
ATOM 6784 C C . ARG A 1 844 ? -4.544 -21.355 5.069 1.00 71.19 844 ARG A C 1
ATOM 6786 O O . ARG A 1 844 ? -4.602 -22.565 4.880 1.00 71.19 844 ARG A O 1
ATOM 6793 N N . MET A 1 845 ? -5.626 -20.580 5.163 1.00 79.19 845 MET A N 1
ATOM 6794 C CA . MET A 1 845 ? -6.981 -21.035 4.830 1.00 79.19 845 MET A CA 1
ATOM 6795 C C . MET A 1 845 ? -7.155 -21.099 3.307 1.00 79.19 845 MET A C 1
ATOM 6797 O O . MET A 1 845 ? -6.570 -20.304 2.576 1.00 79.19 845 MET A O 1
ATOM 6801 N N . THR A 1 846 ? -7.977 -22.017 2.812 1.00 80.12 846 THR A N 1
ATOM 6802 C CA . THR A 1 846 ? -8.374 -22.069 1.398 1.00 80.12 846 THR A CA 1
ATOM 6803 C C . THR A 1 846 ? -9.214 -20.842 1.011 1.00 80.12 846 THR A C 1
ATOM 6805 O O . THR A 1 846 ? -9.793 -20.188 1.882 1.00 80.12 846 THR A O 1
ATOM 6808 N N . PRO A 1 847 ? -9.340 -20.509 -0.290 1.00 80.06 847 PRO A N 1
ATOM 6809 C CA . PRO A 1 847 ? -10.193 -19.406 -0.730 1.00 80.06 847 PRO A CA 1
ATOM 6810 C C . PRO A 1 847 ? -11.649 -19.483 -0.232 1.00 80.06 847 PRO A C 1
ATOM 6812 O O . PRO A 1 847 ? -12.207 -18.466 0.171 1.00 80.06 847 PRO A O 1
ATOM 6815 N N . LEU A 1 848 ? -12.246 -20.678 -0.183 1.00 80.25 848 LEU A N 1
ATOM 6816 C CA . LEU A 1 848 ? -13.604 -20.860 0.344 1.00 80.25 848 LEU A CA 1
ATOM 6817 C C . LEU A 1 848 ? -13.678 -20.668 1.860 1.00 80.25 848 LEU A C 1
ATOM 6819 O O . LEU A 1 848 ? -14.545 -19.944 2.332 1.00 80.25 848 LEU A O 1
ATOM 6823 N N . GLU A 1 849 ? -12.763 -21.275 2.621 1.00 81.75 849 GLU A N 1
ATOM 6824 C CA . GLU A 1 849 ? -12.703 -21.098 4.083 1.00 81.75 849 GLU A CA 1
ATOM 6825 C C . GLU A 1 849 ? -12.546 -19.636 4.472 1.00 81.75 849 GLU A C 1
ATOM 6827 O O . GLU A 1 849 ? -13.143 -19.161 5.435 1.00 81.75 849 GLU A O 1
ATOM 6832 N N . ARG A 1 850 ? -11.753 -18.919 3.682 1.00 78.81 850 ARG A N 1
ATOM 6833 C CA . ARG A 1 850 ? -11.637 -17.479 3.753 1.00 78.81 850 ARG A CA 1
ATOM 6834 C C . ARG A 1 850 ? -12.996 -16.829 3.524 1.00 78.81 850 ARG A C 1
ATOM 6836 O O . ARG A 1 850 ? -13.532 -16.272 4.481 1.00 78.81 850 ARG A O 1
ATOM 6843 N N . LEU A 1 851 ? -13.574 -16.947 2.329 1.00 76.38 851 LEU A N 1
ATOM 6844 C CA . LEU A 1 851 ? -14.865 -16.340 1.979 1.00 76.38 851 LEU A CA 1
ATOM 6845 C C . LEU A 1 851 ? -15.939 -16.556 3.063 1.00 76.38 851 LEU A C 1
ATOM 6847 O O . LEU A 1 851 ? -16.634 -15.613 3.434 1.00 76.38 851 LEU A O 1
ATOM 6851 N N . PHE A 1 852 ? -16.017 -17.772 3.600 1.00 77.81 852 PHE A N 1
ATOM 6852 C CA . PHE A 1 852 ? -16.968 -18.183 4.630 1.00 77.81 852 PHE A CA 1
ATOM 6853 C C . PHE A 1 852 ? -16.562 -17.806 6.059 1.00 77.81 852 PHE A C 1
ATOM 6855 O O . PHE A 1 852 ? -17.394 -17.749 6.943 1.00 77.81 852 PHE A O 1
ATOM 6862 N N . SER A 1 853 ? -15.314 -17.442 6.342 1.00 77.69 853 SER A N 1
ATOM 6863 C CA . SER A 1 853 ? -14.954 -16.957 7.684 1.00 77.69 853 SER A CA 1
ATOM 6864 C C . SER A 1 853 ? -15.643 -15.637 8.075 1.00 77.69 853 SER A C 1
ATOM 6866 O O . SER A 1 853 ? -15.680 -15.318 9.261 1.00 77.69 853 SER A O 1
ATOM 6868 N N . GLN A 1 854 ? -16.129 -14.852 7.098 1.00 73.56 854 GLN A N 1
ATOM 6869 C CA . GLN A 1 854 ? -16.730 -13.515 7.276 1.00 73.56 854 GLN A CA 1
ATOM 6870 C C . GLN A 1 854 ? -15.854 -12.514 8.063 1.00 73.56 854 GLN A C 1
ATOM 6872 O O . GLN A 1 854 ? -16.354 -11.571 8.667 1.00 73.56 854 GLN A O 1
ATOM 6877 N N . ARG A 1 855 ? -14.521 -12.686 8.053 1.00 75.12 855 ARG A N 1
ATOM 6878 C CA . ARG A 1 855 ? -13.576 -11.824 8.804 1.00 75.12 855 ARG A CA 1
ATOM 6879 C C . ARG A 1 855 ? -13.155 -10.542 8.076 1.00 75.12 855 ARG A C 1
ATOM 6881 O O . ARG A 1 855 ? -12.365 -9.768 8.622 1.00 75.12 855 ARG A O 1
ATOM 6888 N N . GLY A 1 856 ? -13.618 -10.343 6.843 1.00 71.50 856 GLY A N 1
ATOM 6889 C CA . GLY A 1 856 ? -13.431 -9.108 6.074 1.00 71.50 856 GLY A CA 1
ATOM 6890 C C . GLY A 1 856 ? -14.450 -8.027 6.454 1.00 71.50 856 GLY A C 1
ATOM 6891 O O . GLY A 1 856 ? -15.332 -8.277 7.280 1.00 71.50 856 GLY A O 1
ATOM 6892 N N . PRO A 1 857 ? -14.357 -6.819 5.874 1.00 73.44 857 PRO A N 1
ATOM 6893 C CA . PRO A 1 857 ? -15.463 -5.881 5.958 1.00 73.44 857 PRO A CA 1
ATOM 6894 C C . PRO A 1 857 ? -16.689 -6.442 5.232 1.00 73.44 857 PRO A C 1
ATOM 6896 O O . PRO A 1 857 ? -16.583 -7.216 4.283 1.00 73.44 857 PRO A O 1
ATOM 6899 N N . VAL A 1 858 ? -17.858 -6.039 5.712 1.00 71.75 858 VAL A N 1
ATOM 6900 C CA . VAL A 1 858 ? -19.168 -6.485 5.226 1.00 71.75 858 VAL A CA 1
ATOM 6901 C C . VAL A 1 858 ? -19.910 -5.382 4.475 1.00 71.75 858 VAL A C 1
ATOM 6903 O O . VAL A 1 858 ? -20.880 -5.666 3.773 1.00 71.75 858 VAL A O 1
ATOM 6906 N N . GLY A 1 859 ? -19.435 -4.135 4.563 1.00 73.19 859 GLY A N 1
ATOM 6907 C CA . GLY A 1 859 ? -19.953 -3.044 3.752 1.00 73.19 859 GLY A CA 1
ATOM 6908 C C . GLY A 1 859 ? -19.199 -1.722 3.885 1.00 73.19 859 GLY A C 1
ATOM 6909 O O . GLY A 1 859 ? -18.476 -1.483 4.853 1.00 73.19 859 GLY A O 1
ATOM 6910 N N . PHE A 1 860 ? -19.417 -0.847 2.907 1.00 76.69 860 PHE A N 1
ATOM 6911 C CA . PHE A 1 860 ? -18.911 0.520 2.829 1.00 76.69 860 PHE A CA 1
ATOM 6912 C C . PHE A 1 860 ? -20.036 1.518 3.077 1.00 76.69 860 PHE A C 1
ATOM 6914 O O . PHE A 1 860 ? -21.168 1.334 2.625 1.00 76.69 860 PHE A O 1
ATOM 6921 N N . ASP A 1 861 ? -19.711 2.610 3.761 1.00 74.38 861 ASP A N 1
ATOM 6922 C CA . ASP A 1 861 ? -20.665 3.665 4.082 1.00 74.38 861 ASP A CA 1
ATOM 6923 C C . ASP A 1 861 ? -19.991 5.049 4.137 1.00 74.38 861 ASP A C 1
ATOM 6925 O O . ASP A 1 861 ? -18.779 5.183 3.965 1.00 74.38 861 ASP A O 1
ATOM 6929 N N . SER A 1 862 ? -20.781 6.103 4.324 1.00 77.31 862 SER A N 1
ATOM 6930 C CA . SER A 1 862 ? -20.316 7.482 4.433 1.00 77.31 862 SER A CA 1
ATOM 6931 C C . SER A 1 862 ? -19.981 7.865 5.875 1.00 77.31 862 SER A C 1
ATOM 6933 O O . SER A 1 862 ? -20.736 7.583 6.804 1.00 77.31 862 SER A O 1
ATOM 6935 N N . THR A 1 863 ? -18.928 8.670 6.055 1.00 75.19 863 THR A N 1
ATOM 6936 C CA . THR A 1 863 ? -18.608 9.329 7.339 1.00 75.19 863 THR A CA 1
ATOM 6937 C C . THR A 1 863 ? -19.749 10.200 7.893 1.00 75.19 863 THR A C 1
ATOM 6939 O O . THR A 1 863 ? -19.798 10.465 9.097 1.00 75.19 863 THR A O 1
ATOM 6942 N N . ALA A 1 864 ? -20.720 10.605 7.063 1.00 75.94 864 ALA A N 1
ATOM 6943 C CA . ALA A 1 864 ? -21.935 11.287 7.514 1.00 75.94 864 ALA A CA 1
ATOM 6944 C C . ALA A 1 864 ? -22.812 10.415 8.437 1.00 75.94 864 ALA A C 1
ATOM 6946 O O . ALA A 1 864 ? -23.527 10.952 9.287 1.00 75.94 864 ALA A O 1
ATOM 6947 N N . ASN A 1 865 ? -22.714 9.088 8.314 1.00 80.00 865 ASN A N 1
ATOM 6948 C CA . ASN A 1 865 ? -23.517 8.120 9.060 1.00 80.00 865 ASN A CA 1
ATOM 6949 C C . ASN A 1 865 ? -22.899 7.722 10.413 1.00 80.00 865 ASN A C 1
ATOM 6951 O O . ASN A 1 865 ? -23.467 6.899 11.132 1.00 80.00 865 ASN A O 1
ATOM 6955 N N . ILE A 1 866 ? -21.784 8.348 10.825 1.00 84.19 866 ILE A N 1
ATOM 6956 C CA . ILE A 1 866 ? -21.192 8.128 12.154 1.00 84.19 866 ILE A CA 1
ATOM 6957 C C . ILE A 1 866 ? -22.220 8.486 13.251 1.00 84.19 866 ILE A C 1
ATOM 6959 O O . ILE A 1 866 ? -22.687 9.634 13.308 1.00 84.19 866 ILE A O 1
ATOM 6963 N N . PRO A 1 867 ? -22.545 7.560 14.176 1.00 87.75 867 PRO A N 1
ATOM 6964 C CA . PRO A 1 867 ? -23.534 7.798 15.219 1.00 87.75 867 PRO A CA 1
ATOM 6965 C C . PRO A 1 867 ? -23.172 8.964 16.142 1.00 87.75 867 PRO A C 1
ATOM 6967 O O . PRO A 1 867 ? -22.021 9.145 16.543 1.00 87.75 867 PRO A O 1
ATOM 6970 N N . THR A 1 868 ? -24.180 9.719 16.582 1.00 87.38 868 THR A N 1
ATOM 6971 C CA . THR A 1 868 ? -23.990 10.874 17.480 1.00 87.38 868 THR A CA 1
ATOM 6972 C C . THR A 1 868 ? -23.320 10.516 18.804 1.00 87.38 868 THR A C 1
ATOM 6974 O O . THR A 1 868 ? -22.585 11.335 19.350 1.00 87.38 868 THR A O 1
ATOM 6977 N N . TRP A 1 869 ? -23.526 9.298 19.312 1.00 89.69 869 TRP A N 1
ATOM 6978 C CA . TRP A 1 869 ? -22.875 8.828 20.535 1.00 89.69 869 TRP A CA 1
ATOM 6979 C C . TRP A 1 869 ? -21.377 8.558 20.343 1.00 89.69 869 TRP A C 1
ATOM 6981 O O . TRP A 1 869 ? -20.621 8.723 21.293 1.00 89.69 869 TRP A O 1
ATOM 6991 N N . ALA A 1 870 ? -20.936 8.179 19.138 1.00 89.69 870 ALA A N 1
ATOM 6992 C CA . ALA A 1 870 ? -19.527 7.910 18.853 1.00 89.69 870 ALA A CA 1
ATOM 6993 C C . ALA A 1 870 ? -18.730 9.216 18.727 1.00 89.69 870 ALA A C 1
ATOM 6995 O O . ALA A 1 870 ? -17.570 9.277 19.138 1.00 89.69 870 ALA A O 1
ATOM 6996 N N . LYS A 1 871 ? -19.384 10.284 18.242 1.00 83.44 871 LYS A N 1
ATOM 6997 C CA . LYS A 1 871 ? -18.805 11.615 17.987 1.00 83.44 871 LYS A CA 1
ATOM 6998 C C . LYS A 1 871 ? -18.168 12.297 19.213 1.00 83.44 871 LYS A C 1
ATOM 7000 O O . LYS A 1 871 ? -17.463 13.285 19.045 1.00 83.44 871 LYS A O 1
ATOM 7005 N N . CYS A 1 872 ? -18.361 11.791 20.434 1.00 77.69 872 CYS A N 1
ATOM 7006 C CA . CYS A 1 872 ? -17.781 12.373 21.651 1.00 77.69 872 CYS A CA 1
ATOM 7007 C C . CYS A 1 872 ? -16.243 12.321 21.720 1.00 77.69 872 CYS A C 1
ATOM 7009 O O . CYS A 1 872 ? -15.662 13.101 22.468 1.00 77.69 872 CYS A O 1
ATOM 7011 N N . ASN A 1 873 ? -15.598 11.434 20.953 1.00 77.62 873 ASN A N 1
ATOM 7012 C CA . ASN A 1 873 ? -14.137 11.290 20.893 1.00 77.62 873 ASN A CA 1
ATOM 7013 C C . ASN A 1 873 ? -13.491 12.033 19.706 1.00 77.62 873 ASN A C 1
ATOM 7015 O O . ASN A 1 873 ? -12.314 11.829 19.405 1.00 77.62 873 ASN A O 1
ATOM 7019 N N . PHE A 1 874 ? -14.240 12.908 19.031 1.00 71.31 874 PHE A N 1
ATOM 7020 C CA . PHE A 1 874 ? -13.671 13.841 18.061 1.00 71.31 874 PHE A CA 1
ATOM 7021 C C . PHE A 1 874 ? -13.062 15.053 18.773 1.00 71.31 874 PHE A C 1
ATOM 7023 O O . PHE A 1 874 ? -13.646 15.604 19.705 1.00 71.31 874 PHE A O 1
ATOM 7030 N N . LEU A 1 875 ? -11.905 15.515 18.290 1.00 59.12 875 LEU A N 1
ATOM 7031 C CA . LEU A 1 875 ? -11.232 16.711 18.813 1.00 59.12 875 LEU A CA 1
ATOM 7032 C C . LEU A 1 875 ? -12.011 18.017 18.524 1.00 59.12 875 LEU A C 1
ATOM 7034 O O . LEU A 1 875 ? -11.821 19.006 19.232 1.00 59.12 875 LEU A O 1
ATOM 7038 N N . LYS A 1 876 ? -12.864 18.045 17.483 1.00 59.06 876 LYS A N 1
ATOM 7039 C CA . LYS A 1 876 ? -13.640 19.213 17.005 1.00 59.06 876 LYS A CA 1
ATOM 7040 C C . LYS A 1 876 ? -15.003 18.781 16.430 1.00 59.06 876 LYS A C 1
ATOM 7042 O O . LYS A 1 876 ? -15.283 17.592 16.336 1.00 59.06 876 LYS A O 1
ATOM 7047 N N . ASP A 1 877 ? -15.845 19.748 16.044 1.00 54.16 877 ASP A N 1
ATOM 7048 C CA . ASP A 1 877 ? -17.148 19.517 15.395 1.00 54.16 877 ASP A CA 1
ATOM 7049 C C . ASP A 1 877 ? -16.989 18.585 14.165 1.00 54.16 877 ASP A C 1
ATOM 7051 O O . ASP A 1 877 ? -16.344 18.985 13.185 1.00 54.16 877 ASP A O 1
ATOM 7055 N N . PRO A 1 878 ? -17.498 17.338 14.206 1.00 49.38 878 PRO A N 1
ATOM 7056 C CA . PRO A 1 878 ? -17.226 16.301 13.202 1.00 49.38 878 PRO A CA 1
ATOM 7057 C C . PRO A 1 878 ? -17.680 16.678 11.790 1.00 49.38 878 PRO A C 1
ATOM 7059 O O . PRO A 1 878 ? -17.053 16.277 10.814 1.00 49.38 878 PRO A O 1
ATOM 7062 N N . GLU A 1 879 ? -18.735 17.491 11.671 1.00 49.34 879 GLU A N 1
ATOM 7063 C CA . GLU A 1 879 ? -19.295 17.899 10.374 1.00 49.34 879 GLU A CA 1
ATOM 7064 C C . GLU A 1 879 ? -18.390 18.879 9.609 1.00 49.34 879 GLU A C 1
ATOM 7066 O O . GLU A 1 879 ? -18.501 18.992 8.392 1.00 49.34 879 GLU A O 1
ATOM 7071 N N . LYS A 1 880 ? -17.462 19.560 10.297 1.00 48.25 880 LYS A N 1
ATOM 7072 C CA . LYS A 1 880 ? -16.505 20.501 9.685 1.00 48.25 880 LYS A CA 1
ATOM 7073 C C . LYS A 1 880 ? -15.068 19.985 9.638 1.00 48.25 880 LYS A C 1
ATOM 7075 O O . LYS A 1 880 ? -14.249 20.570 8.943 1.00 48.25 880 LYS A O 1
ATOM 7080 N N . SER A 1 881 ? -14.741 18.951 10.414 1.00 48.81 881 SER A N 1
ATOM 7081 C CA . SER A 1 881 ? -13.351 18.622 10.762 1.00 48.81 881 SER A CA 1
ATOM 7082 C C . SER A 1 881 ? -12.803 17.330 10.173 1.00 48.81 881 SER A C 1
ATOM 7084 O O . SER A 1 881 ? -11.647 17.050 10.425 1.00 48.81 881 SER A O 1
ATOM 7086 N N . MET A 1 882 ? -13.566 16.535 9.420 1.00 50.94 882 MET A N 1
ATOM 7087 C CA . MET A 1 882 ? -13.013 15.322 8.781 1.00 50.94 882 MET A CA 1
ATOM 7088 C C . MET A 1 882 ? -13.560 15.042 7.379 1.00 50.94 882 MET A C 1
ATOM 7090 O O . MET A 1 882 ? -12.958 14.288 6.627 1.00 50.94 882 MET A O 1
ATOM 7094 N N . VAL A 1 883 ? -14.668 15.688 7.006 1.00 46.69 883 VAL A N 1
ATOM 7095 C CA . VAL A 1 883 ? -15.322 15.544 5.691 1.00 46.69 883 VAL A CA 1
ATOM 7096 C C . VAL A 1 883 ? -14.813 16.597 4.684 1.00 46.69 883 VAL A C 1
ATOM 7098 O O . VAL A 1 883 ? -15.220 16.618 3.527 1.00 46.69 883 VAL A O 1
ATOM 7101 N N . ALA A 1 884 ? -13.913 17.493 5.103 1.00 49.97 884 ALA A N 1
ATOM 7102 C CA . ALA A 1 884 ? -13.442 18.621 4.303 1.00 49.97 884 ALA A CA 1
ATOM 7103 C C . ALA A 1 884 ? -11.913 18.740 4.334 1.00 49.97 884 ALA A C 1
ATOM 7105 O O . ALA A 1 884 ? -11.285 18.481 5.363 1.00 49.97 884 ALA A O 1
ATOM 7106 N N . ASN A 1 885 ? -11.340 19.210 3.219 1.00 57.59 885 ASN A N 1
ATOM 7107 C CA . ASN A 1 885 ? -9.925 19.582 3.088 1.00 57.59 885 ASN A CA 1
ATOM 7108 C C . ASN A 1 885 ? -9.428 20.421 4.288 1.00 57.59 885 ASN A C 1
ATOM 7110 O O . ASN A 1 885 ? -8.281 20.275 4.694 1.00 57.59 885 ASN A O 1
ATOM 7114 N N . ASP A 1 886 ? -10.308 21.215 4.911 1.00 63.31 886 ASP A N 1
ATOM 7115 C CA . ASP A 1 886 ? -10.073 22.089 6.068 1.00 63.31 886 ASP A CA 1
ATOM 7116 C C . ASP A 1 886 ? -9.282 21.458 7.232 1.00 63.31 886 ASP A C 1
ATOM 7118 O O . ASP A 1 886 ? -8.496 22.155 7.876 1.00 63.31 886 ASP A O 1
ATOM 7122 N N . TYR A 1 887 ? -9.461 20.165 7.529 1.00 67.69 887 TYR A N 1
ATOM 7123 C CA . TYR A 1 887 ? -8.692 19.490 8.588 1.00 67.69 887 TYR A CA 1
ATOM 7124 C C . TYR A 1 887 ? -7.235 19.285 8.218 1.00 67.69 887 TYR A C 1
ATOM 7126 O O . TYR A 1 887 ? -6.342 19.584 9.009 1.00 67.69 887 TYR A O 1
ATOM 7134 N N . LEU A 1 888 ? -7.002 18.805 7.000 1.00 70.19 888 LEU A N 1
ATOM 7135 C CA . LEU A 1 888 ? -5.665 18.620 6.462 1.00 70.19 888 LEU A CA 1
ATOM 7136 C C . LEU A 1 888 ? -4.965 19.980 6.305 1.00 70.19 888 LEU A C 1
ATOM 7138 O O . LEU A 1 888 ? -3.782 20.097 6.626 1.00 70.19 888 LEU A O 1
ATOM 7142 N N . GLU A 1 889 ? -5.712 21.038 5.954 1.00 77.06 889 GLU A N 1
ATOM 7143 C CA . GLU A 1 889 ? -5.195 22.412 5.973 1.00 77.06 889 GLU A CA 1
ATOM 7144 C C . GLU A 1 889 ? -4.813 22.883 7.388 1.00 77.06 889 GLU A C 1
ATOM 7146 O O . GLU A 1 889 ? -3.796 23.555 7.568 1.00 77.06 889 GLU A O 1
ATOM 7151 N N . ASP A 1 890 ? -5.630 22.585 8.408 1.00 78.25 890 ASP A N 1
ATOM 7152 C CA . ASP A 1 890 ? -5.315 22.903 9.809 1.00 78.25 890 ASP A CA 1
ATOM 7153 C C . ASP A 1 890 ? -4.084 22.122 10.276 1.00 78.25 890 ASP A C 1
ATOM 7155 O O . ASP A 1 890 ? -3.199 22.679 10.928 1.00 78.25 890 ASP A O 1
ATOM 7159 N N . ARG A 1 891 ? -3.970 20.854 9.868 1.00 81.06 891 ARG A N 1
ATOM 7160 C CA . ARG A 1 891 ? -2.821 20.012 10.187 1.00 81.06 891 ARG A CA 1
ATOM 7161 C C . ARG A 1 891 ? -1.528 20.544 9.579 1.00 81.06 891 ARG A C 1
ATOM 7163 O O . ARG A 1 891 ? -0.519 20.611 10.282 1.00 81.06 891 ARG A O 1
ATOM 7170 N N . ALA A 1 892 ? -1.564 20.995 8.326 1.00 84.75 892 ALA A N 1
ATOM 7171 C CA . ALA A 1 892 ? -0.419 21.629 7.677 1.00 84.75 892 ALA A CA 1
ATOM 7172 C C . ALA A 1 892 ? 0.100 22.849 8.466 1.00 84.75 892 ALA A C 1
ATOM 7174 O O . ALA A 1 892 ? 1.310 23.065 8.538 1.00 84.75 892 ALA A O 1
ATOM 7175 N N . LYS A 1 893 ? -0.783 23.615 9.128 1.00 85.06 893 LYS A N 1
ATOM 7176 C CA . LYS A 1 893 ? -0.382 24.756 9.975 1.00 85.06 893 LYS A CA 1
ATOM 7177 C C . LYS A 1 893 ? 0.346 24.318 11.244 1.00 85.06 893 LYS A C 1
ATOM 7179 O O . LYS A 1 893 ? 1.379 24.897 11.561 1.00 85.06 893 LYS A O 1
ATOM 7184 N N . HIS A 1 894 ? -0.131 23.281 11.937 1.00 87.38 894 HIS A N 1
ATOM 7185 C CA . HIS A 1 894 ? 0.541 22.769 13.145 1.00 87.38 894 HIS A CA 1
ATOM 7186 C C . HIS A 1 894 ? 1.935 22.214 12.831 1.00 87.38 894 HIS A C 1
ATOM 7188 O O . HIS A 1 894 ? 2.893 22.463 13.566 1.00 87.38 894 HIS A O 1
ATOM 7194 N N . LEU A 1 895 ? 2.070 21.509 11.702 1.00 91.31 895 LEU A N 1
ATOM 7195 C CA . LEU A 1 895 ? 3.368 21.057 11.193 1.00 91.31 895 LEU A CA 1
ATOM 7196 C C . LEU A 1 895 ? 4.279 22.247 10.854 1.00 91.31 895 LEU A C 1
ATOM 7198 O O . LEU A 1 895 ? 5.452 22.253 11.232 1.00 91.31 895 LEU A O 1
ATOM 7202 N N . CYS A 1 896 ? 3.729 23.283 10.215 1.00 91.31 896 CYS A N 1
ATOM 7203 C CA . CYS A 1 896 ? 4.447 24.515 9.902 1.00 91.31 896 CYS A CA 1
ATOM 7204 C C . CYS A 1 896 ? 4.966 25.221 11.162 1.00 91.31 896 CYS A C 1
ATOM 7206 O O . CYS A 1 896 ? 6.128 25.625 11.204 1.00 91.31 896 CYS A O 1
ATOM 7208 N N . ASP A 1 897 ? 4.144 25.347 12.203 1.00 91.12 897 ASP A N 1
ATOM 7209 C CA . ASP A 1 897 ? 4.540 25.978 13.464 1.00 91.12 897 ASP A CA 1
ATOM 7210 C C . ASP A 1 897 ? 5.686 25.212 14.140 1.00 91.12 897 ASP A C 1
ATOM 7212 O O . ASP A 1 897 ? 6.670 25.815 14.580 1.00 91.12 897 ASP A O 1
ATOM 7216 N N . ALA A 1 898 ? 5.611 23.877 14.162 1.00 91.62 898 ALA A N 1
ATOM 7217 C CA . ALA A 1 898 ? 6.676 23.028 14.693 1.00 91.62 898 ALA A CA 1
ATOM 7218 C C . ALA A 1 898 ? 7.976 23.138 13.877 1.00 91.62 898 ALA A C 1
ATOM 7220 O O . ALA A 1 898 ? 9.069 23.224 14.446 1.00 91.62 898 ALA A O 1
ATOM 7221 N N . MET A 1 899 ? 7.862 23.181 12.548 1.00 94.06 899 MET A N 1
ATOM 7222 C CA . MET A 1 899 ? 8.984 23.351 11.627 1.00 94.06 899 MET A CA 1
ATOM 7223 C C . MET A 1 899 ? 9.646 24.728 11.775 1.00 94.06 899 MET A C 1
ATOM 7225 O O . MET A 1 899 ? 10.875 24.824 11.806 1.00 94.06 899 MET A O 1
ATOM 7229 N N . LYS A 1 900 ? 8.857 25.798 11.930 1.00 92.25 900 LYS A N 1
ATOM 7230 C CA . LYS A 1 900 ? 9.344 27.178 12.060 1.00 92.25 900 LYS A CA 1
ATOM 7231 C C . LYS A 1 900 ? 10.287 27.351 13.249 1.00 92.25 900 LYS A C 1
ATOM 7233 O O . LYS A 1 900 ? 11.359 27.927 13.090 1.00 92.25 900 LYS A O 1
ATOM 7238 N N . VAL A 1 901 ? 9.945 26.767 14.401 1.00 90.44 901 VAL A N 1
ATOM 7239 C CA . VAL A 1 901 ? 10.788 26.784 15.615 1.00 90.44 901 VAL A CA 1
ATOM 7240 C C . VAL A 1 901 ? 12.192 26.225 15.347 1.00 90.44 901 VAL A C 1
ATOM 7242 O O . VAL A 1 901 ? 13.170 26.642 15.968 1.00 90.44 901 VAL A O 1
ATOM 7245 N N . LYS A 1 902 ? 12.309 25.268 14.423 1.00 91.12 902 LYS A N 1
ATOM 7246 C CA . LYS A 1 902 ? 13.577 24.625 14.059 1.00 91.12 902 LYS A CA 1
ATOM 7247 C C . LYS A 1 902 ? 14.343 25.415 13.002 1.00 91.12 902 LYS A C 1
ATOM 7249 O O . LYS A 1 902 ? 15.565 25.512 13.093 1.00 91.12 902 LYS A O 1
ATOM 7254 N N . LEU A 1 903 ? 13.626 26.011 12.051 1.00 91.75 903 LEU A N 1
ATOM 7255 C CA . LEU A 1 903 ? 14.172 26.823 10.959 1.00 91.75 903 LEU A CA 1
ATOM 7256 C C . LEU A 1 903 ? 14.712 28.201 11.390 1.00 91.75 903 LEU A C 1
ATOM 7258 O O . LEU A 1 903 ? 15.325 28.889 10.576 1.00 91.75 903 LEU A O 1
ATOM 7262 N N . ASP A 1 904 ? 14.525 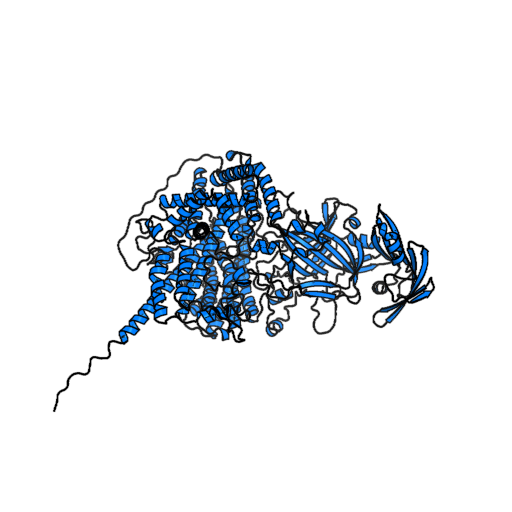28.611 12.647 1.00 88.50 904 ASP A N 1
ATOM 7263 C CA . ASP A 1 904 ? 15.157 29.822 13.197 1.00 88.50 904 ASP A CA 1
ATOM 7264 C C . ASP A 1 904 ? 16.672 29.662 13.443 1.00 88.50 904 ASP A C 1
ATOM 7266 O O . ASP A 1 904 ? 17.382 30.647 13.656 1.00 88.50 904 ASP A O 1
ATOM 7270 N N . LYS A 1 905 ? 17.189 28.428 13.380 1.00 89.38 905 LYS A N 1
ATOM 7271 C CA . LYS A 1 905 ? 18.625 28.117 13.425 1.00 89.38 905 LYS A CA 1
ATOM 7272 C C . LYS A 1 905 ? 19.270 28.303 12.046 1.00 89.38 905 LYS A C 1
ATOM 7274 O O . LYS A 1 905 ? 18.636 28.076 11.017 1.00 89.38 905 LYS A O 1
ATOM 7279 N N . THR A 1 906 ? 20.555 28.660 11.999 1.00 87.56 906 THR A N 1
ATOM 7280 C CA . THR A 1 906 ? 21.319 28.634 10.735 1.00 87.56 906 THR A CA 1
ATOM 7281 C C . THR A 1 906 ? 21.615 27.192 10.302 1.00 87.56 906 THR A C 1
ATOM 7283 O O . THR A 1 906 ? 21.599 26.290 11.137 1.00 87.56 906 THR A O 1
ATOM 7286 N N . LEU A 1 907 ? 21.926 26.955 9.017 1.00 87.50 907 LEU A N 1
ATOM 7287 C CA . LEU A 1 907 ? 22.212 25.601 8.502 1.00 87.50 907 LEU A CA 1
ATOM 7288 C C . LEU A 1 907 ? 23.308 24.877 9.302 1.00 87.50 907 LEU A C 1
ATOM 7290 O O . LEU A 1 907 ? 23.139 23.712 9.646 1.00 87.50 907 LEU A O 1
ATOM 7294 N N . ASP A 1 908 ? 24.381 25.583 9.667 1.00 84.75 908 ASP A N 1
ATOM 7295 C CA . ASP A 1 908 ? 25.492 25.021 10.452 1.00 84.75 908 ASP A CA 1
ATOM 7296 C C . ASP A 1 908 ? 25.093 24.674 11.898 1.00 84.75 908 ASP A C 1
ATOM 7298 O O . ASP A 1 908 ? 25.719 23.839 12.544 1.00 84.75 908 ASP A O 1
ATOM 7302 N N . GLN A 1 909 ? 24.042 25.312 12.422 1.00 88.31 909 GLN A N 1
ATOM 7303 C CA . GLN A 1 909 ? 23.511 25.063 13.766 1.00 88.31 909 GLN A CA 1
ATOM 7304 C C . GLN A 1 909 ? 22.498 23.912 13.803 1.00 88.31 909 GLN A C 1
ATOM 7306 O O . GLN A 1 909 ? 22.091 23.499 14.894 1.00 88.31 909 GLN A O 1
ATOM 7311 N N . LEU A 1 910 ? 22.056 23.410 12.646 1.00 90.75 910 LEU A N 1
ATOM 7312 C CA . LEU A 1 910 ? 21.133 22.283 12.585 1.00 90.75 910 LEU A CA 1
ATOM 7313 C C . LEU A 1 910 ? 21.858 20.992 12.972 1.00 90.75 910 LEU A C 1
ATOM 7315 O O . LEU A 1 910 ? 22.869 20.607 12.381 1.00 90.75 910 LEU A O 1
ATOM 7319 N N . THR A 1 911 ? 21.306 20.302 13.967 1.00 90.94 911 THR A N 1
ATOM 7320 C CA . THR A 1 911 ? 21.680 18.919 14.282 1.00 90.94 911 THR A CA 1
ATOM 7321 C C . THR A 1 911 ? 21.034 17.956 13.281 1.00 90.94 911 THR A C 1
ATOM 7323 O O . THR A 1 911 ? 20.046 18.313 12.635 1.00 90.94 911 THR A O 1
ATOM 7326 N N . VAL A 1 912 ? 21.510 16.704 13.195 1.00 89.06 912 VAL A N 1
ATOM 7327 C CA . VAL A 1 912 ? 20.824 15.645 12.416 1.00 89.06 912 VAL A CA 1
ATOM 7328 C C . VAL A 1 912 ? 19.349 15.542 12.797 1.00 89.06 912 VAL A C 1
ATOM 7330 O O . VAL A 1 912 ? 18.491 15.434 11.923 1.00 89.06 912 VAL A O 1
ATOM 7333 N N . LYS A 1 913 ? 19.035 15.625 14.096 1.00 90.50 913 LYS A N 1
ATOM 7334 C CA . LYS A 1 913 ? 17.655 15.578 14.585 1.00 90.50 913 LYS A CA 1
ATOM 7335 C C . LYS A 1 913 ? 16.834 16.765 14.081 1.00 90.50 913 LYS A C 1
ATOM 7337 O O . LYS A 1 913 ? 15.730 16.554 13.593 1.00 90.50 913 LYS A O 1
ATOM 7342 N N . ASP A 1 914 ? 17.367 17.986 14.164 1.00 92.75 914 ASP A N 1
ATOM 7343 C CA . ASP A 1 914 ? 16.656 19.169 13.662 1.00 92.75 914 ASP A CA 1
ATOM 7344 C C . ASP A 1 914 ? 16.402 19.063 12.150 1.00 92.75 914 ASP A C 1
ATOM 7346 O O . ASP A 1 914 ? 15.284 19.309 11.710 1.00 92.75 914 ASP A O 1
ATOM 7350 N N . ALA A 1 915 ? 17.403 18.646 11.365 1.00 92.00 915 ALA A N 1
ATOM 7351 C CA . ALA A 1 915 ? 17.254 18.446 9.924 1.00 92.00 915 ALA A CA 1
ATOM 7352 C C . ALA A 1 915 ? 16.217 17.355 9.597 1.00 92.00 915 ALA A C 1
ATOM 7354 O O . ALA A 1 915 ? 15.358 17.562 8.745 1.00 92.00 915 ALA A O 1
ATOM 7355 N N . THR A 1 916 ? 16.246 16.229 10.317 1.00 92.25 916 THR A N 1
ATOM 7356 C CA . THR A 1 916 ? 15.270 15.135 10.165 1.00 92.25 916 THR A CA 1
ATOM 7357 C C . THR A 1 916 ? 13.846 15.621 10.413 1.00 92.25 916 THR A C 1
ATOM 7359 O O . THR A 1 916 ? 12.953 15.334 9.617 1.00 92.25 916 THR A O 1
ATOM 7362 N N . GLU A 1 917 ? 13.633 16.357 11.507 1.00 93.25 917 GLU A N 1
ATOM 7363 C CA . GLU A 1 917 ? 12.324 16.897 11.881 1.00 93.25 917 GLU A CA 1
ATOM 7364 C C . GLU A 1 917 ? 11.836 17.928 10.858 1.00 93.25 917 GLU A C 1
ATOM 7366 O O . GLU A 1 917 ? 10.697 17.832 10.418 1.00 93.25 917 GLU A O 1
ATOM 7371 N N . ILE A 1 918 ? 12.691 18.862 10.416 1.00 95.31 918 ILE A N 1
ATOM 7372 C CA . ILE A 1 918 ? 12.343 19.859 9.387 1.00 95.31 918 ILE A CA 1
ATOM 7373 C C . ILE A 1 918 ? 11.872 19.173 8.102 1.00 95.31 918 ILE A C 1
ATOM 7375 O O . ILE A 1 918 ? 10.806 19.505 7.588 1.00 95.31 918 ILE A O 1
ATOM 7379 N N . ILE A 1 919 ? 12.653 18.215 7.593 1.00 94.75 919 ILE A N 1
ATOM 7380 C CA . ILE A 1 919 ? 12.331 17.512 6.346 1.00 94.75 919 ILE A CA 1
ATOM 7381 C C . ILE A 1 919 ? 11.071 16.668 6.510 1.00 94.75 919 ILE A C 1
ATOM 7383 O O . ILE A 1 919 ? 10.182 16.744 5.670 1.00 94.75 919 ILE A O 1
ATOM 7387 N N . SER A 1 920 ? 10.948 15.933 7.617 1.00 92.50 920 SER A N 1
ATOM 7388 C CA . SER A 1 920 ? 9.765 15.101 7.855 1.00 92.50 920 SER A CA 1
ATOM 7389 C C . SER A 1 920 ? 8.503 15.950 7.998 1.00 92.50 920 SER A C 1
ATOM 7391 O O . SER A 1 920 ? 7.483 15.598 7.423 1.00 92.50 920 SER A O 1
ATOM 7393 N N . TYR A 1 921 ? 8.544 17.087 8.704 1.00 94.19 921 TYR A N 1
ATOM 7394 C CA . TYR A 1 921 ? 7.392 17.991 8.783 1.00 94.19 921 TYR A CA 1
ATOM 7395 C C . TYR A 1 921 ? 7.029 18.571 7.416 1.00 94.19 921 TYR A C 1
ATOM 7397 O O . TYR A 1 921 ? 5.852 18.570 7.071 1.00 94.19 921 TYR A O 1
ATOM 7405 N N . ALA A 1 922 ? 8.012 18.999 6.621 1.00 93.94 922 ALA A N 1
ATOM 7406 C CA . ALA A 1 922 ? 7.767 19.524 5.280 1.00 93.94 922 ALA A CA 1
ATOM 7407 C C . ALA A 1 922 ? 7.134 18.468 4.352 1.00 93.94 922 ALA A C 1
ATOM 7409 O O . ALA A 1 922 ? 6.119 18.727 3.714 1.00 93.94 922 ALA A O 1
ATOM 7410 N N . GLU A 1 923 ? 7.673 17.250 4.314 1.00 91.50 923 GLU A N 1
ATOM 7411 C CA . GLU A 1 923 ? 7.141 16.169 3.471 1.00 91.50 923 GLU A CA 1
ATOM 7412 C C . GLU A 1 923 ? 5.758 15.687 3.936 1.00 91.50 923 GLU A C 1
ATOM 7414 O O . GLU A 1 923 ? 4.882 15.410 3.115 1.00 91.50 923 GLU A O 1
ATOM 7419 N N . ARG A 1 924 ? 5.501 15.685 5.249 1.00 88.88 924 ARG A N 1
ATOM 7420 C CA . ARG A 1 924 ? 4.164 15.433 5.811 1.00 88.88 924 ARG A CA 1
ATOM 7421 C C . ARG A 1 924 ? 3.174 16.544 5.469 1.00 88.88 924 ARG A C 1
ATOM 7423 O O . ARG A 1 924 ? 2.016 16.247 5.191 1.00 88.88 924 ARG A O 1
ATOM 7430 N N . MET A 1 925 ? 3.615 17.806 5.424 1.00 90.81 925 MET A N 1
ATOM 7431 C CA . MET A 1 925 ? 2.794 18.921 4.930 1.00 90.81 925 MET A CA 1
ATOM 7432 C C . MET A 1 925 ? 2.402 18.713 3.464 1.00 90.81 925 MET A C 1
ATOM 7434 O O . MET A 1 925 ? 1.242 18.923 3.115 1.00 90.81 925 MET A O 1
ATOM 7438 N N . ASN A 1 926 ? 3.324 18.244 2.618 1.00 88.12 926 ASN A N 1
ATOM 7439 C CA . ASN A 1 926 ? 3.009 17.904 1.229 1.00 88.12 926 ASN A CA 1
ATOM 7440 C C . ASN A 1 926 ? 1.970 16.772 1.135 1.00 88.12 926 ASN A C 1
ATOM 7442 O O . ASN A 1 926 ? 0.997 16.897 0.394 1.00 88.12 926 ASN A O 1
ATOM 7446 N N . LEU A 1 927 ? 2.134 15.708 1.931 1.00 81.62 927 LEU A N 1
ATOM 7447 C CA . LEU A 1 927 ? 1.208 14.571 1.978 1.00 81.62 927 LEU A CA 1
ATOM 7448 C C . LEU A 1 927 ? -0.227 14.997 2.322 1.00 81.62 927 LEU A C 1
ATOM 7450 O O . LEU A 1 927 ? -1.165 14.567 1.654 1.00 81.62 927 LEU A O 1
ATOM 7454 N N . VAL A 1 928 ? -0.407 15.844 3.342 1.00 80.06 928 VAL A N 1
ATOM 7455 C CA . VAL A 1 928 ? -1.749 16.306 3.745 1.00 80.06 928 VAL A CA 1
ATOM 7456 C C . VAL A 1 928 ? -2.329 17.352 2.790 1.00 80.06 928 VAL A C 1
ATOM 7458 O O . VAL A 1 928 ? -3.544 17.428 2.647 1.00 80.06 928 VAL A O 1
ATOM 7461 N N . SER A 1 929 ? -1.486 18.125 2.101 1.00 81.44 929 SER A N 1
ATOM 7462 C CA . SER A 1 929 ? -1.938 19.151 1.149 1.00 81.44 929 SER A CA 1
ATOM 7463 C C . SER A 1 929 ? -2.336 18.553 -0.207 1.00 81.44 929 SER A C 1
ATOM 7465 O O . SER A 1 929 ? -3.312 18.974 -0.829 1.00 81.44 929 SER A O 1
ATOM 7467 N N . PHE A 1 930 ? -1.608 17.528 -0.658 1.00 77.94 930 PHE A N 1
ATOM 7468 C CA . PHE A 1 930 ? -1.832 16.833 -1.926 1.00 77.94 930 PHE A CA 1
ATOM 7469 C C . PHE A 1 930 ? -1.971 15.315 -1.719 1.00 77.94 930 PHE A C 1
ATOM 7471 O O . PHE A 1 930 ? -1.181 14.542 -2.271 1.00 77.94 930 PHE A O 1
ATOM 7478 N N . PRO A 1 931 ? -2.982 14.848 -0.955 1.00 72.31 931 PRO A N 1
ATOM 7479 C CA . PRO A 1 931 ? -3.189 13.421 -0.762 1.00 72.31 931 PRO A CA 1
ATOM 7480 C C . PRO A 1 931 ? -3.584 12.765 -2.089 1.00 72.31 931 PRO A C 1
ATOM 7482 O O . PRO A 1 931 ? -4.224 13.390 -2.947 1.00 72.31 931 PRO A O 1
ATOM 7485 N N . ARG A 1 932 ? -3.216 11.489 -2.258 1.00 68.44 932 ARG A N 1
ATOM 7486 C CA . ARG A 1 932 ? -3.530 10.721 -3.472 1.00 68.44 932 ARG A CA 1
ATOM 7487 C C . ARG A 1 932 ? -5.047 10.667 -3.702 1.00 68.44 932 ARG A C 1
ATOM 7489 O O . ARG A 1 932 ? -5.810 10.690 -2.735 1.00 68.44 932 ARG A O 1
ATOM 7496 N N . PRO A 1 933 ? -5.512 10.536 -4.958 1.00 61.69 933 PRO A N 1
ATOM 7497 C CA . PRO A 1 933 ? -6.935 10.357 -5.245 1.00 61.69 933 PRO A CA 1
ATOM 7498 C C . PRO A 1 933 ? -7.568 9.183 -4.483 1.00 61.69 933 PRO A C 1
ATOM 7500 O O . PRO A 1 933 ? -8.677 9.325 -3.972 1.00 61.69 933 PRO A O 1
ATOM 7503 N N . THR A 1 934 ? -6.847 8.063 -4.344 1.00 58.34 934 THR A N 1
ATOM 7504 C CA . THR A 1 934 ? -7.272 6.911 -3.532 1.00 58.34 934 THR A CA 1
ATOM 7505 C C . THR A 1 934 ? -7.414 7.300 -2.066 1.00 58.34 934 THR A C 1
ATOM 7507 O O . THR A 1 934 ? -8.492 7.140 -1.504 1.00 58.34 934 THR A O 1
ATOM 7510 N N . THR A 1 935 ? -6.393 7.921 -1.470 1.00 64.75 935 THR A N 1
ATOM 7511 C CA . THR A 1 935 ? -6.445 8.447 -0.097 1.00 64.75 935 THR A CA 1
ATOM 7512 C C . THR A 1 935 ? -7.641 9.382 0.118 1.00 64.75 935 THR A C 1
ATOM 7514 O O . THR A 1 935 ? -8.364 9.236 1.098 1.00 64.75 935 THR A O 1
ATOM 7517 N N . LYS A 1 936 ? -7.921 10.303 -0.817 1.00 66.56 936 LYS A N 1
ATOM 7518 C CA . LYS A 1 936 ? -9.102 11.190 -0.761 1.00 66.56 936 LYS A CA 1
ATOM 7519 C C . LYS A 1 936 ? -10.429 10.429 -0.800 1.00 66.56 936 LYS A C 1
ATOM 7521 O O . LYS A 1 936 ? -11.377 10.836 -0.130 1.00 66.56 936 LYS A O 1
ATOM 7526 N N . ALA A 1 937 ? -10.517 9.352 -1.578 1.00 61.19 937 ALA A N 1
ATOM 7527 C CA . ALA A 1 937 ? -11.700 8.497 -1.605 1.00 61.19 937 ALA A CA 1
ATOM 7528 C C . ALA A 1 937 ? -11.887 7.768 -0.261 1.00 61.19 937 ALA A C 1
ATOM 7530 O O . ALA A 1 937 ? -12.977 7.810 0.307 1.00 61.19 937 ALA A O 1
ATOM 7531 N N . TRP A 1 938 ? -10.809 7.197 0.287 1.00 61.78 938 TRP A N 1
ATOM 7532 C CA . TRP A 1 938 ? -10.806 6.489 1.573 1.00 61.78 938 TRP A CA 1
ATOM 7533 C C . TRP A 1 938 ? -11.104 7.388 2.774 1.00 61.78 938 TRP A C 1
ATOM 7535 O O . TRP A 1 938 ? -11.803 6.964 3.689 1.00 61.78 938 TRP A O 1
ATOM 7545 N N . LEU A 1 939 ? -10.668 8.653 2.750 1.00 64.75 939 LEU A N 1
ATOM 7546 C CA . LEU A 1 939 ? -10.985 9.641 3.790 1.00 64.75 939 LEU A CA 1
ATOM 7547 C C . LEU A 1 939 ? -12.497 9.828 4.008 1.00 64.75 939 LEU A C 1
ATOM 7549 O O . LEU A 1 939 ? -12.926 10.164 5.111 1.00 64.75 939 LEU A O 1
ATOM 7553 N N . ASN A 1 940 ? -13.304 9.595 2.969 1.00 64.62 940 ASN A N 1
ATOM 7554 C CA . ASN A 1 940 ? -14.752 9.801 2.994 1.00 64.62 940 ASN A CA 1
ATOM 7555 C C . ASN A 1 940 ? -15.564 8.513 3.193 1.00 64.62 940 ASN A C 1
ATOM 7557 O O . ASN A 1 940 ? -16.793 8.584 3.289 1.00 64.62 940 ASN A O 1
ATOM 7561 N N . ALA A 1 941 ? -14.895 7.362 3.262 1.00 69.88 941 ALA A N 1
ATOM 7562 C CA . ALA A 1 941 ? -15.522 6.062 3.435 1.00 69.88 941 ALA A CA 1
ATOM 7563 C C . ALA A 1 941 ? -15.367 5.553 4.875 1.00 69.88 941 ALA A C 1
ATOM 7565 O O . ALA A 1 941 ? -14.389 5.837 5.572 1.00 69.88 941 ALA A O 1
ATOM 7566 N N . THR A 1 942 ? -16.342 4.770 5.315 1.00 77.56 942 THR A N 1
ATOM 7567 C CA . THR A 1 942 ? -16.249 3.946 6.516 1.00 77.56 942 THR A CA 1
ATOM 7568 C C . THR A 1 942 ? -16.466 2.483 6.153 1.00 77.56 942 THR A C 1
ATOM 7570 O O . THR A 1 942 ? -17.366 2.168 5.380 1.00 77.56 942 THR A O 1
ATOM 7573 N N . LEU A 1 943 ? -15.650 1.606 6.725 1.00 79.75 943 LEU A N 1
ATOM 7574 C CA . LEU A 1 943 ? -15.653 0.158 6.550 1.00 79.75 943 LEU A CA 1
ATOM 7575 C C . LEU A 1 943 ? -16.363 -0.495 7.730 1.00 79.75 943 LEU A C 1
ATOM 7577 O O . LEU A 1 943 ? -15.891 -0.387 8.864 1.00 79.75 943 LEU A O 1
ATOM 7581 N N . HIS A 1 944 ? -17.468 -1.183 7.474 1.00 81.69 944 HIS A N 1
ATOM 7582 C CA . HIS A 1 944 ? -18.202 -1.938 8.482 1.00 81.69 944 HIS A CA 1
ATOM 7583 C C . HIS A 1 944 ? -17.629 -3.341 8.618 1.00 81.69 944 HIS A C 1
ATOM 7585 O O . HIS A 1 944 ? -17.493 -4.062 7.637 1.00 81.69 944 HIS A O 1
ATOM 7591 N N . TYR A 1 945 ? -17.335 -3.738 9.847 1.00 84.31 945 TYR A N 1
ATOM 7592 C CA . TYR A 1 945 ? -16.909 -5.074 10.231 1.00 84.31 945 TYR A CA 1
ATOM 7593 C C . TYR A 1 945 ? -17.952 -5.683 11.160 1.00 84.31 945 TYR A C 1
ATOM 7595 O O . TYR A 1 945 ? -18.428 -5.037 12.098 1.00 84.31 945 TYR A O 1
ATOM 7603 N N . GLY A 1 946 ? -18.275 -6.951 10.929 1.00 84.31 946 GLY A N 1
ATOM 7604 C CA . GLY A 1 946 ? -19.222 -7.696 11.742 1.00 84.31 946 GLY A CA 1
ATOM 7605 C C . GLY A 1 946 ? -18.731 -9.116 11.967 1.00 84.31 946 GLY A C 1
ATOM 7606 O O . GLY A 1 946 ? -18.716 -9.902 11.029 1.00 84.31 946 GLY A O 1
ATOM 7607 N N . HIS A 1 947 ? -18.362 -9.431 13.209 1.00 83.00 947 HIS A N 1
ATOM 7608 C CA . HIS A 1 947 ? -17.766 -10.710 13.595 1.00 83.00 947 HIS A CA 1
ATOM 7609 C C . HIS A 1 947 ? -18.611 -11.407 14.654 1.00 83.00 947 HIS A C 1
ATOM 7611 O O . HIS A 1 947 ? -19.053 -10.762 15.615 1.00 83.00 947 HIS A O 1
ATOM 7617 N N . THR A 1 948 ? -18.723 -12.735 14.570 1.00 86.62 948 THR A N 1
ATOM 7618 C CA . THR A 1 948 ? -18.927 -13.544 15.775 1.00 86.62 948 THR A CA 1
ATOM 7619 C C . THR A 1 948 ? -17.585 -14.053 16.297 1.00 86.62 948 THR A C 1
ATOM 7621 O O . THR A 1 948 ? -16.684 -14.390 15.534 1.00 86.62 948 THR A O 1
ATOM 7624 N N . ILE A 1 949 ? -17.397 -14.009 17.618 1.00 88.38 949 ILE A N 1
ATOM 7625 C CA . ILE A 1 949 ? -16.138 -14.375 18.279 1.00 88.38 949 ILE A CA 1
ATOM 7626 C C . ILE A 1 949 ? -16.444 -15.517 19.238 1.00 88.38 949 ILE A C 1
ATOM 7628 O O . ILE A 1 949 ? -17.256 -15.366 20.160 1.00 88.38 949 ILE A O 1
ATOM 7632 N N . SER A 1 950 ? -15.819 -16.668 19.000 1.00 88.75 950 SER A N 1
ATOM 7633 C CA . SER A 1 950 ? -16.212 -17.916 19.651 1.00 88.75 950 SER A CA 1
ATOM 7634 C C . SER A 1 950 ? -15.064 -18.788 20.172 1.00 88.75 950 SER A C 1
ATOM 7636 O O . SER A 1 950 ? -15.331 -19.843 20.742 1.00 88.75 950 SER A O 1
ATOM 7638 N N . GLY A 1 951 ? -13.810 -18.338 20.056 1.00 88.56 951 GLY A N 1
ATOM 7639 C CA . GLY A 1 951 ? -12.636 -19.025 20.600 1.00 88.56 951 GLY A CA 1
ATOM 7640 C C . GLY A 1 951 ? -12.492 -18.892 22.121 1.00 88.56 951 GLY A C 1
ATOM 7641 O O . GLY A 1 951 ? -13.452 -18.574 22.833 1.00 88.56 951 GLY A O 1
ATOM 7642 N N . THR A 1 952 ? -11.272 -19.141 22.608 1.00 90.06 952 THR A N 1
ATOM 7643 C CA . THR A 1 952 ? -10.917 -19.197 24.034 1.00 90.06 952 THR A CA 1
ATOM 7644 C C . THR A 1 952 ? -11.373 -17.949 24.791 1.00 90.06 952 THR A C 1
ATOM 7646 O O . THR A 1 952 ? -11.026 -16.826 24.418 1.00 90.06 952 THR A O 1
ATOM 7649 N N . LEU A 1 953 ? -12.120 -18.148 25.882 1.00 92.19 953 LEU A N 1
ATOM 7650 C CA . LEU A 1 953 ? -12.530 -17.095 26.809 1.00 92.19 953 LEU A CA 1
ATOM 7651 C C . LEU A 1 953 ? -11.570 -17.037 28.003 1.00 92.19 953 LEU A C 1
ATOM 7653 O O . LEU A 1 953 ? -11.309 -18.041 28.665 1.00 92.19 953 LEU A O 1
ATOM 7657 N N . LYS A 1 954 ? -11.085 -15.839 28.327 1.00 92.69 954 LYS A N 1
ATOM 7658 C CA . LYS A 1 954 ? -10.312 -15.563 29.540 1.00 92.69 954 LYS A CA 1
ATOM 7659 C C . LYS A 1 954 ? -10.987 -14.461 30.349 1.00 92.69 954 LYS A C 1
ATOM 7661 O O . LYS A 1 954 ? -11.372 -13.416 29.832 1.00 92.69 954 LYS A O 1
ATOM 7666 N N . LEU A 1 955 ? -11.131 -14.714 31.647 1.00 90.00 955 LEU A N 1
ATOM 7667 C CA . LEU A 1 955 ? -11.802 -13.822 32.588 1.00 90.00 955 LEU A CA 1
ATOM 7668 C C . LEU A 1 955 ? -10.795 -13.226 33.571 1.00 90.00 955 LEU A C 1
ATOM 7670 O O . LEU A 1 955 ? -9.940 -13.930 34.114 1.00 90.00 955 LEU A O 1
ATOM 7674 N N . GLY A 1 956 ? -10.930 -11.930 33.837 1.00 84.12 956 GLY A N 1
ATOM 7675 C CA . GLY A 1 956 ? -10.269 -11.267 34.950 1.00 84.12 956 GLY A CA 1
ATOM 7676 C C . GLY A 1 956 ? -10.784 -11.791 36.292 1.00 84.12 956 GLY A C 1
ATOM 7677 O O . GLY A 1 956 ? -11.965 -12.096 36.450 1.00 84.12 956 GLY A O 1
ATOM 7678 N N . GLY A 1 957 ? -9.904 -11.881 37.292 1.00 76.31 957 GLY A N 1
ATOM 7679 C CA . GLY A 1 957 ? -10.249 -12.471 38.592 1.00 76.31 957 GLY A CA 1
ATOM 7680 C C . GLY A 1 957 ? -11.300 -11.700 39.408 1.00 76.31 957 GLY A C 1
ATOM 7681 O O . GLY A 1 957 ? -11.937 -12.298 40.266 1.00 76.31 957 GLY A O 1
ATOM 7682 N N . ASN A 1 958 ? -11.490 -10.396 39.161 1.00 82.06 958 ASN A N 1
ATOM 7683 C CA . ASN A 1 958 ? -12.484 -9.546 39.831 1.00 82.06 958 ASN A CA 1
ATOM 7684 C C . ASN A 1 958 ? -12.989 -8.453 38.876 1.00 82.06 958 ASN A C 1
ATOM 7686 O O . ASN A 1 958 ? -12.452 -7.347 38.872 1.00 82.06 958 ASN A O 1
ATOM 7690 N N . SER A 1 959 ? -14.023 -8.757 38.089 1.00 89.88 959 SER A N 1
ATOM 7691 C CA . SER A 1 959 ? -14.588 -7.795 37.138 1.00 89.88 959 SER A CA 1
ATOM 7692 C C . SER A 1 959 ? -15.284 -6.624 37.840 1.00 89.88 959 SER A C 1
ATOM 7694 O O . SER A 1 959 ? -16.256 -6.821 38.578 1.00 89.88 959 SER A O 1
ATOM 7696 N N . LEU A 1 960 ? -14.830 -5.394 37.581 1.00 92.56 960 LEU A N 1
ATOM 7697 C CA . LEU A 1 960 ? -15.505 -4.181 38.049 1.00 92.56 960 LEU A CA 1
ATOM 7698 C C . LEU A 1 960 ? -16.851 -3.992 37.347 1.00 92.56 960 LEU A C 1
ATOM 7700 O O . LEU A 1 960 ? -17.822 -3.593 37.988 1.00 92.56 960 LEU A O 1
ATOM 7704 N N . ILE A 1 961 ? -16.932 -4.341 36.061 1.00 94.50 961 ILE A N 1
ATOM 7705 C CA . ILE A 1 961 ? -18.151 -4.201 35.257 1.00 94.50 961 ILE A CA 1
ATOM 7706 C C . ILE A 1 961 ? -19.281 -5.069 35.828 1.00 94.50 961 ILE A C 1
ATOM 7708 O O . ILE A 1 961 ? -20.362 -4.561 36.141 1.00 94.50 961 ILE A O 1
ATOM 7712 N N . LEU A 1 962 ? -19.029 -6.369 36.020 1.00 93.25 962 LEU A N 1
ATOM 7713 C CA . LEU A 1 962 ? -20.033 -7.295 36.557 1.00 93.25 962 LEU A CA 1
ATOM 7714 C C . LEU A 1 962 ? -20.391 -6.960 38.008 1.00 93.25 962 LEU A C 1
ATOM 7716 O O . LEU A 1 962 ? -21.556 -7.064 38.396 1.00 93.25 962 LEU A O 1
ATOM 7720 N N . LYS A 1 963 ? -19.419 -6.491 38.800 1.00 92.50 963 LYS A N 1
ATOM 7721 C CA . LYS A 1 963 ? -19.663 -6.027 40.168 1.00 92.50 963 LYS A CA 1
ATOM 7722 C C . LYS A 1 963 ? -20.607 -4.824 40.199 1.00 92.50 963 LYS A C 1
ATOM 7724 O O . LYS A 1 963 ? -21.555 -4.827 40.980 1.00 92.50 963 LYS A O 1
ATOM 7729 N N . THR A 1 964 ? -20.407 -3.822 39.342 1.00 93.75 964 THR A N 1
ATOM 7730 C CA . THR A 1 964 ? -21.310 -2.662 39.264 1.00 93.75 964 THR A CA 1
ATOM 7731 C C . THR A 1 964 ? -22.719 -3.069 38.831 1.00 93.75 964 THR A C 1
ATOM 7733 O O . THR A 1 964 ? -23.695 -2.549 39.374 1.00 93.75 964 THR A O 1
ATOM 7736 N N . ILE A 1 965 ? -22.851 -4.023 37.902 1.00 92.19 965 ILE A N 1
ATOM 7737 C CA . ILE A 1 965 ? -24.159 -4.581 37.522 1.00 92.19 965 ILE A CA 1
ATOM 7738 C C . ILE A 1 965 ? -24.824 -5.238 38.734 1.00 92.19 965 ILE A C 1
ATOM 7740 O O . ILE A 1 965 ? -25.981 -4.934 39.027 1.00 92.19 965 ILE A O 1
ATOM 7744 N N . GLN A 1 966 ? -24.095 -6.061 39.488 1.00 92.19 966 GLN A N 1
ATOM 7745 C CA . GLN A 1 966 ? -24.611 -6.696 40.700 1.00 92.19 966 GLN A CA 1
ATOM 7746 C C . GLN A 1 966 ? -25.025 -5.679 41.769 1.00 92.19 966 GLN A C 1
ATOM 7748 O O . GLN A 1 966 ? -26.054 -5.852 42.418 1.00 92.19 966 GLN A O 1
ATOM 7753 N N . GLU A 1 967 ? -24.251 -4.612 41.962 1.00 91.81 967 GLU A N 1
ATOM 7754 C CA . GLU A 1 967 ? -24.558 -3.557 42.932 1.00 91.81 967 GLU A CA 1
ATOM 7755 C C . GLU A 1 967 ? -25.798 -2.747 42.544 1.00 91.81 967 GLU A C 1
ATOM 7757 O O . GLU A 1 967 ? -26.602 -2.418 43.415 1.00 91.81 967 GLU A O 1
ATOM 7762 N N . LYS A 1 968 ? -25.973 -2.440 41.252 1.00 91.25 968 LYS A N 1
ATOM 7763 C CA . LYS A 1 968 ? -27.103 -1.634 40.764 1.00 91.25 968 LYS A CA 1
ATOM 7764 C C . LYS A 1 968 ? -28.383 -2.433 40.544 1.00 91.25 968 LYS A C 1
ATOM 7766 O O . LYS A 1 968 ? -29.456 -1.844 40.633 1.00 91.25 968 LYS A O 1
ATOM 7771 N N . THR A 1 969 ? -28.277 -3.726 40.236 1.00 91.38 969 THR A N 1
ATOM 7772 C CA . THR A 1 969 ? -29.437 -4.556 39.868 1.00 91.38 969 THR A CA 1
ATOM 7773 C C . THR A 1 969 ? -29.750 -5.676 40.841 1.00 91.38 969 THR A C 1
ATOM 7775 O O . THR A 1 969 ? -30.833 -6.234 40.768 1.00 91.38 969 THR A O 1
ATOM 7778 N N . GLY A 1 970 ? -28.821 -6.059 41.717 1.00 90.00 970 GLY A N 1
ATOM 7779 C CA . GLY A 1 970 ? -28.938 -7.276 42.522 1.00 90.00 970 GLY A CA 1
ATOM 7780 C C . GLY A 1 970 ? -28.586 -8.571 41.775 1.00 90.00 970 GLY A C 1
ATOM 7781 O O . GLY A 1 970 ? -28.402 -9.596 42.435 1.00 90.00 970 GLY A O 1
ATOM 7782 N N . LEU A 1 971 ? -28.420 -8.541 40.444 1.00 89.38 971 LEU A N 1
ATOM 7783 C CA . LEU A 1 971 ? -28.109 -9.720 39.629 1.00 89.38 971 LEU A CA 1
ATOM 7784 C C . LEU A 1 971 ? -26.623 -10.083 39.675 1.00 89.38 971 LEU A C 1
ATOM 7786 O O . LEU A 1 971 ? -25.760 -9.297 39.291 1.00 89.38 971 LEU A O 1
ATOM 7790 N N . SER A 1 972 ? -26.315 -11.310 40.099 1.00 89.19 972 SER A N 1
ATOM 7791 C CA . SER A 1 972 ? -24.972 -11.872 39.958 1.00 89.19 972 SER A CA 1
ATOM 7792 C C . SER A 1 972 ? -24.856 -12.571 38.608 1.00 89.19 972 SER A C 1
ATOM 7794 O O . SER A 1 972 ? -25.520 -13.586 38.385 1.00 89.19 972 SER A O 1
ATOM 7796 N N . CYS A 1 973 ? -23.996 -12.057 37.732 1.00 90.38 973 CYS A N 1
ATOM 7797 C CA . CYS A 1 973 ? -23.781 -12.591 36.388 1.00 90.38 973 CYS A CA 1
ATOM 7798 C C . CYS A 1 973 ? -22.331 -13.051 36.186 1.00 90.38 973 CYS A C 1
ATOM 7800 O O . CYS A 1 973 ? -21.410 -12.530 36.812 1.00 90.38 973 CYS A O 1
ATOM 7802 N N . SER A 1 974 ? -22.136 -14.001 35.278 1.00 91.69 974 SER A N 1
ATOM 7803 C CA . SER A 1 974 ? -20.853 -14.335 34.651 1.00 91.69 974 SER A CA 1
ATOM 7804 C C . SER A 1 974 ? -21.024 -14.352 33.134 1.00 91.69 974 SER A C 1
ATOM 7806 O O . SER A 1 974 ? -22.149 -14.417 32.646 1.00 91.69 974 SER A O 1
ATOM 7808 N N . LEU A 1 975 ? -19.934 -14.321 32.372 1.00 92.81 975 LEU A N 1
ATOM 7809 C CA . LEU A 1 975 ? -20.003 -14.572 30.930 1.00 92.81 975 LEU A CA 1
ATOM 7810 C C . LEU A 1 975 ? -20.320 -16.048 30.653 1.00 92.81 975 LEU A C 1
ATOM 7812 O O . LEU A 1 975 ? -19.989 -16.917 31.466 1.00 92.81 975 LEU A O 1
ATOM 7816 N N . VAL A 1 976 ? -21.000 -16.319 29.538 1.00 91.31 976 VAL A N 1
ATOM 7817 C CA . VAL A 1 976 ? -21.216 -17.690 29.054 1.00 91.31 976 VAL A CA 1
ATOM 7818 C C . VAL A 1 976 ? -19.909 -18.224 28.466 1.00 91.31 976 VAL A C 1
ATOM 7820 O O . VAL A 1 976 ? -19.318 -17.591 27.594 1.00 91.31 976 VAL A O 1
ATOM 7823 N N . ASP A 1 977 ? -19.487 -19.390 28.951 1.00 88.81 977 ASP A N 1
ATOM 7824 C CA . ASP A 1 977 ? -18.306 -20.129 28.500 1.00 88.81 977 ASP A CA 1
ATOM 7825 C C . ASP A 1 977 ? -18.755 -21.520 28.033 1.00 88.81 977 ASP A C 1
ATOM 7827 O O . ASP A 1 977 ? -18.799 -22.473 28.815 1.00 88.81 977 ASP A O 1
ATOM 7831 N N . ASP A 1 978 ? -19.230 -21.600 26.790 1.00 86.25 978 ASP A N 1
ATOM 7832 C CA . ASP A 1 978 ? -19.625 -22.859 26.155 1.00 86.25 978 ASP A CA 1
ATOM 7833 C C . ASP A 1 978 ? -18.613 -23.191 25.048 1.00 86.25 978 ASP A C 1
ATOM 7835 O O . ASP A 1 978 ? -18.470 -22.398 24.110 1.00 86.25 978 ASP A O 1
ATOM 7839 N N . PRO A 1 979 ? -17.904 -24.334 25.128 1.00 79.19 979 PRO A N 1
ATOM 7840 C CA . PRO A 1 979 ? -16.946 -24.734 24.102 1.00 79.19 979 PRO A CA 1
ATOM 7841 C C . PRO A 1 979 ? -17.616 -25.087 22.765 1.00 79.19 979 PRO A C 1
ATOM 7843 O O . PRO A 1 979 ? -16.947 -25.109 21.733 1.00 79.19 979 PRO A O 1
ATOM 7846 N N . ASN A 1 980 ? -18.921 -25.379 22.746 1.00 85.75 980 ASN A N 1
ATOM 7847 C CA . ASN A 1 980 ? -19.651 -25.634 21.513 1.00 85.75 980 ASN A CA 1
ATOM 7848 C C . ASN A 1 980 ? -20.172 -24.323 20.910 1.00 85.75 980 ASN A C 1
ATOM 7850 O O . ASN A 1 980 ? -21.291 -23.899 21.180 1.00 85.75 980 ASN A O 1
ATOM 7854 N N . ARG A 1 981 ? -19.397 -23.729 19.999 1.00 82.44 981 ARG A N 1
ATOM 7855 C CA . ARG A 1 981 ? -19.739 -22.462 19.323 1.00 82.44 981 ARG A CA 1
ATOM 7856 C C . ARG A 1 981 ? -21.066 -22.450 18.545 1.00 82.44 981 ARG A C 1
ATOM 7858 O O . ARG A 1 981 ? -21.540 -21.381 18.167 1.00 82.44 981 ARG A O 1
ATOM 7865 N N . LYS A 1 982 ? -21.666 -23.620 18.281 1.00 80.19 982 LYS A N 1
ATOM 7866 C CA . LYS A 1 982 ? -22.965 -23.740 17.596 1.00 80.19 982 LYS A CA 1
ATOM 7867 C C . LYS A 1 982 ? -24.166 -23.648 18.547 1.00 80.19 982 LYS A C 1
ATOM 7869 O O . LYS A 1 982 ? -25.293 -23.553 18.068 1.00 80.19 982 LYS A O 1
ATOM 7874 N N . THR A 1 983 ? -23.970 -23.674 19.868 1.00 85.88 983 THR A N 1
ATOM 7875 C CA . THR A 1 983 ? -25.074 -23.475 20.823 1.00 85.88 983 THR A CA 1
ATOM 7876 C C . THR A 1 983 ? -25.477 -22.003 20.889 1.00 85.88 983 THR A C 1
ATOM 7878 O O . THR A 1 983 ? -24.643 -21.102 20.751 1.00 85.88 983 THR A O 1
ATOM 7881 N N . SER A 1 984 ? -26.765 -21.732 21.115 1.00 85.88 984 SER A N 1
ATOM 7882 C CA . SER A 1 984 ? -27.236 -20.371 21.391 1.00 85.88 984 SER A CA 1
ATOM 7883 C C . SER A 1 984 ? -26.519 -19.781 22.602 1.00 85.88 984 SER A C 1
ATOM 7885 O O . SER A 1 984 ? -26.232 -20.482 23.570 1.00 85.88 984 SER A O 1
ATOM 7887 N N . ASN A 1 985 ? -26.274 -18.473 22.567 1.00 89.38 985 ASN A N 1
ATOM 7888 C CA . ASN A 1 985 ? -25.607 -17.709 23.621 1.00 89.38 985 ASN A CA 1
ATOM 7889 C C . ASN A 1 985 ? -24.141 -18.100 23.871 1.00 89.38 985 ASN A C 1
ATOM 7891 O O . ASN A 1 985 ? -23.560 -17.628 24.844 1.00 89.38 985 ASN A O 1
ATOM 7895 N N . SER A 1 986 ? -23.517 -18.919 23.021 1.00 88.69 986 SER A N 1
ATOM 7896 C CA . SER A 1 986 ? -22.097 -19.258 23.168 1.00 88.69 986 SER A CA 1
ATOM 7897 C C . SER A 1 986 ? -21.167 -18.201 22.585 1.00 88.69 986 SER A C 1
ATOM 7899 O O . SER A 1 986 ? -20.051 -18.071 23.068 1.00 88.69 986 SER A O 1
ATOM 7901 N N . ARG A 1 987 ? -21.592 -17.417 21.585 1.00 90.25 987 ARG A N 1
ATOM 7902 C CA . ARG A 1 987 ? -20.734 -16.504 20.801 1.00 90.25 987 ARG A CA 1
ATOM 7903 C C . ARG A 1 987 ? -20.861 -15.041 21.239 1.00 90.25 987 ARG A C 1
ATOM 7905 O O . ARG A 1 987 ? -21.935 -14.588 21.637 1.00 90.25 987 ARG A O 1
ATOM 7912 N N . TRP A 1 988 ? -19.768 -14.282 21.162 1.00 93.25 988 TRP A N 1
ATOM 7913 C CA . TRP A 1 988 ? -19.835 -12.815 21.207 1.00 93.25 988 TRP A CA 1
ATOM 7914 C C . TRP A 1 988 ? -20.153 -12.278 19.815 1.00 93.25 988 TRP A C 1
ATOM 7916 O O . TRP A 1 988 ? -19.766 -12.893 18.826 1.00 93.25 988 TRP A O 1
ATOM 7926 N N . LEU A 1 989 ? -20.815 -11.128 19.753 1.00 92.56 989 LEU A N 1
ATOM 7927 C CA . LEU A 1 989 ? -21.070 -10.395 18.517 1.00 92.56 989 LEU A CA 1
ATOM 7928 C C . LEU A 1 989 ? -20.346 -9.054 18.610 1.00 92.56 989 LEU A C 1
ATOM 7930 O O . LEU A 1 989 ? -20.637 -8.258 19.503 1.00 92.56 989 LEU A O 1
ATOM 7934 N N . ALA A 1 990 ? -19.404 -8.806 17.708 1.00 91.75 990 ALA A N 1
ATOM 7935 C CA . ALA A 1 990 ? -18.690 -7.542 17.613 1.00 91.75 990 ALA A CA 1
ATOM 7936 C C . ALA A 1 990 ? -19.011 -6.897 16.265 1.00 91.75 990 ALA A C 1
ATOM 7938 O O . ALA A 1 990 ? -18.610 -7.418 15.226 1.00 91.75 990 ALA A O 1
ATOM 7939 N N . LYS A 1 991 ? -19.706 -5.757 16.287 1.00 91.44 991 LYS A N 1
ATOM 7940 C CA . LYS A 1 991 ? -19.845 -4.891 15.113 1.00 91.44 991 LYS A CA 1
ATOM 7941 C C . LYS A 1 991 ? -19.034 -3.629 15.337 1.00 91.44 991 LYS A C 1
ATOM 7943 O O . LYS A 1 991 ? -19.175 -2.981 16.371 1.00 91.44 991 LYS A O 1
ATOM 7948 N N . TYR A 1 992 ? -18.165 -3.282 14.408 1.00 90.81 992 TYR A N 1
ATOM 7949 C CA . TYR A 1 992 ? -17.407 -2.044 14.491 1.00 90.81 992 TYR A CA 1
ATOM 7950 C C . TYR A 1 992 ? -17.105 -1.504 13.113 1.00 90.81 992 TYR A C 1
ATOM 7952 O O . TYR A 1 992 ? -17.084 -2.222 12.125 1.00 90.81 992 TYR A O 1
ATOM 7960 N N . THR A 1 993 ? -16.852 -0.215 13.072 1.00 87.69 993 THR A N 1
ATOM 7961 C CA . THR A 1 993 ? -16.609 0.528 11.861 1.00 87.69 993 THR A CA 1
ATOM 7962 C C . THR A 1 993 ? -15.239 1.180 11.971 1.00 87.69 993 THR A C 1
ATOM 7964 O O . THR A 1 993 ? -14.908 1.760 13.010 1.00 87.69 993 THR A O 1
ATOM 7967 N N . LEU A 1 994 ? -14.449 1.081 10.905 1.00 83.69 994 LEU A N 1
ATOM 7968 C CA . LEU A 1 994 ? -13.177 1.782 10.738 1.00 83.69 994 LEU A CA 1
ATOM 7969 C C . LEU A 1 994 ? -13.354 2.850 9.657 1.00 83.69 994 LEU A C 1
ATOM 7971 O O . LEU A 1 994 ? -13.822 2.547 8.567 1.00 83.69 994 LEU A O 1
ATOM 7975 N N . GLY A 1 995 ? -12.983 4.097 9.912 1.00 76.50 995 GLY A N 1
ATOM 7976 C CA . GLY A 1 995 ? -13.010 5.134 8.877 1.00 76.50 995 GLY A CA 1
ATOM 7977 C C . GLY A 1 995 ? -12.743 6.514 9.448 1.00 76.50 995 GLY A C 1
ATOM 7978 O O . GLY A 1 995 ? -12.380 6.621 10.612 1.00 76.50 995 GLY A O 1
ATOM 7979 N N . ALA A 1 996 ? -12.900 7.561 8.636 1.00 74.19 996 ALA A N 1
ATOM 7980 C CA . ALA A 1 996 ? -12.413 8.903 8.971 1.00 74.19 996 ALA A CA 1
ATOM 7981 C C . ALA A 1 996 ? -10.918 8.852 9.357 1.00 74.19 996 ALA A C 1
ATOM 7983 O O . ALA A 1 996 ? -10.534 8.840 10.528 1.00 74.19 996 ALA A O 1
ATOM 7984 N N . MET A 1 997 ? -10.084 8.741 8.326 1.00 75.00 997 MET A N 1
ATOM 7985 C CA . MET A 1 997 ? -8.645 8.555 8.463 1.00 75.00 997 MET A CA 1
ATOM 7986 C C . MET A 1 997 ? -7.920 9.877 8.736 1.00 75.00 997 MET A C 1
ATOM 7988 O O . MET A 1 997 ? -8.236 10.914 8.157 1.00 75.00 997 MET A O 1
ATOM 7992 N N . ASP A 1 998 ? -6.896 9.830 9.579 1.00 74.69 998 ASP A N 1
ATOM 7993 C CA . ASP A 1 998 ? -5.852 10.840 9.655 1.00 74.69 998 ASP A CA 1
ATOM 7994 C C . ASP A 1 998 ? -4.593 10.294 8.972 1.00 74.69 998 ASP A C 1
ATOM 7996 O O . ASP A 1 998 ? -3.880 9.428 9.489 1.00 74.69 998 ASP A O 1
ATOM 8000 N N . THR A 1 999 ? -4.327 10.812 7.774 1.00 73.94 999 THR A N 1
ATOM 8001 C CA . THR A 1 999 ? -3.192 10.408 6.936 1.00 73.94 999 THR A CA 1
ATOM 8002 C C . THR A 1 999 ? -1.848 10.802 7.514 1.00 73.94 999 THR A C 1
ATOM 8004 O O . THR A 1 999 ? -0.840 10.179 7.197 1.00 73.94 999 THR A O 1
ATOM 8007 N N . ASP A 1 1000 ? -1.810 11.818 8.368 1.00 78.81 1000 ASP A N 1
ATOM 8008 C CA . ASP A 1 1000 ? -0.585 12.190 9.047 1.00 78.81 1000 ASP A CA 1
ATOM 8009 C C . ASP A 1 1000 ? -0.348 11.327 10.293 1.00 78.81 1000 ASP A C 1
ATOM 8011 O O . ASP A 1 1000 ? 0.765 10.875 10.529 1.00 78.81 1000 ASP A O 1
ATOM 8015 N N . ALA A 1 1001 ? -1.376 11.054 11.089 1.00 76.19 1001 ALA A N 1
ATOM 8016 C CA . ALA A 1 1001 ? -1.258 10.236 12.295 1.00 76.19 1001 ALA A CA 1
ATOM 8017 C C . ALA A 1 1001 ? -1.165 8.728 12.018 1.00 76.19 1001 ALA A C 1
ATOM 8019 O O . ALA A 1 1001 ? -0.851 7.971 12.939 1.00 76.19 1001 ALA A O 1
ATOM 8020 N N . LEU A 1 1002 ? -1.473 8.299 10.786 1.00 78.25 1002 LEU A N 1
ATOM 8021 C CA . LEU A 1 1002 ? -1.708 6.897 10.427 1.00 78.25 1002 LEU A CA 1
ATOM 8022 C C . LEU A 1 1002 ? -2.767 6.266 11.338 1.00 78.25 1002 LEU A C 1
ATOM 8024 O O . LEU A 1 1002 ? -2.571 5.183 11.889 1.00 78.25 1002 LEU A O 1
ATOM 8028 N N . SER A 1 1003 ? -3.866 6.982 11.569 1.00 78.69 1003 SER A N 1
ATOM 8029 C CA . SER A 1 1003 ? -4.931 6.541 12.468 1.00 78.69 1003 SER A CA 1
ATOM 8030 C C . SER A 1 1003 ? -6.296 6.608 11.804 1.00 78.69 1003 SER A C 1
ATOM 8032 O O . SER A 1 1003 ? -6.532 7.432 10.928 1.00 78.69 1003 SER A O 1
ATOM 8034 N N . ASN A 1 1004 ? -7.199 5.734 12.239 1.00 81.81 1004 ASN A N 1
ATOM 8035 C CA . ASN A 1 1004 ? -8.603 5.751 11.854 1.00 81.81 1004 ASN A CA 1
ATOM 8036 C C . ASN A 1 1004 ? -9.463 5.954 13.090 1.00 81.81 1004 ASN A C 1
ATOM 8038 O O . ASN A 1 1004 ? -9.142 5.471 14.184 1.00 81.81 1004 ASN A O 1
ATOM 8042 N N . PHE A 1 1005 ? -10.586 6.632 12.896 1.00 86.12 1005 PHE A N 1
ATOM 8043 C CA . PHE A 1 1005 ? -11.641 6.632 13.882 1.00 86.12 1005 PHE A CA 1
ATOM 8044 C C . PHE A 1 1005 ? -12.330 5.262 13.894 1.00 86.12 1005 PHE A C 1
ATOM 8046 O O . PHE A 1 1005 ? -12.687 4.693 12.860 1.00 86.12 1005 PHE A O 1
ATOM 8053 N N . ILE A 1 1006 ? -12.488 4.720 15.094 1.00 90.62 1006 ILE A N 1
ATOM 8054 C CA . ILE A 1 1006 ? -13.048 3.399 15.352 1.00 90.62 1006 ILE A CA 1
ATOM 8055 C C . ILE A 1 1006 ? -14.260 3.590 16.237 1.00 90.62 1006 ILE A C 1
ATOM 8057 O O . ILE A 1 1006 ? -14.186 4.282 17.254 1.00 90.62 1006 ILE A O 1
ATOM 8061 N N . PHE A 1 1007 ? -15.374 2.964 15.885 1.00 93.38 1007 PHE A N 1
ATOM 8062 C CA . PHE A 1 1007 ? -16.544 2.915 16.750 1.00 93.38 1007 PHE A CA 1
ATOM 8063 C C . PHE A 1 1007 ? -17.310 1.622 16.551 1.00 93.38 1007 PHE A C 1
ATOM 8065 O O . PHE A 1 1007 ? -17.314 1.061 15.466 1.00 93.38 1007 PHE A O 1
ATOM 8072 N N . GLY A 1 1008 ? -17.965 1.141 17.596 1.00 94.62 1008 GLY A N 1
ATOM 8073 C CA . GLY A 1 1008 ? -18.674 -0.121 17.504 1.00 94.62 1008 GLY A CA 1
ATOM 8074 C C . GLY A 1 1008 ? -19.417 -0.508 18.764 1.00 94.62 1008 GLY A C 1
ATOM 8075 O O . GLY A 1 1008 ? -19.473 0.226 19.757 1.00 94.62 1008 GLY A O 1
ATOM 8076 N N . GLU A 1 1009 ? -20.002 -1.691 18.689 1.00 95.75 1009 GLU A N 1
ATOM 8077 C CA . GLU A 1 1009 ? -20.755 -2.331 19.746 1.00 95.75 1009 GLU A CA 1
ATOM 8078 C C . GLU A 1 1009 ? -20.263 -3.773 19.910 1.00 95.75 1009 GLU A C 1
ATOM 8080 O O . GLU A 1 1009 ? -20.134 -4.527 18.944 1.00 95.75 1009 GLU A O 1
ATOM 8085 N N . LEU A 1 1010 ? -19.991 -4.158 21.154 1.00 96.44 1010 LEU A N 1
ATOM 8086 C CA . LEU A 1 1010 ? -19.676 -5.529 21.542 1.00 96.44 1010 LEU A CA 1
ATOM 8087 C C . LEU A 1 1010 ? -20.816 -6.078 22.395 1.00 96.44 1010 LEU A C 1
ATOM 8089 O O . LEU A 1 1010 ? -21.147 -5.483 23.420 1.00 96.44 1010 LEU A O 1
ATOM 8093 N N . TYR A 1 1011 ? -21.376 -7.219 22.004 1.00 96.19 1011 TYR A N 1
ATOM 8094 C CA . TYR A 1 1011 ? -22.426 -7.929 22.725 1.00 96.19 1011 TYR A CA 1
ATOM 8095 C C . TYR A 1 1011 ? -21.890 -9.252 23.257 1.00 96.19 1011 TYR A C 1
ATOM 8097 O O . TYR A 1 1011 ? -21.394 -10.095 22.507 1.00 96.19 1011 TYR A O 1
ATOM 8105 N N . MET A 1 1012 ? -22.011 -9.434 24.569 1.00 96.25 1012 MET A N 1
ATOM 8106 C CA . MET A 1 1012 ? -21.522 -10.618 25.261 1.00 96.25 1012 MET A CA 1
ATOM 8107 C C . MET A 1 1012 ? -22.650 -11.276 26.061 1.00 96.25 1012 MET A C 1
ATOM 8109 O O . MET A 1 1012 ? -23.253 -10.616 26.909 1.00 96.25 1012 MET A O 1
ATOM 8113 N N . PRO A 1 1013 ? -22.942 -12.563 25.841 1.00 95.12 1013 PRO A N 1
ATOM 8114 C CA . PRO A 1 1013 ? -23.970 -13.274 26.579 1.00 95.12 1013 PRO A CA 1
ATOM 8115 C C . PRO A 1 1013 ? -23.558 -13.511 28.035 1.00 95.12 1013 PRO A C 1
ATOM 8117 O O . PRO A 1 1013 ? -22.427 -13.902 28.341 1.00 95.12 1013 PRO A O 1
ATOM 8120 N N . LEU A 1 1014 ? -24.507 -13.277 28.938 1.00 94.12 1014 LEU A N 1
ATOM 8121 C CA . LEU A 1 1014 ? -24.363 -13.444 30.375 1.00 94.12 1014 LEU A CA 1
ATOM 8122 C C . LEU A 1 1014 ? -25.187 -14.630 30.873 1.00 94.12 1014 LEU A C 1
ATOM 8124 O O . LEU A 1 1014 ? -26.325 -14.848 30.466 1.00 94.12 1014 LEU A O 1
ATOM 8128 N N . LYS A 1 1015 ? -24.624 -15.343 31.845 1.00 90.62 1015 LYS A N 1
ATOM 8129 C CA . LYS A 1 1015 ? -25.299 -16.344 32.663 1.00 90.62 1015 LYS A CA 1
ATOM 8130 C C . LYS A 1 1015 ? -25.531 -15.790 34.061 1.00 90.62 1015 LYS A C 1
ATOM 8132 O O . LYS A 1 1015 ? -24.597 -15.330 34.718 1.00 90.62 1015 LYS A O 1
ATOM 8137 N N . VAL A 1 1016 ? -26.760 -15.891 34.554 1.00 87.44 1016 VAL A N 1
ATOM 8138 C CA . VAL A 1 1016 ? -27.073 -15.566 35.951 1.00 87.44 1016 VAL A CA 1
ATOM 8139 C C . VAL A 1 1016 ? -26.564 -16.693 36.847 1.00 87.44 1016 VAL A C 1
ATOM 8141 O O . VAL A 1 1016 ? -26.895 -17.858 36.647 1.00 87.44 1016 VAL A O 1
ATOM 8144 N N . THR A 1 1017 ? -25.723 -16.361 37.825 1.00 81.38 1017 THR A N 1
ATOM 8145 C CA . THR A 1 1017 ? -25.095 -17.342 38.726 1.00 81.38 1017 THR A CA 1
ATOM 8146 C C . THR A 1 1017 ? -25.801 -17.439 40.072 1.00 81.38 1017 THR A C 1
ATOM 8148 O O . THR A 1 1017 ? -25.831 -18.515 40.668 1.00 81.38 1017 THR A O 1
ATOM 8151 N N . LYS A 1 1018 ? -26.372 -16.331 40.566 1.00 70.19 1018 LYS A N 1
ATOM 8152 C CA . LYS A 1 1018 ? -27.068 -16.271 41.858 1.00 70.19 1018 LYS A CA 1
ATOM 8153 C C . LYS A 1 1018 ? -27.958 -15.025 41.967 1.00 70.19 1018 LYS A C 1
ATOM 8155 O O . LYS A 1 1018 ? -27.555 -13.954 41.523 1.00 70.19 1018 LYS A O 1
ATOM 8160 N N . SER A 1 1019 ? -29.117 -15.132 42.626 1.00 62.25 1019 SER A N 1
ATOM 8161 C CA . SER A 1 1019 ? -30.006 -13.981 42.869 1.00 62.25 1019 SER A CA 1
ATOM 8162 C C . SER A 1 1019 ? -30.732 -14.019 44.225 1.00 62.25 1019 SER A C 1
ATOM 8164 O O . SER A 1 1019 ? -31.934 -13.793 44.310 1.00 62.25 1019 SER A O 1
ATOM 8166 N N . ASP A 1 1020 ? -30.015 -14.272 45.324 1.00 66.50 1020 ASP A N 1
ATOM 8167 C CA . ASP A 1 1020 ? -30.624 -14.231 46.673 1.00 66.50 1020 ASP A CA 1
ATOM 8168 C C . ASP A 1 1020 ? -31.016 -12.802 47.108 1.00 66.50 1020 ASP A C 1
ATOM 8170 O O . ASP A 1 1020 ? -31.740 -12.611 48.091 1.00 66.50 1020 ASP A O 1
ATOM 8174 N N . LYS A 1 1021 ? -30.490 -11.783 46.415 1.00 78.00 1021 LYS A N 1
ATOM 8175 C CA . LYS A 1 1021 ? -30.832 -10.376 46.629 1.00 78.00 1021 LYS A CA 1
ATOM 8176 C C . LYS A 1 1021 ? -32.072 -10.011 45.824 1.00 78.00 1021 LYS A C 1
ATOM 8178 O O . LYS A 1 1021 ? -32.389 -10.628 44.815 1.00 78.00 1021 LYS A O 1
ATOM 8183 N N . GLU A 1 1022 ? -32.768 -8.991 46.305 1.00 88.50 1022 GLU A N 1
ATOM 8184 C CA . GLU A 1 1022 ? -33.858 -8.389 45.551 1.00 88.50 1022 GLU A CA 1
ATOM 8185 C C . GLU A 1 1022 ? -33.296 -7.764 44.269 1.00 88.50 1022 GLU A C 1
ATOM 8187 O O . GLU A 1 1022 ? -32.313 -7.020 44.324 1.00 88.50 1022 GLU A O 1
ATOM 8192 N N . ILE A 1 1023 ? -33.881 -8.130 43.131 1.00 91.50 1023 ILE A N 1
ATOM 8193 C CA . ILE A 1 1023 ? -33.525 -7.604 41.819 1.00 91.50 1023 ILE A CA 1
ATOM 8194 C C . ILE A 1 1023 ? -34.206 -6.259 41.661 1.00 91.50 1023 ILE A C 1
ATOM 8196 O O . ILE A 1 1023 ? -35.376 -6.119 42.010 1.00 91.50 1023 ILE A O 1
ATOM 8200 N N . GLN A 1 1024 ? -33.496 -5.281 41.115 1.00 92.62 1024 GLN A N 1
ATOM 8201 C CA . GLN A 1 1024 ? -34.018 -3.949 40.868 1.00 92.62 1024 GLN A CA 1
ATOM 8202 C C . GLN A 1 1024 ? -33.600 -3.440 39.489 1.00 92.62 1024 GLN A C 1
ATOM 8204 O O . GLN A 1 1024 ? -32.428 -3.478 39.129 1.00 92.62 1024 GLN A O 1
ATOM 8209 N N . PHE A 1 1025 ? -34.544 -2.854 38.757 1.00 91.50 1025 PHE A N 1
ATOM 8210 C CA . PHE A 1 1025 ? -34.243 -2.050 37.576 1.00 91.50 1025 PHE A CA 1
ATOM 8211 C C . PHE A 1 1025 ? -34.848 -0.667 37.730 1.00 91.50 1025 PHE A C 1
ATOM 8213 O O . PHE A 1 1025 ? -35.954 -0.512 38.242 1.00 91.50 1025 PHE A O 1
ATOM 8220 N N . VAL A 1 1026 ? -34.111 0.355 37.304 1.00 89.94 1026 VAL A N 1
ATOM 8221 C CA . VAL A 1 1026 ? -34.583 1.739 37.322 1.00 89.94 1026 VAL A CA 1
ATOM 8222 C C . VAL A 1 1026 ? -34.230 2.384 35.996 1.00 89.94 1026 VAL A C 1
ATOM 8224 O O . VAL A 1 1026 ? -33.055 2.554 35.675 1.00 89.94 1026 VAL A O 1
ATOM 8227 N N . LYS A 1 1027 ? -35.252 2.796 35.248 1.00 87.50 1027 LYS A N 1
ATOM 8228 C CA . LYS A 1 1027 ? -35.108 3.668 34.087 1.00 87.50 1027 LYS A CA 1
ATOM 8229 C C . LYS A 1 1027 ? -35.361 5.105 34.479 1.00 87.50 1027 LYS A C 1
ATOM 8231 O O . LYS A 1 1027 ? -36.265 5.415 35.251 1.00 87.50 1027 LYS A O 1
ATOM 8236 N N . THR A 1 1028 ? -34.526 5.982 33.947 1.00 88.25 1028 THR A N 1
ATOM 8237 C CA . THR A 1 1028 ? -34.558 7.405 34.246 1.00 88.25 1028 THR A CA 1
ATOM 8238 C C . THR A 1 1028 ? -34.500 8.203 32.953 1.00 88.25 1028 THR A C 1
ATOM 8240 O O . THR A 1 1028 ? -33.654 7.943 32.102 1.00 88.25 1028 THR A O 1
ATOM 8243 N N . TRP A 1 1029 ? -35.351 9.217 32.846 1.00 89.25 1029 TRP A N 1
ATOM 8244 C CA . TRP A 1 1029 ? -35.371 10.182 31.752 1.00 89.25 1029 TRP A CA 1
ATOM 8245 C C . TRP A 1 1029 ? -35.297 11.596 32.322 1.00 89.25 1029 TRP A C 1
ATOM 8247 O O . TRP A 1 1029 ? -35.953 11.900 33.319 1.00 89.25 1029 TRP A O 1
ATOM 8257 N N . VAL A 1 1030 ? -34.507 12.467 31.697 1.00 89.12 1030 VAL A N 1
ATOM 8258 C CA . VAL A 1 1030 ? -34.307 13.850 32.152 1.00 89.12 1030 VAL A CA 1
ATOM 8259 C C . VAL A 1 1030 ? -34.899 14.810 31.129 1.00 89.12 1030 VAL A C 1
ATOM 8261 O O . VAL A 1 1030 ? -34.595 14.719 29.943 1.00 89.12 1030 VAL A O 1
ATOM 8264 N N . TYR A 1 1031 ? -35.712 15.749 31.604 1.00 90.75 1031 TYR A N 1
ATOM 8265 C CA . TYR A 1 1031 ? -36.433 16.721 30.784 1.00 90.75 1031 TYR A CA 1
ATOM 8266 C C . TYR A 1 1031 ? -36.258 18.138 31.333 1.00 90.75 1031 TYR A C 1
ATOM 8268 O O . TYR A 1 1031 ? -35.774 18.336 32.448 1.00 90.75 1031 TYR A O 1
ATOM 8276 N N . THR A 1 1032 ? -36.662 19.141 30.556 1.00 90.94 1032 THR A N 1
ATOM 8277 C CA . THR A 1 1032 ? -36.739 20.527 31.031 1.00 90.94 1032 THR A CA 1
ATOM 8278 C C . THR A 1 1032 ? -37.902 20.692 32.009 1.00 90.94 1032 THR A C 1
ATOM 8280 O O . THR A 1 1032 ? -38.967 20.110 31.808 1.00 90.94 1032 THR A O 1
ATOM 8283 N N . ASN A 1 1033 ? -37.744 21.531 33.037 1.00 89.00 1033 ASN A N 1
ATOM 8284 C CA . ASN A 1 1033 ? -38.798 21.750 34.044 1.00 89.00 1033 ASN A CA 1
ATOM 8285 C C . ASN A 1 1033 ? -40.121 22.269 33.460 1.00 89.00 1033 ASN A C 1
ATOM 8287 O O . ASN A 1 1033 ? -41.181 22.016 34.026 1.00 89.00 1033 ASN A O 1
ATOM 8291 N N . SER A 1 1034 ? -40.088 22.939 32.305 1.00 89.88 1034 SER A N 1
ATOM 8292 C CA . SER A 1 1034 ? -41.293 23.371 31.583 1.00 89.88 1034 SER A CA 1
ATOM 8293 C C . SER A 1 1034 ? -42.232 22.223 31.194 1.00 89.88 1034 SER A C 1
ATOM 8295 O O . SER A 1 1034 ? -43.421 22.458 31.001 1.00 89.88 1034 SER A O 1
ATOM 8297 N N . LEU A 1 1035 ? -41.719 20.993 31.092 1.00 91.12 1035 LEU A N 1
ATOM 8298 C CA . LEU A 1 1035 ? -42.493 19.808 30.726 1.00 91.12 1035 LEU A CA 1
ATOM 8299 C C . LEU A 1 1035 ? -43.071 19.064 31.935 1.00 91.12 1035 LEU A C 1
ATOM 8301 O O . LEU A 1 1035 ? -43.765 18.072 31.731 1.00 91.12 1035 LEU A O 1
ATOM 8305 N N . PHE A 1 1036 ? -42.837 19.530 33.170 1.00 89.38 1036 PHE A N 1
ATOM 8306 C CA . PHE A 1 1036 ? -43.246 18.821 34.389 1.00 89.38 1036 PHE A CA 1
ATOM 8307 C C . PHE A 1 1036 ? -44.713 18.402 34.367 1.00 89.38 1036 PHE A C 1
ATOM 8309 O O . PHE A 1 1036 ? -45.011 17.215 34.464 1.00 89.38 1036 PHE A O 1
ATOM 8316 N N . GLN A 1 1037 ? -45.626 19.358 34.176 1.00 89.00 1037 GLN A N 1
ATOM 8317 C CA . GLN A 1 1037 ? -47.062 19.076 34.203 1.00 89.00 1037 GLN A CA 1
ATOM 8318 C C . GLN A 1 1037 ? -47.469 18.115 33.079 1.00 89.00 1037 GLN A C 1
ATOM 8320 O O . GLN A 1 1037 ? -48.251 17.199 33.302 1.00 89.00 1037 GLN A O 1
ATOM 8325 N N . THR A 1 1038 ? -46.894 18.287 31.884 1.00 91.94 1038 THR A N 1
ATOM 8326 C CA . THR A 1 1038 ? -47.180 17.430 30.724 1.00 91.94 1038 THR A CA 1
ATOM 8327 C C . THR A 1 1038 ? -46.726 15.996 30.973 1.00 91.94 1038 THR A C 1
ATOM 8329 O O . THR A 1 1038 ? -47.463 15.054 30.699 1.00 91.94 1038 THR A O 1
ATOM 8332 N N . ILE A 1 1039 ? -45.528 15.820 31.532 1.00 90.50 1039 ILE A N 1
ATOM 8333 C CA . ILE A 1 1039 ? -44.982 14.497 31.828 1.00 90.50 1039 ILE A CA 1
ATOM 8334 C C . ILE A 1 1039 ? -45.716 13.861 33.003 1.00 90.50 1039 ILE A C 1
ATOM 8336 O O . ILE A 1 1039 ? -46.000 12.673 32.942 1.00 90.50 1039 ILE A O 1
ATOM 8340 N N . ALA A 1 1040 ? -46.069 14.616 34.043 1.00 89.06 1040 ALA A N 1
ATOM 8341 C CA . ALA A 1 1040 ? -46.849 14.095 35.159 1.00 89.06 1040 ALA A CA 1
ATOM 8342 C C . ALA A 1 1040 ? -48.239 13.611 34.701 1.00 89.06 1040 ALA A C 1
ATOM 8344 O O . ALA A 1 1040 ? -48.651 12.502 35.034 1.00 89.06 1040 ALA A O 1
ATOM 8345 N N . GLU A 1 1041 ? -48.942 14.387 33.871 1.00 89.31 1041 GLU A N 1
ATOM 8346 C CA . GLU A 1 1041 ? -50.252 13.996 33.328 1.00 89.31 1041 GLU A CA 1
ATOM 8347 C C . GLU A 1 1041 ? -50.179 12.787 32.393 1.00 89.31 1041 GLU A C 1
ATOM 8349 O O . GLU A 1 1041 ? -51.112 11.981 32.363 1.00 89.31 1041 GLU A O 1
ATOM 8354 N N . PHE A 1 1042 ? -49.081 12.663 31.645 1.00 87.88 1042 PHE A N 1
ATOM 8355 C CA . PHE A 1 1042 ? -48.851 11.553 30.732 1.00 87.88 1042 PHE A CA 1
ATOM 8356 C C . PHE A 1 1042 ? -48.405 10.289 31.473 1.00 87.88 1042 PHE A C 1
ATOM 8358 O O . PHE A 1 1042 ? -49.001 9.236 31.292 1.00 87.88 1042 PHE A O 1
ATOM 8365 N N . ALA A 1 1043 ? -47.382 10.385 32.326 1.00 88.88 1043 ALA A N 1
ATOM 8366 C CA . ALA A 1 1043 ? -46.654 9.238 32.858 1.00 88.88 1043 ALA A CA 1
ATOM 8367 C C . ALA A 1 1043 ? -47.018 8.840 34.296 1.00 88.88 1043 ALA A C 1
ATOM 8369 O O . ALA A 1 1043 ? -46.825 7.685 34.676 1.00 88.88 1043 ALA A O 1
ATOM 8370 N N . CYS A 1 1044 ? -47.568 9.760 35.095 1.00 89.69 1044 CYS A N 1
ATOM 8371 C CA . CYS A 1 1044 ? -47.824 9.561 36.525 1.00 89.69 1044 CYS A CA 1
ATOM 8372 C C . CYS A 1 1044 ? -49.291 9.236 36.850 1.00 89.69 1044 CYS A C 1
ATOM 8374 O O . CYS A 1 1044 ? -49.752 9.479 37.964 1.00 89.69 1044 CYS A O 1
ATOM 8376 N N . ARG A 1 1045 ? -50.023 8.639 35.902 1.00 88.25 1045 ARG A N 1
ATOM 8377 C CA . ARG A 1 1045 ? -51.395 8.151 36.097 1.00 88.25 1045 ARG A CA 1
ATOM 8378 C C . ARG A 1 1045 ? -51.475 6.626 36.077 1.00 88.25 1045 ARG A C 1
ATOM 8380 O O . ARG A 1 1045 ? -51.234 6.004 35.047 1.00 88.25 1045 ARG A O 1
ATOM 8387 N N . PHE A 1 1046 ? -51.876 6.020 37.195 1.00 89.31 1046 PHE A N 1
ATOM 8388 C CA . PHE A 1 1046 ? -52.056 4.564 37.275 1.00 89.31 1046 PHE A CA 1
ATOM 8389 C C . PHE A 1 1046 ? -53.255 4.069 36.450 1.00 89.31 1046 PHE A C 1
ATOM 8391 O O . PHE A 1 1046 ? -53.181 3.029 35.802 1.00 89.31 1046 PHE A O 1
ATOM 8398 N N . ASP A 1 1047 ? -54.341 4.842 36.408 1.00 86.56 1047 ASP A N 1
ATOM 8399 C CA . ASP A 1 1047 ? -55.560 4.521 35.652 1.00 86.56 1047 ASP A CA 1
ATOM 8400 C C . ASP A 1 1047 ? -55.399 4.684 34.129 1.00 86.56 1047 ASP A C 1
ATOM 8402 O O . ASP A 1 1047 ? -56.286 4.313 33.363 1.00 86.56 1047 ASP A O 1
ATOM 8406 N N . LYS A 1 1048 ? -54.273 5.257 33.688 1.00 84.75 1048 LYS A N 1
ATOM 8407 C CA . LYS A 1 1048 ? -53.913 5.460 32.281 1.00 84.75 1048 LYS A CA 1
ATOM 8408 C C . LYS A 1 1048 ? -52.424 5.157 32.067 1.00 84.75 1048 LYS A C 1
ATOM 8410 O O . LYS A 1 1048 ? -51.643 6.097 31.915 1.00 84.75 1048 LYS A O 1
ATOM 8415 N N . PRO A 1 1049 ? -52.011 3.874 32.082 1.00 79.00 1049 PRO A N 1
ATOM 8416 C CA . PRO A 1 1049 ? -50.631 3.502 31.783 1.00 79.00 1049 PRO A CA 1
ATOM 8417 C C . PRO A 1 1049 ? -50.206 4.065 30.429 1.00 79.00 1049 PRO A C 1
ATOM 8419 O O . PRO A 1 1049 ? -50.827 3.789 29.406 1.00 79.00 1049 PRO A O 1
ATOM 8422 N N . PHE A 1 1050 ? -49.123 4.836 30.414 1.00 77.88 1050 PHE A N 1
ATOM 8423 C CA . PHE A 1 1050 ? -48.632 5.447 29.179 1.00 77.88 1050 PHE A CA 1
ATOM 8424 C C . PHE A 1 1050 ? -47.898 4.466 28.262 1.00 77.88 1050 PHE A C 1
ATOM 8426 O O . PHE A 1 1050 ? -47.705 4.756 27.086 1.00 77.88 1050 PHE A O 1
ATOM 8433 N N . TRP A 1 1051 ? -47.446 3.332 28.803 1.00 75.50 1051 TRP A N 1
ATOM 8434 C CA . TRP A 1 1051 ? -46.600 2.376 28.089 1.00 75.50 1051 TRP A CA 1
ATOM 8435 C C . TRP A 1 1051 ? -47.366 1.217 27.451 1.00 75.50 1051 TRP A C 1
ATOM 8437 O O . TRP A 1 1051 ? -46.789 0.520 26.622 1.00 75.50 1051 TRP A O 1
ATOM 8447 N N . ASN A 1 1052 ? -48.628 0.981 27.824 1.00 75.75 1052 ASN A N 1
ATOM 8448 C CA . ASN A 1 1052 ? -49.430 -0.098 27.252 1.00 75.75 1052 ASN A CA 1
ATOM 8449 C C . ASN A 1 1052 ? -50.933 0.191 27.418 1.00 75.75 1052 ASN A C 1
ATOM 8451 O O . ASN A 1 1052 ? -51.430 0.298 28.538 1.00 75.75 1052 ASN A O 1
ATOM 8455 N N . SER A 1 1053 ? -51.645 0.316 26.298 1.00 77.56 1053 SER A N 1
ATOM 8456 C CA . SER A 1 1053 ? -53.086 0.592 26.255 1.00 77.56 1053 SER A CA 1
ATOM 8457 C C . SER A 1 1053 ? -53.969 -0.627 26.516 1.00 77.56 1053 SER A C 1
ATOM 8459 O O . SER A 1 1053 ? -55.167 -0.458 26.729 1.00 77.56 1053 SER A O 1
ATOM 8461 N N . ASP A 1 1054 ? -53.404 -1.833 26.496 1.00 85.44 1054 ASP A N 1
ATOM 8462 C CA . ASP A 1 1054 ? -54.153 -3.094 26.521 1.00 85.44 1054 ASP A CA 1
ATOM 8463 C C . ASP A 1 1054 ? -54.534 -3.526 27.942 1.00 85.44 1054 ASP A C 1
ATOM 8465 O O . ASP A 1 1054 ? -55.257 -4.507 28.135 1.00 85.44 1054 ASP A O 1
ATOM 8469 N N . TYR A 1 1055 ? -54.090 -2.773 28.952 1.00 87.12 1055 TYR A N 1
ATOM 8470 C CA . TYR A 1 1055 ? -54.519 -2.978 30.327 1.00 87.12 1055 TYR A CA 1
ATOM 8471 C C . TYR A 1 1055 ? -56.023 -2.740 30.474 1.00 87.12 1055 TYR A C 1
ATOM 8473 O O . TYR A 1 1055 ? -56.544 -1.654 30.212 1.00 87.12 1055 TYR A O 1
ATOM 8481 N N . GLN A 1 1056 ? -56.717 -3.743 31.003 1.00 89.56 1056 GLN A N 1
ATOM 8482 C CA . GLN A 1 1056 ? -58.088 -3.601 31.459 1.00 89.56 1056 GLN A CA 1
ATOM 8483 C C . GLN A 1 1056 ? -58.089 -2.995 32.859 1.00 89.56 1056 GLN A C 1
ATOM 8485 O O . GLN A 1 1056 ? -57.667 -3.627 33.832 1.00 89.56 1056 GLN A O 1
ATOM 8490 N N . ILE A 1 1057 ? -58.569 -1.756 32.956 1.00 88.62 1057 ILE A N 1
ATOM 8491 C CA . ILE A 1 1057 ? -58.777 -1.073 34.232 1.00 88.62 1057 ILE A CA 1
ATOM 8492 C C . ILE A 1 1057 ? -59.991 -1.706 34.916 1.00 88.62 1057 ILE A C 1
ATOM 8494 O O . ILE A 1 1057 ? -61.115 -1.581 34.429 1.00 88.62 1057 ILE A O 1
ATOM 8498 N N . VAL A 1 1058 ? -59.755 -2.407 36.024 1.00 88.12 1058 VAL A N 1
ATOM 8499 C CA . VAL A 1 1058 ? -60.815 -3.058 36.807 1.00 88.12 1058 VAL A CA 1
ATOM 8500 C C . VAL A 1 1058 ? -61.475 -2.027 37.722 1.00 88.12 1058 VAL A C 1
ATOM 8502 O O . VAL A 1 1058 ? -62.701 -1.949 37.789 1.00 88.12 1058 VAL A O 1
ATOM 8505 N N . ASP A 1 1059 ? -60.662 -1.197 38.381 1.00 87.19 1059 ASP A N 1
ATOM 8506 C CA . ASP A 1 1059 ? -61.085 -0.061 39.201 1.00 87.19 1059 ASP A CA 1
ATOM 8507 C C . ASP A 1 1059 ? -59.952 0.985 39.337 1.00 87.19 1059 ASP A C 1
ATOM 8509 O O . ASP A 1 1059 ? -58.937 0.921 38.644 1.00 87.19 1059 ASP A O 1
ATOM 8513 N N . ASN A 1 1060 ? -60.114 1.978 40.221 1.00 81.69 1060 ASN A N 1
ATOM 8514 C CA . ASN A 1 1060 ? -59.124 3.050 40.423 1.00 81.69 1060 ASN A CA 1
ATOM 8515 C C . ASN A 1 1060 ? -57.800 2.579 41.062 1.00 81.69 1060 ASN A C 1
ATOM 8517 O O . ASN A 1 1060 ? -56.861 3.371 41.149 1.00 81.69 1060 ASN A O 1
ATOM 8521 N N . GLN A 1 1061 ? -57.731 1.342 41.558 1.00 90.19 1061 GLN A N 1
ATOM 8522 C CA . GLN A 1 1061 ? -56.568 0.762 42.231 1.00 90.19 1061 GLN A CA 1
ATOM 8523 C C . GLN A 1 1061 ? -56.046 -0.498 41.539 1.00 90.19 1061 GLN A C 1
ATOM 8525 O O . GLN A 1 1061 ? -54.905 -0.861 41.787 1.00 90.19 1061 GLN A O 1
ATOM 8530 N N . THR A 1 1062 ? -56.810 -1.132 40.652 1.00 92.31 1062 THR A N 1
ATOM 8531 C CA . THR A 1 1062 ? -56.460 -2.424 40.057 1.00 92.31 1062 THR A CA 1
ATOM 8532 C C . THR A 1 1062 ? -56.577 -2.389 38.538 1.00 92.31 1062 THR A C 1
ATOM 8534 O O . THR A 1 1062 ? -57.596 -1.965 37.984 1.00 92.31 1062 THR A O 1
ATOM 8537 N N . ARG A 1 1063 ? -55.557 -2.901 37.846 1.00 93.69 1063 ARG A N 1
ATOM 8538 C CA . ARG A 1 1063 ? -55.581 -3.133 36.395 1.00 93.69 1063 ARG A CA 1
ATOM 8539 C C . ARG A 1 1063 ? -55.001 -4.498 36.052 1.00 93.69 1063 ARG A C 1
ATOM 8541 O O . ARG A 1 1063 ? -54.183 -5.028 36.796 1.00 93.69 1063 ARG A O 1
ATOM 8548 N N . THR A 1 1064 ? -55.432 -5.067 34.934 1.00 92.31 1064 THR A N 1
ATOM 8549 C CA . THR A 1 1064 ? -55.006 -6.405 34.499 1.00 92.31 1064 THR A CA 1
ATOM 8550 C C . THR A 1 1064 ? -54.545 -6.404 33.050 1.00 92.31 1064 THR A C 1
ATOM 8552 O O . THR A 1 1064 ? -55.062 -5.633 32.245 1.00 92.31 1064 THR A O 1
ATOM 8555 N N . LEU A 1 1065 ? -53.577 -7.256 32.720 1.00 91.19 1065 LEU A N 1
ATOM 8556 C CA . LEU A 1 1065 ? -53.070 -7.457 31.362 1.00 91.19 1065 LEU A CA 1
ATOM 8557 C C . LEU A 1 1065 ? -52.901 -8.953 31.110 1.00 91.19 1065 LEU A C 1
ATOM 8559 O O . LEU A 1 1065 ? -52.389 -9.668 31.966 1.00 91.19 1065 LEU A O 1
ATOM 8563 N N . ILE A 1 1066 ? -53.310 -9.424 29.935 1.00 88.00 1066 ILE A N 1
ATOM 8564 C CA . ILE A 1 1066 ? -53.027 -10.793 29.501 1.00 88.00 1066 ILE A CA 1
ATOM 8565 C C . ILE A 1 1066 ? -51.785 -10.745 28.619 1.00 88.00 1066 ILE A C 1
ATOM 8567 O O . ILE A 1 1066 ? -51.812 -10.123 27.560 1.00 88.00 1066 ILE A O 1
ATOM 8571 N N . VAL A 1 1067 ? -50.713 -11.395 29.061 1.00 82.62 1067 VAL A N 1
ATOM 8572 C CA . VAL A 1 1067 ? -49.463 -11.537 28.310 1.00 82.62 1067 VAL A CA 1
ATOM 8573 C C . VAL A 1 1067 ? -49.381 -12.963 27.778 1.00 82.62 1067 VAL A C 1
ATOM 8575 O O . VAL A 1 1067 ? -49.676 -13.915 28.499 1.00 82.62 1067 VAL A O 1
ATOM 8578 N N . GLU A 1 1068 ? -49.027 -13.117 26.507 1.00 78.62 1068 GLU A N 1
ATOM 8579 C CA . GLU A 1 1068 ? -48.801 -14.429 25.898 1.00 78.62 1068 GLU A CA 1
ATOM 8580 C C . GLU A 1 1068 ? -47.320 -14.814 26.068 1.00 78.62 1068 GLU A C 1
ATOM 8582 O O . GLU A 1 1068 ? -46.440 -14.038 25.700 1.00 78.62 1068 GLU A O 1
ATOM 8587 N N . ASP A 1 1069 ? -47.055 -15.992 26.641 1.00 69.50 1069 ASP A N 1
ATOM 8588 C CA . ASP A 1 1069 ? -45.721 -16.588 26.807 1.00 69.50 1069 ASP A CA 1
ATOM 8589 C C . ASP A 1 1069 ? -45.715 -17.973 26.141 1.00 69.50 1069 ASP A C 1
ATOM 8591 O O . ASP A 1 1069 ? -46.244 -18.957 26.667 1.00 69.50 1069 ASP A O 1
ATOM 8595 N N . GLY A 1 1070 ? -45.210 -18.040 24.908 1.00 70.56 1070 GLY A N 1
ATOM 8596 C CA . GLY A 1 1070 ? -45.319 -19.233 24.070 1.00 70.56 1070 GLY A CA 1
ATOM 8597 C C . GLY A 1 1070 ? -46.781 -19.618 23.801 1.00 70.56 1070 GLY A C 1
ATOM 8598 O O . GLY A 1 1070 ? -47.506 -18.894 23.125 1.00 70.56 1070 GLY A O 1
ATOM 8599 N N . ASN A 1 1071 ? -47.206 -20.777 24.312 1.00 68.81 1071 ASN A N 1
ATOM 8600 C CA . ASN A 1 1071 ? -48.599 -21.244 24.231 1.00 68.81 1071 ASN A CA 1
ATOM 8601 C C . ASN A 1 1071 ? -49.422 -20.923 25.494 1.00 68.81 1071 ASN A C 1
ATOM 8603 O O . ASN A 1 1071 ? -50.622 -21.211 25.523 1.00 68.81 1071 ASN A O 1
ATOM 8607 N N . ASP A 1 1072 ? -48.801 -20.354 26.528 1.00 74.88 1072 ASP A N 1
ATOM 8608 C CA . ASP A 1 1072 ? -49.439 -20.050 27.804 1.00 74.88 1072 ASP A CA 1
ATOM 8609 C C . ASP A 1 1072 ? -49.901 -18.584 27.859 1.00 74.88 1072 ASP A C 1
ATOM 8611 O O . ASP A 1 1072 ? -49.327 -17.687 27.241 1.00 74.88 1072 ASP A O 1
ATOM 8615 N N . LYS A 1 1073 ? -50.982 -18.331 28.607 1.00 83.94 1073 LYS A N 1
ATOM 8616 C CA . LYS A 1 1073 ? -51.511 -16.981 28.855 1.00 83.94 1073 LYS A CA 1
ATOM 8617 C C . LYS A 1 1073 ? -51.320 -16.620 30.317 1.00 83.94 1073 LYS A C 1
ATOM 8619 O O . LYS A 1 1073 ? -51.913 -17.248 31.195 1.00 83.94 1073 LYS A O 1
ATOM 8624 N N . ILE A 1 1074 ? -50.516 -15.596 30.565 1.00 86.56 1074 ILE A N 1
ATOM 8625 C CA . ILE A 1 1074 ? -50.217 -15.071 31.893 1.00 86.56 1074 ILE A CA 1
ATOM 8626 C C . ILE A 1 1074 ? -51.150 -13.890 32.164 1.00 86.56 1074 ILE A C 1
ATOM 8628 O O . ILE A 1 1074 ? -51.119 -12.883 31.461 1.00 86.56 1074 ILE A O 1
ATOM 8632 N N . ASN A 1 1075 ? -51.980 -14.000 33.202 1.00 89.81 1075 ASN A N 1
ATOM 8633 C CA . ASN A 1 1075 ? -52.817 -12.894 33.664 1.00 89.81 1075 ASN A CA 1
ATOM 8634 C C . ASN A 1 1075 ? -52.046 -12.069 34.698 1.00 89.81 1075 ASN A C 1
ATOM 8636 O O . ASN A 1 1075 ? -51.948 -12.462 35.862 1.00 89.81 1075 ASN A O 1
ATOM 8640 N N . LEU A 1 1076 ? -51.527 -10.921 34.278 1.00 90.81 1076 LEU A N 1
ATOM 8641 C CA . LEU A 1 1076 ? -50.912 -9.943 35.164 1.00 90.81 1076 LEU A CA 1
ATOM 8642 C C . LEU A 1 1076 ? -51.989 -9.133 35.876 1.00 90.81 1076 LEU A C 1
ATOM 8644 O O . LEU A 1 1076 ? -52.915 -8.626 35.245 1.00 90.81 1076 LEU A O 1
ATOM 8648 N N . THR A 1 1077 ? -51.851 -8.996 37.190 1.00 93.12 1077 THR A N 1
ATOM 8649 C CA . THR A 1 1077 ? -52.689 -8.134 38.027 1.00 93.12 1077 THR A CA 1
ATOM 8650 C C . THR A 1 1077 ? -51.803 -7.120 38.726 1.00 93.12 1077 THR A C 1
ATOM 8652 O O . THR A 1 1077 ? -50.906 -7.488 39.479 1.00 93.12 1077 THR A O 1
ATOM 8655 N N . GLU A 1 1078 ? -52.060 -5.839 38.491 1.00 93.88 1078 GLU A N 1
ATOM 8656 C CA . GLU A 1 1078 ? -51.347 -4.737 39.123 1.00 93.88 1078 GLU A CA 1
ATOM 8657 C C . GLU A 1 1078 ? -52.264 -4.000 40.093 1.00 93.88 1078 GLU A C 1
ATOM 8659 O O . GLU A 1 1078 ? -53.373 -3.610 39.724 1.00 93.88 1078 GLU A O 1
ATOM 8664 N N . THR A 1 1079 ? -51.787 -3.788 41.320 1.00 94.88 1079 THR A N 1
ATOM 8665 C CA . THR A 1 1079 ? -52.526 -3.115 42.395 1.00 94.88 1079 THR A CA 1
ATOM 8666 C C . THR A 1 1079 ? -51.758 -1.887 42.877 1.00 94.88 1079 THR A C 1
ATOM 8668 O O . THR A 1 1079 ? -50.668 -2.001 43.433 1.00 94.88 1079 THR A O 1
ATOM 8671 N N . CYS A 1 1080 ? -52.320 -0.700 42.671 1.00 94.69 1080 CYS A N 1
ATOM 8672 C CA . CYS A 1 1080 ? -51.789 0.575 43.132 1.00 94.69 1080 CYS A CA 1
ATOM 8673 C C . CYS A 1 1080 ? -51.796 0.649 44.660 1.00 94.69 1080 CYS A C 1
ATOM 8675 O O . CYS A 1 1080 ? -52.837 0.508 45.302 1.00 94.69 1080 CYS A O 1
ATOM 8677 N N . THR A 1 1081 ? -50.629 0.903 45.244 1.00 94.56 1081 THR A N 1
ATOM 8678 C CA . THR A 1 1081 ? -50.439 1.009 46.694 1.00 94.56 1081 THR A CA 1
ATOM 8679 C C . THR A 1 1081 ? -50.351 2.460 47.158 1.00 94.56 1081 THR A C 1
ATOM 8681 O O . THR A 1 1081 ? -50.709 2.762 48.297 1.00 94.56 1081 THR A O 1
ATOM 8684 N N . ASN A 1 1082 ? -49.899 3.371 46.291 1.00 91.81 1082 ASN A N 1
ATOM 8685 C CA . ASN A 1 1082 ? -49.746 4.793 46.590 1.00 91.81 1082 ASN A CA 1
ATOM 8686 C C . ASN A 1 1082 ? -49.804 5.622 45.297 1.00 91.81 1082 ASN A C 1
ATOM 8688 O O . ASN A 1 1082 ? -49.215 5.230 44.297 1.00 91.81 1082 ASN A O 1
ATOM 8692 N N . ALA A 1 1083 ? -50.468 6.780 45.297 1.00 90.38 1083 ALA A N 1
ATOM 8693 C CA . ALA A 1 1083 ? -50.515 7.674 44.137 1.00 90.38 1083 ALA A CA 1
ATOM 8694 C C . ALA A 1 1083 ? -50.669 9.143 44.553 1.00 90.38 1083 ALA A C 1
ATOM 8696 O O . ALA A 1 1083 ? -51.407 9.470 45.482 1.00 90.38 1083 ALA A O 1
ATOM 8697 N N . ASN A 1 1084 ? -49.995 10.042 43.837 1.00 88.12 1084 ASN A N 1
ATOM 8698 C CA . ASN A 1 1084 ? -50.116 11.491 43.960 1.00 88.12 1084 ASN A CA 1
ATOM 8699 C C . ASN A 1 1084 ? -49.944 12.173 42.585 1.00 88.12 1084 ASN A C 1
ATOM 8701 O O . ASN A 1 1084 ? -49.735 11.514 41.571 1.00 88.12 1084 ASN A O 1
ATOM 8705 N N . GLY A 1 1085 ? -50.031 13.508 42.534 1.00 83.50 1085 GLY A N 1
ATOM 8706 C CA . GLY A 1 1085 ? -49.923 14.264 41.277 1.00 83.50 1085 GLY A CA 1
ATOM 8707 C C . GLY A 1 1085 ? -48.552 14.211 40.585 1.00 83.50 1085 GLY A C 1
ATOM 8708 O O . GLY A 1 1085 ? -48.439 14.670 39.457 1.00 83.50 1085 GLY A O 1
ATOM 8709 N N . ALA A 1 1086 ? -47.525 13.669 41.241 1.00 88.31 1086 ALA A N 1
ATOM 8710 C CA . ALA A 1 1086 ? -46.162 13.551 40.733 1.00 88.31 1086 ALA A CA 1
ATOM 8711 C C . ALA A 1 1086 ? -45.702 12.088 40.571 1.00 88.31 1086 ALA A C 1
ATOM 8713 O O . ALA A 1 1086 ? -44.550 11.861 40.212 1.00 88.31 1086 ALA A O 1
ATOM 8714 N N . GLY A 1 1087 ? -46.551 11.086 40.835 1.00 92.62 1087 GLY A N 1
ATOM 8715 C CA . GLY A 1 1087 ? -46.174 9.679 40.696 1.00 92.62 1087 GLY A CA 1
ATOM 8716 C C . GLY A 1 1087 ? -47.087 8.685 41.405 1.00 92.62 1087 GLY A C 1
ATOM 8717 O O . GLY A 1 1087 ? -47.995 9.062 42.142 1.00 92.62 1087 GLY A O 1
ATOM 8718 N N . TYR A 1 1088 ? -46.820 7.399 41.202 1.00 93.44 1088 TYR A N 1
ATOM 8719 C CA . TYR A 1 1088 ? -47.511 6.289 41.855 1.00 93.44 1088 TYR A CA 1
ATOM 8720 C C . TYR A 1 1088 ? -46.597 5.076 42.064 1.00 93.44 1088 TYR A C 1
ATOM 8722 O O . TYR A 1 1088 ? -45.571 4.932 41.399 1.00 93.44 1088 TYR A O 1
ATOM 8730 N N . GLU A 1 1089 ? -46.999 4.205 42.985 1.00 95.00 1089 GLU A N 1
ATOM 8731 C CA . GLU A 1 1089 ? -46.382 2.927 43.336 1.00 95.00 1089 GLU A CA 1
ATOM 8732 C C . GLU A 1 1089 ? -47.442 1.820 43.272 1.00 95.00 1089 GLU A C 1
ATOM 8734 O O . GLU A 1 1089 ? -48.616 2.055 43.570 1.00 95.00 1089 GLU A O 1
ATOM 8739 N N . TYR A 1 1090 ? -47.044 0.618 42.867 1.00 94.50 1090 TYR A N 1
ATOM 8740 C CA . TYR A 1 1090 ? -47.945 -0.520 42.698 1.00 94.50 1090 TYR A CA 1
ATOM 8741 C C . TYR A 1 1090 ? -47.221 -1.854 42.894 1.00 94.50 1090 TYR A C 1
ATOM 8743 O O . TYR A 1 1090 ? -46.000 -1.943 42.763 1.00 94.50 1090 TYR A O 1
ATOM 8751 N N . THR A 1 1091 ? -47.976 -2.897 43.223 1.00 95.56 1091 THR A N 1
ATOM 8752 C CA . THR A 1 1091 ? -47.515 -4.291 43.218 1.00 95.56 1091 THR A CA 1
ATOM 8753 C C . THR A 1 1091 ? -48.022 -5.009 41.977 1.00 95.56 1091 THR A C 1
ATOM 8755 O O . THR A 1 1091 ? -49.078 -4.653 41.458 1.00 95.56 1091 THR A O 1
ATOM 8758 N N . GLN A 1 1092 ? -47.290 -6.020 41.512 1.00 92.88 1092 GLN A N 1
ATOM 8759 C CA . GLN A 1 1092 ? -47.678 -6.845 40.369 1.00 92.88 1092 GLN A CA 1
ATOM 8760 C C . GLN A 1 1092 ? -47.620 -8.330 40.732 1.00 92.88 1092 GLN A C 1
ATOM 8762 O O . GLN A 1 1092 ? -46.610 -8.803 41.245 1.00 92.88 1092 GLN A O 1
ATOM 8767 N N . ASP A 1 1093 ? -48.672 -9.063 40.390 1.00 90.88 1093 ASP A N 1
ATOM 8768 C CA . ASP A 1 1093 ? -48.748 -10.518 40.491 1.00 90.88 1093 ASP A CA 1
ATOM 8769 C C . ASP A 1 1093 ? -49.044 -11.121 39.109 1.00 90.88 1093 ASP A C 1
ATOM 8771 O O . ASP A 1 1093 ? -49.654 -10.470 38.260 1.00 90.88 1093 ASP A O 1
ATOM 8775 N N . GLY A 1 1094 ? -48.626 -12.368 38.874 1.00 86.50 1094 GLY A N 1
ATOM 8776 C CA . GLY A 1 1094 ? -48.991 -13.131 37.671 1.00 86.50 1094 GLY A CA 1
ATOM 8777 C C . GLY A 1 1094 ? -47.849 -13.950 37.070 1.00 86.50 1094 GLY A C 1
ATOM 8778 O O . GLY A 1 1094 ? -48.085 -15.072 36.629 1.00 86.50 1094 GLY A O 1
ATOM 8779 N N . PHE A 1 1095 ? -46.610 -13.452 37.115 1.00 85.25 1095 PHE A N 1
ATOM 8780 C CA . PHE A 1 1095 ? -45.442 -14.203 36.643 1.00 85.25 1095 PHE A CA 1
ATOM 8781 C C . PHE A 1 1095 ? -45.077 -15.340 37.602 1.00 85.25 1095 PHE A C 1
ATOM 8783 O O . PHE A 1 1095 ? -44.944 -15.148 38.814 1.00 85.25 1095 PHE A O 1
ATOM 8790 N N . LYS A 1 1096 ? -44.912 -16.550 37.060 1.00 84.19 1096 LYS A N 1
ATOM 8791 C CA . LYS A 1 1096 ? -44.622 -17.746 37.854 1.00 84.19 1096 LYS A CA 1
ATOM 8792 C C . LYS A 1 1096 ? -43.203 -17.666 38.421 1.00 84.19 1096 LYS A C 1
ATOM 8794 O O . LYS A 1 1096 ? -42.247 -17.461 37.691 1.00 84.19 1096 LYS A O 1
ATOM 8799 N N . GLY A 1 1097 ? -43.063 -17.861 39.731 1.00 85.81 1097 GLY A N 1
ATOM 8800 C CA . GLY A 1 1097 ? -41.759 -17.822 40.399 1.00 85.81 1097 GLY A CA 1
ATOM 8801 C C . GLY A 1 1097 ? -41.193 -16.414 40.623 1.00 85.81 1097 GLY A C 1
ATOM 8802 O O . GLY A 1 1097 ? -40.064 -16.302 41.097 1.00 85.81 1097 GLY A O 1
ATOM 8803 N N . VAL A 1 1098 ? -41.957 -15.351 40.335 1.00 88.69 1098 VAL A N 1
ATOM 8804 C CA . VAL A 1 1098 ? -41.631 -13.966 40.708 1.00 88.69 1098 VAL A CA 1
ATOM 8805 C C . VAL A 1 1098 ? -42.393 -13.596 41.982 1.00 88.69 1098 VAL A C 1
ATOM 8807 O O . VAL A 1 1098 ? -43.602 -13.789 42.076 1.00 88.69 1098 VAL A O 1
ATOM 8810 N N . GLN A 1 1099 ? -41.694 -13.057 42.979 1.00 89.38 1099 GLN A N 1
ATOM 8811 C CA . GLN A 1 1099 ? -42.258 -12.683 44.278 1.00 89.38 1099 GLN A CA 1
ATOM 8812 C C . GLN A 1 1099 ? -41.947 -11.226 44.628 1.00 89.38 1099 GLN A C 1
ATOM 8814 O O . GLN A 1 1099 ? -40.896 -10.697 44.266 1.00 89.38 1099 GLN A O 1
ATOM 8819 N N . ASN A 1 1100 ? -42.819 -10.599 45.425 1.00 89.94 1100 ASN A N 1
ATOM 8820 C CA . ASN A 1 1100 ? -42.646 -9.232 45.937 1.00 89.94 1100 ASN A CA 1
ATOM 8821 C C . ASN A 1 1100 ? -42.395 -8.183 44.836 1.00 89.94 1100 ASN A C 1
ATOM 8823 O O . ASN A 1 1100 ? -41.629 -7.244 45.054 1.00 89.94 1100 ASN A O 1
ATOM 8827 N N . CYS A 1 1101 ? -43.017 -8.342 43.662 1.00 93.12 1101 CYS A N 1
ATOM 8828 C CA . CYS A 1 1101 ? -42.838 -7.405 42.560 1.00 93.12 1101 CYS A CA 1
ATOM 8829 C C . CYS A 1 1101 ? -43.502 -6.062 42.891 1.00 93.12 1101 CYS A C 1
ATOM 8831 O O . CYS A 1 1101 ? -44.724 -5.961 43.013 1.00 93.12 1101 CYS A O 1
ATOM 8833 N N . ARG A 1 1102 ? -42.675 -5.033 43.061 1.00 94.81 1102 ARG A N 1
ATOM 8834 C CA . ARG A 1 1102 ? -43.048 -3.657 43.386 1.00 94.81 1102 ARG A CA 1
ATOM 8835 C C . ARG A 1 1102 ? -42.523 -2.734 42.307 1.00 94.81 1102 ARG A C 1
ATOM 8837 O O . ARG A 1 1102 ? -41.380 -2.867 41.881 1.00 94.81 1102 ARG A O 1
ATOM 8844 N N . GLN A 1 1103 ? -43.342 -1.788 41.888 1.00 94.00 1103 GLN A N 1
ATOM 8845 C CA . GLN A 1 1103 ? -43.035 -0.872 40.805 1.00 94.00 1103 GLN A CA 1
ATOM 8846 C C . GLN A 1 1103 ? -43.443 0.550 41.166 1.00 94.00 1103 GLN A C 1
ATOM 8848 O O . GLN A 1 1103 ? -44.310 0.768 42.012 1.00 94.00 1103 GLN A O 1
ATOM 8853 N N . TYR A 1 1104 ? -42.815 1.528 40.523 1.00 94.06 1104 TYR A N 1
ATOM 8854 C CA . TYR A 1 1104 ? -43.182 2.929 40.664 1.00 94.06 1104 TYR A CA 1
ATOM 8855 C C . TYR A 1 1104 ? -42.930 3.715 39.383 1.00 94.06 1104 TYR A C 1
ATOM 8857 O O . TYR A 1 1104 ? -42.039 3.390 38.601 1.00 94.06 1104 TYR A O 1
ATOM 8865 N N . SER A 1 1105 ? -43.680 4.800 39.207 1.00 93.38 1105 SER A N 1
ATOM 8866 C CA . SER A 1 1105 ? -43.401 5.849 38.228 1.00 93.38 1105 SER A CA 1
ATOM 8867 C C . SER A 1 1105 ? -43.523 7.203 38.909 1.00 93.38 1105 SER A C 1
ATOM 8869 O O . SER A 1 1105 ? -44.547 7.476 39.530 1.00 93.38 1105 SER A O 1
ATOM 8871 N N . ARG A 1 1106 ? -42.496 8.054 38.839 1.00 93.94 1106 ARG A N 1
ATOM 8872 C CA . ARG A 1 1106 ? -42.532 9.374 39.486 1.00 93.94 1106 ARG A CA 1
ATOM 8873 C C . ARG A 1 1106 ? -41.678 10.418 38.789 1.00 93.94 1106 ARG A C 1
ATOM 8875 O O . ARG A 1 1106 ? -40.643 10.091 38.209 1.00 93.94 1106 ARG A O 1
ATOM 8882 N N . VAL A 1 1107 ? -42.081 11.673 38.921 1.00 92.31 1107 VAL A N 1
ATOM 8883 C CA . VAL A 1 1107 ? -41.340 12.852 38.485 1.00 92.31 1107 VAL A CA 1
ATOM 8884 C C . VAL A 1 1107 ? -40.809 13.599 39.705 1.00 92.31 1107 VAL A C 1
ATOM 8886 O O . VAL A 1 1107 ? -41.545 13.879 40.647 1.00 92.31 1107 VAL A O 1
ATOM 8889 N N . GLU A 1 1108 ? -39.523 13.929 39.684 1.00 91.56 1108 GLU A N 1
ATOM 8890 C CA . GLU A 1 1108 ? -38.832 14.655 40.751 1.00 91.56 1108 GLU A CA 1
ATOM 8891 C C . GLU A 1 1108 ? -37.961 15.784 40.172 1.00 91.56 1108 GLU A C 1
ATOM 8893 O O . GLU A 1 1108 ? -37.448 15.676 39.054 1.00 91.56 1108 GLU A O 1
ATOM 8898 N N . ASP A 1 1109 ? -37.791 16.878 40.921 1.00 85.31 1109 ASP A N 1
ATOM 8899 C CA . ASP A 1 1109 ? -36.800 17.909 40.589 1.00 85.31 1109 ASP A CA 1
ATOM 8900 C C . ASP A 1 1109 ? -35.390 17.301 40.638 1.00 85.31 1109 ASP A C 1
ATOM 8902 O O . ASP A 1 1109 ? -35.061 16.557 41.564 1.00 85.31 1109 ASP A O 1
ATOM 8906 N N . TYR A 1 1110 ? -34.546 17.609 39.647 1.00 81.19 1110 TYR A N 1
ATOM 8907 C CA . TYR A 1 1110 ? -33.223 16.987 39.519 1.00 81.19 1110 TYR A CA 1
ATOM 8908 C C . TYR A 1 1110 ? -32.073 17.992 39.549 1.00 81.19 1110 TYR A C 1
ATOM 8910 O O . TYR A 1 1110 ? -31.171 17.884 40.377 1.00 81.19 1110 TYR A O 1
ATOM 8918 N N . LEU A 1 1111 ? -32.097 18.985 38.658 1.00 82.12 1111 LEU A N 1
ATOM 8919 C CA . LEU A 1 1111 ? -31.114 20.069 38.591 1.00 82.12 1111 LEU A CA 1
ATOM 8920 C C . LEU A 1 1111 ? -31.845 21.393 38.359 1.00 82.12 1111 LEU A C 1
ATOM 8922 O O . LEU A 1 1111 ? -33.033 21.408 38.044 1.00 82.12 1111 LEU A O 1
ATOM 8926 N N . LYS A 1 1112 ? -31.132 22.519 38.470 1.00 77.50 1112 LYS A N 1
ATOM 8927 C CA . LYS A 1 1112 ? -31.690 23.827 38.110 1.00 77.50 1112 LYS A CA 1
ATOM 8928 C C . LYS A 1 1112 ? -32.220 23.763 36.667 1.00 77.50 1112 LYS A C 1
ATOM 8930 O O . LYS A 1 1112 ? -31.460 23.458 35.751 1.00 77.50 1112 LYS A O 1
ATOM 8935 N N . ASP A 1 1113 ? -33.523 23.983 36.509 1.00 84.31 1113 ASP A N 1
ATOM 8936 C CA . ASP A 1 1113 ? -34.279 23.933 35.248 1.00 84.31 1113 ASP A CA 1
ATOM 8937 C C . ASP A 1 1113 ? -34.469 22.533 34.608 1.00 84.31 1113 ASP A C 1
ATOM 8939 O O . ASP A 1 1113 ? -34.944 22.442 33.469 1.00 84.31 1113 ASP A O 1
ATOM 8943 N N . LYS A 1 1114 ? -34.164 21.435 35.323 1.00 89.94 1114 LYS A N 1
ATOM 8944 C CA . LYS A 1 1114 ? -34.370 20.051 34.848 1.00 89.94 1114 LYS A CA 1
ATOM 8945 C C . LYS A 1 1114 ? -35.108 19.164 35.853 1.00 89.94 1114 LYS A C 1
ATOM 8947 O O . LYS A 1 1114 ? -34.753 19.119 37.032 1.00 89.94 1114 LYS A O 1
ATOM 8952 N N . MET A 1 1115 ? -36.030 18.356 35.335 1.00 91.00 1115 MET A N 1
ATOM 8953 C CA . MET A 1 1115 ? -36.778 17.342 36.078 1.00 91.00 1115 MET A CA 1
ATOM 8954 C C . MET A 1 1115 ? -36.397 15.944 35.606 1.00 91.00 1115 MET A C 1
ATOM 8956 O O . MET A 1 1115 ? -35.901 15.750 34.492 1.00 91.00 1115 MET A O 1
ATOM 8960 N N . LYS A 1 1116 ? -36.664 14.957 36.450 1.00 93.06 1116 LYS A N 1
ATOM 8961 C CA . LYS A 1 1116 ? -36.344 13.558 36.215 1.00 93.06 1116 LYS A CA 1
ATOM 8962 C C . LYS A 1 1116 ? -37.601 12.709 36.357 1.00 93.06 1116 LYS A C 1
ATOM 8964 O O . LYS A 1 1116 ? -38.198 12.669 37.425 1.00 93.06 1116 LYS A O 1
ATOM 8969 N N . LEU A 1 1117 ? -37.982 12.013 35.289 1.00 93.06 1117 LEU A N 1
ATOM 8970 C CA . LEU A 1 1117 ? -38.961 10.929 35.330 1.00 93.06 1117 LEU A CA 1
ATOM 8971 C C . LEU A 1 1117 ? -38.215 9.632 35.634 1.00 93.06 1117 LEU A C 1
ATOM 8973 O O . LEU A 1 1117 ? -37.233 9.316 34.965 1.00 93.06 1117 LEU A O 1
ATOM 8977 N N . SER A 1 1118 ? -38.687 8.875 36.614 1.00 92.38 1118 SER A N 1
ATOM 8978 C CA . SER A 1 1118 ? -38.157 7.554 36.944 1.00 92.38 1118 SER A CA 1
ATOM 8979 C C . SER A 1 1118 ? -39.262 6.524 36.873 1.00 92.38 1118 SER A C 1
ATOM 8981 O O . SER A 1 1118 ? -40.337 6.747 37.424 1.00 92.38 1118 SER A O 1
ATOM 8983 N N . TRP A 1 1119 ? -38.968 5.390 36.255 1.00 92.38 1119 TRP A N 1
ATOM 8984 C CA . TRP A 1 1119 ? -39.735 4.166 36.417 1.00 92.38 1119 TRP A CA 1
ATOM 8985 C C . TRP A 1 1119 ? -38.819 3.124 37.039 1.00 92.38 1119 TRP A C 1
ATOM 8987 O O . TRP A 1 1119 ? -37.686 2.956 36.587 1.00 92.38 1119 TRP A O 1
ATOM 8997 N N . GLY A 1 1120 ? -39.271 2.456 38.090 1.00 92.75 1120 GLY A N 1
ATOM 8998 C CA . GLY A 1 1120 ? -38.484 1.424 38.742 1.00 92.75 1120 GLY A CA 1
ATOM 8999 C C . GLY A 1 1120 ? -39.312 0.199 39.054 1.00 92.75 1120 GLY A C 1
ATOM 9000 O O . GLY A 1 1120 ? -40.508 0.302 39.308 1.00 92.75 1120 GLY A O 1
ATOM 9001 N N . ILE A 1 1121 ? -38.645 -0.945 39.057 1.00 92.81 1121 ILE A N 1
ATOM 9002 C CA . ILE A 1 1121 ? -39.200 -2.248 39.388 1.00 92.81 1121 ILE A CA 1
ATOM 9003 C C . ILE A 1 1121 ? -38.256 -2.971 40.335 1.00 92.81 1121 ILE A C 1
ATOM 9005 O O . ILE A 1 1121 ? -37.037 -2.811 40.266 1.00 92.81 1121 ILE A O 1
ATOM 9009 N N . THR A 1 1122 ? -38.812 -3.725 41.269 1.00 94.25 1122 THR A N 1
ATOM 9010 C CA . THR A 1 1122 ? -38.065 -4.467 42.276 1.00 94.25 1122 THR A CA 1
ATOM 9011 C C . THR A 1 1122 ? -38.786 -5.774 42.575 1.00 94.25 1122 THR A C 1
ATOM 9013 O O . THR A 1 1122 ? -39.992 -5.748 42.792 1.00 94.25 1122 THR A O 1
ATOM 9016 N N . PHE A 1 1123 ? -38.092 -6.909 42.550 1.00 93.12 1123 PHE A N 1
ATOM 9017 C CA . PHE A 1 1123 ? -38.703 -8.233 42.700 1.00 93.12 1123 PHE A CA 1
ATOM 9018 C C . PHE A 1 1123 ? -37.694 -9.288 43.166 1.00 93.12 1123 PHE A C 1
ATOM 9020 O O . PHE A 1 1123 ? -36.488 -9.057 43.209 1.00 93.12 1123 PHE A O 1
ATOM 9027 N N . LYS A 1 1124 ? -38.184 -10.475 43.521 1.00 90.50 1124 LYS A N 1
ATOM 9028 C CA . LYS A 1 1124 ? -37.374 -11.674 43.768 1.00 90.50 1124 LYS A CA 1
ATOM 9029 C C . LYS A 1 1124 ? -37.776 -12.777 42.807 1.00 90.50 1124 LYS A C 1
ATOM 9031 O O . LYS A 1 1124 ? -38.939 -12.856 42.426 1.00 90.50 1124 LYS A O 1
ATOM 9036 N N . ILE A 1 1125 ? -36.827 -13.640 42.480 1.00 88.12 1125 ILE A N 1
ATOM 9037 C CA . ILE A 1 1125 ? -37.051 -14.817 41.643 1.00 88.12 1125 ILE A CA 1
ATOM 9038 C C . ILE A 1 1125 ? -36.791 -16.091 42.443 1.00 88.12 1125 ILE A C 1
ATOM 9040 O O . ILE A 1 1125 ? -35.890 -16.135 43.281 1.00 88.12 1125 ILE A O 1
ATOM 9044 N N . GLU A 1 1126 ? -37.576 -17.129 42.180 1.00 84.44 1126 GLU A N 1
ATOM 9045 C CA . GLU A 1 1126 ? -37.355 -18.476 42.716 1.00 84.44 1126 GLU A CA 1
ATOM 9046 C C . GLU A 1 1126 ? -36.302 -19.245 41.907 1.00 84.44 1126 GLU A C 1
ATOM 9048 O O . GLU A 1 1126 ? -35.556 -20.054 42.460 1.00 84.44 1126 GLU A O 1
ATOM 9053 N N . ASN A 1 1127 ? -36.241 -18.997 40.597 1.00 81.12 1127 ASN A N 1
ATOM 9054 C CA . ASN A 1 1127 ? -35.314 -19.620 39.656 1.00 81.12 1127 ASN A CA 1
ATOM 9055 C C . ASN A 1 1127 ? -35.014 -18.670 38.479 1.00 81.12 1127 ASN A C 1
ATOM 9057 O O . ASN A 1 1127 ? -35.613 -17.604 38.366 1.00 81.12 1127 ASN A O 1
ATOM 9061 N N . ILE A 1 1128 ? -34.058 -19.045 37.628 1.00 77.00 1128 ILE A N 1
ATOM 9062 C CA . ILE A 1 1128 ? -33.607 -18.214 36.499 1.00 77.00 1128 ILE A CA 1
ATOM 9063 C C . ILE A 1 1128 ? -34.670 -18.129 35.395 1.00 77.00 1128 ILE A C 1
ATOM 9065 O O . ILE A 1 1128 ? -34.805 -17.074 34.787 1.00 77.00 1128 ILE A O 1
ATOM 9069 N N . ASP A 1 1129 ? -35.465 -19.178 35.177 1.00 77.00 1129 ASP A N 1
ATOM 9070 C CA . ASP A 1 1129 ? -36.526 -19.165 34.159 1.00 77.00 1129 ASP A CA 1
ATOM 9071 C C . ASP A 1 1129 ? -37.560 -18.068 34.462 1.00 77.00 1129 ASP A C 1
ATOM 9073 O O . ASP A 1 1129 ? -37.980 -17.341 33.568 1.00 77.00 1129 ASP A O 1
ATOM 9077 N N . ALA A 1 1130 ? -37.876 -17.861 35.746 1.00 80.44 1130 ALA A N 1
ATOM 9078 C CA . ALA A 1 1130 ? -38.750 -16.781 36.205 1.00 80.44 1130 ALA A CA 1
ATOM 9079 C C . ALA A 1 1130 ? -38.183 -15.374 35.939 1.00 80.44 1130 ALA A C 1
ATOM 9081 O O . ALA A 1 1130 ? -38.951 -14.426 35.819 1.00 80.44 1130 ALA A O 1
ATOM 9082 N N . LEU A 1 1131 ? -36.855 -15.219 35.859 1.00 81.69 1131 LEU A N 1
ATOM 9083 C CA . LEU A 1 1131 ? -36.236 -13.958 35.441 1.00 81.69 1131 LEU A CA 1
ATOM 9084 C C . LEU A 1 1131 ? -36.365 -13.744 33.940 1.00 81.69 1131 LEU A C 1
ATOM 9086 O O . LEU A 1 1131 ? -36.572 -12.618 33.526 1.00 81.69 1131 LEU A O 1
ATOM 9090 N N . MET A 1 1132 ? -36.204 -14.796 33.138 1.00 75.69 1132 MET A N 1
ATOM 9091 C CA . MET A 1 1132 ? -36.278 -14.676 31.681 1.00 75.69 1132 MET A CA 1
ATOM 9092 C C . MET A 1 1132 ? -37.711 -14.441 31.190 1.00 75.69 1132 MET A C 1
ATOM 9094 O O . MET A 1 1132 ? -37.897 -13.787 30.170 1.00 75.69 1132 MET A O 1
ATOM 9098 N N . GLN A 1 1133 ? -38.713 -14.936 31.925 1.00 72.94 1133 GLN A N 1
ATOM 9099 C CA . GLN A 1 1133 ? -40.130 -14.638 31.684 1.00 72.94 1133 GLN A CA 1
ATOM 9100 C C . GLN A 1 1133 ? -40.531 -13.197 32.043 1.00 72.94 1133 GLN A C 1
ATOM 9102 O O . GLN A 1 1133 ? -41.550 -12.715 31.547 1.00 72.94 1133 GLN A O 1
ATOM 9107 N N . MET A 1 1134 ? -39.780 -12.547 32.939 1.00 75.94 1134 MET A N 1
ATOM 9108 C CA . MET A 1 1134 ? -40.061 -11.219 33.497 1.00 75.94 1134 MET A CA 1
ATOM 9109 C C . MET A 1 1134 ? -39.352 -10.120 32.708 1.00 75.94 1134 MET A C 1
ATOM 9111 O O . MET A 1 1134 ? -40.021 -9.108 32.394 1.00 75.94 1134 MET A O 1
#

InterPro domains:
  IPR012347 Ferritin-like [G3DSA:1.20.1260.10] (21-421)
  IPR026820 Iminophenyl-pyruvate dimer synthase [PF12902] (32-225)